Protein AF-0000000084386208 (afdb_homodimer)

Organism: Colletotrichum higginsianum (strain IMI 349063) (NCBI:txid759273)

Solvent-accessible surface area (backbone atoms only — not comparable to full-atom values): 57257 Å² total; per-residue (Å²): 113,58,66,65,58,38,51,48,34,36,52,40,38,50,49,33,50,50,43,50,50,50,40,51,52,56,55,67,61,56,72,85,58,52,71,73,54,49,58,53,49,51,50,46,43,28,55,44,32,31,48,47,45,51,43,52,51,47,44,71,47,40,78,78,47,53,59,70,57,46,49,54,49,36,53,55,37,38,51,48,37,28,52,42,53,36,45,41,48,54,49,47,54,52,67,64,56,67,70,83,49,72,71,51,45,54,54,43,48,54,48,47,50,49,48,50,52,49,43,45,52,50,52,52,56,49,44,67,51,45,47,62,60,56,57,44,57,61,60,52,93,51,69,66,55,56,53,57,49,51,51,51,54,54,53,45,56,54,46,52,71,69,60,78,75,73,77,38,66,55,43,21,56,48,52,52,51,52,46,47,53,48,34,32,46,72,70,63,64,44,60,91,74,74,75,37,78,41,64,64,78,50,42,33,71,87,66,47,40,80,34,65,64,33,71,41,32,38,30,32,33,54,96,47,72,43,39,29,41,34,30,59,26,74,51,51,87,86,48,62,59,69,56,52,48,52,42,51,52,51,47,28,60,67,36,48,39,89,76,37,55,84,30,15,32,56,25,25,68,17,37,29,68,39,57,35,89,86,77,66,41,70,37,32,44,29,42,34,23,47,51,60,76,88,41,26,70,45,88,64,71,57,40,16,42,40,55,55,32,74,37,79,83,71,42,33,43,35,46,50,50,50,39,47,52,29,51,51,38,27,53,51,50,42,45,52,73,47,32,37,50,80,45,56,44,45,37,21,24,40,30,32,71,44,78,80,50,85,52,83,61,42,71,33,58,42,29,60,53,40,69,52,60,51,42,45,67,89,50,88,62,77,48,68,32,60,86,51,44,84,60,39,69,33,37,43,51,62,52,34,41,67,62,25,77,52,76,80,53,66,64,47,44,41,25,10,47,16,49,45,44,46,33,57,51,62,50,49,40,62,63,32,62,69,74,68,80,57,74,89,81,80,65,70,74,54,74,40,67,10,76,84,48,40,74,82,36,47,67,47,55,71,38,95,56,57,66,65,42,40,46,49,52,51,50,49,51,48,49,42,28,70,66,50,27,13,48,51,51,5,50,55,55,22,49,39,31,41,50,25,64,38,42,83,40,87,85,30,70,78,63,52,52,92,64,49,68,41,92,78,45,54,56,46,51,47,42,45,40,59,58,41,49,46,52,55,64,62,47,34,70,111,58,66,63,57,39,52,49,34,37,51,38,37,50,48,34,49,50,43,48,50,51,40,53,50,55,56,66,61,56,72,87,59,53,70,72,53,49,57,54,48,51,50,46,43,30,54,43,32,31,48,47,45,52,43,52,51,48,42,72,47,39,79,77,48,51,58,69,55,44,50,54,50,35,53,54,37,38,51,48,37,29,52,43,52,37,44,40,48,54,49,46,55,53,67,61,56,68,70,84,49,72,72,49,45,54,54,41,49,53,48,48,51,50,47,50,51,49,42,45,52,50,51,51,55,48,45,68,51,48,47,62,60,57,57,48,57,60,59,52,95,51,69,65,55,54,54,58,49,52,52,52,57,54,54,46,57,54,47,52,72,70,58,79,76,74,77,38,64,56,43,21,55,48,52,52,50,50,47,46,54,48,36,32,47,71,69,63,63,44,60,94,73,74,75,38,78,40,64,63,80,49,42,33,71,88,66,47,38,79,34,64,66,34,71,40,29,37,30,31,33,53,98,47,73,41,40,29,42,34,30,60,26,76,52,50,88,88,49,60,60,70,56,52,48,51,44,52,52,52,48,29,61,69,36,48,38,88,76,37,55,84,32,14,30,55,24,26,67,19,37,28,69,39,58,34,88,86,78,67,40,69,37,31,42,30,41,34,24,46,49,60,76,89,42,27,70,45,87,65,70,58,40,17,42,40,54,55,32,74,38,79,84,70,41,33,43,35,46,51,49,49,39,48,51,29,52,53,38,25,55,50,49,42,45,53,74,47,33,36,51,79,46,55,42,46,38,21,23,40,29,32,71,43,78,81,50,85,54,82,60,42,72,31,60,42,29,61,53,40,70,53,59,52,41,43,68,91,50,88,61,76,48,68,32,61,86,50,44,83,61,38,70,31,38,42,52,61,51,34,42,66,62,25,77,51,77,80,51,64,65,46,45,40,24,8,48,16,49,44,45,46,34,57,52,62,51,49,38,63,62,33,60,68,73,70,79,56,72,89,82,79,66,71,75,54,76,40,68,10,75,82,48,40,75,81,37,49,67,46,55,71,38,94,57,56,68,66,42,41,46,49,52,50,51,48,53,48,48,43,28,69,66,49,27,15,49,52,51,4,51,54,55,21,50,39,32,40,47,25,63,38,41,82,39,87,85,31,71,79,61,51,50,92,63,50,68,40,91,77,45,56,56,46,51,47,42,43,40,59,59,41,49,46,53,56,64,62,48,33,69

Foldseek 3Di:
DPPVLLVLLLVLLVLLLVLLVLLLVLLVPPPPADPVSVVLSLLSLQLSLQVNLLSVLCNQCSVVDDDLLSVVSSVLSVLSSVLSVVLSVQSCVLVVPPDPDPVNVVVSNVSNVVSSVSSSVSSLLSCLLVVLSSLLVLLDPDCVSLVSLVVVLVVVVVVCVPPVDDPRNVSNNQNSVQSNQLSCLLVVVNDPPDDFEDEPLQWDPVPWADAPLAQWIWIAGVPDLFIKIKHKAFDDPVDPVVQVVVFQQSVLSNQQDDPCVSLQAFHWRHKYWDADPPPRHTGMIMTIGGDPPVPGRDPFDWHFQLVQLQDPQLEDLQLLLVQLLSVLSNLSVCVSSQKAQLFDDSNQKTWGQDVPPPPSNYGHGIHGGNSRQMHRNPDFHDQAADLQLLRCLLFQLCSHDRGRNDTDDSLRSLQSSLLRLLCSLLSHRQWAFDDPPPDPDPRPRDIAGTPLCPPPLRCLSNDSDDSVSSVVSLVVSLVCLCPPSCVRNRDLSSQLSNCSSCLPPPPDPQNDDPCCVPVSNSNVSSSSSVRHNVSSSPDDD/DPPVLLVLLLVLLVLLLVLLVLLLVLLVPPPPADPVSVVLSLLSLQLSLQVNLLSVLCNQCSVVDDPLLSVVSSVLSVLSSVLSVVLSVQSCVLVVPPDPDPVNVVVSNVSNVVSSVSSSVSSLLSCLLVVLSSLLVLLDPDCVSLVSLVVVLVVVVVVCVPPVDDPRNVSNNQNSVQSNQLSCLLVVVNDPPDDFEDEPLQWDPVPWADAPLAQWIWIAGPPDLFIKIKHKAFDDPVDPVVQVVVFQQSVLSNQQDDPCVSLQAFHWRHKYWDADPPPRHTGMIMTIGGDPPVPGRDPFDWHFQLVQLQDPQLEDLQLLLVQLLSVLSNLSVCVSSQKAQLFQDSNQKTWGQDVPPVPSNYGHGIHGGNSRQMHRNPDFHDQAADLQLLRCLLFQLCSHDRGRNDTDDSLRSLQSSLLRLLSSLLSHNQWAFDDPPPDPDPRPRDIAGTPLCPPPLRCLSNDSDDSVSSVVSLVVSLVCLCPPSCVRNRDLSSQLSNCSSCLPPPPDPQNDDPCCVPVSNSNVSSSSSVRHNVSSSPDDD

pLDDT: mean 82.1, std 15.72, range [32.94, 98.62]

Nearest PDB structures (foldseek):
  8sv9-assembly2_B  TM=5.538E-01  e=8.056E-06  Homo sapiens
  8ffm-assembly1_A  TM=2.265E-01  e=9.002E+00  Rattus norvegicus
  8sv9-assembly2_B  TM=5.672E-01  e=1.129E-05  Homo sapiens
  7rky-assembly1_R  TM=2.481E-01  e=2.794E+00  Human betaherpesvirus 5

Sequence (1082 aa):
MPAELVLAVVAAADLCLKYGKALTVVYRDIKGAEEGVRSKLLLVEAIWSKTATQVDFLKRVAGVLEEEHCRIHLEILQVLQGKLNISISKIESVVKGGSSGSEVKRWKYARLREAIDDSISELQQWQSIFDPTWYLILRMGNRFIDDELSKQSDELAVETLSLQTSSTSSSGNSALASAQDLRHTLKGDGGSAMHISLPENGLEWETAREVEYSTTILVKRQGSDRVFAVDTISCRAEYDILRVRTDAEGMAKKLKRDDIGIFGLLSCKGVVKRKDADTRRLASLSLVFQLPSAFHNTAVTPVSLRTHLLQERSFSVSRVLDVAKQLARAVSFVHTVDFVHKNIRPETILVFPDHDSGSPSELGSAFLLGFDSFRNINFHTLKMGDEAWERNLYRHPSRQGLQAQEAYIMQHDVYSLGVCLLEIGLWDSFVQYGSPLDDETKREKVPVPGRRLSDGLESVLCEDGDIAGKMKVKDELVSLARSRLPLCMGSRYAAVVVTCLTCLDEDTEEFRGEDMQDEDGILVGVRFIEKVLVRLGEIVIMPAELVLAVVAAADLCLKYGKALTVVYRDIKGAEEGVRSKLLLVEAIWSKTATQVDFLKRVAGVLEEEHCRIHLEILQVLQGKLNISISKIESVVKGGSSGSEVKRWKYARLREAIDDSISELQQWQSIFDPTWYLILRMGNRFIDDELSKQSDELAVETLSLQTSSTSSSGNSALASAQDLRHTLKGDGGSAMHISLPENGLEWETAREVEYSTTILVKRQGSDRVFAVDTISCRAEYDILRVRTDAEGMAKKLKRDDIGIFGLLSCKGVVKRKDADTRRLASLSLVFQLPSAFHNTAVTPVSLRTHLLQERSFSVSRVLDVAKQLARAVSFVHTVDFVHKNIRPETILVFPDHDSGSPSELGSAFLLGFDSFRNINFHTLKMGDEAWERNLYRHPSRQGLQAQEAYIMQHDVYSLGVCLLEIGLWDSFVQYGSPLDDETKREKVPVPGRRLSDGLESVLCEDGDIAGKMKVKDELVSLARSRLPLCMGSRYAAVVVTCLTCLDEDTEEFRGEDMQDEDGILVGVRFIEKVLVRLGEIVI

Secondary structure (DSSP, 8-state):
--HHHHHHHHHHHHHHHHHHHHHHHHHHT-TT--HHHHHHHHHHHHHHHHHHHHHHHHHHHGGGS-HHHHHHHHHHHHHHHHHHHHHHHHHHHHHH-----HHHHHHHHHHHHHHHHHHHHHHHHHHHHHHHHHHGGGGS--HHHHHHHHHHHHHHHHHHHH----THHHHHHHHHHHHHHHHHHHTT---TT---EE-GGGB-GGGPEEPTT-S-EEEEBTTS--EEEEEEEE--TTS-HHHHHHHHHHHHHHH--GGGGGGT-PPEEEEEEEE-TTT-SEEEEEEEEEPPGGGSS-SPPPEEHHHHHTSPP-S-HHHHHHHHHHHHHHHHHHHHTTEE-S--SGGGEEE---SSSS-TTS---EEE--TTS-EETTS---------HHHHTTS-GGG-SSS-SS---HHHHHHHHHHHHHHHHHT--SEEE--TTS-SS-----EEE-HHHHHHHHHHHHS---HHHHHHHHHHHHHHHHHTHHHHH-HHHHHHHHHHHTTTSTT-SSS-SGGG--TTSHHHHHHHIIIIIHHHHH-B-/--HHHHHHHHHHHHHHHHHHHHHHHHHHT-TT--HHHHHHHHHHHHHHHHHHHHHHHHHHHGGGS-HHHHHHHHHHHHHHHHHHHHHHHHHHHHHH-----HHHHHHHHHHHHHHHHHHHHHHHHHHHHHHHHHHGGGGS--HHHHHHHHHHHHHHHHHHHH----THHHHHHHHHHHHHHHHHHHTT---TT---EE-GGGB-GGGPEEPTT-S-EEEEBTTS--EEEEEEEE--TTS-HHHHHHHHHHHHHHH--GGGGGGT-PPEEEEEEEE-TTT-SEEEEEEEEEPPGGGSS-SPPPEEHHHHHTSPP-S-HHHHHHHHHHHHHHHHHHHHTTEE-S--SGGGEEE---SSSS-TTS---EEE--TTS-EETTS----B----HHHHTTS-GGG-SSB-SS---HHHHHHHHHHHHHHHHHT--SEEE--TTS-SS-----EEE-HHHHHHHHHHHHS---HHHHHHHHHHHHHHHHHTHHHHH-HHHHHHHHHHHTTTSTT-SSS-SGGG--TTSHHHHHHHIIIIIHHHHH-B-

InterPro domains:
  IPR000719 Protein kinase domain [PS50011] (179-512)
  IPR011009 Protein kinase-like domain superfamily [SSF56112] (302-433)

Radius of gyration: 31.78 Å; Cα contacts (8 Å, |Δi|>4): 1755; chains: 2; bounding box: 62×104×86 Å

Structure (mmCIF, N/CA/C/O backbone):
data_AF-0000000084386208-model_v1
#
loop_
_entity.id
_entity.type
_entity.pdbx_description
1 polymer 'Het-s domain protein'
#
loop_
_atom_site.group_PDB
_atom_site.id
_atom_site.type_symbol
_atom_site.label_atom_id
_atom_site.label_alt_id
_atom_site.label_comp_id
_atom_site.label_asym_id
_atom_site.label_entity_id
_atom_site.label_seq_id
_atom_site.pdbx_PDB_ins_code
_atom_site.Cartn_x
_atom_site.Cartn_y
_atom_site.Cartn_z
_atom_site.occupancy
_atom_site.B_iso_or_equiv
_atom_site.auth_seq_id
_atom_site.auth_comp_id
_atom_site.auth_asym_id
_atom_site.auth_atom_id
_atom_site.pdbx_PDB_model_num
ATOM 1 N N . MET A 1 1 ? -17.922 6.918 29.703 1 61.78 1 MET A N 1
ATOM 2 C CA . MET A 1 1 ? -17.062 6.055 28.906 1 61.78 1 MET A CA 1
ATOM 3 C C . MET A 1 1 ? -16.969 4.656 29.516 1 61.78 1 MET A C 1
ATOM 5 O O . MET A 1 1 ? -16.828 4.516 30.734 1 61.78 1 MET A O 1
ATOM 9 N N . PRO A 1 2 ? -17.188 3.674 28.641 1 72.81 2 PRO A N 1
ATOM 10 C CA . PRO A 1 2 ? -17.156 2.34 29.25 1 72.81 2 PRO A CA 1
ATOM 11 C C . PRO A 1 2 ? -15.797 1.999 29.859 1 72.81 2 PRO A C 1
ATOM 13 O O . PRO A 1 2 ? -14.758 2.189 29.234 1 72.81 2 PRO A O 1
ATOM 16 N N . ALA A 1 3 ? -15.758 1.815 31.156 1 82.38 3 ALA A N 1
ATOM 17 C CA . ALA A 1 3 ? -14.57 1.438 31.922 1 82.38 3 ALA A CA 1
ATOM 18 C C . ALA A 1 3 ? -13.789 0.339 31.203 1 82.38 3 ALA A C 1
ATOM 20 O O . ALA A 1 3 ? -12.562 0.306 31.25 1 82.38 3 ALA A O 1
ATOM 21 N N . GLU A 1 4 ? -14.508 -0.346 30.5 1 83.88 4 GLU A N 1
ATOM 22 C CA . GLU A 1 4 ? -13.883 -1.466 29.797 1 83.88 4 GLU A CA 1
ATOM 23 C C . GLU A 1 4 ? -12.992 -0.978 28.672 1 83.88 4 GLU A C 1
ATOM 25 O O . GLU A 1 4 ? -11.93 -1.548 28.422 1 83.88 4 GLU A O 1
ATOM 30 N N . LEU A 1 5 ? -13.414 0.041 28.031 1 86.31 5 LEU A N 1
ATOM 31 C CA . LEU A 1 5 ? -12.617 0.584 26.938 1 86.31 5 LEU A CA 1
ATOM 32 C C . LEU A 1 5 ? -11.344 1.228 27.453 1 86.31 5 LEU A C 1
ATOM 34 O O . LEU A 1 5 ? -10.273 1.062 26.859 1 86.31 5 LEU A O 1
ATOM 38 N N . VAL A 1 6 ? -11.461 1.902 28.547 1 91.62 6 VAL A N 1
ATOM 39 C CA . VAL A 1 6 ? -10.305 2.537 29.156 1 91.62 6 VAL A CA 1
ATOM 40 C C . VAL A 1 6 ? -9.297 1.473 29.594 1 91.62 6 VAL A C 1
ATOM 42 O O . VAL A 1 6 ? -8.102 1.598 29.328 1 91.62 6 VAL A O 1
ATOM 45 N N . LEU A 1 7 ? -9.781 0.406 30.156 1 90.75 7 LEU A N 1
ATOM 46 C CA . LEU A 1 7 ? -8.914 -0.677 30.609 1 90.75 7 LEU A CA 1
ATOM 47 C C . LEU A 1 7 ? -8.219 -1.339 29.422 1 90.75 7 LEU A C 1
ATOM 49 O O . LEU A 1 7 ? -7.062 -1.754 29.516 1 90.75 7 LEU A O 1
ATOM 53 N N . ALA A 1 8 ? -8.961 -1.415 28.344 1 89.12 8 ALA A N 1
ATOM 54 C CA . ALA A 1 8 ? -8.383 -2.004 27.141 1 89.12 8 ALA A CA 1
ATOM 55 C C . ALA A 1 8 ? -7.238 -1.144 26.609 1 89.12 8 ALA A C 1
ATOM 57 O O . ALA A 1 8 ? -6.215 -1.667 26.156 1 89.12 8 ALA A O 1
ATOM 58 N N . VAL A 1 9 ? -7.434 0.127 26.625 1 92.81 9 VAL A N 1
ATOM 59 C CA . VAL A 1 9 ? -6.395 1.041 26.156 1 92.81 9 VAL A CA 1
ATOM 60 C C . VAL A 1 9 ? -5.172 0.938 27.078 1 92.81 9 VAL A C 1
ATOM 62 O O . VAL A 1 9 ? -4.039 0.876 26.594 1 92.81 9 VAL A O 1
ATOM 65 N N . VAL A 1 10 ? -5.402 0.887 28.359 1 95.25 10 VAL A N 1
ATOM 66 C CA . VAL A 1 10 ? -4.316 0.802 29.328 1 95.25 10 VAL A CA 1
ATOM 67 C C . VAL A 1 10 ? -3.557 -0.51 29.141 1 95.25 10 VAL A C 1
ATOM 69 O O . VAL A 1 10 ? -2.324 -0.524 29.109 1 95.25 10 VAL A O 1
ATOM 72 N N . ALA A 1 11 ? -4.258 -1.546 28.938 1 93.31 11 ALA A N 1
ATOM 73 C CA . ALA A 1 11 ? -3.627 -2.848 28.734 1 93.31 11 ALA A CA 1
ATOM 74 C C . ALA A 1 11 ? -2.812 -2.865 27.438 1 93.31 11 ALA A C 1
ATOM 76 O O . ALA A 1 11 ? -1.698 -3.393 27.406 1 93.31 11 ALA A O 1
ATOM 77 N N . ALA A 1 12 ? -3.418 -2.32 26.375 1 92.56 12 ALA A N 1
ATOM 78 C CA . ALA A 1 12 ? -2.707 -2.248 25.109 1 92.56 12 ALA A CA 1
ATOM 79 C C . ALA A 1 12 ? -1.434 -1.416 25.234 1 92.56 12 ALA A C 1
ATOM 81 O O . ALA A 1 12 ? -0.393 -1.771 24.688 1 92.56 12 ALA A O 1
ATOM 82 N N . ALA A 1 13 ? -1.553 -0.328 25.938 1 96.44 13 ALA A N 1
ATOM 83 C CA . ALA A 1 13 ? -0.386 0.522 26.156 1 96.44 13 ALA A CA 1
ATOM 84 C C . ALA A 1 13 ? 0.702 -0.23 26.922 1 96.44 13 ALA A C 1
ATOM 86 O O . ALA A 1 13 ? 1.88 -0.165 26.562 1 96.44 13 ALA A O 1
ATOM 87 N N . ASP A 1 14 ? 0.349 -0.951 27.891 1 96.25 14 ASP A N 1
ATOM 88 C CA . ASP A 1 14 ? 1.305 -1.727 28.672 1 96.25 14 ASP A CA 1
ATOM 89 C C . ASP A 1 14 ? 2.014 -2.764 27.812 1 96.25 14 ASP A C 1
ATOM 91 O O . ASP A 1 14 ? 3.227 -2.959 27.938 1 96.25 14 ASP A O 1
ATOM 95 N N . LEU A 1 15 ? 1.209 -3.381 27 1 93 15 LEU A N 1
ATOM 96 C CA . LEU A 1 15 ? 1.791 -4.387 26.125 1 93 15 LEU A CA 1
ATOM 97 C C . LEU A 1 15 ? 2.764 -3.746 25.141 1 93 15 LEU A C 1
ATOM 99 O O . LEU A 1 15 ? 3.822 -4.309 24.859 1 93 15 LEU A O 1
ATOM 103 N N . CYS A 1 16 ? 2.363 -2.627 24.578 1 95 16 CYS A N 1
ATOM 104 C CA . CYS A 1 16 ? 3.266 -1.917 23.672 1 95 16 CYS A CA 1
ATOM 105 C C . CYS A 1 16 ? 4.57 -1.563 24.375 1 95 16 CYS A C 1
ATOM 107 O O . CYS A 1 16 ? 5.652 -1.733 23.812 1 95 16 CYS A O 1
ATOM 109 N N . LEU A 1 17 ? 4.477 -1.095 25.609 1 96.12 17 LEU A N 1
ATOM 110 C CA . LEU A 1 17 ? 5.664 -0.716 26.359 1 96.12 17 LEU A CA 1
ATOM 111 C C . LEU A 1 17 ? 6.523 -1.938 26.672 1 96.12 17 LEU A C 1
ATOM 113 O O . LEU A 1 17 ? 7.75 -1.87 26.594 1 96.12 17 LEU A O 1
ATOM 117 N N . LYS A 1 18 ? 5.895 -2.988 26.922 1 95.12 18 LYS A N 1
ATOM 118 C CA . LYS A 1 18 ? 6.617 -4.23 27.188 1 95.12 18 LYS A CA 1
ATOM 119 C C . LYS A 1 18 ? 7.352 -4.715 25.938 1 95.12 18 LYS A C 1
ATOM 121 O O . LYS A 1 18 ? 8.547 -5.02 26 1 95.12 18 LYS A O 1
ATOM 126 N N . TYR A 1 19 ? 6.637 -4.762 24.859 1 92.06 19 TYR A N 1
ATOM 127 C CA . TYR A 1 19 ? 7.246 -5.242 23.625 1 92.06 19 TYR A CA 1
ATOM 128 C C . TYR A 1 19 ? 8.312 -4.27 23.125 1 92.06 19 TYR A C 1
ATOM 130 O O . TYR A 1 19 ? 9.312 -4.684 22.547 1 92.06 19 TYR A O 1
ATOM 138 N N . GLY A 1 20 ? 8.07 -3.01 23.266 1 92.88 20 GLY A N 1
ATOM 139 C CA . GLY A 1 20 ? 9.094 -2.041 22.906 1 92.88 20 GLY A CA 1
ATOM 140 C C . GLY A 1 20 ? 10.383 -2.209 23.672 1 92.88 20 GLY A C 1
ATOM 141 O O . GLY A 1 20 ? 11.469 -2.127 23.109 1 92.88 20 GLY A O 1
ATOM 142 N N . LYS A 1 21 ? 10.25 -2.438 24.891 1 91.75 21 LYS A N 1
ATOM 143 C CA . LYS A 1 21 ? 11.43 -2.709 25.719 1 91.75 21 LYS A CA 1
ATOM 144 C C . LYS A 1 21 ? 12.133 -3.986 25.266 1 91.75 21 LYS A C 1
ATOM 146 O O . LYS A 1 21 ? 13.359 -4.027 25.172 1 91.75 21 LYS A O 1
ATOM 151 N N . ALA A 1 22 ? 11.32 -4.969 25.016 1 91.31 22 ALA A N 1
ATOM 152 C CA . ALA A 1 22 ? 11.883 -6.223 24.516 1 91.31 22 ALA A CA 1
ATOM 153 C C . ALA A 1 22 ? 12.648 -6.008 23.219 1 91.31 22 ALA A C 1
ATOM 155 O O . ALA A 1 22 ? 13.711 -6.594 23 1 91.31 22 ALA A O 1
ATOM 156 N N . LEU A 1 23 ? 12.109 -5.188 22.391 1 89.25 23 LEU A N 1
ATOM 157 C CA . LEU A 1 23 ? 12.758 -4.895 21.109 1 89.25 23 LEU A CA 1
ATOM 158 C C . LEU A 1 23 ? 14.109 -4.234 21.328 1 89.25 23 LEU A C 1
ATOM 160 O O . LEU A 1 23 ? 15.094 -4.598 20.688 1 89.25 23 LEU A O 1
ATOM 164 N N . THR A 1 24 ? 14.195 -3.316 22.234 1 87.75 24 THR A N 1
ATOM 165 C CA . THR A 1 24 ? 15.438 -2.609 22.516 1 87.75 24 THR A CA 1
ATOM 166 C C . THR A 1 24 ? 16.484 -3.557 23.094 1 87.75 24 THR A C 1
ATOM 168 O O . THR A 1 24 ? 17.672 -3.441 22.797 1 87.75 24 THR A O 1
ATOM 171 N N . VAL A 1 25 ? 16.031 -4.508 23.859 1 86.56 25 VAL A N 1
ATOM 172 C CA . VAL A 1 25 ? 16.953 -5.48 24.453 1 86.56 25 VAL A CA 1
ATOM 173 C C . VAL A 1 25 ? 17.516 -6.383 23.359 1 86.56 25 VAL A C 1
ATOM 175 O O . VAL A 1 25 ? 18.734 -6.645 23.328 1 86.56 25 VAL A O 1
ATOM 178 N N . VAL A 1 26 ? 16.672 -6.801 22.484 1 83.88 26 VAL A N 1
ATOM 179 C CA . VAL A 1 26 ? 17.125 -7.668 21.391 1 83.88 26 VAL A CA 1
ATOM 180 C C . VAL A 1 26 ? 18.125 -6.93 20.531 1 83.88 26 VAL A C 1
ATOM 182 O O . VAL A 1 26 ? 19.109 -7.52 20.062 1 83.88 26 VAL A O 1
ATOM 185 N N . TYR A 1 27 ? 17.875 -5.699 20.328 1 82.12 27 TYR A N 1
ATOM 186 C CA . TYR A 1 27 ? 18.781 -4.906 19.5 1 82.12 27 TYR A CA 1
ATOM 187 C C . TYR A 1 27 ? 20.109 -4.672 20.219 1 82.12 27 TYR A C 1
ATOM 189 O O . TYR A 1 27 ? 21.172 -4.684 19.578 1 82.12 27 TYR A O 1
ATOM 197 N N . ARG A 1 28 ? 20.109 -4.473 21.453 1 78.5 28 ARG A N 1
ATOM 198 C CA . ARG A 1 28 ? 21.328 -4.254 22.234 1 78.5 28 ARG A CA 1
ATOM 199 C C . ARG A 1 28 ? 22.172 -5.52 22.297 1 78.5 28 ARG A C 1
ATOM 201 O O . ARG A 1 28 ? 23.391 -5.449 22.422 1 78.5 28 ARG A O 1
ATOM 208 N N . ASP A 1 29 ? 21.469 -6.613 22.125 1 76.25 29 ASP A N 1
ATOM 209 C CA . ASP A 1 29 ? 22.172 -7.895 22.188 1 76.25 29 ASP A CA 1
ATOM 210 C C . ASP A 1 29 ? 22.891 -8.203 20.875 1 76.25 29 ASP A C 1
ATOM 212 O O . ASP A 1 29 ? 23.641 -9.172 20.797 1 76.25 29 ASP A O 1
ATOM 216 N N . ILE A 1 30 ? 22.5 -7.414 19.875 1 76.44 30 ILE A N 1
ATOM 217 C CA . ILE A 1 30 ? 23.203 -7.629 18.625 1 76.44 30 ILE A CA 1
ATOM 218 C C . ILE A 1 30 ? 24.641 -7.148 18.75 1 76.44 30 ILE A C 1
ATOM 220 O O . ILE A 1 30 ? 24.906 -5.945 18.844 1 76.44 30 ILE A O 1
ATOM 224 N N . LYS A 1 31 ? 25.562 -8.062 19.297 1 61.66 31 LYS A N 1
ATOM 225 C CA . LYS A 1 31 ? 26.984 -7.855 19.531 1 61.66 31 LYS A CA 1
ATOM 226 C C . LYS A 1 31 ? 27.75 -7.797 18.203 1 61.66 31 LYS A C 1
ATOM 228 O O . LYS A 1 31 ? 27.469 -8.562 17.281 1 61.66 31 LYS A O 1
ATOM 233 N N . GLY A 1 32 ? 28.672 -6.867 18.156 1 61.03 32 GLY A N 1
ATOM 234 C CA . GLY A 1 32 ? 29.672 -6.82 17.094 1 61.03 32 GLY A CA 1
ATOM 235 C C . GLY A 1 32 ? 29.141 -6.25 15.797 1 61.03 32 GLY A C 1
ATOM 236 O O . GLY A 1 32 ? 29.641 -6.574 14.719 1 61.03 32 GLY A O 1
ATOM 237 N N . ALA A 1 33 ? 28.016 -5.566 16.016 1 62.38 33 ALA A N 1
ATOM 238 C CA . ALA A 1 33 ? 27.453 -5.07 14.766 1 62.38 33 ALA A CA 1
ATOM 239 C C . ALA A 1 33 ? 28.312 -3.961 14.172 1 62.38 33 ALA A C 1
ATOM 241 O O . ALA A 1 33 ? 28.969 -3.223 14.914 1 62.38 33 ALA A O 1
ATOM 242 N N . GLU A 1 34 ? 28.516 -4.008 12.914 1 73.94 34 GLU A N 1
ATOM 243 C CA . GLU A 1 34 ? 29.234 -2.975 12.164 1 73.94 34 GLU A CA 1
ATOM 244 C C . GLU A 1 34 ? 28.672 -1.588 12.469 1 73.94 34 GLU A C 1
ATOM 246 O O . GLU A 1 34 ? 27.578 -1.461 13.016 1 73.94 34 GLU A O 1
ATOM 251 N N . GLU A 1 35 ? 29.5 -0.616 12.398 1 71.75 35 GLU A N 1
ATOM 252 C CA . GLU A 1 35 ? 29.172 0.782 12.656 1 71.75 35 GLU A CA 1
ATOM 253 C C . GLU A 1 35 ? 27.844 1.171 11.992 1 71.75 35 GLU A C 1
ATOM 255 O O . GLU A 1 35 ? 27.047 1.908 12.57 1 71.75 35 GLU A O 1
ATOM 260 N N . GLY A 1 36 ? 27.609 0.618 10.836 1 74.81 36 GLY A N 1
ATOM 261 C CA . GLY A 1 36 ? 26.391 0.931 10.125 1 74.81 36 GLY A CA 1
ATOM 262 C C . GLY A 1 36 ? 25.141 0.42 10.836 1 74.81 36 GLY A C 1
ATOM 263 O O . GLY A 1 36 ? 24.125 1.116 10.906 1 74.81 36 GLY A O 1
ATOM 264 N N . VAL A 1 37 ? 25.281 -0.604 11.477 1 80.31 37 VAL A N 1
ATOM 265 C CA . VAL A 1 37 ? 24.172 -1.198 12.211 1 80.31 37 VAL A CA 1
ATOM 266 C C . VAL A 1 37 ? 23.969 -0.462 13.531 1 80.31 37 VAL A C 1
ATOM 268 O O . VAL A 1 37 ? 22.828 -0.252 13.969 1 80.31 37 VAL A O 1
ATOM 271 N N . ARG A 1 38 ? 25 0.107 14.078 1 80.75 38 ARG A N 1
ATOM 272 C CA . ARG A 1 38 ? 24.906 0.803 15.359 1 80.75 38 ARG A CA 1
ATOM 273 C C . ARG A 1 38 ? 24.156 2.119 15.211 1 80.75 38 ARG A C 1
ATOM 275 O O . ARG A 1 38 ? 23.344 2.477 16.078 1 80.75 38 ARG A O 1
ATOM 282 N N . SER A 1 39 ? 24.438 2.801 14.164 1 83.19 39 SER A N 1
ATOM 283 C CA . SER A 1 39 ? 23.734 4.062 13.93 1 83.19 39 SER A CA 1
ATOM 284 C C . SER A 1 39 ? 22.234 3.844 13.75 1 83.19 39 SER A C 1
ATOM 286 O O . SER A 1 39 ? 21.422 4.637 14.234 1 83.19 39 SER A O 1
ATOM 288 N N . LYS A 1 40 ? 21.969 2.807 13.086 1 86 40 LYS A N 1
ATOM 289 C CA . LYS A 1 40 ? 20.562 2.502 12.859 1 86 40 LYS A CA 1
ATOM 290 C C . LYS A 1 40 ? 19.891 2.072 14.156 1 86 40 LYS A C 1
ATOM 292 O O . LYS A 1 40 ? 18.719 2.402 14.391 1 86 40 LYS A O 1
ATOM 297 N N . LEU A 1 41 ? 20.625 1.464 14.953 1 85.12 41 LEU A N 1
ATOM 298 C CA . LEU A 1 41 ? 20.078 1.039 16.25 1 85.12 41 LEU A CA 1
ATOM 299 C C . LEU A 1 41 ? 19.812 2.242 17.141 1 85.12 41 LEU A C 1
ATOM 301 O O . LEU A 1 41 ? 18.812 2.268 17.859 1 85.12 41 LEU A O 1
ATOM 305 N N . LEU A 1 42 ? 20.641 3.197 17.047 1 84.94 42 LEU A N 1
ATOM 306 C CA . LEU A 1 42 ? 20.422 4.418 17.828 1 84.94 42 LEU A CA 1
ATOM 307 C C . LEU A 1 42 ? 19.156 5.137 17.375 1 84.94 42 LEU A C 1
ATOM 309 O O . LEU A 1 42 ? 18.438 5.703 18.188 1 84.94 42 LEU A O 1
ATOM 313 N N . LEU A 1 43 ? 18.969 5.039 16.125 1 86.88 43 LEU A N 1
ATOM 314 C CA . LEU A 1 43 ? 17.766 5.672 15.594 1 86.88 43 LEU A CA 1
ATOM 315 C C . LEU A 1 43 ? 16.516 4.965 16.094 1 86.88 43 LEU A C 1
ATOM 317 O O . LEU A 1 43 ? 15.531 5.613 16.469 1 86.88 43 LEU A O 1
ATOM 321 N N . VAL A 1 44 ? 16.547 3.66 16.141 1 87.44 44 VAL A N 1
ATOM 322 C CA . VAL A 1 44 ? 15.414 2.898 16.656 1 87.44 44 VAL A CA 1
ATOM 323 C C . VAL A 1 44 ? 15.18 3.242 18.125 1 87.44 44 VAL A C 1
ATOM 325 O O . VAL A 1 44 ? 14.039 3.43 18.547 1 87.44 44 VAL A O 1
ATOM 328 N N . GLU A 1 45 ? 16.188 3.416 18.828 1 86.06 45 GLU A N 1
ATOM 329 C CA . GLU A 1 45 ? 16.078 3.727 20.25 1 86.06 45 GLU A CA 1
ATOM 330 C C . GLU A 1 45 ? 15.5 5.121 20.469 1 86.06 45 GLU A C 1
ATOM 332 O O . GLU A 1 45 ? 14.688 5.324 21.375 1 86.06 45 GLU A O 1
ATOM 337 N N . ALA A 1 46 ? 15.914 5.988 19.672 1 86 46 ALA A N 1
ATOM 338 C CA . ALA A 1 46 ? 15.406 7.355 19.781 1 86 46 ALA A CA 1
ATOM 339 C C . ALA A 1 46 ? 13.914 7.41 19.469 1 86 46 ALA A C 1
ATOM 341 O O . ALA A 1 46 ? 13.141 8.039 20.203 1 86 46 ALA A O 1
ATOM 342 N N . ILE A 1 47 ? 13.547 6.758 18.422 1 87.62 47 ILE A N 1
ATOM 343 C CA . ILE A 1 47 ? 12.141 6.738 18.031 1 87.62 47 ILE A CA 1
ATOM 344 C C . ILE A 1 47 ? 11.312 6.086 19.141 1 87.62 47 ILE A C 1
ATOM 346 O O . ILE A 1 47 ? 10.258 6.605 19.531 1 87.62 47 ILE A O 1
ATOM 350 N N . TRP A 1 48 ? 11.891 5.047 19.656 1 89.62 48 TRP A N 1
ATOM 351 C CA . TRP A 1 48 ? 11.125 4.324 20.672 1 89.62 48 TRP A CA 1
ATOM 352 C C . TRP A 1 48 ? 11.031 5.133 21.953 1 89.62 48 TRP A C 1
ATOM 354 O O . TRP A 1 48 ? 10.008 5.102 22.641 1 89.62 48 TRP A O 1
ATOM 364 N N . SER A 1 49 ? 12.07 5.762 22.297 1 89.56 49 SER A N 1
ATOM 365 C CA . SER A 1 49 ? 12.039 6.566 23.516 1 89.56 49 SER A CA 1
ATOM 366 C C . SER A 1 49 ? 10.922 7.598 23.469 1 89.56 49 SER A C 1
ATOM 368 O O . SER A 1 49 ? 10.18 7.758 24.438 1 89.56 49 SER A O 1
ATOM 370 N N . LYS A 1 50 ? 10.781 8.211 22.391 1 89.69 50 LYS A N 1
ATOM 371 C CA . LYS A 1 50 ? 9.695 9.172 22.203 1 89.69 50 LYS A CA 1
ATOM 372 C C . LYS A 1 50 ? 8.336 8.484 22.281 1 89.69 50 LYS A C 1
ATOM 374 O O . LYS A 1 50 ? 7.445 8.938 23 1 89.69 50 LYS A O 1
ATOM 379 N N . THR A 1 51 ? 8.266 7.375 21.594 1 92.69 51 THR A N 1
ATOM 380 C CA . THR A 1 51 ? 7.012 6.621 21.547 1 92.69 51 THR A CA 1
ATOM 381 C C . THR A 1 51 ? 6.625 6.133 22.938 1 92.69 51 THR A C 1
ATOM 383 O O . THR A 1 51 ? 5.461 6.246 23.328 1 92.69 51 THR A O 1
ATOM 386 N N . ALA A 1 52 ? 7.617 5.652 23.625 1 93.62 52 ALA A N 1
ATOM 387 C CA . ALA A 1 52 ? 7.359 5.102 24.953 1 93.62 52 ALA A CA 1
ATOM 388 C C . ALA A 1 52 ? 6.832 6.176 25.906 1 93.62 52 ALA A C 1
ATOM 390 O O . ALA A 1 52 ? 5.891 5.934 26.656 1 93.62 52 ALA A O 1
ATOM 391 N N . THR A 1 53 ? 7.367 7.316 25.812 1 93.19 53 THR A N 1
ATOM 392 C CA . THR A 1 53 ? 6.945 8.422 26.672 1 93.19 53 THR A CA 1
ATOM 393 C C . THR A 1 53 ? 5.516 8.844 26.344 1 93.19 53 THR A C 1
ATOM 395 O O . THR A 1 53 ? 4.711 9.078 27.25 1 93.19 53 THR A O 1
ATOM 398 N N . GLN A 1 54 ? 5.234 8.906 25.109 1 94.19 54 GLN A N 1
ATOM 399 C CA . GLN A 1 54 ? 3.9 9.305 24.672 1 94.19 54 GLN A CA 1
ATOM 400 C C . GLN A 1 54 ? 2.861 8.258 25.047 1 94.19 54 GLN A C 1
ATOM 402 O O . GLN A 1 54 ? 1.768 8.594 25.516 1 94.19 54 GLN A O 1
ATOM 407 N N . VAL A 1 55 ? 3.23 7.016 24.859 1 96.19 55 VAL A N 1
ATOM 408 C CA . VAL A 1 55 ? 2.314 5.922 25.172 1 96.19 55 VAL A CA 1
ATOM 409 C C . VAL A 1 55 ? 2.07 5.867 26.688 1 96.19 55 VAL A C 1
ATOM 411 O O . VAL A 1 55 ? 0.943 5.637 27.125 1 96.19 55 VAL A O 1
ATOM 414 N N . ASP A 1 56 ? 3.1 6.098 27.438 1 94.81 56 ASP A N 1
ATOM 415 C CA . ASP A 1 56 ? 2.959 6.102 28.891 1 94.81 56 ASP A CA 1
ATOM 416 C C . ASP A 1 56 ? 2.027 7.223 29.344 1 94.81 56 ASP A C 1
ATOM 418 O O . ASP A 1 56 ? 1.192 7.02 30.234 1 94.81 56 ASP A O 1
ATOM 422 N N . PHE A 1 57 ? 2.174 8.367 28.797 1 94.81 57 PHE A N 1
ATOM 423 C CA . PHE A 1 57 ? 1.289 9.492 29.094 1 94.81 57 PHE A CA 1
ATOM 424 C C . PHE A 1 57 ? -0.154 9.148 28.75 1 94.81 57 PHE A C 1
ATOM 426 O O . PHE A 1 57 ? -1.069 9.414 29.531 1 94.81 57 PHE A O 1
ATOM 433 N N . LEU A 1 58 ? -0.308 8.617 27.531 1 96.31 58 LEU A N 1
ATOM 434 C CA . LEU A 1 58 ? -1.639 8.219 27.094 1 96.31 58 LEU A CA 1
ATOM 435 C C . LEU A 1 58 ? -2.27 7.25 28.094 1 96.31 58 LEU A C 1
ATOM 437 O O . LEU A 1 58 ? -3.457 7.359 28.406 1 96.31 58 LEU A O 1
ATOM 441 N N . LYS A 1 59 ? -1.485 6.352 28.609 1 95.69 59 LYS A N 1
ATOM 442 C CA . LYS A 1 59 ? -1.943 5.367 29.578 1 95.69 59 LYS A CA 1
ATOM 443 C C . LYS A 1 59 ? -2.484 6.043 30.828 1 95.69 59 LYS A C 1
ATOM 445 O O . LYS A 1 59 ? -3.521 5.645 31.359 1 95.69 59 LYS A O 1
ATOM 450 N N . ARG A 1 60 ? -1.896 7.055 31.219 1 94.06 60 ARG A N 1
ATOM 451 C CA . ARG A 1 60 ? -2.26 7.754 32.438 1 94.06 60 ARG A CA 1
ATOM 452 C C . ARG A 1 60 ? -3.527 8.578 32.25 1 94.06 60 ARG A C 1
ATOM 454 O O . ARG A 1 60 ? -4.344 8.695 33.156 1 94.06 60 ARG A O 1
ATOM 461 N N . VAL A 1 61 ? -3.701 9.086 31.062 1 95 61 VAL A N 1
ATOM 462 C CA . VAL A 1 61 ? -4.805 10.023 30.875 1 95 61 VAL A CA 1
ATOM 463 C C . VAL A 1 61 ? -5.965 9.312 30.172 1 95 61 VAL A C 1
ATOM 465 O O . VAL A 1 61 ? -6.98 9.938 29.859 1 95 61 VAL A O 1
ATOM 468 N N . ALA A 1 62 ? -5.859 8.055 29.906 1 94.62 62 ALA A N 1
ATOM 469 C CA . ALA A 1 62 ? -6.859 7.301 29.156 1 94.62 62 ALA A CA 1
ATOM 470 C C . ALA A 1 62 ? -8.234 7.422 29.797 1 94.62 62 ALA A C 1
ATOM 472 O O . ALA A 1 62 ? -9.25 7.473 29.094 1 94.62 62 ALA A O 1
ATOM 473 N N . GLY A 1 63 ? -8.281 7.566 31.047 1 92.4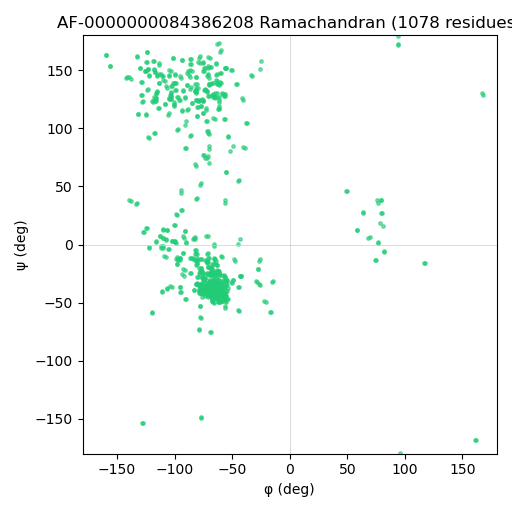4 63 GLY A N 1
ATOM 474 C CA . GLY A 1 63 ? -9.531 7.598 31.781 1 92.44 63 GLY A CA 1
ATOM 475 C C . GLY A 1 63 ? -10.352 8.852 31.516 1 92.44 63 GLY A C 1
ATOM 476 O O . GLY A 1 63 ? -11.57 8.852 31.703 1 92.44 63 GLY A O 1
ATOM 477 N N . VAL A 1 64 ? -9.766 9.93 31.031 1 92.31 64 VAL A N 1
ATOM 478 C CA . VAL A 1 64 ? -10.469 11.195 30.859 1 92.31 64 VAL A CA 1
ATOM 479 C C . VAL A 1 64 ? -10.773 11.422 29.375 1 92.31 64 VAL A C 1
ATOM 481 O O . VAL A 1 64 ? -11.438 12.398 29.016 1 92.31 64 VAL A O 1
ATOM 484 N N . LEU A 1 65 ? -10.32 10.562 28.516 1 91.19 65 LEU A N 1
ATOM 485 C CA . LEU A 1 65 ? -10.547 10.727 27.094 1 91.19 65 LEU A CA 1
ATOM 486 C C . LEU A 1 65 ? -11.992 10.398 26.734 1 91.19 65 LEU A C 1
ATOM 488 O O . LEU A 1 65 ? -12.656 9.633 27.438 1 91.19 65 LEU A O 1
ATOM 492 N N . GLU A 1 66 ? -12.43 11 25.719 1 87.06 66 GLU A N 1
ATOM 493 C CA . GLU A 1 66 ? -13.742 10.664 25.188 1 87.06 66 GLU A CA 1
ATOM 494 C C . GLU A 1 66 ? -13.734 9.281 24.531 1 87.06 66 GLU A C 1
ATOM 496 O O . GLU A 1 66 ? -12.672 8.766 24.172 1 87.06 66 GLU A O 1
ATOM 501 N N . GLU A 1 67 ? -14.883 8.773 24.391 1 84.88 67 GLU A N 1
ATOM 502 C CA . GLU A 1 67 ? -15.039 7.391 23.938 1 84.88 67 GLU A CA 1
ATOM 503 C C . GLU A 1 67 ? -14.406 7.188 22.562 1 84.88 67 GLU A C 1
ATOM 505 O O . GLU A 1 67 ? -13.617 6.266 22.375 1 84.88 67 GLU A O 1
ATOM 510 N N . GLU A 1 68 ? -14.703 8.055 21.609 1 84.88 68 GLU A N 1
ATOM 511 C CA . GLU A 1 68 ? -14.203 7.883 20.25 1 84.88 68 GLU A CA 1
ATOM 512 C C . GLU A 1 68 ? -12.688 8.055 20.188 1 84.88 68 GLU A C 1
ATOM 514 O O . GLU A 1 68 ? -12.016 7.387 19.391 1 84.88 68 GLU A O 1
ATOM 519 N N . HIS A 1 69 ? -12.242 8.961 20.984 1 89.94 69 HIS A N 1
ATOM 520 C CA . HIS A 1 69 ? -10.805 9.172 21.031 1 89.94 69 HIS A CA 1
ATOM 521 C C . HIS A 1 69 ? -10.086 7.965 21.625 1 89.94 69 HIS A C 1
ATOM 523 O O . HIS A 1 69 ? -9.023 7.57 21.141 1 89.94 69 HIS A O 1
ATOM 529 N N . CYS A 1 70 ? -10.688 7.336 22.641 1 90 70 CYS A N 1
ATOM 530 C CA . CYS A 1 70 ? -10.141 6.121 23.234 1 90 70 CYS A CA 1
ATOM 531 C C . CYS A 1 70 ? -10.141 4.973 22.234 1 90 70 CYS A C 1
ATOM 533 O O . CYS A 1 70 ? -9.164 4.219 22.156 1 90 70 CYS A O 1
ATOM 535 N N . ARG A 1 71 ? -11.141 4.914 21.547 1 87.06 71 ARG A N 1
ATOM 536 C CA . ARG A 1 71 ? -11.266 3.836 20.578 1 87.06 71 ARG A CA 1
ATOM 537 C C . ARG A 1 71 ? -10.172 3.914 19.531 1 87.06 71 ARG A C 1
ATOM 539 O O . ARG A 1 71 ? -9.547 2.902 19.188 1 87.06 71 ARG A O 1
ATOM 546 N N . ILE A 1 72 ? -9.969 5.047 18.969 1 89.19 72 ILE A N 1
ATOM 547 C CA . ILE A 1 72 ? -8.969 5.188 17.922 1 89.19 72 ILE A CA 1
ATOM 548 C C . ILE A 1 72 ? -7.578 4.922 18.484 1 89.19 72 ILE A C 1
ATOM 550 O O . ILE A 1 72 ? -6.723 4.344 17.812 1 89.19 72 ILE A O 1
ATOM 554 N N . HIS A 1 73 ? -7.328 5.367 19.734 1 93.81 73 HIS A N 1
ATOM 555 C CA . HIS A 1 73 ? -6.047 5.062 20.375 1 93.81 73 HIS A CA 1
ATOM 556 C C . HIS A 1 73 ? -5.855 3.559 20.531 1 93.81 73 HIS A C 1
ATOM 558 O O . HIS A 1 73 ? -4.754 3.043 20.312 1 93.81 73 HIS A O 1
ATOM 564 N N . LEU A 1 74 ? -6.926 2.93 20.922 1 91.38 74 LEU A N 1
ATOM 565 C CA . LEU A 1 74 ? -6.832 1.482 21.062 1 91.38 74 LEU A CA 1
ATOM 566 C C . LEU A 1 74 ? -6.441 0.821 19.75 1 91.38 74 LEU A C 1
ATOM 568 O O . LEU A 1 74 ? -5.547 -0.026 19.719 1 91.38 74 LEU A O 1
ATOM 572 N N . GLU A 1 75 ? -7.066 1.232 18.734 1 88.06 75 GLU A N 1
ATOM 573 C CA . GLU A 1 75 ? -6.777 0.672 17.422 1 88.06 75 GLU A CA 1
ATOM 574 C C . GLU A 1 75 ? -5.324 0.913 17.016 1 88.06 75 GLU A C 1
ATOM 576 O O . GLU A 1 75 ? -4.645 -0.001 16.547 1 88.06 75 GLU A O 1
ATOM 581 N N . ILE A 1 76 ? -4.887 2.084 17.188 1 92.19 76 ILE A N 1
ATOM 582 C CA . ILE A 1 76 ? -3.535 2.471 16.797 1 92.19 76 ILE A CA 1
ATOM 583 C C . ILE A 1 76 ? -2.514 1.729 17.656 1 92.19 76 ILE A C 1
ATOM 585 O O . ILE A 1 76 ? -1.475 1.292 17.156 1 92.19 76 ILE A O 1
ATOM 589 N N . LEU A 1 77 ? -2.803 1.555 18.938 1 94.38 77 LEU A N 1
ATOM 590 C CA . LEU A 1 77 ? -1.896 0.837 19.812 1 94.38 77 LEU A CA 1
ATOM 591 C C . LEU A 1 77 ? -1.813 -0.637 19.438 1 94.38 77 LEU A C 1
ATOM 593 O O . LEU A 1 77 ? -0.745 -1.246 19.516 1 94.38 77 LEU A O 1
ATOM 597 N N . GLN A 1 78 ? -2.912 -1.138 19.031 1 89.75 78 GLN A N 1
ATOM 598 C CA . GLN A 1 78 ? -2.912 -2.535 18.609 1 89.75 78 GLN A CA 1
ATOM 599 C C . GLN A 1 78 ? -2.037 -2.74 17.375 1 89.75 78 GLN A C 1
ATOM 601 O O . GLN A 1 78 ? -1.341 -3.752 17.266 1 89.75 78 GLN A O 1
ATOM 606 N N . VAL A 1 79 ? -2.133 -1.869 16.484 1 89.5 79 VAL A N 1
ATOM 607 C CA . VAL A 1 79 ? -1.278 -1.93 15.305 1 89.5 79 VAL A CA 1
ATOM 608 C C . VAL A 1 79 ? 0.189 -1.868 15.719 1 89.5 79 VAL A C 1
ATOM 610 O O . VAL A 1 79 ? 1.019 -2.623 15.211 1 89.5 79 VAL A O 1
ATOM 613 N N . LEU A 1 80 ? 0.51 -0.966 16.625 1 92.88 80 LEU A N 1
ATOM 614 C CA . LEU A 1 80 ? 1.882 -0.86 17.109 1 92.88 80 LEU A CA 1
ATOM 615 C C . LEU A 1 80 ? 2.34 -2.174 17.734 1 92.88 80 LEU A C 1
ATOM 617 O O . LEU A 1 80 ? 3.457 -2.629 17.484 1 92.88 80 LEU A O 1
ATOM 621 N N . GLN A 1 81 ? 1.474 -2.717 18.562 1 91.19 81 GLN A N 1
ATOM 622 C CA . GLN A 1 81 ? 1.793 -3.992 19.203 1 91.19 81 GLN A CA 1
ATOM 623 C C . GLN A 1 81 ? 2.168 -5.043 18.156 1 91.19 81 GLN A C 1
ATOM 625 O O . GLN A 1 81 ? 3.158 -5.762 18.312 1 91.19 81 GLN A O 1
ATOM 630 N N . GLY A 1 82 ? 1.337 -5.113 17.109 1 87.19 82 GLY A N 1
ATOM 631 C CA . GLY A 1 82 ? 1.625 -6.051 16.047 1 87.19 82 GLY A CA 1
ATOM 632 C C . GLY A 1 82 ? 2.961 -5.797 15.367 1 87.19 82 GLY A C 1
ATOM 633 O O . GLY A 1 82 ? 3.732 -6.73 15.141 1 87.19 82 GLY A O 1
ATOM 634 N N . LYS A 1 83 ? 3.238 -4.582 15.078 1 88.94 83 LYS A N 1
ATOM 635 C CA . LYS A 1 83 ? 4.484 -4.215 14.414 1 88.94 83 LYS A CA 1
ATOM 636 C C . LYS A 1 83 ? 5.691 -4.543 15.289 1 88.94 83 LYS A C 1
ATOM 638 O O . LYS A 1 83 ? 6.715 -5.02 14.789 1 88.94 83 LYS A O 1
ATOM 643 N N . LEU A 1 84 ? 5.594 -4.262 16.547 1 90.69 84 LEU A N 1
ATOM 644 C CA . LEU A 1 84 ? 6.688 -4.535 17.469 1 90.69 84 LEU A CA 1
ATOM 645 C C . LEU A 1 84 ? 6.953 -6.035 17.578 1 90.69 84 LEU A C 1
ATOM 647 O O . LEU A 1 84 ? 8.102 -6.473 17.516 1 90.69 84 LEU A O 1
ATOM 651 N N . ASN A 1 85 ? 5.891 -6.785 17.656 1 86.62 85 ASN A N 1
ATOM 652 C CA . ASN A 1 85 ? 6.031 -8.234 17.75 1 86.62 85 ASN A CA 1
ATOM 653 C C . ASN A 1 85 ? 6.691 -8.812 16.5 1 86.62 85 ASN A C 1
ATOM 655 O O . ASN A 1 85 ? 7.559 -9.68 16.594 1 86.62 85 ASN A O 1
ATOM 659 N N . ILE A 1 86 ? 6.281 -8.344 15.422 1 83.81 86 ILE A N 1
ATOM 660 C CA . ILE A 1 86 ? 6.844 -8.812 14.164 1 83.81 86 ILE A CA 1
ATOM 661 C C . ILE A 1 86 ? 8.32 -8.438 14.094 1 83.81 86 ILE A C 1
ATOM 663 O O . ILE A 1 86 ? 9.156 -9.258 13.695 1 83.81 86 ILE A O 1
ATOM 667 N N . SER A 1 87 ? 8.625 -7.219 14.445 1 87.12 87 SER A N 1
ATOM 668 C CA . SER A 1 87 ? 10.016 -6.77 14.406 1 87.12 87 SER A CA 1
ATOM 669 C C . SER A 1 87 ? 10.891 -7.605 15.336 1 87.12 87 SER A C 1
ATOM 671 O O . SER A 1 87 ? 12 -7.996 14.961 1 87.12 87 SER A O 1
ATOM 673 N N . ILE A 1 88 ? 10.414 -7.895 16.516 1 86.81 88 ILE A N 1
ATOM 674 C CA . ILE A 1 88 ? 11.148 -8.711 17.469 1 86.81 88 ILE A CA 1
ATOM 675 C C . ILE A 1 88 ? 11.398 -10.094 16.891 1 86.81 88 ILE A C 1
ATOM 677 O O . ILE A 1 88 ? 12.523 -10.594 16.922 1 86.81 88 ILE A O 1
ATOM 681 N N . SER A 1 89 ? 10.398 -10.609 16.297 1 80.56 89 SER A N 1
ATOM 682 C CA . SER A 1 89 ? 10.508 -11.953 15.742 1 80.56 89 SER A CA 1
ATOM 683 C C . SER A 1 89 ? 11.492 -11.992 14.578 1 80.56 89 SER A C 1
ATOM 685 O O . SER A 1 89 ? 12.273 -12.938 14.445 1 80.56 89 SER A O 1
ATOM 687 N N . LYS A 1 90 ? 11.391 -11.008 13.75 1 79.75 90 LYS A N 1
ATOM 688 C CA . LYS A 1 90 ? 12.281 -10.938 12.602 1 79.75 90 LYS A CA 1
ATOM 689 C C . LYS A 1 90 ? 13.742 -10.883 13.047 1 79.75 90 LYS A C 1
ATOM 691 O O . LYS A 1 90 ? 14.594 -11.586 12.492 1 79.75 90 LYS A O 1
ATOM 696 N N . ILE A 1 91 ? 14.016 -10.133 14.023 1 82.06 91 ILE A N 1
ATOM 697 C CA . ILE A 1 91 ? 15.398 -9.953 14.469 1 82.06 91 ILE A CA 1
ATOM 698 C C . ILE A 1 91 ? 15.859 -11.195 15.227 1 82.06 91 ILE A C 1
ATOM 700 O O . ILE A 1 91 ? 17 -11.648 15.055 1 82.06 91 ILE A O 1
ATOM 704 N N . GLU A 1 92 ? 14.992 -11.758 15.984 1 79.19 92 GLU A N 1
ATOM 705 C CA . GLU A 1 92 ? 15.344 -12.961 16.734 1 79.19 92 GLU A CA 1
ATOM 706 C C . GLU A 1 92 ? 15.617 -14.133 15.797 1 79.19 92 GLU A C 1
ATOM 708 O O . GLU A 1 92 ? 16.5 -14.945 16.062 1 79.19 92 GLU A O 1
ATOM 713 N N . SER A 1 93 ? 14.852 -14.164 14.781 1 74.38 93 SER A N 1
ATOM 714 C CA . SER A 1 93 ? 15.031 -15.242 13.82 1 74.38 93 SER A CA 1
ATOM 715 C C . SER A 1 93 ? 16.406 -15.156 13.148 1 74.38 93 SER A C 1
ATOM 717 O O . SER A 1 93 ? 16.984 -16.188 12.781 1 74.38 93 SER A O 1
ATOM 719 N N . VAL A 1 94 ? 16.875 -13.984 12.953 1 73.31 94 VAL A N 1
ATOM 720 C CA . VAL A 1 94 ? 18.172 -13.781 12.312 1 73.31 94 VAL A CA 1
ATOM 721 C C . VAL A 1 94 ? 19.281 -14.039 13.32 1 73.31 94 VAL A C 1
ATOM 723 O O . VAL A 1 94 ? 20.297 -14.648 12.992 1 73.31 94 VAL A O 1
ATOM 726 N N . VAL A 1 95 ? 19.156 -13.609 14.492 1 71.62 95 VAL A N 1
ATOM 727 C CA . VAL A 1 95 ? 20.203 -13.68 15.508 1 71.62 95 VAL A CA 1
ATOM 728 C C . VAL A 1 95 ? 20.328 -15.109 16.031 1 71.62 95 VAL A C 1
ATOM 730 O O . VAL A 1 95 ? 21.438 -15.609 16.25 1 71.62 95 VAL A O 1
ATOM 733 N N . LYS A 1 96 ? 19.266 -15.703 16.234 1 65.75 96 LYS A N 1
ATOM 734 C CA . LYS A 1 96 ? 19.312 -17.031 16.828 1 65.75 96 LYS A CA 1
ATOM 735 C C . LYS A 1 96 ? 19.625 -18.094 15.773 1 65.75 96 LYS A C 1
ATOM 737 O O . LYS A 1 96 ? 19.969 -19.234 16.109 1 65.75 96 LYS A O 1
ATOM 742 N N . GLY A 1 97 ? 19.469 -17.828 14.508 1 59.66 97 GLY A N 1
ATOM 743 C CA . GLY A 1 97 ? 19.797 -18.781 13.469 1 59.66 97 GLY A CA 1
ATOM 744 C C . GLY A 1 97 ? 21.297 -19 13.312 1 59.66 97 GLY A C 1
ATOM 745 O O . GLY A 1 97 ? 22.031 -18.062 13.023 1 59.66 97 GLY A O 1
ATOM 746 N N . GLY A 1 98 ? 22.016 -19.797 14.258 1 52.09 98 GLY A N 1
ATOM 747 C CA . GLY A 1 98 ? 23.344 -20.219 14.695 1 52.09 98 GLY A CA 1
ATOM 748 C C . GLY A 1 98 ? 24.25 -20.609 13.547 1 52.09 98 GLY A C 1
ATOM 749 O O . GLY A 1 98 ? 25.281 -21.234 13.758 1 52.09 98 GLY A O 1
ATOM 750 N N . SER A 1 99 ? 23.922 -20.578 12.258 1 52.09 99 SER A N 1
ATOM 751 C CA . SER A 1 99 ? 24.969 -21.312 11.547 1 52.09 99 SER A CA 1
ATOM 752 C C . SER A 1 99 ? 26.234 -20.469 11.391 1 52.09 99 SER A C 1
ATOM 754 O O . SER A 1 99 ? 26.141 -19.25 11.18 1 52.09 99 SER A O 1
ATOM 756 N N . SER A 1 100 ? 27.453 -20.922 11.969 1 50.16 100 SER A N 1
ATOM 757 C CA . SER A 1 100 ? 28.797 -20.391 12.211 1 50.16 100 SER A CA 1
ATOM 758 C C . SER A 1 100 ? 29.531 -20.141 10.898 1 50.16 100 SER A C 1
ATOM 760 O O . SER A 1 100 ? 30.672 -19.672 10.906 1 50.16 100 SER A O 1
ATOM 762 N N . GLY A 1 101 ? 28.984 -20.375 9.719 1 50.28 101 GLY A N 1
ATOM 763 C CA . GLY A 1 101 ? 29.938 -20.188 8.633 1 50.28 101 GLY A CA 1
ATOM 764 C C . GLY A 1 101 ? 30 -18.766 8.133 1 50.28 101 GLY A C 1
ATOM 765 O O . GLY A 1 101 ? 29.109 -17.953 8.414 1 50.28 101 GLY A O 1
ATOM 766 N N . SER A 1 102 ? 31.281 -18.25 7.676 1 50.22 102 SER A N 1
ATOM 767 C CA . SER A 1 102 ? 31.609 -16.891 7.238 1 50.22 102 SER A CA 1
ATOM 768 C C . SER A 1 102 ? 30.547 -16.328 6.301 1 50.22 102 SER A C 1
ATOM 770 O O . SER A 1 102 ? 30.125 -15.188 6.453 1 50.22 102 SER A O 1
ATOM 772 N N . GLU A 1 103 ? 30.219 -17.016 5.156 1 49.94 103 GLU A N 1
ATOM 773 C CA . GLU A 1 103 ? 29.234 -16.594 4.172 1 49.94 103 GLU A CA 1
ATOM 774 C C . GLU A 1 103 ? 27.859 -16.453 4.805 1 49.94 103 GLU A C 1
ATOM 776 O O . GLU A 1 103 ? 27.094 -15.539 4.465 1 49.94 103 GLU A O 1
ATOM 781 N N . VAL A 1 104 ? 27.656 -17.312 5.766 1 54.62 104 VAL A N 1
ATOM 782 C CA . VAL A 1 104 ? 26.391 -17.281 6.508 1 54.62 104 VAL A CA 1
ATOM 783 C C . VAL A 1 104 ? 26.312 -16.016 7.34 1 54.62 104 VAL A C 1
ATOM 785 O O . VAL A 1 104 ? 25.234 -15.43 7.477 1 54.62 104 VAL A O 1
ATOM 788 N N . LYS A 1 105 ? 27.578 -15.508 7.523 1 61.97 105 LYS A N 1
ATOM 789 C CA . LYS A 1 105 ? 27.625 -14.297 8.336 1 61.97 105 LYS A CA 1
ATOM 790 C C . LYS A 1 105 ? 27.203 -13.07 7.527 1 61.97 105 LYS A C 1
ATOM 792 O O . LYS A 1 105 ? 26.469 -12.219 8.023 1 61.97 105 LYS A O 1
ATOM 797 N N . ARG A 1 106 ? 27.656 -13.07 6.227 1 64.94 106 ARG A N 1
ATOM 798 C CA . ARG A 1 106 ? 27.328 -11.914 5.402 1 64.94 106 ARG A CA 1
ATOM 799 C C . ARG A 1 106 ? 25.844 -11.836 5.125 1 64.94 106 ARG A C 1
ATOM 801 O O . ARG A 1 106 ? 25.234 -10.758 5.18 1 64.94 106 ARG A O 1
ATOM 808 N N . TRP A 1 107 ? 25.281 -12.922 4.832 1 68.31 107 TRP A N 1
ATOM 809 C CA . TRP A 1 107 ? 23.844 -12.969 4.562 1 68.31 107 TRP A CA 1
ATOM 810 C C . TRP A 1 107 ? 23.047 -12.633 5.816 1 68.31 107 TRP A C 1
ATOM 812 O O . TRP A 1 107 ? 22.031 -11.945 5.742 1 68.31 107 TRP A O 1
ATOM 822 N N . LYS A 1 108 ? 23.609 -13.062 6.871 1 70.94 108 LYS A N 1
ATOM 823 C CA . LYS A 1 108 ? 22.938 -12.781 8.141 1 70.94 108 LYS A CA 1
ATOM 824 C C . LYS A 1 108 ? 22.938 -11.281 8.445 1 70.94 108 LYS A C 1
ATOM 826 O O . LYS A 1 108 ? 21.938 -10.734 8.898 1 70.94 108 LYS A O 1
ATOM 831 N N . TYR A 1 109 ? 24.047 -10.664 8.062 1 73.62 109 TYR A N 1
ATOM 832 C CA . TYR A 1 109 ? 24.141 -9.234 8.328 1 73.62 109 TYR A CA 1
ATOM 833 C C . TYR A 1 109 ? 23.25 -8.445 7.371 1 73.62 109 TYR A C 1
ATOM 835 O O . TYR A 1 109 ? 22.656 -7.438 7.762 1 73.62 109 TYR A O 1
ATOM 843 N N . ALA A 1 110 ? 23.188 -8.922 6.16 1 76.69 110 ALA A N 1
ATOM 844 C CA . ALA A 1 110 ? 22.312 -8.25 5.199 1 76.69 110 ALA A CA 1
ATOM 845 C C . ALA A 1 110 ? 20.844 -8.359 5.625 1 76.69 110 ALA A C 1
ATOM 847 O O . ALA A 1 110 ? 20.094 -7.387 5.516 1 76.69 110 ALA A O 1
ATOM 848 N N . ARG A 1 111 ? 20.562 -9.406 6.168 1 78.38 111 ARG A N 1
ATOM 849 C CA . ARG A 1 111 ? 19.203 -9.617 6.633 1 78.38 111 ARG A CA 1
ATOM 850 C C . ARG A 1 111 ? 18.922 -8.797 7.887 1 78.38 111 ARG A C 1
ATOM 852 O O . ARG A 1 111 ? 17.797 -8.297 8.062 1 78.38 111 ARG A O 1
ATOM 859 N N . LEU A 1 112 ? 19.906 -8.797 8.703 1 80.88 112 LEU A N 1
ATOM 860 C CA . LEU A 1 112 ? 19.766 -7.992 9.914 1 80.88 112 LEU A CA 1
ATOM 861 C C . LEU A 1 112 ? 19.562 -6.52 9.562 1 80.88 112 LEU A C 1
ATOM 863 O O . LEU A 1 112 ? 18.703 -5.852 10.141 1 80.88 112 LEU A O 1
ATOM 867 N N . ARG A 1 113 ? 20.344 -6.09 8.641 1 83.5 113 ARG A N 1
ATOM 868 C CA . ARG A 1 113 ? 20.219 -4.699 8.211 1 83.5 113 ARG A CA 1
ATOM 869 C C . ARG A 1 113 ? 18.828 -4.43 7.637 1 83.5 113 ARG A C 1
ATOM 871 O O . ARG A 1 113 ? 18.219 -3.402 7.938 1 83.5 113 ARG A O 1
ATOM 878 N N . GLU A 1 114 ? 18.375 -5.332 6.895 1 82.62 114 GLU A N 1
ATOM 879 C CA . GLU A 1 114 ? 17.047 -5.191 6.297 1 82.62 114 GLU A CA 1
ATOM 880 C C . GLU A 1 114 ? 15.961 -5.18 7.363 1 82.62 114 GLU A C 1
ATOM 882 O O . GLU A 1 114 ? 15.016 -4.395 7.281 1 82.62 114 GLU A O 1
ATOM 887 N N . ALA A 1 115 ? 16.156 -6.031 8.289 1 84 115 ALA A N 1
ATOM 888 C CA . ALA A 1 115 ? 15.18 -6.113 9.367 1 84 115 ALA A CA 1
ATOM 889 C C . ALA A 1 115 ? 15.141 -4.816 10.172 1 84 115 ALA A C 1
ATOM 891 O O . ALA A 1 115 ? 14.062 -4.344 10.547 1 84 115 ALA A O 1
ATOM 892 N N . ILE A 1 116 ? 16.297 -4.277 10.422 1 87.06 116 ILE A N 1
ATOM 893 C CA . ILE A 1 116 ? 16.375 -3.033 11.18 1 87.06 116 ILE A CA 1
ATOM 894 C C . ILE A 1 116 ? 15.75 -1.895 10.367 1 87.06 116 ILE A C 1
ATOM 896 O O . ILE A 1 116 ? 14.977 -1.093 10.898 1 87.06 116 ILE A O 1
ATOM 900 N N . ASP A 1 117 ? 16.062 -1.882 9.094 1 87.44 117 ASP A N 1
ATOM 901 C CA . ASP A 1 117 ? 15.492 -0.858 8.227 1 87.44 117 ASP A CA 1
ATOM 902 C C . ASP A 1 117 ? 13.969 -0.957 8.188 1 87.44 117 ASP A C 1
ATOM 904 O O . ASP A 1 117 ? 13.281 0.062 8.211 1 87.44 117 ASP A O 1
ATOM 908 N N . ASP A 1 118 ? 13.492 -2.105 8.172 1 85.81 118 ASP A N 1
ATOM 909 C CA . ASP A 1 118 ? 12.047 -2.322 8.18 1 85.81 118 ASP A CA 1
ATOM 910 C C . ASP A 1 118 ? 11.43 -1.809 9.477 1 85.81 118 ASP A C 1
ATOM 912 O O . ASP A 1 118 ? 10.359 -1.196 9.461 1 85.81 118 ASP A O 1
ATOM 916 N N . SER A 1 119 ? 12.117 -2.078 10.547 1 87.12 119 SER A N 1
ATOM 917 C CA . SER A 1 119 ? 11.609 -1.633 11.844 1 87.12 119 SER A CA 1
ATOM 918 C C . SER A 1 119 ? 11.547 -0.111 11.914 1 87.12 119 SER A C 1
ATOM 920 O O . SER A 1 119 ? 10.57 0.452 12.406 1 87.12 119 SER A O 1
ATOM 922 N N . ILE A 1 120 ? 12.594 0.479 11.43 1 88.44 120 ILE A N 1
ATOM 923 C CA . ILE A 1 120 ? 12.641 1.937 11.43 1 88.44 120 ILE A CA 1
ATOM 924 C C . ILE A 1 120 ? 11.484 2.498 10.609 1 88.44 120 ILE A C 1
ATOM 926 O O . ILE A 1 120 ? 10.742 3.357 11.078 1 88.44 120 ILE A O 1
ATOM 930 N N . SER A 1 121 ? 11.32 1.961 9.469 1 87.69 121 SER A N 1
ATOM 931 C CA . SER A 1 121 ? 10.281 2.438 8.562 1 87.69 121 SER A CA 1
ATOM 932 C C . SER A 1 121 ? 8.891 2.221 9.148 1 87.69 121 SER A C 1
ATOM 934 O O . SER A 1 121 ? 8.039 3.109 9.094 1 87.69 121 SER A O 1
ATOM 936 N N . GLU A 1 122 ? 8.703 1.106 9.75 1 87.94 122 GLU A N 1
ATOM 937 C CA . GLU A 1 122 ? 7.398 0.77 10.32 1 87.94 122 GLU A CA 1
ATOM 938 C C . GLU A 1 122 ? 7.074 1.658 11.516 1 87.94 122 GLU A C 1
ATOM 940 O O . GLU A 1 122 ? 5.945 2.125 11.664 1 87.94 122 GLU A O 1
ATOM 945 N N . LEU A 1 123 ? 8.055 1.89 12.344 1 89.62 123 LEU A N 1
ATOM 946 C CA . LEU A 1 123 ? 7.836 2.707 13.531 1 89.62 123 LEU A CA 1
ATOM 947 C C . LEU A 1 123 ? 7.59 4.164 13.148 1 89.62 123 LEU A C 1
ATOM 949 O O . LEU A 1 123 ? 6.734 4.828 13.734 1 89.62 123 LEU A O 1
ATOM 953 N N . GLN A 1 124 ? 8.312 4.586 12.156 1 88.94 124 GLN A N 1
ATOM 954 C CA . GLN A 1 124 ? 8.125 5.961 11.703 1 88.94 124 GLN A CA 1
ATOM 955 C C . GLN A 1 124 ? 6.754 6.156 11.078 1 88.94 124 GLN A C 1
ATOM 957 O O . GLN A 1 124 ? 6.09 7.168 11.32 1 88.94 124 GLN A O 1
ATOM 962 N N . GLN A 1 125 ? 6.379 5.203 10.305 1 87.62 125 GLN A N 1
ATOM 963 C CA . GLN A 1 125 ? 5.059 5.277 9.68 1 87.62 125 GLN A CA 1
ATOM 964 C C . GLN A 1 125 ? 3.955 5.258 10.734 1 87.62 125 GLN A C 1
ATOM 966 O O . GLN A 1 125 ? 2.994 6.027 10.648 1 87.62 125 GLN A O 1
ATOM 971 N N . TRP A 1 126 ? 4.141 4.43 11.672 1 91.69 126 TRP A N 1
ATOM 972 C CA . TRP A 1 126 ? 3.152 4.359 12.742 1 91.69 126 TRP A CA 1
ATOM 973 C C . TRP A 1 126 ? 3.107 5.668 13.523 1 91.69 126 TRP A C 1
ATOM 975 O O . TRP A 1 126 ? 2.027 6.168 13.852 1 91.69 126 TRP A O 1
ATOM 985 N N . GLN A 1 127 ? 4.301 6.211 13.773 1 91.12 127 GLN A N 1
ATOM 986 C CA . GLN A 1 127 ? 4.391 7.453 14.539 1 91.12 127 GLN A CA 1
ATOM 987 C C . GLN A 1 127 ? 3.678 8.594 13.812 1 91.12 127 GLN A C 1
ATOM 989 O O . GLN A 1 127 ? 3.07 9.453 14.453 1 91.12 127 GLN A O 1
ATOM 994 N N . SER A 1 128 ? 3.717 8.555 12.555 1 89.94 128 SER A N 1
ATOM 995 C CA . SER A 1 128 ? 3.107 9.609 11.758 1 89.94 128 SER A CA 1
ATOM 996 C C . SER A 1 128 ? 1.588 9.594 11.875 1 89.94 128 SER A C 1
ATOM 998 O O . SER A 1 128 ? 0.928 10.602 11.641 1 89.94 128 SER A O 1
ATOM 1000 N N . ILE A 1 129 ? 1.059 8.5 12.273 1 91.19 129 ILE A N 1
ATOM 1001 C CA . ILE A 1 129 ? -0.379 8.375 12.484 1 91.19 129 ILE A CA 1
ATOM 1002 C C . ILE A 1 129 ? -0.705 8.625 13.953 1 91.19 129 ILE A C 1
ATOM 1004 O O . ILE A 1 129 ? -1.723 9.242 14.281 1 91.19 129 ILE A O 1
ATOM 1008 N N . PHE A 1 130 ? 0.144 8.188 14.844 1 95.69 130 PHE A N 1
ATOM 1009 C CA . PHE A 1 130 ? -0.079 8.281 16.281 1 95.69 130 PHE A CA 1
ATOM 1010 C C . PHE A 1 130 ? 0.021 9.727 16.75 1 95.69 130 PHE A C 1
ATOM 1012 O O . PHE A 1 130 ? -0.756 10.164 17.609 1 95.69 130 PHE A O 1
ATOM 1019 N N . ASP A 1 131 ? 0.921 10.461 16.156 1 93.31 131 ASP A N 1
ATOM 1020 C CA . ASP A 1 131 ? 1.193 11.82 16.625 1 93.31 131 ASP A CA 1
ATOM 1021 C C . ASP A 1 131 ? -0.054 12.695 16.531 1 93.31 131 ASP A C 1
ATOM 1023 O O . ASP A 1 131 ? -0.464 13.305 17.516 1 93.31 131 ASP A O 1
ATOM 1027 N N . PRO A 1 132 ? -0.688 12.68 15.398 1 93.88 132 PRO A N 1
ATOM 1028 C CA . PRO A 1 132 ? -1.885 13.523 15.328 1 93.88 132 PRO A CA 1
ATOM 1029 C C . PRO A 1 132 ? -2.945 13.125 16.359 1 93.88 132 PRO A C 1
ATOM 1031 O O . PRO A 1 132 ? -3.604 13.984 16.938 1 93.88 132 PRO A O 1
ATOM 1034 N N . THR A 1 133 ? -3.086 11.867 16.594 1 93.06 133 THR A N 1
ATOM 1035 C CA . THR A 1 133 ? -4.07 11.383 17.562 1 93.06 133 THR A CA 1
ATOM 1036 C C . THR A 1 133 ? -3.662 11.758 18.984 1 93.06 133 THR A C 1
ATOM 1038 O O . THR A 1 133 ? -4.508 12.133 19.797 1 93.06 133 THR A O 1
ATOM 1041 N N . TRP A 1 134 ? -2.41 11.656 19.25 1 94.12 134 TRP A N 1
ATOM 1042 C CA . TRP A 1 134 ? -1.873 11.953 20.578 1 94.12 134 TRP A CA 1
ATOM 1043 C C . TRP A 1 134 ? -1.99 13.445 20.891 1 94.12 134 TRP A C 1
ATOM 1045 O O . TRP A 1 134 ? -2.424 13.82 21.984 1 94.12 134 TRP A O 1
ATOM 1055 N N . TYR A 1 135 ? -1.701 14.305 19.938 1 92.5 135 TYR A N 1
ATOM 1056 C CA . TYR A 1 135 ? -1.731 15.75 20.156 1 92.5 135 TYR A CA 1
ATOM 1057 C C . TYR A 1 135 ? -3.162 16.25 20.312 1 92.5 135 TYR A C 1
ATOM 1059 O O . TYR A 1 135 ? -3.404 17.266 20.953 1 92.5 135 TYR A O 1
ATOM 1067 N N . LEU A 1 136 ? -4.066 15.547 19.766 1 92.69 136 LEU A N 1
ATOM 1068 C CA . LEU A 1 136 ? -5.473 15.914 19.906 1 92.69 136 LEU A CA 1
ATOM 1069 C C . LEU A 1 136 ? -5.902 15.867 21.375 1 92.69 136 LEU A C 1
ATOM 1071 O O . LEU A 1 136 ? -6.852 16.547 21.766 1 92.69 136 LEU A O 1
ATOM 1075 N N . ILE A 1 137 ? -5.184 15.094 22.234 1 92.81 137 ILE A N 1
ATOM 1076 C CA . ILE A 1 137 ? -5.473 14.992 23.656 1 92.81 137 ILE A CA 1
ATOM 1077 C C . ILE A 1 137 ? -5.312 16.359 24.312 1 92.81 137 ILE A C 1
ATOM 1079 O O . ILE A 1 137 ? -6.043 16.703 25.25 1 92.81 137 ILE A O 1
ATOM 1083 N N . LEU A 1 138 ? -4.434 17.141 23.781 1 90.88 138 LEU A N 1
ATOM 1084 C CA . LEU A 1 138 ? -4.062 18.406 24.406 1 90.88 138 LEU A CA 1
ATOM 1085 C C . LEU A 1 138 ? -5.176 19.438 24.234 1 90.88 138 LEU A C 1
ATOM 1087 O O . LEU A 1 138 ? -5.188 20.453 24.922 1 90.88 138 LEU A O 1
ATOM 1091 N N . ARG A 1 139 ? -6.062 19.109 23.391 1 88.75 139 ARG A N 1
ATOM 1092 C CA . ARG A 1 139 ? -7.176 20.031 23.156 1 88.75 139 ARG A CA 1
ATOM 1093 C C . ARG A 1 139 ? -8.281 19.828 24.188 1 88.75 139 ARG A C 1
ATOM 1095 O O . ARG A 1 139 ? -9.148 20.688 24.344 1 88.75 139 ARG A O 1
ATOM 1102 N N . MET A 1 140 ? -8.195 18.812 24.891 1 88.12 140 MET A N 1
ATOM 1103 C CA . MET A 1 140 ? -9.258 18.5 25.844 1 88.12 140 MET A CA 1
ATOM 1104 C C . MET A 1 140 ? -9.211 19.422 27.047 1 88.12 140 MET A C 1
ATOM 1106 O O . MET A 1 140 ? -8.141 19.688 27.594 1 88.12 140 MET A O 1
ATOM 1110 N N . GLY A 1 141 ? -10.391 19.969 27.453 1 83.88 141 GLY A N 1
ATOM 1111 C CA . GLY A 1 141 ? -10.469 20.922 28.562 1 83.88 141 GLY A CA 1
ATOM 1112 C C . GLY A 1 141 ? -10.477 20.266 29.922 1 83.88 141 GLY A C 1
ATOM 1113 O O . GLY A 1 141 ? -11.219 20.672 30.812 1 83.88 141 GLY A O 1
ATOM 1114 N N . ASN A 1 142 ? -9.695 19.203 30.125 1 87.69 142 ASN A N 1
ATOM 1115 C CA . ASN A 1 142 ? -9.648 18.516 31.406 1 87.69 142 ASN A CA 1
ATOM 1116 C C . ASN A 1 142 ? -8.383 18.844 32.188 1 87.69 142 ASN A C 1
ATOM 1118 O O . ASN A 1 142 ? -7.273 18.672 31.688 1 87.69 142 ASN A O 1
ATOM 1122 N N . ARG A 1 143 ? -8.484 19.234 33.375 1 89.5 143 ARG A N 1
ATOM 1123 C CA . ARG A 1 143 ? -7.375 19.688 34.219 1 89.5 143 ARG A CA 1
ATOM 1124 C C . ARG A 1 143 ? -6.453 18.531 34.562 1 89.5 143 ARG A C 1
ATOM 1126 O O . ARG A 1 143 ? -5.285 18.75 34.906 1 89.5 143 ARG A O 1
ATOM 1133 N N . PHE A 1 144 ? -7.027 17.375 34.562 1 92.25 144 PHE A N 1
ATOM 1134 C CA . PHE A 1 144 ? -6.227 16.203 34.875 1 92.25 144 PHE A CA 1
ATOM 1135 C C . PHE A 1 144 ? -5.066 16.047 33.906 1 92.25 144 PHE A C 1
ATOM 1137 O O . PHE A 1 144 ? -3.986 15.586 34.281 1 92.25 144 PHE A O 1
ATOM 1144 N N . ILE A 1 145 ? -5.266 16.406 32.719 1 92.38 145 ILE A N 1
ATOM 1145 C CA . ILE A 1 145 ? -4.23 16.328 31.688 1 92.38 145 ILE A CA 1
ATOM 1146 C C . ILE A 1 145 ? -3.084 17.266 32.031 1 92.38 145 ILE A C 1
ATOM 1148 O O . ILE A 1 145 ? -1.911 16.922 31.875 1 92.38 145 ILE A O 1
ATOM 1152 N N . ASP A 1 146 ? -3.354 18.406 32.562 1 90.38 146 ASP A N 1
ATOM 1153 C CA . ASP A 1 146 ? -2.342 19.359 33 1 90.38 146 ASP A CA 1
ATOM 1154 C C . ASP A 1 146 ? -1.485 18.797 34.125 1 90.38 146 ASP A C 1
ATOM 1156 O O . ASP A 1 146 ? -0.26 18.922 34.125 1 90.38 146 ASP A O 1
ATOM 1160 N N . ASP A 1 147 ? -2.102 18.188 35 1 90.94 147 ASP A N 1
ATOM 1161 C CA . ASP A 1 147 ? -1.409 17.625 36.156 1 90.94 147 ASP A CA 1
ATOM 1162 C C . ASP A 1 147 ? -0.431 16.531 35.719 1 90.94 147 ASP A C 1
ATOM 1164 O O . ASP A 1 147 ? 0.708 16.484 36.188 1 90.94 147 ASP A O 1
ATOM 1168 N N . GLU A 1 148 ? -0.928 15.719 34.844 1 91.12 148 GLU A N 1
ATOM 1169 C CA . GLU A 1 148 ? -0.098 14.609 34.406 1 91.12 148 GLU A CA 1
ATOM 1170 C C . GLU A 1 148 ? 1.066 15.102 33.531 1 91.12 148 GLU A C 1
ATOM 1172 O O . GLU A 1 148 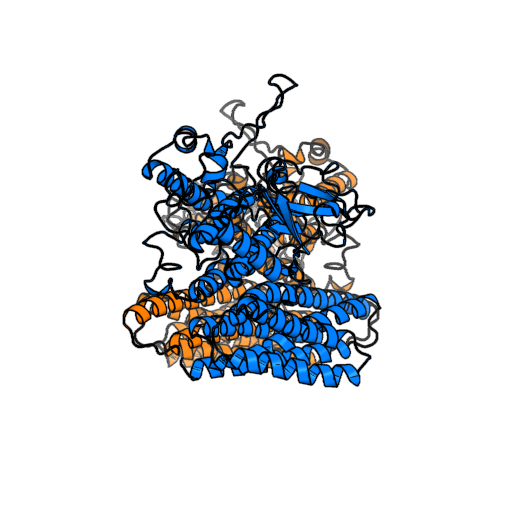? 2.15 14.516 33.562 1 91.12 148 GLU A O 1
ATOM 1177 N N . LEU A 1 149 ? 0.849 16.125 32.781 1 88.25 149 LEU A N 1
ATOM 1178 C CA . LEU A 1 149 ? 1.925 16.688 31.969 1 88.25 149 LEU A CA 1
ATOM 1179 C C . LEU A 1 149 ? 2.992 17.328 32.844 1 88.25 149 LEU A C 1
ATOM 1181 O O . LEU A 1 149 ? 4.184 17.281 32.531 1 88.25 149 LEU A O 1
ATOM 1185 N N . SER A 1 150 ? 2.588 17.922 33.969 1 84.5 150 SER A N 1
ATOM 1186 C CA . SER A 1 150 ? 3.498 18.609 34.875 1 84.5 150 SER A CA 1
ATOM 1187 C C . SER A 1 150 ? 4.309 17.625 35.719 1 84.5 150 SER A C 1
ATOM 1189 O O . SER A 1 150 ? 5.441 17.906 36.094 1 84.5 150 SER A O 1
ATOM 1191 N N . LYS A 1 151 ? 3.74 16.5 36.125 1 78.62 151 LYS A N 1
ATOM 1192 C CA . LYS A 1 151 ? 4.449 15.508 36.906 1 78.62 151 LYS A CA 1
ATOM 1193 C C . LYS A 1 151 ? 5.723 15.039 36.219 1 78.62 151 LYS A C 1
ATOM 1195 O O . LYS A 1 151 ? 6.762 14.867 36.844 1 78.62 151 LYS A O 1
ATOM 1200 N N . GLN A 1 152 ? 5.562 14.719 35.031 1 62.28 152 GLN A N 1
ATOM 1201 C CA . GLN A 1 152 ? 6.676 14.094 34.344 1 62.28 152 GLN A CA 1
ATOM 1202 C C . GLN A 1 152 ? 7.766 15.109 34 1 62.28 152 GLN A C 1
ATOM 1204 O O . GLN A 1 152 ? 8.945 14.75 33.906 1 62.28 152 GLN A O 1
ATOM 1209 N N . SER A 1 153 ? 7.375 16.344 33.781 1 56.19 153 SER A N 1
ATOM 1210 C CA . SER A 1 153 ? 8.406 17.359 33.562 1 56.19 153 SER A CA 1
ATOM 1211 C C . SER A 1 153 ? 9.266 17.516 34.812 1 56.19 153 SER A C 1
ATOM 1213 O O . SER A 1 153 ? 10.477 17.703 34.719 1 56.19 153 SER A O 1
ATOM 1215 N N . ASP A 1 154 ? 8.734 17.297 36 1 53.09 154 ASP A N 1
ATOM 1216 C CA . ASP A 1 154 ? 9.445 17.391 37.281 1 53.09 154 ASP A CA 1
ATOM 1217 C C . ASP A 1 154 ? 10.328 16.156 37.5 1 53.09 154 ASP A C 1
ATOM 1219 O O . ASP A 1 154 ? 11.438 16.266 38.031 1 53.09 154 ASP A O 1
ATOM 1223 N N . GLU A 1 155 ? 9.75 15.039 37.156 1 51.41 155 GLU A N 1
ATOM 1224 C CA . GLU A 1 155 ? 10.555 13.836 37.344 1 51.41 155 GLU A CA 1
ATOM 1225 C C . GLU A 1 155 ? 11.742 13.797 36.406 1 51.41 155 GLU A C 1
ATOM 1227 O O . GLU A 1 155 ? 12.805 13.281 36.719 1 51.41 155 GLU A O 1
ATOM 1232 N N . LEU A 1 156 ? 11.547 14.195 35.25 1 50.59 156 LEU A N 1
ATOM 1233 C CA . LEU A 1 156 ? 12.586 14.242 34.25 1 50.59 156 LEU A CA 1
ATOM 1234 C C . LEU A 1 156 ? 13.609 15.328 34.562 1 50.59 156 LEU A C 1
ATOM 1236 O O . LEU A 1 156 ? 14.805 15.156 34.281 1 50.59 156 LEU A O 1
ATOM 1240 N N . ALA A 1 157 ? 13.266 16.594 35.094 1 45.94 157 ALA A N 1
ATOM 1241 C CA . ALA A 1 157 ? 14.234 17.547 35.594 1 45.94 157 ALA A CA 1
ATOM 1242 C C . ALA A 1 157 ? 15.133 16.922 36.656 1 45.94 157 ALA A C 1
ATOM 1244 O O . ALA A 1 157 ? 16.328 17.188 36.719 1 45.94 157 ALA A O 1
ATOM 1245 N N . VAL A 1 158 ? 14.672 16.125 37.375 1 43.78 158 VAL A N 1
ATOM 1246 C CA . VAL A 1 158 ? 15.492 15.484 38.406 1 43.78 158 VAL A CA 1
ATOM 1247 C C . VAL A 1 158 ? 16.391 14.438 37.75 1 43.78 158 VAL A C 1
ATOM 1249 O O . VAL A 1 158 ? 17.562 14.305 38.125 1 43.78 158 VAL A O 1
ATOM 1252 N N . GLU A 1 159 ? 15.789 13.664 36.875 1 40.09 159 GLU A N 1
ATOM 1253 C CA . GLU A 1 159 ? 16.625 12.633 36.281 1 40.09 159 GLU A CA 1
ATOM 1254 C C . GLU A 1 159 ? 17.625 13.242 35.281 1 40.09 159 GLU A C 1
ATOM 1256 O O . GLU A 1 159 ? 18.672 12.656 35 1 40.09 159 GLU A O 1
ATOM 1261 N N . THR A 1 160 ? 17.281 14.25 34.562 1 38.06 160 THR A N 1
ATOM 1262 C CA . THR A 1 160 ? 18.266 14.922 33.719 1 38.06 160 THR A CA 1
ATOM 1263 C C . THR A 1 160 ? 19.422 15.438 34.562 1 38.06 160 THR A C 1
ATOM 1265 O O . THR A 1 160 ? 20.531 15.609 34.062 1 38.06 160 THR A O 1
ATOM 1268 N N . LEU A 1 161 ? 19.344 16.047 35.812 1 35.41 161 LEU A N 1
ATOM 1269 C CA . LEU A 1 161 ? 20.5 16.422 36.625 1 35.41 161 LEU A CA 1
ATOM 1270 C C . LEU A 1 161 ? 21.391 15.211 36.875 1 35.41 161 LEU A C 1
ATOM 1272 O O . LEU A 1 161 ? 22.609 15.367 37.062 1 35.41 161 LEU A O 1
ATOM 1276 N N . SER A 1 162 ? 20.922 14.094 37.25 1 32.94 162 SER A N 1
ATOM 1277 C CA . SER A 1 162 ? 21.844 13 37.531 1 32.94 162 SER A CA 1
ATOM 1278 C C . SER A 1 162 ? 22.344 12.367 36.219 1 32.94 162 SER A C 1
ATOM 1280 O O . SER A 1 162 ? 23.375 11.703 36.188 1 32.94 162 SER A O 1
ATOM 1282 N N . LEU A 1 163 ? 21.453 11.742 35.375 1 33.38 163 LEU A N 1
ATOM 1283 C CA . LEU A 1 163 ? 22.016 10.992 34.25 1 33.38 163 LEU A CA 1
ATOM 1284 C C . LEU A 1 163 ? 22.375 11.914 33.094 1 33.38 163 LEU A C 1
ATOM 1286 O O . LEU A 1 163 ? 21.484 12.414 32.406 1 33.38 163 LEU A O 1
ATOM 1290 N N . GLN A 1 164 ? 23.25 12.797 33 1 33.56 164 GLN A N 1
ATOM 1291 C CA . GLN A 1 164 ? 24 13.484 31.938 1 33.56 164 GLN A CA 1
ATOM 1292 C C . GLN A 1 164 ? 24 12.672 30.641 1 33.56 164 GLN A C 1
ATOM 1294 O O . GLN A 1 164 ? 24.375 13.188 29.594 1 33.56 164 GLN A O 1
ATOM 1299 N N . THR A 1 165 ? 24.328 11.273 30.578 1 33.53 165 THR A N 1
ATOM 1300 C CA . THR A 1 165 ? 25.031 10.555 29.5 1 33.53 165 THR A CA 1
ATOM 1301 C C . THR A 1 165 ? 24.078 10.273 28.344 1 33.53 165 THR A C 1
ATOM 1303 O O . THR A 1 165 ? 24.5 10.25 27.188 1 33.53 165 THR A O 1
ATOM 1306 N N . SER A 1 166 ? 22.953 9.242 28.297 1 38.5 166 SER A N 1
ATOM 1307 C CA . SER A 1 166 ? 22.641 8.508 27.078 1 38.5 166 SER A CA 1
ATOM 1308 C C . SER A 1 166 ? 21.641 9.266 26.219 1 38.5 166 SER A C 1
ATOM 1310 O O . SER A 1 166 ? 20.703 9.883 26.734 1 38.5 166 SER A O 1
ATOM 1312 N N . SER A 1 167 ? 21.859 9.773 24.953 1 43.5 167 SER A N 1
ATOM 1313 C CA . SER A 1 167 ? 21.219 10.391 23.797 1 43.5 167 SER A CA 1
ATOM 1314 C C . SER A 1 167 ? 19.75 9.961 23.688 1 43.5 167 SER A C 1
ATOM 1316 O O . SER A 1 167 ? 18.906 10.727 23.219 1 43.5 167 SER A O 1
ATOM 1318 N N . THR A 1 168 ? 19.359 8.82 24.062 1 46.66 168 THR A N 1
ATOM 1319 C CA . THR A 1 168 ? 18.031 8.273 23.828 1 46.66 168 THR A CA 1
ATOM 1320 C C . THR A 1 168 ? 17.016 8.914 24.766 1 46.66 168 THR A C 1
ATOM 1322 O O . THR A 1 168 ? 15.859 9.125 24.375 1 46.66 168 THR A O 1
ATOM 1325 N N . SER A 1 169 ? 17.328 9.227 26.156 1 47.41 169 SER A N 1
ATOM 1326 C CA . SER A 1 169 ? 16.391 9.805 27.125 1 47.41 169 SER A CA 1
ATOM 1327 C C . SER A 1 169 ? 15.984 11.219 26.719 1 47.41 169 SER A C 1
ATOM 1329 O O . SER A 1 169 ? 14.883 11.656 27.047 1 47.41 169 SER A O 1
ATOM 1331 N N . SER A 1 170 ? 16.719 11.859 25.812 1 51.81 170 SER A N 1
ATOM 1332 C CA . SER A 1 170 ? 16.516 13.25 25.422 1 51.81 170 SER A CA 1
ATOM 1333 C C . SER A 1 170 ? 15.336 13.383 24.469 1 51.81 170 SER A C 1
ATOM 1335 O O . SER A 1 170 ? 14.547 14.336 24.562 1 51.81 170 SER A O 1
ATOM 1337 N N . SER A 1 171 ? 15.031 12.32 23.766 1 57.78 171 SER A N 1
ATOM 1338 C CA . SER A 1 171 ? 13.961 12.438 22.781 1 57.78 171 SER A CA 1
ATOM 1339 C C . SER A 1 171 ? 12.586 12.344 23.438 1 57.78 171 SER A C 1
ATOM 1341 O O . SER A 1 171 ? 11.672 13.086 23.078 1 57.78 171 SER A O 1
ATOM 1343 N N . GLY A 1 172 ? 12.453 11.539 24.484 1 59.5 172 GLY A N 1
ATOM 1344 C CA . GLY A 1 172 ? 11.195 11.414 25.219 1 59.5 172 GLY A CA 1
ATOM 1345 C C . GLY A 1 172 ? 10.836 12.648 26.016 1 59.5 172 GLY A C 1
ATOM 1346 O O . GLY A 1 172 ? 9.703 13.117 25.969 1 59.5 172 GLY A O 1
ATOM 1347 N N . ASN A 1 173 ? 11.758 13.148 26.656 1 63.16 173 ASN A N 1
ATOM 1348 C CA . ASN A 1 173 ? 11.531 14.328 27.484 1 63.16 173 ASN A CA 1
ATOM 1349 C C . ASN A 1 173 ? 11.195 15.547 26.625 1 63.16 173 ASN A C 1
ATOM 1351 O O . ASN A 1 173 ? 10.359 16.375 27.016 1 63.16 173 ASN A O 1
ATOM 1355 N N . SER A 1 174 ? 11.672 15.406 25.484 1 75.81 174 SER A N 1
ATOM 1356 C CA . SER A 1 174 ? 11.43 16.516 24.562 1 75.81 174 SER A CA 1
ATOM 1357 C C . SER A 1 174 ? 9.992 16.5 24.062 1 75.81 174 SER A C 1
ATOM 1359 O O . SER A 1 174 ? 9.367 17.562 23.953 1 75.81 174 SER A O 1
ATOM 1361 N N . ALA A 1 175 ? 9.367 15.359 24.078 1 79.56 175 ALA A N 1
ATOM 1362 C CA . ALA A 1 175 ? 8.008 15.273 23.562 1 79.56 175 ALA A CA 1
ATOM 1363 C C . ALA A 1 175 ? 6.996 15.805 24.578 1 79.56 175 ALA A C 1
ATOM 1365 O O . ALA A 1 175 ? 6.078 16.547 24.219 1 79.56 175 ALA A O 1
ATOM 1366 N N . LEU A 1 176 ? 7.18 15.523 25.844 1 85.5 176 LEU A N 1
ATOM 1367 C CA . LEU A 1 176 ? 6.246 15.969 26.859 1 85.5 176 LEU A CA 1
ATOM 1368 C C . LEU A 1 176 ? 6.406 17.469 27.125 1 85.5 176 LEU A C 1
ATOM 1370 O O . LEU A 1 176 ? 5.426 18.156 27.391 1 85.5 176 LEU A O 1
ATOM 1374 N N . ALA A 1 177 ? 7.656 17.844 27.031 1 83.06 177 ALA A N 1
ATOM 1375 C CA . ALA A 1 177 ? 7.895 19.281 27.188 1 83.06 177 ALA A CA 1
ATOM 1376 C C . ALA A 1 177 ? 7.203 20.078 26.094 1 83.06 177 ALA A C 1
ATOM 1378 O O . ALA A 1 177 ? 6.574 21.109 26.359 1 83.06 177 ALA A O 1
ATOM 1379 N N . SER A 1 178 ? 7.336 19.578 24.969 1 83.5 178 SER A N 1
ATOM 1380 C CA . SER A 1 178 ? 6.68 20.219 23.844 1 83.5 178 SER A CA 1
ATOM 1381 C C . SER A 1 178 ? 5.164 20.203 24 1 83.5 178 SER A C 1
ATOM 1383 O O . SER A 1 178 ? 4.488 21.172 23.656 1 83.5 178 SER A O 1
ATOM 1385 N N . ALA A 1 179 ? 4.727 19.188 24.547 1 88.19 179 ALA A N 1
ATOM 1386 C CA . ALA A 1 179 ? 3.287 19.047 24.75 1 88.19 179 ALA A CA 1
ATOM 1387 C C . ALA A 1 179 ? 2.799 20.031 25.828 1 88.19 179 ALA A C 1
ATOM 1389 O O . ALA A 1 179 ? 1.73 20.625 25.688 1 88.19 179 ALA A O 1
ATOM 1390 N N . GLN A 1 180 ? 3.557 20.141 26.844 1 87.12 180 GLN A N 1
ATOM 1391 C CA . GLN A 1 180 ? 3.197 21.078 27.906 1 87.12 180 GLN A CA 1
ATOM 1392 C C . GLN A 1 180 ? 3.17 22.516 27.406 1 87.12 180 GLN A C 1
ATOM 1394 O O . GLN A 1 180 ? 2.258 23.266 27.734 1 87.12 180 GLN A O 1
ATOM 1399 N N . ASP A 1 181 ? 4.145 22.766 26.641 1 85.25 181 ASP A N 1
ATOM 1400 C CA . ASP A 1 181 ? 4.211 24.109 26.047 1 85.25 181 ASP A CA 1
ATOM 1401 C C . ASP A 1 181 ? 3.01 24.375 25.156 1 85.25 181 ASP A C 1
ATOM 1403 O O . ASP A 1 181 ? 2.414 25.453 25.203 1 85.25 181 ASP A O 1
ATOM 1407 N N . LEU A 1 182 ? 2.664 23.422 24.406 1 87.62 182 LEU A N 1
ATOM 1408 C CA . LEU A 1 182 ? 1.529 23.578 23.5 1 87.62 182 LEU A CA 1
ATOM 1409 C C . LEU A 1 182 ? 0.227 23.719 24.281 1 87.62 182 LEU A C 1
ATOM 1411 O O . LEU A 1 182 ? -0.624 24.531 23.938 1 87.62 182 LEU A O 1
ATOM 1415 N N . ARG A 1 183 ? 0.164 22.922 25.266 1 89.81 183 ARG A N 1
ATOM 1416 C CA . ARG A 1 183 ? -1.049 22.984 26.078 1 89.81 183 ARG A CA 1
ATOM 1417 C C . ARG A 1 183 ? -1.202 24.344 26.734 1 89.81 183 ARG A C 1
ATOM 1419 O O . ARG A 1 183 ? -2.301 24.906 26.766 1 89.81 183 ARG A O 1
ATOM 1426 N N . HIS A 1 184 ? -0.169 24.891 27.188 1 86.25 184 HIS A N 1
ATOM 1427 C CA . HIS A 1 184 ? -0.2 26.219 27.781 1 86.25 184 HIS A CA 1
ATOM 1428 C C . HIS A 1 184 ? -0.636 27.281 26.766 1 86.25 184 HIS A C 1
ATOM 1430 O O . HIS A 1 184 ? -1.403 28.188 27.109 1 86.25 184 HIS A O 1
ATOM 1436 N N . THR A 1 185 ? -0.172 27.078 25.641 1 84.69 185 THR A N 1
ATOM 1437 C CA . THR A 1 185 ? -0.512 28.016 24.594 1 84.69 185 THR A CA 1
ATOM 1438 C C . THR A 1 185 ? -1.978 27.891 24.188 1 84.69 185 THR A C 1
ATOM 1440 O O . THR A 1 185 ? -2.646 28.875 23.906 1 84.69 185 THR A O 1
ATOM 1443 N N . LEU A 1 186 ? -2.502 26.734 24.219 1 85.38 186 LEU A N 1
ATOM 1444 C CA . LEU A 1 186 ? -3.881 26.469 23.828 1 85.38 186 LEU A CA 1
ATOM 1445 C C . LEU A 1 186 ? -4.855 27.031 24.844 1 85.38 186 LEU A C 1
ATOM 1447 O O . LEU A 1 186 ? -5.938 27.5 24.484 1 85.38 186 LEU A O 1
ATOM 1451 N N . LYS A 1 187 ? -4.449 26.938 26.094 1 82 187 LYS A N 1
ATOM 1452 C CA . LYS A 1 187 ? -5.32 27.422 27.156 1 82 187 LYS A CA 1
ATOM 1453 C C . LYS A 1 187 ? -5.188 28.922 27.344 1 82 187 LYS A C 1
ATOM 1455 O O . LYS A 1 187 ? -5.953 29.531 28.094 1 82 187 LYS A O 1
ATOM 1460 N N . GLY A 1 188 ? -4.484 29.453 26.547 1 71.38 188 GLY A N 1
ATOM 1461 C CA . GLY A 1 188 ? -4.32 30.906 26.641 1 71.38 188 GLY A CA 1
ATOM 1462 C C . GLY A 1 188 ? -3.416 31.312 27.797 1 71.38 188 GLY A C 1
ATOM 1463 O O . GLY A 1 188 ? -3.311 32.5 28.109 1 71.38 188 GLY A O 1
ATOM 1464 N N . ASP A 1 189 ? -3.145 30.297 28.734 1 59.53 189 ASP A N 1
ATOM 1465 C CA . ASP A 1 189 ? -2.293 30.594 29.875 1 59.53 189 ASP A CA 1
ATOM 1466 C C . ASP A 1 189 ? -0.871 30.938 29.438 1 59.53 189 ASP A C 1
ATOM 1468 O O . ASP A 1 189 ? 0.025 31.078 30.266 1 59.53 189 ASP A O 1
ATOM 1472 N N . GLY A 1 190 ? -0.686 30.641 28.344 1 53.81 190 GLY A N 1
ATOM 1473 C CA . GLY A 1 190 ? 0.658 30.922 27.859 1 53.81 190 GLY A CA 1
ATOM 1474 C C . GLY A 1 190 ? 1.103 32.344 28.109 1 53.81 190 GLY A C 1
ATOM 1475 O O . GLY A 1 190 ? 0.484 33.281 27.609 1 53.81 190 GLY A O 1
ATOM 1476 N N . GLY A 1 191 ? 1.513 32.531 29.281 1 45.53 191 GLY A N 1
ATOM 1477 C CA . GLY A 1 191 ? 2.068 33.781 29.781 1 45.53 191 GLY A CA 1
ATOM 1478 C C . GLY A 1 191 ? 2.672 34.656 28.688 1 45.53 191 GLY A C 1
ATOM 1479 O O . GLY A 1 191 ? 2.83 34.188 27.562 1 45.53 191 GLY A O 1
ATOM 1480 N N . SER A 1 192 ? 2.75 35.969 29.016 1 49.69 192 SER A N 1
ATOM 1481 C CA . SER A 1 192 ? 3.432 37.188 28.625 1 49.69 192 SER A CA 1
ATOM 1482 C C . SER A 1 192 ? 4.789 36.906 27.984 1 49.69 192 SER A C 1
ATOM 1484 O O . SER A 1 192 ? 5.43 37.781 27.422 1 49.69 192 SER A O 1
ATOM 1486 N N . ALA A 1 193 ? 5.23 35.625 28.188 1 59.16 193 ALA A N 1
ATOM 1487 C CA . ALA A 1 193 ? 6.688 35.562 28.078 1 59.16 193 ALA A CA 1
ATOM 1488 C C . ALA A 1 193 ? 7.137 35.25 26.656 1 59.16 193 ALA A C 1
ATOM 1490 O O . ALA A 1 193 ? 8.312 35.406 26.328 1 59.16 193 ALA A O 1
ATOM 1491 N N . MET A 1 194 ? 6.109 34.562 25.719 1 69.75 194 MET A N 1
ATOM 1492 C CA . MET A 1 194 ? 6.727 34.281 24.422 1 69.75 194 MET A CA 1
ATOM 1493 C C . MET A 1 194 ? 6.738 35.531 23.531 1 69.75 194 MET A C 1
ATOM 1495 O O . MET A 1 194 ? 5.688 36.094 23.25 1 69.75 194 MET A O 1
ATOM 1499 N N . HIS A 1 195 ? 7.852 36 23.344 1 81.12 195 HIS A N 1
ATOM 1500 C CA . HIS A 1 195 ? 8.016 37.156 22.469 1 81.12 195 HIS A CA 1
ATOM 1501 C C . HIS A 1 195 ? 7.824 36.781 21 1 81.12 195 HIS A C 1
ATOM 1503 O O . HIS A 1 195 ? 8.562 35.969 20.469 1 81.12 195 HIS A O 1
ATOM 1509 N N . ILE A 1 196 ? 6.66 37.188 20.438 1 90.25 196 ILE A N 1
ATOM 1510 C CA . ILE A 1 196 ? 6.379 36.844 19.047 1 90.25 196 ILE A CA 1
ATOM 1511 C C . ILE A 1 196 ? 6.488 38.062 18.156 1 90.25 196 ILE A C 1
ATOM 1513 O O . ILE A 1 196 ? 6.453 37.969 16.922 1 90.25 196 ILE A O 1
ATOM 1517 N N . SER A 1 197 ? 6.586 39.188 18.719 1 92.12 197 SER A N 1
ATOM 1518 C CA . SER A 1 197 ? 6.688 40.406 17.922 1 92.12 197 SER A CA 1
ATOM 1519 C C . SER A 1 197 ? 8.102 40.594 17.375 1 92.12 197 SER A C 1
ATOM 1521 O O . SER A 1 197 ? 9.07 40.594 18.141 1 92.12 197 SER A O 1
ATOM 1523 N N . LEU A 1 198 ? 8.195 40.719 16.141 1 93.62 198 LEU A N 1
ATOM 1524 C CA . LEU A 1 198 ? 9.477 40.938 15.469 1 93.62 198 LEU A CA 1
ATOM 1525 C C . LEU A 1 198 ? 9.578 42.344 14.906 1 93.62 198 LEU A C 1
ATOM 1527 O O . LEU A 1 198 ? 8.578 42.906 14.445 1 93.62 198 LEU A O 1
ATOM 1531 N N . PRO A 1 199 ? 10.758 42.812 14.969 1 92.31 199 PRO A N 1
ATOM 1532 C CA . PRO A 1 199 ? 10.922 44.156 14.398 1 92.31 199 PRO A CA 1
ATOM 1533 C C . PRO A 1 199 ? 10.844 44.156 12.875 1 92.31 199 PRO A C 1
ATOM 1535 O O . PRO A 1 199 ? 11.305 43.219 12.227 1 92.31 199 PRO A O 1
ATOM 1538 N N . GLU A 1 200 ? 10.289 45.219 12.352 1 88.25 200 GLU A N 1
ATOM 1539 C CA . GLU A 1 200 ? 10.164 45.344 10.898 1 88.25 200 GLU A CA 1
ATOM 1540 C C . GLU A 1 200 ? 11.531 45.406 10.227 1 88.25 200 GLU A C 1
ATOM 1542 O O . GLU A 1 200 ? 11.719 44.844 9.141 1 88.25 200 GLU A O 1
ATOM 1547 N N . ASN A 1 201 ? 12.477 46 10.898 1 88.56 201 ASN A N 1
ATOM 1548 C CA . ASN A 1 201 ? 13.805 46.219 10.328 1 88.56 201 ASN A CA 1
ATOM 1549 C C . ASN A 1 201 ? 14.68 44.969 10.508 1 88.56 201 ASN A C 1
ATOM 1551 O O . ASN A 1 201 ? 15.852 44.969 10.133 1 88.56 201 ASN A O 1
ATOM 1555 N N . GLY A 1 202 ? 14.125 44 10.992 1 92.19 202 GLY A N 1
ATOM 1556 C CA . GLY A 1 202 ? 14.883 42.781 11.164 1 92.19 202 GLY A CA 1
ATOM 1557 C C . GLY A 1 202 ? 14.992 41.969 9.891 1 92.19 202 GLY A C 1
ATOM 1558 O O . GLY A 1 202 ? 15.828 41.062 9.797 1 92.19 202 GLY A O 1
ATOM 1559 N N . LEU A 1 203 ? 14.188 4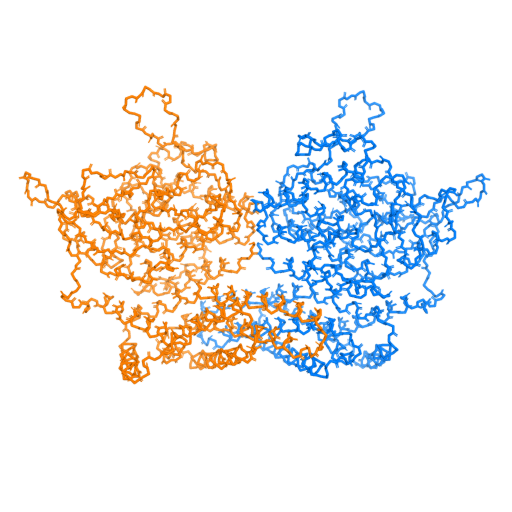2.219 8.922 1 92.94 203 LEU A N 1
ATOM 1560 C CA . LEU A 1 203 ? 14.18 41.531 7.637 1 92.94 203 LEU A CA 1
ATOM 1561 C C . LEU A 1 203 ? 14.508 42.469 6.5 1 92.94 203 LEU A C 1
ATOM 1563 O O . LEU A 1 203 ? 14.195 43.656 6.578 1 92.94 203 LEU A O 1
ATOM 1567 N N . GLU A 1 204 ? 15.148 41.906 5.488 1 92.88 204 GLU A N 1
ATOM 1568 C CA . GLU A 1 204 ? 15.469 42.719 4.312 1 92.88 204 GLU A CA 1
ATOM 1569 C C . GLU A 1 204 ? 14.352 42.656 3.273 1 92.88 204 GLU A C 1
ATOM 1571 O O . GLU A 1 204 ? 14.492 41.969 2.248 1 92.88 204 GLU A O 1
ATOM 1576 N N . TRP A 1 205 ? 13.375 43.469 3.484 1 90.31 205 TRP A N 1
ATOM 1577 C CA . TRP A 1 205 ? 12.164 43.438 2.668 1 90.31 205 TRP A CA 1
ATOM 1578 C C . TRP A 1 205 ? 12.477 43.812 1.224 1 90.31 205 TRP A C 1
ATOM 1580 O O . TRP A 1 205 ? 11.797 43.344 0.298 1 90.31 205 TRP A O 1
ATOM 1590 N N . GLU A 1 206 ? 13.523 44.531 0.976 1 87.88 206 GLU A N 1
ATOM 1591 C CA . GLU A 1 206 ? 13.867 45 -0.36 1 87.88 206 GLU A CA 1
ATOM 1592 C C . GLU A 1 206 ? 14.406 43.875 -1.229 1 87.88 206 GLU A C 1
ATOM 1594 O O . GLU A 1 206 ? 14.305 43.938 -2.457 1 87.88 206 GLU A O 1
ATOM 1599 N N . THR A 1 207 ? 14.945 42.969 -0.565 1 85.19 207 THR A N 1
ATOM 1600 C CA . THR A 1 207 ? 15.531 41.844 -1.31 1 85.19 207 THR A CA 1
ATOM 1601 C C . THR A 1 207 ? 14.602 40.656 -1.3 1 85.19 207 THR A C 1
ATOM 1603 O O . THR A 1 207 ? 15.031 39.531 -1.576 1 85.19 207 THR A O 1
ATOM 1606 N N . ALA A 1 208 ? 13.406 40.875 -0.981 1 90.69 208 ALA A N 1
ATOM 1607 C CA . ALA A 1 208 ? 12.445 39.781 -0.916 1 90.69 208 ALA A CA 1
ATOM 1608 C C . ALA A 1 208 ? 12.32 39.062 -2.266 1 90.69 208 ALA A C 1
ATOM 1610 O O . ALA A 1 208 ? 12.281 39.719 -3.311 1 90.69 208 ALA A O 1
ATOM 1611 N N . ARG A 1 209 ? 12.406 37.812 -2.197 1 90.69 209 ARG A N 1
ATOM 1612 C CA . ARG A 1 209 ? 12.266 36.969 -3.4 1 90.69 209 ARG A CA 1
ATOM 1613 C C . ARG A 1 209 ? 10.898 36.312 -3.455 1 90.69 209 ARG A C 1
ATOM 1615 O O . ARG A 1 209 ? 10.453 35.719 -2.473 1 90.69 209 ARG A O 1
ATOM 1622 N N . GLU A 1 210 ? 10.266 36.469 -4.523 1 91.06 210 GLU A N 1
ATOM 1623 C CA . GLU A 1 210 ? 8.977 35.844 -4.715 1 91.06 210 GLU A CA 1
ATOM 1624 C C . GLU A 1 210 ? 9.148 34.375 -5.16 1 91.06 210 GLU A C 1
ATOM 1626 O O . GLU A 1 210 ? 10.086 34.062 -5.891 1 91.06 210 GLU A O 1
ATOM 1631 N N . VAL A 1 211 ? 8.383 33.469 -4.645 1 92.31 211 VAL A N 1
ATOM 1632 C CA . VAL A 1 211 ? 8.289 32.094 -5.133 1 92.31 211 VAL A CA 1
ATOM 1633 C C . VAL A 1 211 ? 7.184 32 -6.176 1 92.31 211 VAL A C 1
ATOM 1635 O O . VAL A 1 211 ? 6.035 32.375 -5.914 1 92.31 211 VAL A O 1
ATOM 1638 N N . GLU A 1 212 ? 7.531 31.484 -7.289 1 91.25 212 GLU A N 1
ATOM 1639 C CA . GLU A 1 212 ? 6.578 31.422 -8.398 1 91.25 212 GLU A CA 1
ATOM 1640 C C . GLU A 1 212 ? 5.309 30.688 -7.988 1 91.25 212 GLU A C 1
ATOM 1642 O O . GLU A 1 212 ? 5.379 29.594 -7.418 1 91.25 212 GLU A O 1
ATOM 1647 N N . TYR A 1 213 ? 4.121 31.328 -8.211 1 92.25 213 TYR A N 1
ATOM 1648 C CA . TYR A 1 213 ? 2.789 30.781 -7.961 1 92.25 213 TYR A CA 1
ATOM 1649 C C . TYR A 1 213 ? 2.584 30.516 -6.477 1 92.25 213 TYR A C 1
ATOM 1651 O O . TYR A 1 213 ? 1.98 29.5 -6.105 1 92.25 213 TYR A O 1
ATOM 1659 N N . SER A 1 214 ? 3.23 31.203 -5.672 1 92.44 214 SER A N 1
ATOM 1660 C CA . SER A 1 214 ? 3.027 31.094 -4.23 1 92.44 214 SER A CA 1
ATOM 1661 C C . SER A 1 214 ? 2.666 32.438 -3.625 1 92.44 214 SER A C 1
ATOM 1663 O O . SER A 1 214 ? 3 33.5 -4.184 1 92.44 214 SER A O 1
ATOM 1665 N N . THR A 1 215 ? 1.945 32.375 -2.594 1 88.12 215 THR A N 1
ATOM 1666 C CA . THR A 1 215 ? 1.643 33.594 -1.846 1 88.12 215 THR A CA 1
ATOM 1667 C C . THR A 1 215 ? 2.738 33.906 -0.826 1 88.12 215 THR A C 1
ATOM 1669 O O . THR A 1 215 ? 2.787 35 -0.257 1 88.12 215 THR A O 1
ATOM 1672 N N . THR A 1 216 ? 3.57 32.969 -0.632 1 93.38 216 THR A N 1
ATOM 1673 C CA . THR A 1 216 ? 4.66 33.094 0.329 1 93.38 216 THR A CA 1
ATOM 1674 C C . THR A 1 216 ? 5.898 33.688 -0.333 1 93.38 216 THR A C 1
ATOM 1676 O O . THR A 1 216 ? 6.223 33.344 -1.474 1 93.38 216 THR A O 1
ATOM 1679 N N . ILE A 1 217 ? 6.535 34.625 0.388 1 93.38 217 ILE A N 1
ATOM 1680 C CA . ILE A 1 217 ? 7.77 35.219 -0.122 1 93.38 217 ILE A CA 1
ATOM 1681 C C . ILE A 1 217 ? 8.938 34.812 0.772 1 93.38 217 ILE A C 1
ATOM 1683 O O . ILE A 1 217 ? 8.742 34.438 1.935 1 93.38 217 ILE A O 1
ATOM 1687 N N . LEU A 1 218 ? 10.1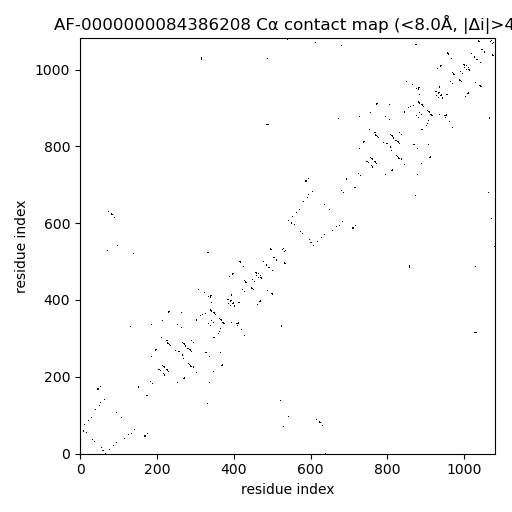41 34.812 0.181 1 93.5 218 LEU A N 1
ATOM 1688 C CA . LEU A 1 218 ? 11.359 34.531 0.923 1 93.5 218 LEU A CA 1
ATOM 1689 C C . LEU A 1 218 ? 12.141 35.812 1.202 1 93.5 218 LEU A C 1
ATOM 1691 O O . LEU A 1 218 ? 12.359 36.625 0.294 1 93.5 218 LEU A O 1
ATOM 1695 N N . VAL A 1 219 ? 12.43 36.031 2.455 1 93.31 219 VAL A N 1
ATOM 1696 C CA . VAL A 1 219 ? 13.109 37.25 2.855 1 93.31 219 VAL A CA 1
ATOM 1697 C C . VAL A 1 219 ? 14.336 36.906 3.701 1 93.31 219 VAL A C 1
ATOM 1699 O O . VAL A 1 219 ? 14.281 36 4.543 1 93.31 219 VAL A O 1
ATOM 1702 N N . LYS A 1 220 ? 15.359 37.594 3.492 1 91.94 220 LYS A N 1
ATOM 1703 C CA . LYS A 1 220 ? 16.578 37.375 4.262 1 91.94 220 LYS A CA 1
ATOM 1704 C C . LYS A 1 220 ? 16.547 38.188 5.57 1 91.94 220 LYS A C 1
ATOM 1706 O O . LYS A 1 220 ? 15.906 39.219 5.648 1 91.94 220 LYS A O 1
ATOM 1711 N N . ARG A 1 221 ? 17.219 37.594 6.523 1 91.81 221 ARG A N 1
ATOM 1712 C CA . ARG A 1 221 ? 17.422 38.344 7.75 1 91.81 221 ARG A CA 1
ATOM 1713 C C . ARG A 1 221 ? 18.422 39.5 7.535 1 91.81 221 ARG A C 1
ATOM 1715 O O . ARG A 1 221 ? 19.406 39.312 6.805 1 91.81 221 ARG A O 1
ATOM 1722 N N . GLN A 1 222 ? 18.172 40.5 8.219 1 91.5 222 GLN A N 1
ATOM 1723 C CA . GLN A 1 222 ? 19.094 41.656 8.109 1 91.5 222 GLN A CA 1
ATOM 1724 C C . GLN A 1 222 ? 20.5 41.25 8.602 1 91.5 222 GLN A C 1
ATOM 1726 O O . GLN A 1 222 ? 20.641 40.75 9.711 1 91.5 222 GLN A O 1
ATOM 1731 N N . GLY A 1 223 ? 21.438 41.469 7.844 1 86.94 223 GLY A N 1
ATOM 1732 C CA . GLY A 1 223 ? 22.828 41.25 8.234 1 86.94 223 GLY A CA 1
ATOM 1733 C C . GLY A 1 223 ? 23.219 39.781 8.227 1 86.94 223 GLY A C 1
ATOM 1734 O O . GLY A 1 223 ? 24.281 39.406 8.719 1 86.94 223 GLY A O 1
ATOM 1735 N N . SER A 1 224 ? 22.328 38.938 7.852 1 87.62 224 SER A N 1
ATOM 1736 C CA . SER A 1 224 ? 22.609 37.5 7.809 1 87.62 224 SER A CA 1
ATOM 1737 C C . SER A 1 224 ? 22.141 36.875 6.492 1 87.62 224 SER A C 1
ATOM 1739 O O . SER A 1 224 ? 21.406 37.531 5.73 1 87.62 224 SER A O 1
ATOM 1741 N N . ASP A 1 225 ? 22.625 35.75 6.176 1 85.88 225 ASP A N 1
ATOM 1742 C CA . ASP A 1 225 ? 22.234 35.031 4.961 1 85.88 225 ASP A CA 1
ATOM 1743 C C . ASP A 1 225 ? 21.078 34.094 5.238 1 85.88 225 ASP A C 1
ATOM 1745 O O . ASP A 1 225 ? 20.641 33.344 4.344 1 85.88 225 ASP A O 1
ATOM 1749 N N . ARG A 1 226 ? 20.609 34.188 6.418 1 90.12 226 ARG A N 1
ATOM 1750 C CA . ARG A 1 226 ? 19.484 33.312 6.75 1 90.12 226 ARG A CA 1
ATOM 1751 C C . ARG A 1 226 ? 18.203 33.781 6.086 1 90.12 226 ARG A C 1
ATOM 1753 O O . ARG A 1 226 ? 17.906 35 6.094 1 90.12 226 ARG A O 1
ATOM 1760 N N . VAL A 1 227 ? 17.469 32.844 5.461 1 92.31 227 VAL A N 1
ATOM 1761 C CA . VAL A 1 227 ? 16.266 33.156 4.715 1 92.31 227 VAL A CA 1
ATOM 1762 C C . VAL A 1 227 ? 15.039 32.656 5.469 1 92.31 227 VAL A C 1
ATOM 1764 O O . VAL A 1 227 ? 15.07 31.594 6.066 1 92.31 227 VAL A O 1
ATOM 1767 N N . PHE A 1 228 ? 13.977 33.438 5.457 1 94.19 228 PHE A N 1
ATOM 1768 C CA . PHE A 1 228 ? 12.703 33.094 6.086 1 94.19 228 PHE A CA 1
ATOM 1769 C C . PHE A 1 228 ? 11.57 33.125 5.066 1 94.19 228 PHE A C 1
ATOM 1771 O O . PHE A 1 228 ? 11.633 33.844 4.074 1 94.19 228 PHE A O 1
ATOM 1778 N N . ALA A 1 229 ? 10.617 32.219 5.246 1 95.12 229 ALA A N 1
ATOM 1779 C CA . ALA A 1 229 ? 9.359 32.312 4.496 1 95.12 229 ALA A CA 1
ATOM 1780 C C . ALA A 1 229 ? 8.367 33.219 5.191 1 95.12 229 ALA A C 1
ATOM 1782 O O . ALA A 1 229 ? 8.172 33.156 6.406 1 95.12 229 ALA A O 1
ATOM 1783 N N . VAL A 1 230 ? 7.711 34.094 4.445 1 95.25 230 VAL A N 1
ATOM 1784 C CA . VAL A 1 230 ? 6.852 35.125 5.055 1 95.25 230 VAL A CA 1
ATOM 1785 C C . VAL A 1 230 ? 5.473 35.094 4.395 1 95.25 230 VAL A C 1
ATOM 1787 O O . VAL A 1 230 ? 5.363 35.156 3.17 1 95.25 230 VAL A O 1
ATOM 1790 N N . ASP A 1 231 ? 4.457 34.906 5.145 1 94.19 231 ASP A N 1
ATOM 1791 C CA . ASP A 1 231 ? 3.066 35.062 4.73 1 94.19 231 ASP A CA 1
ATOM 1792 C C . ASP A 1 231 ? 2.488 36.375 5.25 1 94.19 231 ASP A C 1
ATOM 1794 O O . ASP A 1 231 ? 2.527 36.656 6.453 1 94.19 231 ASP A O 1
ATOM 1798 N N . THR A 1 232 ? 1.854 37.125 4.383 1 91.25 232 THR A N 1
ATOM 1799 C CA . THR A 1 232 ? 1.382 38.469 4.766 1 91.25 232 THR A CA 1
ATOM 1800 C C . THR A 1 232 ? -0.141 38.531 4.703 1 91.25 232 THR A C 1
ATOM 1802 O O . THR A 1 232 ? -0.747 38.125 3.713 1 91.25 232 THR A O 1
ATOM 1805 N N . ILE A 1 233 ? -0.661 39 5.734 1 88.38 233 ILE A N 1
ATOM 1806 C CA . ILE A 1 233 ? -2.088 39.312 5.824 1 88.38 233 ILE A CA 1
ATOM 1807 C C . ILE A 1 233 ? -2.322 40.812 5.629 1 88.38 233 ILE A C 1
ATOM 1809 O O . ILE A 1 233 ? -1.815 41.625 6.402 1 88.38 233 ILE A O 1
ATOM 1813 N N . SER A 1 234 ? -3.049 41.125 4.648 1 84.19 234 SER A N 1
ATOM 1814 C CA . SER A 1 234 ? -3.381 42.531 4.43 1 84.19 234 SER A CA 1
ATOM 1815 C C . SER A 1 234 ? -4.543 42.969 5.312 1 84.19 234 SER A C 1
ATOM 1817 O O . SER A 1 234 ? -5.594 42.344 5.332 1 84.19 234 SER A O 1
ATOM 1819 N N . CYS A 1 235 ? -4.312 44 6.074 1 83.31 235 CYS A N 1
ATOM 1820 C CA . CYS A 1 235 ? -5.352 44.531 6.953 1 83.31 235 CYS A CA 1
ATOM 1821 C C . CYS A 1 235 ? -6.23 45.531 6.215 1 83.31 235 CYS A C 1
ATOM 1823 O O . CYS A 1 235 ? -5.891 46.719 6.125 1 83.31 235 CYS A O 1
ATOM 1825 N N . ARG A 1 236 ? -7.301 45.062 5.684 1 75.62 236 ARG A N 1
ATOM 1826 C CA . ARG A 1 236 ? -8.25 45.906 4.969 1 75.62 236 ARG A CA 1
ATOM 1827 C C . ARG A 1 236 ? -9.25 46.531 5.934 1 75.62 236 ARG A C 1
ATOM 1829 O O . ARG A 1 236 ? -9.445 46.031 7.043 1 75.62 236 ARG A O 1
ATOM 1836 N N . ALA A 1 237 ? -9.805 47.531 5.48 1 65.56 237 ALA A N 1
ATOM 1837 C CA . ALA A 1 237 ? -10.727 48.312 6.293 1 65.56 237 ALA A CA 1
ATOM 1838 C C . ALA A 1 237 ? -11.945 47.5 6.703 1 65.56 237 ALA A C 1
ATOM 1840 O O . ALA A 1 237 ? -12.539 47.75 7.758 1 65.56 237 ALA A O 1
ATOM 1841 N N . GLU A 1 238 ? -12.172 46.5 5.938 1 67.62 238 GLU A N 1
ATOM 1842 C CA . GLU A 1 238 ? -13.367 45.688 6.184 1 67.62 238 GLU A CA 1
ATOM 1843 C C . GLU A 1 238 ? -13.141 44.688 7.309 1 67.62 238 GLU A C 1
ATOM 1845 O O . GLU A 1 238 ? -14.094 44.125 7.863 1 67.62 238 GLU A O 1
ATOM 1850 N N . TYR A 1 239 ? -11.883 44.625 7.711 1 72.56 239 TYR A N 1
ATOM 1851 C CA . TYR A 1 239 ? -11.555 43.625 8.711 1 72.56 239 TYR A CA 1
ATOM 1852 C C . TYR A 1 239 ? -11.594 44.219 10.117 1 72.56 239 TYR A C 1
ATOM 1854 O O . TYR A 1 239 ? -11.367 45.406 10.305 1 72.56 239 TYR A O 1
ATOM 1862 N N . ASP A 1 240 ? -12.047 43.312 10.992 1 79.25 240 ASP A N 1
ATOM 1863 C CA . ASP A 1 240 ? -11.812 43.625 12.398 1 79.25 240 ASP A CA 1
ATOM 1864 C C . ASP A 1 240 ? -10.336 43.469 12.758 1 79.25 240 ASP A C 1
ATOM 1866 O O . ASP A 1 240 ? -9.883 42.375 13.047 1 79.25 240 ASP A O 1
ATOM 1870 N N . ILE A 1 241 ? -9.648 44.562 12.758 1 81.69 241 ILE A N 1
ATOM 1871 C CA . ILE A 1 241 ? -8.195 44.562 12.859 1 81.69 241 ILE A CA 1
ATOM 1872 C C . ILE A 1 241 ? -7.766 43.938 14.188 1 81.69 241 ILE A C 1
ATOM 1874 O O . ILE A 1 241 ? -6.754 43.25 14.258 1 81.69 241 ILE A O 1
ATOM 1878 N N . LEU A 1 242 ? -8.477 44.25 15.227 1 83.31 242 LEU A N 1
ATOM 1879 C CA . LEU A 1 242 ? -8.125 43.688 16.531 1 83.31 242 LEU A CA 1
ATOM 1880 C C . LEU A 1 242 ? -8.234 42.188 16.531 1 83.31 242 LEU A C 1
ATOM 1882 O O . LEU A 1 242 ? -7.383 41.5 17.094 1 83.31 242 LEU A O 1
ATOM 1886 N N . ARG A 1 243 ? -9.18 41.781 15.852 1 83.75 243 ARG A N 1
ATOM 1887 C CA . ARG A 1 243 ? -9.383 40.344 15.781 1 83.75 243 ARG A CA 1
ATOM 1888 C C . ARG A 1 243 ? -8.312 39.688 14.93 1 83.75 243 ARG A C 1
ATOM 1890 O O . ARG A 1 243 ? -7.801 38.625 15.281 1 83.75 243 ARG A O 1
ATOM 1897 N N . VAL A 1 244 ? -8.039 40.312 13.852 1 84.56 244 VAL A N 1
ATOM 1898 C CA . VAL A 1 244 ? -7.016 39.781 12.953 1 84.56 244 VAL A CA 1
ATOM 1899 C C . VAL A 1 244 ? -5.668 39.719 13.672 1 84.56 244 VAL A C 1
ATOM 1901 O O . VAL A 1 244 ? -4.918 38.75 13.539 1 84.56 244 VAL A O 1
ATOM 1904 N N . ARG A 1 245 ? -5.445 40.719 14.375 1 87.44 245 ARG A N 1
ATOM 1905 C CA . ARG A 1 245 ? -4.195 40.781 15.125 1 87.44 245 ARG A CA 1
ATOM 1906 C C . ARG A 1 245 ? -4.125 39.688 16.172 1 87.44 245 ARG A C 1
ATOM 1908 O O . ARG A 1 245 ? -3.107 39 16.281 1 87.44 245 ARG A O 1
ATOM 1915 N N . THR A 1 246 ? -5.152 39.5 16.891 1 86.62 246 THR A N 1
ATOM 1916 C CA . THR A 1 246 ? -5.211 38.469 17.938 1 86.62 246 THR A CA 1
ATOM 1917 C C . THR A 1 246 ? -5.039 37.062 17.344 1 86.62 246 THR A C 1
ATOM 1919 O O . THR A 1 246 ? -4.32 36.25 17.891 1 86.62 246 THR A O 1
ATOM 1922 N N . ASP A 1 247 ? -5.699 36.906 16.266 1 86.5 247 ASP A N 1
ATOM 1923 C CA . ASP A 1 247 ? -5.621 35.594 15.609 1 86.5 247 ASP A CA 1
ATOM 1924 C C . ASP A 1 247 ? -4.215 35.344 15.078 1 86.5 247 ASP A C 1
ATOM 1926 O O . ASP A 1 247 ? -3.688 34.25 15.211 1 86.5 247 ASP A O 1
ATOM 1930 N N . ALA A 1 248 ? -3.693 36.344 14.453 1 89.5 248 ALA A N 1
ATOM 1931 C CA . ALA A 1 248 ? -2.35 36.188 13.898 1 89.5 248 ALA A CA 1
ATOM 1932 C C . ALA A 1 248 ? -1.328 35.906 14.992 1 89.5 248 ALA A C 1
ATOM 1934 O O . ALA A 1 248 ? -0.472 35.031 14.844 1 89.5 248 ALA A O 1
ATOM 1935 N N . GLU A 1 249 ? -1.403 36.656 16.062 1 90.25 249 GLU A N 1
ATOM 1936 C CA . GLU A 1 249 ? -0.488 36.469 17.188 1 90.25 249 GLU A CA 1
ATOM 1937 C C . GLU A 1 249 ? -0.702 35.094 17.844 1 90.25 249 GLU A C 1
ATOM 1939 O O . GLU A 1 249 ? 0.261 34.438 18.219 1 90.25 249 GLU A O 1
ATOM 1944 N N . GLY A 1 250 ? -1.942 34.719 18 1 88.31 250 GLY A N 1
ATOM 1945 C CA . GLY A 1 250 ? -2.25 33.406 18.547 1 88.31 250 GLY A CA 1
ATOM 1946 C C . GLY A 1 250 ? -1.69 32.281 17.719 1 88.31 250 GLY A C 1
ATOM 1947 O O . GLY A 1 250 ? -1.144 31.312 18.25 1 88.31 250 GLY A O 1
ATOM 1948 N N . MET A 1 251 ? -1.839 32.438 16.453 1 89.88 251 MET A N 1
ATOM 1949 C CA . MET A 1 251 ? -1.323 31.406 15.547 1 89.88 251 MET A CA 1
ATOM 1950 C C . MET A 1 251 ? 0.199 31.344 15.617 1 89.88 251 MET A C 1
ATOM 1952 O O . MET A 1 251 ? 0.775 30.25 15.641 1 89.88 251 MET A O 1
ATOM 1956 N N . ALA A 1 252 ? 0.8 32.469 15.57 1 92.56 252 ALA A N 1
ATOM 1957 C CA . ALA A 1 252 ? 2.258 32.531 15.648 1 92.56 252 ALA A CA 1
ATOM 1958 C C . ALA A 1 252 ? 2.77 31.828 16.891 1 92.56 252 ALA A C 1
ATOM 1960 O O . ALA A 1 252 ? 3.75 31.078 16.844 1 92.56 252 ALA A O 1
ATOM 1961 N N . LYS A 1 253 ? 2.141 32.062 18.016 1 90.88 253 LYS A N 1
ATOM 1962 C CA . LYS A 1 253 ? 2.541 31.422 19.281 1 90.88 253 LYS A CA 1
ATOM 1963 C C . LYS A 1 253 ? 2.4 29.906 19.203 1 90.88 253 LYS A C 1
ATOM 1965 O O . LYS A 1 253 ? 3.268 29.172 19.672 1 90.88 253 LYS A O 1
ATOM 1970 N N . LYS A 1 254 ? 1.369 29.5 18.609 1 90.38 254 LYS A N 1
ATOM 1971 C CA . LYS A 1 254 ? 1.056 28.078 18.562 1 90.38 254 LYS A CA 1
ATOM 1972 C C . LYS A 1 254 ? 1.957 27.344 17.578 1 90.38 254 LYS A C 1
ATOM 1974 O O . LYS A 1 254 ? 2.248 26.172 17.75 1 90.38 254 LYS A O 1
ATOM 1979 N N . LEU A 1 255 ? 2.387 28.047 16.562 1 92.31 255 LEU A N 1
ATOM 1980 C CA . LEU A 1 255 ? 3.225 27.422 15.547 1 92.31 255 LEU A CA 1
ATOM 1981 C C . LEU A 1 255 ? 4.703 27.594 15.875 1 92.31 255 LEU A C 1
ATOM 1983 O O . LEU A 1 255 ? 5.566 27.062 15.18 1 92.31 255 LEU A O 1
ATOM 1987 N N . LYS A 1 256 ? 4.988 28.375 16.891 1 92.19 256 LYS A N 1
ATOM 1988 C CA . LYS A 1 256 ? 6.375 28.562 17.312 1 92.19 256 LYS A CA 1
ATOM 1989 C C . LYS A 1 256 ? 6.891 27.328 18.047 1 92.19 256 LYS A C 1
ATOM 1991 O O . LYS A 1 256 ? 7.043 27.344 19.266 1 92.19 256 LYS A O 1
ATOM 1996 N N . ARG A 1 257 ? 7.207 26.297 17.219 1 87.75 257 ARG A N 1
ATOM 1997 C CA . ARG A 1 257 ? 7.629 25.016 17.766 1 87.75 257 ARG A CA 1
ATOM 1998 C C . ARG A 1 257 ? 8.742 24.406 16.922 1 87.75 257 ARG A C 1
ATOM 2000 O O . ARG A 1 257 ? 8.719 24.5 15.695 1 87.75 257 ARG A O 1
ATOM 2007 N N . ASP A 1 258 ? 9.648 23.75 17.594 1 78.31 258 ASP A N 1
ATOM 2008 C CA . ASP A 1 258 ? 10.805 23.188 16.906 1 78.31 258 ASP A CA 1
ATOM 2009 C C . ASP A 1 258 ? 10.438 21.906 16.172 1 78.31 258 ASP A C 1
ATOM 2011 O O . ASP A 1 258 ? 10.992 21.609 15.109 1 78.31 258 ASP A O 1
ATOM 2015 N N . ASP A 1 259 ? 9.586 21.062 16.672 1 80.38 259 ASP A N 1
ATOM 2016 C CA . ASP A 1 259 ? 9.32 19.75 16.109 1 80.38 259 ASP A CA 1
ATOM 2017 C C . ASP A 1 259 ? 8.062 19.781 15.242 1 80.38 259 ASP A C 1
ATOM 2019 O O . ASP A 1 259 ? 7.461 18.734 14.977 1 80.38 259 ASP A O 1
ATOM 2023 N N . ILE A 1 260 ? 7.73 20.922 14.711 1 89.5 260 ILE A N 1
ATOM 2024 C CA . ILE A 1 260 ? 6.469 21.062 13.992 1 89.5 260 ILE A CA 1
ATOM 2025 C C . ILE A 1 260 ? 6.617 20.531 12.57 1 89.5 260 ILE A C 1
ATOM 2027 O O . ILE A 1 260 ? 5.621 20.281 11.883 1 89.5 260 ILE A O 1
ATOM 2031 N N . GLY A 1 261 ? 7.883 20.328 12.172 1 88.31 261 GLY A N 1
ATOM 2032 C CA . GLY A 1 261 ? 8.172 19.828 10.836 1 88.31 261 GLY A CA 1
ATOM 2033 C C . GLY A 1 261 ? 7.566 18.469 10.562 1 88.31 261 GLY A C 1
ATOM 2034 O O . GLY A 1 261 ? 7.262 18.141 9.414 1 88.31 261 GLY A O 1
ATOM 2035 N N . ILE A 1 262 ? 7.348 17.688 11.594 1 84.56 262 ILE A N 1
ATOM 2036 C CA . ILE A 1 262 ? 6.812 16.344 11.438 1 84.56 262 ILE A CA 1
ATOM 2037 C C . ILE A 1 262 ? 5.371 16.406 10.945 1 84.56 262 ILE A C 1
ATOM 2039 O O . ILE A 1 262 ? 4.852 15.445 10.383 1 84.56 262 ILE A O 1
ATOM 2043 N N . PHE A 1 263 ? 4.742 17.578 11.078 1 91.38 263 PHE A N 1
ATOM 2044 C CA . PHE A 1 263 ? 3.35 17.734 10.672 1 91.38 263 PHE A CA 1
ATOM 2045 C C . PHE A 1 263 ? 3.254 18.406 9.312 1 91.38 263 PHE A C 1
ATOM 2047 O O . PHE A 1 263 ? 2.154 18.672 8.82 1 91.38 263 PHE A O 1
ATOM 2054 N N . GLY A 1 264 ? 4.387 18.672 8.727 1 92.81 264 GLY A N 1
ATOM 2055 C CA . GLY A 1 264 ? 4.352 19.344 7.441 1 92.81 264 GLY A CA 1
ATOM 2056 C C . GLY A 1 264 ? 4.137 20.844 7.562 1 92.81 264 GLY A C 1
ATOM 2057 O O . GLY A 1 264 ? 3.527 21.469 6.684 1 92.81 264 GLY A O 1
ATOM 2058 N N . LEU A 1 265 ? 4.543 21.406 8.648 1 95.75 265 LEU A N 1
ATOM 2059 C CA . LEU A 1 265 ? 4.461 22.844 8.898 1 95.75 265 LEU A CA 1
ATOM 2060 C C . LEU A 1 265 ? 5.832 23.406 9.242 1 95.75 265 LEU A C 1
ATOM 2062 O O . LEU A 1 265 ? 6.754 22.672 9.578 1 95.75 265 LEU A O 1
ATOM 2066 N N . LEU A 1 266 ? 5.98 24.656 9.039 1 95.12 266 LEU A N 1
ATOM 2067 C CA . LEU A 1 266 ? 7.211 25.359 9.414 1 95.12 266 LEU A CA 1
ATOM 2068 C C . LEU A 1 266 ? 7.043 26.094 10.734 1 95.12 266 LEU A C 1
ATOM 2070 O O . LEU A 1 266 ? 5.957 26.578 11.047 1 95.12 266 LEU A O 1
ATOM 2074 N N . SER A 1 267 ? 8.109 26.125 11.43 1 94.94 267 SER A N 1
ATOM 2075 C CA . SER A 1 267 ? 8.078 26.828 12.711 1 94.94 267 SER A CA 1
ATOM 2076 C C . SER A 1 267 ? 7.965 28.344 12.508 1 94.94 267 SER A C 1
ATOM 2078 O O . SER A 1 267 ? 8.695 28.922 11.703 1 94.94 267 SER A O 1
ATOM 2080 N N . CYS A 1 268 ? 7.016 28.938 13.148 1 95.44 268 CYS A N 1
ATOM 2081 C CA . CYS A 1 268 ? 6.852 30.375 13.094 1 95.44 268 CYS A CA 1
ATOM 2082 C C . CYS A 1 268 ? 7.781 31.078 14.086 1 95.44 268 CYS A C 1
ATOM 2084 O O . CYS A 1 268 ? 7.859 30.672 15.25 1 95.44 268 CYS A O 1
ATOM 2086 N N . LYS A 1 269 ? 8.469 32.062 13.664 1 94.31 269 LYS A N 1
ATOM 2087 C CA . LYS A 1 269 ? 9.375 32.812 14.539 1 94.31 269 LYS A CA 1
ATOM 2088 C C . LYS A 1 269 ? 8.68 34 15.172 1 94.31 269 LYS A C 1
ATOM 2090 O O . LYS A 1 269 ? 9.086 34.469 16.25 1 94.31 269 LYS A O 1
ATOM 2095 N N . GLY A 1 270 ? 7.676 34.5 14.484 1 95.19 270 GLY A N 1
ATOM 2096 C CA . GLY A 1 270 ? 6.953 35.625 15.023 1 95.19 270 GLY A CA 1
ATOM 2097 C C . GLY A 1 270 ? 6.145 36.375 13.977 1 95.19 270 GLY A C 1
ATOM 2098 O O . GLY A 1 270 ? 5.906 35.844 12.883 1 95.19 270 GLY A O 1
ATOM 2099 N N . VAL A 1 271 ? 5.656 37.594 14.391 1 95.5 271 VAL A N 1
ATOM 2100 C CA . VAL A 1 271 ? 4.812 38.438 13.539 1 95.5 271 VAL A CA 1
ATOM 2101 C C . VAL A 1 271 ? 5.441 39.812 13.383 1 95.5 271 VAL A C 1
ATOM 2103 O O . VAL A 1 271 ? 5.938 40.406 14.352 1 95.5 271 VAL A O 1
ATOM 2106 N N . VAL A 1 272 ? 5.484 40.25 12.203 1 95.38 272 VAL A N 1
ATOM 2107 C CA . VAL A 1 272 ? 5.918 41.625 11.906 1 95.38 272 VAL A CA 1
ATOM 2108 C C . VAL A 1 272 ? 4.703 42.5 11.602 1 95.38 272 VAL A C 1
ATOM 2110 O O . VAL A 1 272 ? 3.891 42.156 10.734 1 95.38 272 VAL A O 1
ATOM 2113 N N . LYS A 1 273 ? 4.609 43.562 12.305 1 92.81 273 LYS A N 1
ATOM 2114 C CA . LYS A 1 273 ? 3.539 44.531 12.086 1 92.81 273 LYS A CA 1
ATOM 2115 C C . LYS A 1 273 ? 4.035 45.719 11.273 1 92.81 273 LYS A C 1
ATOM 2117 O O . LYS A 1 273 ? 5.027 46.344 11.641 1 92.81 273 LYS A O 1
ATOM 2122 N N . ARG A 1 274 ? 3.344 45.844 10.234 1 90.25 274 ARG A N 1
ATOM 2123 C CA . ARG A 1 274 ? 3.691 47 9.406 1 90.25 274 ARG A CA 1
ATOM 2124 C C . ARG A 1 274 ? 2.543 48 9.352 1 90.25 274 ARG A C 1
ATOM 2126 O O . ARG A 1 274 ? 1.393 47.625 9.117 1 90.25 274 ARG A O 1
ATOM 2133 N N . LYS A 1 275 ? 2.883 49.188 9.57 1 88.25 275 LYS A N 1
ATOM 2134 C CA . LYS A 1 275 ? 1.899 50.25 9.562 1 88.25 275 LYS A CA 1
ATOM 2135 C C . LYS A 1 275 ? 2.004 51.094 8.289 1 88.25 275 LYS A C 1
ATOM 2137 O O . LYS A 1 275 ? 3.062 51.125 7.66 1 88.25 275 LYS A O 1
ATOM 2142 N N . ASP A 1 276 ? 0.859 51.562 7.98 1 86.38 276 ASP A N 1
ATOM 2143 C CA . ASP A 1 276 ? 0.839 52.469 6.855 1 86.38 276 ASP A CA 1
ATOM 2144 C C . ASP A 1 276 ? 1.578 53.781 7.195 1 86.38 276 ASP A C 1
ATOM 2146 O O . ASP A 1 276 ? 1.415 54.312 8.289 1 86.38 276 ASP A O 1
ATOM 2150 N N . ALA A 1 277 ? 2.338 54.312 6.328 1 84.19 277 ALA A N 1
ATOM 2151 C CA . ALA A 1 277 ? 3.154 55.5 6.578 1 84.19 277 ALA A CA 1
ATOM 2152 C C . ALA A 1 277 ? 2.281 56.75 6.781 1 84.19 277 ALA A C 1
ATOM 2154 O O . ALA A 1 277 ? 2.609 57.625 7.59 1 84.19 277 ALA A O 1
ATOM 2155 N N . ASP A 1 278 ? 1.151 56.812 6.141 1 85.62 278 ASP A N 1
ATOM 2156 C CA . ASP A 1 278 ? 0.312 58.031 6.152 1 85.62 278 ASP A CA 1
ATOM 2157 C C . ASP A 1 278 ? -0.692 57.969 7.301 1 85.62 278 ASP A C 1
ATOM 2159 O O . ASP A 1 278 ? -0.807 58.938 8.07 1 85.62 278 ASP A O 1
ATOM 2163 N N . THR A 1 279 ? -1.404 56.875 7.508 1 82.25 279 THR A N 1
ATOM 2164 C CA . THR A 1 279 ? -2.512 56.781 8.453 1 82.25 279 THR A CA 1
ATOM 2165 C C . THR A 1 279 ? -2.035 56.219 9.797 1 82.25 279 THR A C 1
ATOM 2167 O O . THR A 1 279 ? -2.74 56.312 10.797 1 82.25 279 THR A O 1
ATOM 2170 N N . ARG A 1 280 ? -0.831 55.688 9.859 1 83.25 280 ARG A N 1
ATOM 2171 C CA . ARG A 1 280 ? -0.246 55.062 11.047 1 83.25 280 ARG A CA 1
ATOM 2172 C C . ARG A 1 280 ? -1.113 53.906 11.539 1 83.25 280 ARG A C 1
ATOM 2174 O O . ARG A 1 280 ? -0.967 53.438 12.68 1 83.25 280 ARG A O 1
ATOM 2181 N N . ARG A 1 281 ? -2.043 53.531 10.688 1 85.69 281 ARG A N 1
ATOM 2182 C CA . ARG A 1 281 ? -2.859 52.344 10.992 1 85.69 281 ARG A CA 1
ATOM 2183 C C . ARG A 1 281 ? -2.176 51.062 10.523 1 85.69 281 ARG A C 1
ATOM 2185 O O . ARG A 1 281 ? -1.282 51.094 9.672 1 85.69 281 ARG A O 1
ATOM 2192 N N . LEU A 1 282 ? -2.514 50 11.141 1 88.94 282 LEU A N 1
ATOM 2193 C CA . LEU A 1 282 ? -1.946 48.719 10.781 1 88.94 282 LEU A CA 1
ATOM 2194 C C . LEU A 1 282 ? -2.291 48.344 9.344 1 88.94 282 LEU A C 1
ATOM 2196 O O . LEU A 1 282 ? -3.467 48.219 8.992 1 88.94 282 LEU A O 1
ATOM 2200 N N . ALA A 1 283 ? -1.274 48.188 8.547 1 87.06 283 ALA A N 1
ATOM 2201 C CA . ALA A 1 283 ? -1.465 47.906 7.121 1 87.06 283 ALA A CA 1
ATOM 2202 C C . ALA A 1 283 ? -1.403 46.406 6.84 1 87.06 283 ALA A C 1
ATOM 2204 O O . ALA A 1 283 ? -2.137 45.906 5.992 1 87.06 283 ALA A O 1
ATOM 2205 N N . SER A 1 284 ? -0.481 45.812 7.508 1 90.5 284 SER A N 1
ATOM 2206 C CA . SER A 1 284 ? -0.337 44.375 7.246 1 90.5 284 SER A CA 1
ATOM 2207 C C . SER A 1 284 ? 0.322 43.656 8.422 1 90.5 284 SER A C 1
ATOM 2209 O O . SER A 1 284 ? 0.984 44.312 9.25 1 90.5 284 SER A O 1
ATOM 2211 N N . LEU A 1 285 ? 0.045 42.406 8.578 1 92.69 285 LEU A N 1
ATOM 2212 C CA . LEU A 1 285 ? 0.68 41.469 9.516 1 92.69 285 LEU A CA 1
ATOM 2213 C C . LEU A 1 285 ? 1.403 40.375 8.773 1 92.69 285 LEU A C 1
ATOM 2215 O O . LEU A 1 285 ? 0.812 39.688 7.922 1 92.69 285 LEU A O 1
ATOM 2219 N N . SER A 1 286 ? 2.656 40.25 9.039 1 94.06 286 SER A N 1
ATOM 2220 C CA . SER A 1 286 ? 3.443 39.219 8.344 1 94.06 286 SER A CA 1
ATOM 2221 C C . SER A 1 286 ? 3.918 38.125 9.297 1 94.06 286 SER A C 1
ATOM 2223 O O . SER A 1 286 ? 4.621 38.406 10.273 1 94.06 286 SER A O 1
ATOM 2225 N N . LEU A 1 287 ? 3.48 36.906 9.07 1 95.5 287 LEU A N 1
ATOM 2226 C CA . LEU A 1 287 ? 4 35.781 9.805 1 95.5 287 LEU A CA 1
ATOM 2227 C C . LEU A 1 287 ? 5.328 35.312 9.219 1 95.5 287 LEU A C 1
ATOM 2229 O O . LEU A 1 287 ? 5.438 35.094 8 1 95.5 287 LEU A O 1
ATOM 2233 N N . VAL A 1 288 ? 6.312 35.125 10.062 1 96.31 288 VAL A N 1
ATOM 2234 C CA . VAL A 1 288 ? 7.664 34.75 9.633 1 96.31 288 VAL A CA 1
ATOM 2235 C C . VAL A 1 288 ? 7.965 33.312 10.008 1 96.31 288 VAL A C 1
ATOM 2237 O O . VAL A 1 288 ? 7.965 32.969 11.195 1 96.31 288 VAL A O 1
ATOM 2240 N N . PHE A 1 289 ? 8.281 32.469 9.008 1 95.94 289 PHE A N 1
ATOM 2241 C CA . PHE A 1 289 ? 8.516 31.062 9.227 1 95.94 289 PHE A CA 1
ATOM 2242 C C . PHE A 1 289 ? 9.969 30.703 8.945 1 95.94 289 PHE A C 1
ATOM 2244 O O . PHE A 1 289 ? 10.555 31.172 7.969 1 95.94 289 PHE A O 1
ATOM 2251 N N . GLN A 1 290 ? 10.484 29.891 9.781 1 93.88 290 GLN A N 1
ATOM 2252 C CA . GLN A 1 290 ? 11.844 29.391 9.609 1 93.88 290 GLN A CA 1
ATOM 2253 C C . GLN A 1 290 ? 11.891 28.234 8.625 1 93.88 290 GLN A C 1
ATOM 2255 O O . GLN A 1 290 ? 11.094 27.297 8.727 1 93.88 290 GLN A O 1
ATOM 2260 N N . LEU A 1 291 ? 12.82 28.344 7.719 1 91.44 291 LEU A N 1
ATOM 2261 C CA . LEU A 1 291 ? 12.992 27.234 6.781 1 91.44 291 LEU A CA 1
ATOM 2262 C C . LEU A 1 291 ? 13.688 26.062 7.457 1 91.44 291 LEU A C 1
ATOM 2264 O O . LEU A 1 291 ? 14.352 26.234 8.484 1 91.44 291 LEU A O 1
ATOM 2268 N N . PRO A 1 292 ? 13.469 24.875 6.879 1 87.62 292 PRO A N 1
ATOM 2269 C CA . PRO A 1 292 ? 14.25 23.75 7.406 1 87.62 292 PRO A CA 1
ATOM 2270 C C . PRO A 1 292 ? 15.75 24 7.363 1 87.62 292 PRO A C 1
ATOM 2272 O O . PRO A 1 292 ? 16.234 24.703 6.477 1 87.62 292 PRO A O 1
ATOM 2275 N N . SER A 1 293 ? 16.453 23.406 8.25 1 81 293 SER A N 1
ATOM 2276 C CA . SER A 1 293 ? 17.859 23.703 8.461 1 81 293 SER A CA 1
ATOM 2277 C C . SER A 1 293 ? 18.672 23.5 7.184 1 81 293 SER A C 1
ATOM 2279 O O . SER A 1 293 ? 19.609 24.25 6.91 1 81 293 SER A O 1
ATOM 2281 N N . ALA A 1 294 ? 18.312 22.547 6.473 1 75.81 294 ALA A N 1
ATOM 2282 C CA . ALA A 1 294 ? 19.047 22.25 5.246 1 75.81 294 ALA A CA 1
ATOM 2283 C C . ALA A 1 294 ? 18.906 23.391 4.238 1 75.81 294 ALA A C 1
ATOM 2285 O O . ALA A 1 294 ? 19.703 23.484 3.291 1 75.81 294 ALA A O 1
ATOM 2286 N N . PHE A 1 295 ? 18.016 24.297 4.473 1 77.44 295 PHE A N 1
ATOM 2287 C CA . PHE A 1 295 ? 17.734 25.312 3.475 1 77.44 295 PHE A CA 1
ATOM 2288 C C . PHE A 1 295 ? 17.891 26.703 4.066 1 77.44 295 PHE A C 1
ATOM 2290 O O . PHE A 1 295 ? 17.422 27.688 3.486 1 77.44 295 PHE A O 1
ATOM 2297 N N . HIS A 1 296 ? 18.531 26.734 5.242 1 73.94 296 HIS A N 1
ATOM 2298 C CA . HIS A 1 296 ? 18.703 28.031 5.902 1 73.94 296 HIS A CA 1
ATOM 2299 C C . HIS A 1 296 ? 19.484 29 5.027 1 73.94 296 HIS A C 1
ATOM 2301 O O . HIS A 1 296 ? 19.188 30.188 5 1 73.94 296 HIS A O 1
ATOM 2307 N N . ASN A 1 297 ? 20.625 28.391 4.465 1 65.94 297 ASN A N 1
ATOM 2308 C CA . ASN A 1 297 ? 21.531 29.281 3.764 1 65.94 297 ASN A CA 1
ATOM 2309 C C . ASN A 1 297 ? 21.547 29.016 2.264 1 65.94 297 ASN A C 1
ATOM 2311 O O . ASN A 1 297 ? 22.375 29.547 1.535 1 65.94 297 ASN A O 1
ATOM 2315 N N . THR A 1 298 ? 20.797 28.016 1.911 1 61.41 298 THR A N 1
ATOM 2316 C CA . THR A 1 298 ? 21.078 27.484 0.582 1 61.41 298 THR A CA 1
ATOM 2317 C C . THR A 1 298 ? 20.406 28.328 -0.492 1 61.41 298 THR A C 1
ATOM 2319 O O . THR A 1 298 ? 19.438 29.047 -0.212 1 61.41 298 THR A O 1
ATOM 2322 N N . ALA A 1 299 ? 21.172 28.359 -1.485 1 62.59 299 ALA A N 1
ATOM 2323 C CA . ALA A 1 299 ? 20.734 28.906 -2.768 1 62.59 299 ALA A CA 1
ATOM 2324 C C . ALA A 1 299 ? 19.531 28.141 -3.301 1 62.59 299 ALA A C 1
ATOM 2326 O O . ALA A 1 299 ? 18.844 28.609 -4.215 1 62.59 299 ALA A O 1
ATOM 2327 N N . VAL A 1 300 ? 19.281 27.047 -2.604 1 69.44 300 VAL A N 1
ATOM 2328 C CA . VAL A 1 300 ? 18.188 26.266 -3.172 1 69.44 300 VAL A CA 1
ATOM 2329 C C . VAL A 1 300 ? 16.859 26.812 -2.66 1 69.44 300 VAL A C 1
ATOM 2331 O O . VAL A 1 300 ? 16.656 26.969 -1.451 1 69.44 300 VAL A O 1
ATOM 2334 N N . THR A 1 301 ? 16.062 27.203 -3.6 1 78.44 301 THR A N 1
ATOM 2335 C CA . THR A 1 301 ? 14.773 27.828 -3.311 1 78.44 301 THR A CA 1
ATOM 2336 C C . THR A 1 301 ? 13.648 26.797 -3.385 1 78.44 301 THR A C 1
ATOM 2338 O O . THR A 1 301 ? 13.609 25.984 -4.301 1 78.44 301 THR A O 1
ATOM 2341 N N . PRO A 1 302 ? 12.883 26.75 -2.324 1 89.31 302 PRO A N 1
ATOM 2342 C CA . PRO A 1 302 ? 11.672 25.938 -2.438 1 89.31 302 PRO A CA 1
ATOM 2343 C C . PRO A 1 302 ? 10.781 26.359 -3.602 1 89.31 302 PRO A C 1
ATOM 2345 O O . PRO A 1 302 ? 10.883 27.484 -4.082 1 89.31 302 PRO A O 1
ATOM 2348 N N . VAL A 1 303 ? 10.062 25.453 -4.098 1 91.5 303 VAL A N 1
ATOM 2349 C CA . VAL A 1 303 ? 9.109 25.734 -5.172 1 91.5 303 VAL A CA 1
ATOM 2350 C C . VAL A 1 303 ? 7.695 25.422 -4.699 1 91.5 303 VAL A C 1
ATOM 2352 O O . VAL A 1 303 ? 7.496 24.609 -3.795 1 91.5 303 VAL A O 1
ATOM 2355 N N . SER A 1 304 ? 6.746 26.172 -5.277 1 94.69 304 SER A N 1
ATOM 2356 C CA . SER A 1 304 ? 5.359 25.891 -4.91 1 94.69 304 SER A CA 1
ATOM 2357 C C . SER A 1 304 ? 4.883 24.562 -5.488 1 94.69 304 SER A C 1
ATOM 2359 O O . SER A 1 304 ? 5.414 24.094 -6.496 1 94.69 304 SER A O 1
ATOM 2361 N N . LEU A 1 305 ? 3.947 23.953 -4.863 1 95.81 305 LEU A N 1
ATOM 2362 C CA . LEU A 1 305 ? 3.34 22.734 -5.406 1 95.81 305 LEU A CA 1
ATOM 2363 C C . LEU A 1 305 ? 2.74 23 -6.781 1 95.81 305 LEU A C 1
ATOM 2365 O O . LEU A 1 305 ? 2.779 22.125 -7.656 1 95.81 305 LEU A O 1
ATOM 2369 N N . ARG A 1 306 ? 2.17 24.203 -6.977 1 96.12 306 ARG A N 1
ATOM 2370 C CA . ARG A 1 306 ? 1.627 24.562 -8.281 1 96.12 306 ARG A CA 1
ATOM 2371 C C . ARG A 1 306 ? 2.703 24.5 -9.359 1 96.12 306 ARG A C 1
ATOM 2373 O O . ARG A 1 306 ? 2.459 24 -10.461 1 96.12 306 ARG A O 1
ATOM 2380 N N . THR A 1 307 ? 3.873 25 -9.047 1 93.56 307 THR A N 1
ATOM 2381 C CA . THR A 1 307 ? 4.973 24.938 -10 1 93.56 307 THR A CA 1
ATOM 2382 C C . THR A 1 307 ? 5.242 23.5 -10.43 1 93.56 307 THR A C 1
ATOM 2384 O O . THR A 1 307 ? 5.445 23.219 -11.609 1 93.56 307 THR A O 1
ATOM 2387 N N . HIS A 1 308 ? 5.277 22.609 -9.508 1 92.44 308 HIS A N 1
ATOM 2388 C CA . HIS A 1 308 ? 5.484 21.188 -9.805 1 92.44 308 HIS A CA 1
ATOM 2389 C C . HIS A 1 308 ? 4.355 20.641 -10.672 1 92.44 308 HIS A C 1
ATOM 2391 O O . HIS A 1 308 ? 4.602 19.922 -11.641 1 92.44 308 HIS A O 1
ATOM 2397 N N . LEU A 1 309 ? 3.117 21 -10.352 1 94.12 309 LEU A N 1
ATOM 2398 C CA . LEU A 1 309 ? 1.942 20.453 -11.023 1 94.12 309 LEU A CA 1
ATOM 2399 C C . LEU A 1 309 ? 1.869 20.938 -12.469 1 94.12 309 LEU A C 1
ATOM 2401 O O . LEU A 1 309 ? 1.207 20.312 -13.305 1 94.12 309 LEU A O 1
ATOM 2405 N N . LEU A 1 310 ? 2.455 22.062 -12.711 1 93.75 310 LEU A N 1
ATOM 2406 C CA . LEU A 1 310 ? 2.434 22.625 -14.055 1 93.75 310 LEU A CA 1
ATOM 2407 C C . LEU A 1 310 ? 3.43 21.906 -14.961 1 93.75 310 LEU A C 1
ATOM 2409 O O . LEU A 1 310 ? 3.387 22.047 -16.188 1 93.75 310 LEU A O 1
ATOM 2413 N N . GLN A 1 311 ? 4.277 21.125 -14.312 1 91.12 311 GLN A N 1
ATOM 2414 C CA . GLN A 1 311 ? 5.246 20.328 -15.07 1 91.12 311 GLN A CA 1
ATOM 2415 C C . GLN A 1 311 ? 4.793 18.875 -15.18 1 91.12 311 GLN A C 1
ATOM 2417 O O . GLN A 1 311 ? 3.922 18.438 -14.43 1 91.12 311 GLN A O 1
ATOM 2422 N N . GLU A 1 312 ? 5.371 18.188 -16.172 1 88.31 312 GLU A N 1
ATOM 2423 C CA . GLU A 1 312 ? 5.109 16.75 -16.25 1 88.31 312 GLU A CA 1
ATOM 2424 C C . GLU A 1 312 ? 5.645 16.016 -15.031 1 88.31 312 GLU A C 1
ATOM 2426 O O . GLU A 1 312 ? 6.68 16.391 -14.477 1 88.31 312 GLU A O 1
ATOM 2431 N N . ARG A 1 313 ? 4.918 15.008 -14.695 1 86 313 ARG A N 1
ATOM 2432 C CA . ARG A 1 313 ? 5.324 14.281 -13.5 1 86 313 ARG A CA 1
ATOM 2433 C C . ARG A 1 313 ? 6.652 13.562 -13.719 1 86 313 ARG A C 1
ATOM 2435 O O . ARG A 1 313 ? 6.805 12.812 -14.688 1 86 313 ARG A O 1
ATOM 2442 N N . SER A 1 314 ? 7.5 13.812 -12.812 1 85.38 314 SER A N 1
ATOM 2443 C CA . SER A 1 314 ? 8.812 13.188 -12.875 1 85.38 314 SER A CA 1
ATOM 2444 C C . SER A 1 314 ? 9.148 12.461 -11.57 1 85.38 314 SER A C 1
ATOM 2446 O O . SER A 1 314 ? 10.289 12.047 -11.359 1 85.38 314 SER A O 1
ATOM 2448 N N . PHE A 1 315 ? 8.117 12.344 -10.75 1 88.25 315 PHE A N 1
ATOM 2449 C CA . PHE A 1 315 ? 8.336 11.703 -9.461 1 88.25 315 PHE A CA 1
ATOM 2450 C C . PHE A 1 315 ? 7.484 10.453 -9.328 1 88.25 315 PHE A C 1
ATOM 2452 O O . PHE A 1 315 ? 6.457 10.32 -9.992 1 88.25 315 PHE A O 1
ATOM 2459 N N . SER A 1 316 ? 7.941 9.578 -8.438 1 92.19 316 SER A N 1
ATOM 2460 C CA . SER A 1 316 ? 7.23 8.328 -8.211 1 92.19 316 SER A CA 1
ATOM 2461 C C . SER A 1 316 ? 5.887 8.57 -7.535 1 92.19 316 SER A C 1
ATOM 2463 O O . SER A 1 316 ? 5.703 9.57 -6.84 1 92.19 316 SER A O 1
ATOM 2465 N N . VAL A 1 317 ? 4.984 7.66 -7.793 1 94.44 317 VAL A N 1
ATOM 2466 C CA . VAL A 1 317 ? 3.688 7.754 -7.133 1 94.44 317 VAL A CA 1
ATOM 2467 C C . VAL A 1 317 ? 3.867 7.605 -5.625 1 94.44 317 VAL A C 1
ATOM 2469 O O . VAL A 1 317 ? 3.082 8.148 -4.844 1 94.44 317 VAL A O 1
ATOM 2472 N N . SER A 1 318 ? 4.93 6.906 -5.148 1 94.12 318 SER A N 1
ATOM 2473 C CA . SER A 1 318 ? 5.246 6.805 -3.727 1 94.12 318 SER A CA 1
ATOM 2474 C C . SER A 1 318 ? 5.504 8.18 -3.119 1 94.12 318 SER A C 1
ATOM 2476 O O . SER A 1 318 ? 5.008 8.484 -2.033 1 94.12 318 SER A O 1
ATOM 2478 N N . ARG A 1 319 ? 6.195 8.945 -3.828 1 92.88 319 ARG A N 1
ATOM 2479 C CA . ARG A 1 319 ? 6.504 10.289 -3.35 1 92.88 319 ARG A CA 1
ATOM 2480 C C . ARG A 1 319 ? 5.258 11.172 -3.348 1 92.88 319 ARG A C 1
ATOM 2482 O O . ARG A 1 319 ? 5.066 11.984 -2.441 1 92.88 319 ARG A O 1
ATOM 2489 N N . VAL A 1 320 ? 4.496 11.031 -4.367 1 94.69 320 VAL A N 1
ATOM 2490 C CA . VAL A 1 320 ? 3.234 11.758 -4.426 1 94.69 320 VAL A CA 1
ATOM 2491 C C . VAL A 1 320 ? 2.387 11.422 -3.201 1 94.69 320 VAL A C 1
ATOM 2493 O O . VAL A 1 320 ? 1.821 12.32 -2.568 1 94.69 320 VAL A O 1
ATOM 2496 N N . LEU A 1 321 ? 2.352 10.156 -2.889 1 95.81 321 LEU A N 1
ATOM 2497 C CA . LEU A 1 321 ? 1.608 9.711 -1.715 1 95.81 321 LEU A CA 1
ATOM 2498 C C . LEU A 1 321 ? 2.186 10.32 -0.442 1 95.81 321 LEU A C 1
ATOM 2500 O O . LEU A 1 321 ? 1.44 10.703 0.462 1 95.81 321 LEU A O 1
ATOM 2504 N N . ASP A 1 322 ? 3.457 10.453 -0.355 1 93.56 322 ASP A N 1
ATOM 2505 C CA . ASP A 1 322 ? 4.102 11.031 0.82 1 93.56 322 ASP A CA 1
ATOM 2506 C C . ASP A 1 322 ? 3.689 12.484 1.011 1 93.56 322 ASP A C 1
ATOM 2508 O O . ASP A 1 322 ? 3.43 12.922 2.135 1 93.56 322 ASP A O 1
ATOM 2512 N N . VAL A 1 323 ? 3.65 13.164 -0.066 1 94.88 323 VAL A N 1
ATOM 2513 C CA . VAL A 1 323 ? 3.221 14.562 -0.009 1 94.88 323 VAL A CA 1
ATOM 2514 C C . VAL A 1 323 ? 1.77 14.633 0.461 1 94.88 323 VAL A C 1
ATOM 2516 O O . VAL A 1 323 ? 1.421 15.484 1.285 1 94.88 323 VAL A O 1
ATOM 2519 N N . ALA A 1 324 ? 0.958 13.797 -0.072 1 96.81 324 ALA A N 1
ATOM 2520 C CA . ALA A 1 324 ? -0.44 13.742 0.346 1 96.81 324 ALA A CA 1
ATOM 2521 C C . ALA A 1 324 ? -0.555 13.516 1.852 1 96.81 324 ALA A C 1
ATOM 2523 O O . ALA A 1 324 ? -1.336 14.188 2.527 1 96.81 324 ALA A O 1
ATOM 2524 N N . LYS A 1 325 ? 0.239 12.594 2.355 1 96.19 325 LYS A N 1
ATOM 2525 C CA . LYS A 1 325 ? 0.239 12.297 3.785 1 96.19 325 LYS A CA 1
ATOM 2526 C C . LYS A 1 325 ? 0.695 13.508 4.598 1 96.19 325 LYS A C 1
ATOM 2528 O O . LYS A 1 325 ? 0.124 13.805 5.645 1 96.19 325 LYS A O 1
ATOM 2533 N N . GLN A 1 326 ? 1.677 14.164 4.105 1 94.88 326 GLN A N 1
ATOM 2534 C CA . GLN A 1 326 ? 2.197 15.352 4.789 1 94.88 326 GLN A CA 1
ATOM 2535 C C . GLN A 1 326 ? 1.144 16.453 4.859 1 94.88 326 GLN A C 1
ATOM 2537 O O . GLN A 1 326 ? 0.957 17.078 5.906 1 94.88 326 GLN A O 1
ATOM 2542 N N . LEU A 1 327 ? 0.469 16.625 3.789 1 97.31 327 LEU A N 1
ATOM 2543 C CA . LEU A 1 327 ? -0.567 17.656 3.754 1 97.31 327 LEU A CA 1
ATOM 2544 C C . LEU A 1 327 ? -1.692 17.312 4.727 1 97.31 327 LEU A C 1
ATOM 2546 O O . LEU A 1 327 ? -2.188 18.203 5.434 1 97.31 327 LEU A O 1
ATOM 2550 N N . ALA A 1 328 ? -2.074 16.094 4.73 1 97.69 328 ALA A N 1
ATOM 2551 C CA . ALA A 1 328 ? -3.127 15.672 5.652 1 97.69 328 ALA A CA 1
ATOM 2552 C C . ALA A 1 328 ? -2.707 15.898 7.102 1 97.69 328 ALA A C 1
ATOM 2554 O O . ALA A 1 328 ? -3.506 16.359 7.926 1 97.69 328 ALA A O 1
ATOM 2555 N N . ARG A 1 329 ? -1.473 15.617 7.426 1 96.62 329 ARG A N 1
ATOM 2556 C CA . ARG A 1 329 ? -0.972 15.828 8.781 1 96.62 329 ARG A CA 1
ATOM 2557 C C . ARG A 1 329 ? -0.955 17.312 9.125 1 96.62 329 ARG A C 1
ATOM 2559 O O . ARG A 1 329 ? -1.273 17.703 10.258 1 96.62 329 ARG A O 1
ATOM 2566 N N . ALA A 1 330 ? -0.591 18.094 8.164 1 97.06 330 ALA A N 1
ATOM 2567 C CA . ALA A 1 330 ? -0.561 19.531 8.391 1 97.06 330 ALA A CA 1
ATOM 2568 C C . ALA A 1 330 ? -1.949 20.062 8.734 1 97.06 330 ALA A C 1
ATOM 2570 O O . ALA A 1 330 ? -2.111 20.812 9.703 1 97.06 330 ALA A O 1
ATOM 2571 N N . VAL A 1 331 ? -2.914 19.641 7.965 1 96.62 331 VAL A N 1
ATOM 2572 C CA . VAL A 1 331 ? -4.285 20.078 8.195 1 96.62 331 VAL A CA 1
ATOM 2573 C C . VAL A 1 331 ? -4.762 19.594 9.562 1 96.62 331 VAL A C 1
ATOM 2575 O O . VAL A 1 331 ? -5.395 20.359 10.305 1 96.62 331 VAL A O 1
ATOM 2578 N N . SER A 1 332 ? -4.383 18.406 9.906 1 95.31 332 SER A N 1
ATOM 2579 C CA . SER A 1 332 ? -4.75 17.844 11.211 1 95.31 332 SER A CA 1
ATOM 2580 C C . SER A 1 332 ? -4.191 18.703 12.344 1 95.31 332 SER A C 1
ATOM 2582 O O . SER A 1 332 ? -4.895 18.984 13.312 1 95.31 332 SER A O 1
ATOM 2584 N N . PHE A 1 333 ? -3.002 19.094 12.219 1 94.75 333 PHE A N 1
ATOM 2585 C CA . PHE A 1 333 ? -2.365 19.859 13.281 1 94.75 333 PHE A CA 1
ATOM 2586 C C . PHE A 1 333 ? -2.98 21.25 13.383 1 94.75 333 PHE A C 1
ATOM 2588 O O . PHE A 1 333 ? -3.23 21.734 14.484 1 94.75 333 PHE A O 1
ATOM 2595 N N . VAL A 1 334 ? -3.227 21.859 12.266 1 94.06 334 VAL A N 1
ATOM 2596 C CA . VAL A 1 334 ? -3.861 23.188 12.25 1 94.06 334 VAL A CA 1
ATOM 2597 C C . VAL A 1 334 ? -5.199 23.125 12.977 1 94.06 334 VAL A C 1
ATOM 2599 O O . VAL A 1 334 ? -5.52 24 13.781 1 94.06 334 VAL A O 1
ATOM 2602 N N . HIS A 1 335 ? -5.926 22.109 12.734 1 91.44 335 HIS A N 1
ATOM 2603 C CA . HIS A 1 335 ? -7.203 21.922 13.414 1 91.44 335 HIS A CA 1
ATOM 2604 C C . HIS A 1 335 ? -7.004 21.656 14.906 1 91.44 335 HIS A C 1
ATOM 2606 O O . HIS A 1 335 ? -7.777 22.141 15.734 1 91.44 335 HIS A O 1
ATOM 2612 N N . THR A 1 336 ? -5.992 20.922 15.211 1 91.06 336 THR A N 1
ATOM 2613 C CA . THR A 1 336 ? -5.703 20.578 16.594 1 91.06 336 THR A CA 1
ATOM 2614 C C . THR A 1 336 ? -5.406 21.828 17.422 1 91.06 336 THR A C 1
ATOM 2616 O O . THR A 1 336 ? -5.773 21.891 18.594 1 91.06 336 THR A O 1
ATOM 2619 N N . VAL A 1 337 ? -4.785 22.797 16.812 1 89.81 337 VAL A N 1
ATOM 2620 C CA . VAL A 1 337 ? -4.457 24.016 17.562 1 89.81 337 VAL A CA 1
ATOM 2621 C C . VAL A 1 337 ? -5.594 25.016 17.422 1 89.81 337 VAL A C 1
ATOM 2623 O O . VAL A 1 337 ? -5.391 26.219 17.625 1 89.81 337 VAL A O 1
ATOM 2626 N N . ASP A 1 338 ? -6.676 24.609 16.922 1 87.44 338 ASP A N 1
ATOM 2627 C CA . ASP A 1 338 ? -7.949 25.312 16.953 1 87.44 338 ASP A CA 1
ATOM 2628 C C . ASP A 1 338 ? -8 26.406 15.891 1 87.44 338 ASP A C 1
ATOM 2630 O O . ASP A 1 338 ? -8.508 27.5 16.141 1 87.44 338 ASP A O 1
ATOM 2634 N N . PHE A 1 339 ? -7.453 26.141 14.75 1 88.94 339 PHE A N 1
ATOM 2635 C CA . PHE A 1 339 ? -7.531 27.047 13.617 1 88.94 339 PHE A CA 1
ATOM 2636 C C . PHE A 1 339 ? -8.094 26.328 12.391 1 88.94 339 PHE A C 1
ATOM 2638 O O . PHE A 1 339 ? -7.969 25.109 12.258 1 88.94 339 PHE A O 1
ATOM 2645 N N . VAL A 1 340 ? -8.766 27.094 11.578 1 90.75 340 VAL A N 1
ATOM 2646 C CA . VAL A 1 340 ? -9.102 26.672 10.211 1 90.75 340 VAL A CA 1
ATOM 2647 C C . VAL A 1 340 ? -8.234 27.453 9.219 1 90.75 340 VAL A C 1
ATOM 2649 O O . VAL A 1 340 ? -7.996 28.641 9.391 1 90.75 340 VAL A O 1
ATOM 2652 N N . HIS A 1 341 ? -7.691 26.812 8.227 1 91.56 341 HIS A N 1
ATOM 2653 C CA . HIS A 1 341 ? -6.75 27.422 7.301 1 91.56 341 HIS A CA 1
ATOM 2654 C C . HIS A 1 341 ? -7.469 28.297 6.273 1 91.56 341 HIS A C 1
ATOM 2656 O O . HIS A 1 341 ? -7.062 29.438 6.016 1 91.56 341 HIS A O 1
ATOM 2662 N N . LYS A 1 342 ? -8.469 27.828 5.559 1 89.69 342 LYS A N 1
ATOM 2663 C CA . LYS A 1 342 ? -9.398 28.516 4.672 1 89.69 342 LYS A CA 1
ATOM 2664 C C . LYS A 1 342 ? -8.789 28.734 3.293 1 89.69 342 LYS A C 1
ATOM 2666 O O . LYS A 1 342 ? -9.469 29.188 2.369 1 89.69 342 LYS A O 1
ATOM 2671 N N . ASN A 1 343 ? -7.523 28.406 3.168 1 91.12 343 ASN A N 1
ATOM 2672 C CA . ASN A 1 343 ? -6.859 28.719 1.907 1 91.12 343 ASN A CA 1
ATOM 2673 C C . ASN A 1 343 ? -5.957 27.578 1.451 1 91.12 343 ASN A C 1
ATOM 2675 O O . ASN A 1 343 ? -4.852 27.812 0.959 1 91.12 343 ASN A O 1
ATOM 2679 N N . ILE A 1 344 ? -6.336 26.406 1.637 1 95.81 344 ILE A N 1
ATOM 2680 C CA . ILE A 1 344 ? -5.535 25.25 1.231 1 95.81 344 ILE A CA 1
ATOM 2681 C C . ILE A 1 344 ? -5.613 25.078 -0.284 1 95.81 344 ILE A C 1
ATOM 2683 O O . ILE A 1 344 ? -6.684 24.781 -0.827 1 95.81 344 ILE A O 1
ATOM 2687 N N . ARG A 1 345 ? -4.566 25.266 -0.947 1 96.56 345 ARG A N 1
ATOM 2688 C CA . ARG A 1 345 ? -4.402 25.125 -2.391 1 96.56 345 ARG A CA 1
ATOM 2689 C C . ARG A 1 345 ? -2.932 24.953 -2.762 1 96.56 345 ARG A C 1
ATOM 2691 O O . ARG A 1 345 ? -2.045 25.203 -1.944 1 96.56 345 ARG A O 1
ATOM 2698 N N . PRO A 1 346 ? -2.635 24.484 -3.959 1 97.19 346 PRO A N 1
ATOM 2699 C CA . PRO A 1 346 ? -1.243 24.234 -4.332 1 97.19 346 PRO A CA 1
ATOM 2700 C C . PRO A 1 346 ? -0.358 25.469 -4.199 1 97.19 346 PRO A C 1
ATOM 2702 O O . PRO A 1 346 ? 0.836 25.344 -3.916 1 97.19 346 PRO A O 1
ATOM 2705 N N . GLU A 1 347 ? -0.918 26.719 -4.309 1 95.44 347 GLU A N 1
ATOM 2706 C CA . GLU A 1 347 ? -0.172 27.969 -4.219 1 95.44 347 GLU A CA 1
ATOM 2707 C C . GLU A 1 347 ? 0.275 28.25 -2.785 1 95.44 347 GLU A C 1
ATOM 2709 O O . GLU A 1 347 ? 1.142 29.094 -2.553 1 95.44 347 GLU A O 1
ATOM 2714 N N . THR A 1 348 ? -0.33 27.531 -1.835 1 96.81 348 THR A N 1
ATOM 2715 C CA . THR A 1 348 ? -0.011 27.766 -0.431 1 96.81 348 THR A CA 1
ATOM 2716 C C . THR A 1 348 ? 0.844 26.641 0.128 1 96.81 348 THR A C 1
ATOM 2718 O O . THR A 1 348 ? 0.962 26.484 1.345 1 96.81 348 THR A O 1
ATOM 2721 N N . ILE A 1 349 ? 1.364 25.828 -0.69 1 96.88 349 ILE A N 1
ATOM 2722 C CA . ILE A 1 349 ? 2.203 24.688 -0.303 1 96.88 349 ILE A CA 1
ATOM 2723 C C . ILE A 1 349 ? 3.588 24.844 -0.933 1 96.88 349 ILE A C 1
ATOM 2725 O O . ILE A 1 349 ? 3.711 24.969 -2.152 1 96.88 349 ILE A O 1
ATOM 2729 N N . LEU A 1 350 ? 4.578 24.844 -0.122 1 95.06 350 LEU A N 1
ATOM 2730 C CA . LEU A 1 350 ? 5.949 24.859 -0.611 1 95.06 350 LEU A CA 1
ATOM 2731 C C . LEU A 1 350 ? 6.57 23.469 -0.549 1 95.06 350 LEU A C 1
ATOM 2733 O O . LEU A 1 350 ? 6.359 22.734 0.416 1 95.06 350 LEU A O 1
ATOM 2737 N N . VAL A 1 351 ? 7.266 23.172 -1.545 1 93.38 351 VAL A N 1
ATOM 2738 C CA . VAL A 1 351 ? 7.965 21.891 -1.622 1 93.38 351 VAL A CA 1
ATOM 2739 C C . VAL A 1 351 ? 9.469 22.125 -1.646 1 93.38 351 VAL A C 1
ATOM 2741 O O . VAL A 1 351 ? 9.969 22.906 -2.457 1 93.38 351 VAL A O 1
ATOM 2744 N N . PHE A 1 352 ? 10.102 21.469 -0.719 1 89.56 352 PHE A N 1
ATOM 2745 C CA . PHE A 1 352 ? 11.555 21.594 -0.626 1 89.56 352 PHE A CA 1
ATOM 2746 C C . PHE A 1 352 ? 12.234 20.391 -1.287 1 89.56 352 PHE A C 1
ATOM 2748 O O . PHE A 1 352 ? 11.781 19.266 -1.147 1 89.56 352 PHE A O 1
ATOM 2755 N N . PRO A 1 353 ? 13.148 20.641 -2.035 1 79.31 353 PRO A N 1
ATOM 2756 C CA . PRO A 1 353 ? 13.859 19.547 -2.697 1 79.31 353 PRO A CA 1
ATOM 2757 C C . PRO A 1 353 ? 14.57 18.625 -1.71 1 79.31 353 PRO A C 1
ATOM 2759 O O . PRO A 1 353 ? 14.914 19.047 -0.604 1 79.31 353 PRO A O 1
ATOM 2762 N N . ASP A 1 354 ? 14.516 17.234 -1.914 1 67.12 354 ASP A N 1
ATOM 2763 C CA . ASP A 1 354 ? 15.172 16.266 -1.046 1 67.12 354 ASP A CA 1
ATOM 2764 C C . ASP A 1 354 ? 16.688 16.391 -1.128 1 67.12 354 ASP A C 1
ATOM 2766 O O . ASP A 1 354 ? 17.25 16.5 -2.221 1 67.12 354 ASP A O 1
ATOM 2770 N N . HIS A 1 355 ? 17.391 16.891 -0.099 1 55.47 355 HIS A N 1
ATOM 2771 C CA . HIS A 1 355 ? 18.844 16.969 -0.099 1 55.47 355 HIS A CA 1
ATOM 2772 C C . HIS A 1 355 ? 19.484 15.594 -0.33 1 55.47 355 HIS A C 1
ATOM 2774 O O . HIS A 1 355 ? 20.547 15.484 -0.936 1 55.47 355 HIS A O 1
ATOM 2780 N N . ASP A 1 356 ? 19.078 14.664 0.465 1 48.53 356 ASP A N 1
ATOM 2781 C CA . ASP A 1 356 ? 19.891 13.445 0.506 1 48.53 356 ASP A CA 1
ATOM 2782 C C . ASP A 1 356 ? 19.828 12.695 -0.822 1 48.53 356 ASP A C 1
ATOM 2784 O O . ASP A 1 356 ? 20.438 11.633 -0.975 1 48.53 356 ASP A O 1
ATOM 2788 N N . SER A 1 357 ? 18.641 12.703 -1.383 1 43.66 357 SER A N 1
ATOM 2789 C CA . SER A 1 357 ? 18.641 11.781 -2.512 1 43.66 357 SER A CA 1
ATOM 2790 C C . SER A 1 357 ? 19.469 12.328 -3.676 1 43.66 357 SER A C 1
ATOM 2792 O O . SER A 1 357 ? 19.453 13.531 -3.938 1 43.66 357 SER A O 1
ATOM 2794 N N . GLY A 1 358 ? 20.578 12.023 -3.826 1 39.62 358 GLY A N 1
ATOM 2795 C CA . GLY A 1 358 ? 21.344 12.266 -5.043 1 39.62 358 GLY A CA 1
ATOM 2796 C C . GLY A 1 358 ? 20.469 12.625 -6.23 1 39.62 358 GLY A C 1
ATOM 2797 O O . GLY A 1 358 ? 20.969 12.883 -7.324 1 39.62 358 GLY A O 1
ATOM 2798 N N . SER A 1 359 ? 19.328 12.141 -6.34 1 39.84 359 S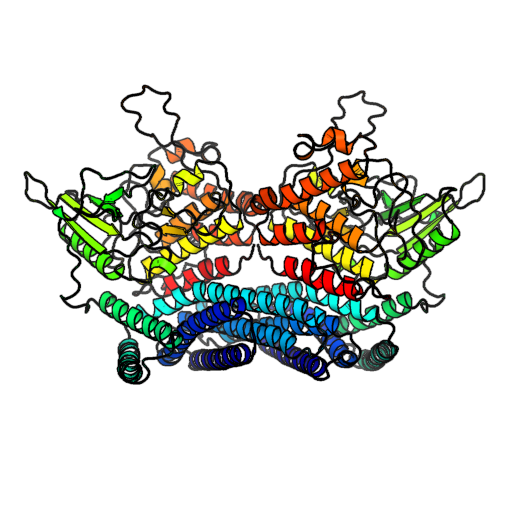ER A N 1
ATOM 2799 C CA . SER A 1 359 ? 18.625 12.445 -7.582 1 39.84 359 SER A CA 1
ATOM 2800 C C . SER A 1 359 ? 17.672 13.633 -7.41 1 39.84 359 SER A C 1
ATOM 2802 O O . SER A 1 359 ? 16.859 13.656 -6.492 1 39.84 359 SER A O 1
ATOM 2804 N N . PRO A 1 360 ? 18.062 14.852 -7.816 1 41.16 360 PRO A N 1
ATOM 2805 C CA . PRO A 1 360 ? 17.234 16.047 -7.914 1 41.16 360 PRO A CA 1
ATOM 2806 C C . PRO A 1 360 ? 15.758 15.734 -8.109 1 41.16 360 PRO A C 1
ATOM 2808 O O . PRO A 1 360 ? 14.906 16.625 -7.977 1 41.16 360 PRO A O 1
ATOM 2811 N N . SER A 1 361 ? 15.398 14.75 -8.773 1 43.25 361 SER A N 1
ATOM 2812 C CA . SER A 1 361 ? 14.086 14.43 -9.328 1 43.25 361 SER A CA 1
ATOM 2813 C C . SER A 1 361 ? 13.102 14.047 -8.227 1 43.25 361 SER A C 1
ATOM 2815 O O . SER A 1 361 ? 11.969 13.641 -8.516 1 43.25 361 SER A O 1
ATOM 2817 N N . GLU A 1 362 ? 13.516 14.211 -6.844 1 56.69 362 GLU A N 1
ATOM 2818 C CA . GLU A 1 362 ? 12.57 13.617 -5.898 1 56.69 362 GLU A CA 1
ATOM 2819 C C . GLU A 1 362 ? 11.766 14.695 -5.18 1 56.69 362 GLU A C 1
ATOM 2821 O O . GLU A 1 362 ? 12.289 15.781 -4.891 1 56.69 362 GLU A O 1
ATOM 2826 N N . LEU A 1 363 ? 10.477 14.773 -5.453 1 66.31 363 LEU A N 1
ATOM 2827 C CA . LEU A 1 363 ? 9.547 15.539 -4.641 1 66.31 363 LEU A CA 1
ATOM 2828 C C . LEU A 1 363 ? 9.906 15.445 -3.162 1 66.31 363 LEU A C 1
ATOM 2830 O O . LEU A 1 363 ? 9.859 14.367 -2.576 1 66.31 363 LEU A O 1
ATOM 2834 N N . GLY A 1 364 ? 10.508 16.578 -2.66 1 80.19 364 GLY A N 1
ATOM 2835 C CA . GLY A 1 364 ? 10.922 16.578 -1.265 1 80.19 364 GLY A CA 1
ATOM 2836 C C . GLY A 1 364 ? 9.766 16.781 -0.301 1 80.19 364 GLY A C 1
ATOM 2837 O O . GLY A 1 364 ? 8.656 16.328 -0.55 1 80.19 364 GLY A O 1
ATOM 2838 N N . SER A 1 365 ? 10.031 17.406 0.819 1 88.06 365 SER A N 1
ATOM 2839 C CA . SER A 1 365 ? 9.047 17.594 1.876 1 88.06 365 SER A CA 1
ATOM 2840 C C . SER A 1 365 ? 8.125 18.781 1.564 1 88.06 365 SER A C 1
ATOM 2842 O O . SER A 1 365 ? 8.586 19.797 1.061 1 88.06 365 SER A O 1
ATOM 2844 N N . ALA A 1 366 ? 6.91 18.594 1.752 1 93.94 366 ALA A N 1
ATOM 2845 C CA . ALA A 1 366 ? 5.91 19.641 1.538 1 93.94 366 ALA A CA 1
ATOM 2846 C C . ALA A 1 366 ? 5.512 20.297 2.857 1 93.94 366 ALA A C 1
ATOM 2848 O O . ALA A 1 366 ? 5.387 19.625 3.881 1 93.94 366 ALA A O 1
ATOM 2849 N N . PHE A 1 367 ? 5.367 21.609 2.805 1 95.81 367 PHE A N 1
ATOM 2850 C CA . PHE A 1 367 ? 4.957 22.375 3.977 1 95.81 367 PHE A CA 1
ATOM 2851 C C . PHE A 1 367 ? 3.779 23.281 3.645 1 95.81 367 PHE A C 1
ATOM 2853 O O . PHE A 1 367 ? 3.793 23.984 2.629 1 95.81 367 PHE A O 1
ATOM 2860 N N . LEU A 1 368 ? 2.775 23.219 4.414 1 97.31 368 LEU A N 1
ATOM 2861 C CA . LEU A 1 368 ? 1.599 24.062 4.258 1 97.31 368 LEU A CA 1
ATOM 2862 C C . LEU A 1 368 ? 1.853 25.453 4.824 1 97.31 368 LEU A C 1
ATOM 2864 O O . LEU A 1 368 ? 2.275 25.594 5.977 1 97.31 368 LEU A O 1
ATOM 2868 N N . LEU A 1 369 ? 1.686 26.422 4.023 1 96.31 369 LEU A N 1
ATOM 2869 C CA . LEU A 1 369 ? 1.782 27.844 4.379 1 96.31 369 LEU A CA 1
ATOM 2870 C C . LEU A 1 369 ? 0.536 28.594 3.936 1 96.31 369 LEU A C 1
ATOM 2872 O O . LEU A 1 369 ? -0.575 28.062 4 1 96.31 369 LEU A O 1
ATOM 2876 N N . GLY A 1 370 ? 0.588 29.812 3.689 1 92.19 370 GLY A N 1
ATOM 2877 C CA . GLY A 1 370 ? -0.543 30.594 3.203 1 92.19 370 GLY A CA 1
ATOM 2878 C C . GLY A 1 370 ? -1.557 30.906 4.285 1 92.19 370 GLY A C 1
ATOM 2879 O O . GLY A 1 370 ? -2.764 30.875 4.043 1 92.19 370 GLY A O 1
ATOM 2880 N N . PHE A 1 371 ? -1.126 31.172 5.422 1 87.94 371 PHE A N 1
ATOM 2881 C CA . PHE A 1 371 ? -1.981 31.531 6.547 1 87.94 371 PHE A CA 1
ATOM 2882 C C . PHE A 1 371 ? -2.438 33 6.438 1 87.94 371 PHE A C 1
ATOM 2884 O O . PHE A 1 371 ? -2.215 33.781 7.352 1 87.94 371 PHE A O 1
ATOM 2891 N N . ASP A 1 372 ? -2.959 33.406 5.332 1 73 372 ASP A N 1
ATOM 2892 C CA . ASP A 1 372 ? -3.381 34.781 5.121 1 73 372 ASP A CA 1
ATOM 2893 C C . ASP A 1 372 ? -4.883 34.938 5.348 1 73 372 ASP A C 1
ATOM 2895 O O . ASP A 1 372 ? -5.395 36.062 5.418 1 73 372 ASP A O 1
ATOM 2899 N N . SER A 1 373 ? -5.582 33.812 5.469 1 66.12 373 SER A N 1
ATOM 2900 C CA . SER A 1 373 ? -7.023 33.844 5.68 1 66.12 373 SER A CA 1
ATOM 2901 C C . SER A 1 373 ? -7.441 32.906 6.797 1 66.12 373 SER A C 1
ATOM 2903 O O . SER A 1 373 ? -8.602 32.469 6.859 1 66.12 373 SER A O 1
ATOM 2905 N N . PHE A 1 374 ? -6.637 32.781 7.777 1 69.75 374 PHE A N 1
ATOM 2906 C CA . PHE A 1 374 ? -6.914 31.812 8.836 1 69.75 374 PHE A CA 1
ATOM 2907 C C . PHE A 1 374 ? -7.77 32.438 9.93 1 69.75 374 PHE A C 1
ATOM 2909 O O . PHE A 1 374 ? -7.859 33.656 10.023 1 69.75 374 PHE A O 1
ATOM 2916 N N . ARG A 1 375 ? -8.57 31.625 10.539 1 66 375 ARG A N 1
ATOM 2917 C CA . ARG A 1 375 ? -9.383 32.125 11.656 1 66 375 ARG A CA 1
ATOM 2918 C C . ARG A 1 375 ? -9.43 31.094 12.781 1 66 375 ARG A C 1
ATOM 2920 O O . ARG A 1 375 ? -9.406 29.875 12.539 1 66 375 ARG A O 1
ATOM 2927 N N . ASN A 1 376 ? -9.43 31.719 13.945 1 63.84 376 ASN A N 1
ATOM 2928 C CA . ASN A 1 376 ? -9.719 30.875 15.102 1 63.84 376 ASN A CA 1
ATOM 2929 C C . ASN A 1 376 ? -11.141 30.312 15.047 1 63.84 376 ASN A C 1
ATOM 2931 O O . ASN A 1 376 ? -12.078 31.047 14.719 1 63.84 376 ASN A O 1
ATOM 2935 N N . ILE A 1 377 ? -11.383 29.156 15.203 1 59.69 377 ILE A N 1
ATOM 2936 C CA . ILE A 1 377 ? -12.656 28.469 15.07 1 59.69 377 ILE A CA 1
ATOM 2937 C C . ILE A 1 377 ? -13.695 29.109 15.992 1 59.69 377 ILE A C 1
ATOM 2939 O O . ILE A 1 377 ? -14.891 29.109 15.695 1 59.69 377 ILE A O 1
ATOM 2943 N N . ASN A 1 378 ? -13.203 29.672 17.047 1 52.84 378 ASN A N 1
ATOM 2944 C CA . ASN A 1 378 ? -14.086 30.234 18.062 1 52.84 378 ASN A CA 1
ATOM 2945 C C . ASN A 1 378 ? -14.562 31.625 17.688 1 52.84 378 ASN A C 1
ATOM 2947 O O . ASN A 1 378 ? -15.438 32.188 18.344 1 52.84 378 ASN A O 1
ATOM 2951 N N . PHE A 1 379 ? -14.055 32.156 16.578 1 55 379 PHE A N 1
ATOM 2952 C CA . PHE A 1 379 ? -14.398 33.531 16.266 1 55 379 PHE A CA 1
ATOM 2953 C C . PHE A 1 379 ? -15.219 33.594 14.977 1 55 379 PHE A C 1
ATOM 2955 O O . PHE A 1 379 ? -15.117 32.719 14.125 1 55 379 PHE A O 1
ATOM 2962 N N . HIS A 1 380 ? -16.172 34.562 14.914 1 50.69 380 HIS A N 1
ATOM 2963 C CA . HIS A 1 380 ? -17.125 34.719 13.828 1 50.69 380 HIS A CA 1
ATOM 2964 C C . HIS A 1 380 ? -16.422 35 12.508 1 50.69 380 HIS A C 1
ATOM 2966 O O . HIS A 1 380 ? -15.469 35.781 12.453 1 50.69 380 HIS A O 1
ATOM 2972 N N . THR A 1 381 ? -16.688 34.188 11.531 1 55.28 381 THR A N 1
ATOM 2973 C CA . THR A 1 381 ? -16.094 34.219 10.195 1 55.28 381 THR A CA 1
ATOM 2974 C C . THR A 1 381 ? -16.625 35.375 9.383 1 55.28 381 THR A C 1
ATOM 2976 O O . THR A 1 381 ? -17.828 35.656 9.383 1 55.28 381 THR A O 1
ATOM 2979 N N . LEU A 1 382 ? -15.766 36.375 8.977 1 51.5 382 LEU A N 1
ATOM 2980 C CA . LEU A 1 382 ? -16.203 37.281 7.93 1 51.5 382 LEU A CA 1
ATOM 2981 C C . LEU A 1 382 ? -16.609 36.5 6.672 1 51.5 382 LEU A C 1
ATOM 2983 O O . LEU A 1 382 ? -15.891 35.625 6.234 1 51.5 382 LEU A O 1
ATOM 2987 N N . LYS A 1 383 ? -17.906 36.469 6.43 1 53.84 383 LYS A N 1
ATOM 2988 C CA . LYS A 1 383 ? -18.484 35.906 5.211 1 53.84 383 LYS A CA 1
ATOM 2989 C C . LYS A 1 383 ? -17.906 36.562 3.971 1 53.84 383 LYS A C 1
ATOM 2991 O O . LYS A 1 383 ? -18.641 37.156 3.18 1 53.84 383 LYS A O 1
ATOM 2996 N N . MET A 1 384 ? -16.562 36.844 4.039 1 52.88 384 MET A N 1
ATOM 2997 C CA . MET A 1 384 ? -16 37.5 2.861 1 52.88 384 MET A CA 1
ATOM 2998 C C . MET A 1 384 ? -15.469 36.5 1.867 1 52.88 384 MET A C 1
ATOM 3000 O O . MET A 1 384 ? -14.648 35.656 2.219 1 52.88 384 MET A O 1
ATOM 3004 N N . GLY A 1 385 ? -16.25 36.281 0.789 1 57.59 385 GLY A N 1
ATOM 3005 C CA . GLY A 1 385 ? -15.836 35.406 -0.296 1 57.59 385 GLY A CA 1
ATOM 3006 C C . GLY A 1 385 ? -14.828 36.062 -1.232 1 57.59 385 GLY A C 1
ATOM 3007 O O . GLY A 1 385 ? -14.391 37.188 -1.001 1 57.59 385 GLY A O 1
ATOM 3008 N N . ASP A 1 386 ? -13.969 35.312 -1.982 1 65.12 386 ASP A N 1
ATOM 3009 C CA . ASP A 1 386 ? -13.008 35.656 -3.018 1 65.12 386 ASP A CA 1
ATOM 3010 C C . ASP A 1 386 ? -13.633 35.562 -4.406 1 65.12 386 ASP A C 1
ATOM 3012 O O . ASP A 1 386 ? -14.484 34.719 -4.648 1 65.12 386 ASP A O 1
ATOM 3016 N N . GLU A 1 387 ? -13.422 36.562 -5.145 1 71.69 387 GLU A N 1
ATOM 3017 C CA . GLU A 1 387 ? -13.984 36.562 -6.492 1 71.69 387 GLU A CA 1
ATOM 3018 C C . GLU A 1 387 ? -13.109 35.781 -7.457 1 71.69 387 GLU A C 1
ATOM 3020 O O . GLU A 1 387 ? -13.555 35.406 -8.539 1 71.69 387 GLU A O 1
ATOM 3025 N N . ALA A 1 388 ? -11.992 35.406 -6.992 1 81.94 388 ALA A N 1
ATOM 3026 C CA . ALA A 1 388 ? -11.094 34.688 -7.898 1 81.94 388 ALA A CA 1
ATOM 3027 C C . ALA A 1 388 ? -11.484 33.219 -8.023 1 81.94 388 ALA A C 1
ATOM 3029 O O . ALA A 1 388 ? -11.414 32.469 -7.051 1 81.94 388 ALA A O 1
ATOM 3030 N N . TRP A 1 389 ? -11.836 32.75 -9.219 1 85.5 389 TRP A N 1
ATOM 3031 C CA . TRP A 1 389 ? -12.359 31.406 -9.445 1 85.5 389 TRP A CA 1
ATOM 3032 C C . TRP A 1 389 ? -11.32 30.359 -9.078 1 85.5 389 TRP A C 1
ATOM 3034 O O . TRP A 1 389 ? -11.664 29.281 -8.594 1 85.5 389 TRP A O 1
ATOM 3044 N N . GLU A 1 390 ? -9.984 30.656 -9.367 1 89.44 390 GLU A N 1
ATOM 3045 C CA . GLU A 1 390 ? -8.914 29.703 -9.133 1 89.44 390 GLU A CA 1
ATOM 3046 C C . GLU A 1 390 ? -8.75 29.406 -7.641 1 89.44 390 GLU A C 1
ATOM 3048 O O . GLU A 1 390 ? -8.219 28.359 -7.266 1 89.44 390 GLU A O 1
ATOM 3053 N N . ARG A 1 391 ? -9.148 30.328 -6.812 1 89.69 391 ARG A N 1
ATOM 3054 C CA . ARG A 1 391 ? -9.156 30.094 -5.375 1 89.69 391 ARG A CA 1
ATOM 3055 C C . ARG A 1 391 ? -10.43 29.359 -4.949 1 89.69 391 ARG A C 1
ATOM 3057 O O . ARG A 1 391 ? -10.375 28.438 -4.125 1 89.69 391 ARG A O 1
ATOM 3064 N N . ASN A 1 392 ? -11.531 29.734 -5.566 1 89.06 392 ASN A N 1
ATOM 3065 C CA . ASN A 1 392 ? -12.828 29.156 -5.211 1 89.06 392 ASN A CA 1
ATOM 3066 C C . ASN A 1 392 ? -12.914 27.688 -5.613 1 89.06 392 ASN A C 1
ATOM 3068 O O . ASN A 1 392 ? -13.68 26.922 -5.02 1 89.06 392 ASN A O 1
ATOM 3072 N N . LEU A 1 393 ? -12.148 27.375 -6.57 1 91.75 393 LEU A N 1
ATOM 3073 C CA . LEU A 1 393 ? -12.094 25.984 -7.004 1 91.75 393 LEU A CA 1
ATOM 3074 C C . LEU A 1 393 ? -11.766 25.047 -5.836 1 91.75 393 LEU A C 1
ATOM 3076 O O . LEU A 1 393 ? -12.258 23.922 -5.777 1 91.75 393 LEU A O 1
ATOM 3080 N N . TYR A 1 394 ? -11.016 25.547 -4.887 1 95 394 TYR A N 1
ATOM 3081 C CA . TYR A 1 394 ? -10.523 24.719 -3.795 1 95 394 TYR A CA 1
ATOM 3082 C C . TYR A 1 394 ? -11.383 24.891 -2.545 1 95 394 TYR A C 1
ATOM 3084 O O . TYR A 1 394 ? -11.102 24.297 -1.505 1 95 394 TYR A O 1
ATOM 3092 N N . ARG A 1 395 ? -12.391 25.703 -2.674 1 92.31 395 ARG A N 1
ATOM 3093 C CA . ARG A 1 395 ? -13.328 25.922 -1.576 1 92.31 395 ARG A CA 1
ATOM 3094 C C . ARG A 1 395 ? -14.648 25.203 -1.835 1 92.31 395 ARG A C 1
ATOM 3096 O O . ARG A 1 395 ? -15.102 25.109 -2.979 1 92.31 395 ARG A O 1
ATOM 3103 N N . HIS A 1 396 ? -15.18 24.75 -0.73 1 91.88 396 HIS A N 1
ATOM 3104 C CA . HIS A 1 396 ? -16.5 24.125 -0.873 1 91.88 396 HIS A CA 1
ATOM 3105 C C . HIS A 1 396 ? -17.516 25.094 -1.446 1 91.88 396 HIS A C 1
ATOM 3107 O O . HIS A 1 396 ? -17.469 26.297 -1.139 1 91.88 396 HIS A O 1
ATOM 3113 N N . PRO A 1 397 ? -18.453 24.625 -2.201 1 89.5 397 PRO A N 1
ATOM 3114 C CA . PRO A 1 397 ? -19.438 25.5 -2.842 1 89.5 397 PRO A CA 1
ATOM 3115 C C . PRO A 1 397 ? -20.172 26.391 -1.844 1 89.5 397 PRO A C 1
ATOM 3117 O O . PRO A 1 397 ? -20.469 27.547 -2.148 1 89.5 397 PRO A O 1
ATOM 3120 N N . SER A 1 398 ? -20.391 25.922 -0.693 1 85.69 398 SER A N 1
ATOM 3121 C CA . SER A 1 398 ? -21.125 26.703 0.298 1 85.69 398 SER A CA 1
ATOM 3122 C C . SER A 1 398 ? -20.297 27.875 0.802 1 85.69 398 SER A C 1
ATOM 3124 O O . SER A 1 398 ? -20.828 28.797 1.438 1 85.69 398 SER A O 1
ATOM 3126 N N . ARG A 1 399 ? -19 27.859 0.458 1 83.94 399 ARG A N 1
ATOM 3127 C CA . ARG A 1 399 ? -18.109 28.906 0.954 1 83.94 399 ARG A CA 1
ATOM 3128 C C . ARG A 1 399 ? -17.625 29.797 -0.184 1 83.94 399 ARG A C 1
ATOM 3130 O O . ARG A 1 399 ? -16.719 30.609 0.004 1 83.94 399 ARG A O 1
ATOM 3137 N N . GLN A 1 400 ? -18.219 29.516 -1.248 1 80.44 400 GLN A N 1
ATOM 3138 C CA . GLN A 1 400 ? -17.797 30.297 -2.404 1 80.44 400 GLN A CA 1
ATOM 3139 C C . GLN A 1 400 ? -18.688 31.531 -2.59 1 80.44 400 GLN A C 1
ATOM 3141 O O . GLN A 1 400 ? -19.828 31.562 -2.127 1 80.44 400 GLN A O 1
ATOM 3146 N N . GLY A 1 401 ? -18.188 32.531 -3.289 1 66.06 401 GLY A N 1
ATOM 3147 C CA . GLY A 1 401 ? -18.953 33.719 -3.627 1 66.06 401 GLY A CA 1
ATOM 3148 C C . GLY A 1 401 ? -18.734 34.875 -2.646 1 66.06 401 GLY A C 1
ATOM 3149 O O . GLY A 1 401 ? -18 34.719 -1.668 1 66.06 401 GLY A O 1
ATOM 3150 N N . LEU A 1 402 ? -19.359 35.906 -2.869 1 58.56 402 LEU A N 1
ATOM 3151 C CA . LEU A 1 402 ? -19.156 37.156 -2.121 1 58.56 402 LEU A CA 1
ATOM 3152 C C . LEU A 1 402 ? -19.766 37.062 -0.728 1 58.56 402 LEU A C 1
ATOM 3154 O O . LEU A 1 402 ? -19.281 37.656 0.219 1 58.56 402 LEU A O 1
ATOM 3158 N N . GLN A 1 403 ? -20.797 36.281 -0.702 1 57.56 403 GLN A N 1
ATOM 3159 C CA . GLN A 1 403 ? -21.438 36.062 0.592 1 57.56 403 GLN A CA 1
ATOM 3160 C C . GLN A 1 403 ? -21.469 34.562 0.953 1 57.56 403 GLN A C 1
ATOM 3162 O O . GLN A 1 403 ? -22.312 33.844 0.466 1 57.56 403 GLN A O 1
ATOM 3167 N N . ALA A 1 404 ? -20.359 34.219 1.671 1 58.59 404 ALA A N 1
ATOM 3168 C CA . ALA A 1 404 ? -20.359 32.844 2.119 1 58.59 404 ALA A CA 1
ATOM 3169 C C . ALA A 1 404 ? -21.609 32.531 2.941 1 58.59 404 ALA A C 1
ATOM 3171 O O . ALA A 1 404 ? -22.047 33.344 3.754 1 58.59 404 ALA A O 1
ATOM 3172 N N . GLN A 1 405 ? -22.266 31.5 2.613 1 58.22 405 GLN A N 1
ATOM 3173 C CA . GLN A 1 405 ? -23.562 31.125 3.162 1 58.22 405 GLN A CA 1
ATOM 3174 C C . GLN A 1 405 ? -23.422 30.562 4.57 1 58.22 405 GLN A C 1
ATOM 3176 O O . GLN A 1 405 ? -24.344 30.688 5.391 1 58.22 405 GLN A O 1
ATOM 3181 N N . GLU A 1 406 ? -22.266 29.953 4.828 1 66.38 406 GLU A N 1
ATOM 3182 C CA . GLU A 1 406 ? -22.109 29.266 6.102 1 66.38 406 GLU A CA 1
ATOM 3183 C C . GLU A 1 406 ? -20.828 29.672 6.809 1 66.38 406 GLU A C 1
ATOM 3185 O O . GLU A 1 406 ? -19.906 30.188 6.176 1 66.38 406 GLU A O 1
ATOM 3190 N N . ALA A 1 407 ? -20.891 29.578 8.094 1 74.38 407 ALA A N 1
ATOM 3191 C CA . ALA A 1 407 ? -19.672 29.766 8.875 1 74.38 407 ALA A CA 1
ATOM 3192 C C . ALA A 1 407 ? -18.625 28.719 8.516 1 74.38 407 ALA A C 1
ATOM 3194 O O . ALA A 1 407 ? -18.969 27.594 8.141 1 74.38 407 ALA A O 1
ATOM 3195 N N . TYR A 1 408 ? -17.438 29.203 8.422 1 76.31 408 TYR A N 1
ATOM 3196 C CA . TYR A 1 408 ? -16.359 28.297 8.078 1 76.31 408 TYR A CA 1
ATOM 3197 C C . TYR A 1 408 ? -16.125 27.281 9.195 1 76.31 408 TYR A C 1
ATOM 3199 O O . TYR A 1 408 ? -16 27.656 10.359 1 76.31 408 TYR A O 1
ATOM 3207 N N . ILE A 1 409 ? -16.125 26.031 8.898 1 84.88 409 ILE A N 1
ATOM 3208 C CA . ILE A 1 409 ? -15.875 24.938 9.836 1 84.88 409 ILE A CA 1
ATOM 3209 C C . ILE A 1 409 ? -14.719 24.078 9.336 1 84.88 409 ILE A C 1
ATOM 3211 O O . ILE A 1 409 ? -14.281 24.219 8.188 1 84.88 409 ILE A O 1
ATOM 3215 N N . MET A 1 410 ? -14.18 23.266 10.094 1 88.19 410 MET A N 1
ATOM 3216 C CA . MET A 1 410 ? -13 22.453 9.805 1 88.19 410 MET A CA 1
ATOM 3217 C C . MET A 1 410 ? -13.227 21.578 8.57 1 88.19 410 MET A C 1
ATOM 3219 O O . MET A 1 410 ? -12.289 21.312 7.812 1 88.19 410 MET A O 1
ATOM 3223 N N . GLN A 1 411 ? -14.469 21.172 8.32 1 89.94 411 GLN A N 1
ATOM 3224 C CA . GLN A 1 411 ? -14.797 20.297 7.199 1 89.94 411 GLN A CA 1
ATOM 3225 C C . GLN A 1 411 ? -14.539 21 5.867 1 89.94 411 GLN A C 1
ATOM 3227 O O . GLN A 1 411 ? -14.281 20.344 4.859 1 89.94 411 GLN A O 1
ATOM 3232 N N . HIS A 1 412 ? -14.656 22.312 5.898 1 91.56 412 HIS A N 1
ATOM 3233 C CA . HIS A 1 412 ? -14.336 23.047 4.684 1 91.56 412 HIS A CA 1
ATOM 3234 C C . HIS A 1 412 ? -12.867 22.875 4.312 1 91.56 412 HIS A C 1
ATOM 3236 O O . HIS A 1 412 ? -12.523 22.766 3.131 1 91.56 412 HIS A O 1
ATOM 3242 N N . ASP A 1 413 ? -11.961 22.875 5.316 1 94.38 413 ASP A N 1
ATOM 3243 C CA . ASP A 1 413 ? -10.555 22.578 5.082 1 94.38 413 ASP A CA 1
ATOM 3244 C C . ASP A 1 413 ? -10.367 21.156 4.539 1 94.38 413 ASP A C 1
ATOM 3246 O O . ASP A 1 413 ? -9.508 20.922 3.691 1 94.38 413 ASP A O 1
ATOM 3250 N N . VAL A 1 414 ? -11.188 20.25 5.062 1 95.62 414 VAL A N 1
ATOM 3251 C CA . VAL A 1 414 ? -11.109 18.875 4.621 1 95.62 414 VAL A CA 1
ATOM 3252 C C . VAL A 1 414 ? -11.453 18.781 3.139 1 95.62 414 VAL A C 1
ATOM 3254 O O . VAL A 1 414 ? -10.797 18.047 2.385 1 95.62 414 VAL A O 1
ATOM 3257 N N . TYR A 1 415 ? -12.508 19.531 2.754 1 96.31 415 TYR A N 1
ATOM 3258 C CA . TYR A 1 415 ? -12.867 19.594 1.34 1 96.31 415 TYR A CA 1
ATOM 3259 C C . TYR A 1 415 ? -11.711 20.125 0.507 1 96.31 415 TYR A C 1
ATOM 3261 O O . TYR A 1 415 ? -11.344 19.531 -0.516 1 96.31 415 TYR A O 1
ATOM 3269 N N . SER A 1 416 ? -11.133 21.203 0.915 1 97.38 416 SER A N 1
ATOM 3270 C CA . SER A 1 416 ? -10.016 21.812 0.199 1 97.38 416 SER A CA 1
ATOM 3271 C C . SER A 1 416 ? -8.852 20.828 0.063 1 97.38 416 SER A C 1
ATOM 3273 O O . SER A 1 416 ? -8.211 20.75 -0.992 1 97.38 416 SER A O 1
ATOM 3275 N N . LEU A 1 417 ? -8.57 20.125 1.146 1 98.31 417 LEU A N 1
ATOM 3276 C CA . LEU A 1 417 ? -7.543 19.078 1.097 1 98.31 417 LEU A CA 1
ATOM 3277 C C . LEU A 1 417 ? -7.879 18.047 0.034 1 98.31 417 LEU A C 1
ATOM 3279 O O . LEU A 1 417 ? -7 17.625 -0.724 1 98.31 417 LEU A O 1
ATOM 3283 N N . GLY A 1 418 ? -9.156 17.625 -0.03 1 98.62 418 GLY A N 1
ATOM 3284 C CA . GLY A 1 418 ? -9.586 16.656 -1.022 1 98.62 418 GLY A CA 1
ATOM 3285 C C . GLY A 1 418 ? -9.305 17.094 -2.447 1 98.62 418 GLY A C 1
ATOM 3286 O O . GLY A 1 418 ? -8.859 16.297 -3.27 1 98.62 418 GLY A O 1
ATOM 3287 N N . VAL A 1 419 ? -9.578 18.359 -2.715 1 98.31 419 VAL A N 1
ATOM 3288 C CA . VAL A 1 419 ? -9.32 18.891 -4.055 1 98.31 419 VAL A CA 1
ATOM 3289 C C . VAL A 1 419 ? -7.824 18.828 -4.355 1 98.31 419 VAL A C 1
ATOM 3291 O O . VAL A 1 419 ? -7.418 18.422 -5.441 1 98.31 419 VAL A O 1
ATOM 3294 N N . CYS A 1 420 ? -7 19.188 -3.41 1 98.5 420 CYS A N 1
ATOM 3295 C CA . CYS A 1 420 ? -5.555 19.156 -3.59 1 98.5 420 CYS A CA 1
ATOM 3296 C C . CYS A 1 420 ? -5.074 17.719 -3.803 1 98.5 420 CYS A C 1
ATOM 3298 O O . CYS A 1 420 ? -4.242 17.453 -4.672 1 98.5 420 CYS A O 1
ATOM 3300 N N . LEU A 1 421 ? -5.625 16.812 -2.965 1 98.56 421 LEU A N 1
ATOM 3301 C CA . LEU A 1 421 ? -5.23 15.406 -3.092 1 98.56 421 LEU A CA 1
ATOM 3302 C C . LEU A 1 421 ? -5.621 14.852 -4.457 1 98.56 421 LEU A C 1
ATOM 3304 O O . LEU A 1 421 ? -4.879 14.062 -5.043 1 98.56 421 LEU A O 1
ATOM 3308 N N . LEU A 1 422 ? -6.805 15.234 -4.898 1 98.38 422 LEU A N 1
ATOM 3309 C CA . LEU A 1 422 ? -7.238 14.836 -6.234 1 98.38 422 LEU A CA 1
ATOM 3310 C C . LEU A 1 422 ? -6.262 15.336 -7.293 1 98.38 422 LEU A C 1
ATOM 3312 O O . LEU A 1 422 ? -5.82 14.562 -8.148 1 98.38 422 LEU A O 1
ATOM 3316 N N . GLU A 1 423 ? -5.941 16.562 -7.188 1 97.44 423 GLU A N 1
ATOM 3317 C CA . GLU A 1 423 ? -5.062 17.203 -8.164 1 97.44 423 GLU A CA 1
ATOM 3318 C C . GLU A 1 423 ? -3.672 16.578 -8.148 1 97.44 423 GLU A C 1
ATOM 3320 O O . GLU A 1 423 ? -3.1 16.297 -9.203 1 97.44 423 GLU A O 1
ATOM 3325 N N . ILE A 1 424 ? -3.176 16.359 -6.984 1 96.19 424 ILE A N 1
ATOM 3326 C CA . ILE A 1 424 ? -1.85 15.773 -6.824 1 96.19 424 ILE A CA 1
ATOM 3327 C C . ILE A 1 424 ? -1.858 14.328 -7.328 1 96.19 424 ILE A C 1
ATOM 3329 O O . ILE A 1 424 ? -0.895 13.883 -7.953 1 96.19 424 ILE A O 1
ATOM 3333 N N . GLY A 1 425 ? -2.881 13.609 -7.078 1 96.44 425 GLY A N 1
ATOM 3334 C CA . GLY A 1 425 ? -2.979 12.227 -7.527 1 96.44 425 GLY A CA 1
ATOM 3335 C C . GLY A 1 425 ? -3.035 12.094 -9.039 1 96.44 425 GLY A C 1
ATOM 3336 O O . GLY A 1 425 ? -2.424 11.195 -9.609 1 96.44 425 GLY A O 1
ATOM 3337 N N . LEU A 1 426 ? -3.77 12.961 -9.656 1 95.75 426 LEU A N 1
ATOM 3338 C CA . LEU A 1 426 ? -3.883 12.961 -11.117 1 95.75 426 LEU A CA 1
ATOM 3339 C C . LEU A 1 426 ? -2.637 13.562 -11.758 1 95.75 426 LEU A C 1
ATOM 3341 O O . LEU A 1 426 ? -2.35 13.297 -12.93 1 95.75 426 LEU A O 1
ATOM 3345 N N . TRP A 1 427 ? -1.945 14.359 -10.969 1 94.62 427 TRP A N 1
ATOM 3346 C CA . TRP A 1 427 ? -0.814 15.164 -11.422 1 94.62 427 TRP A CA 1
ATOM 3347 C C . TRP A 1 427 ? -1.17 15.938 -12.688 1 94.62 427 TRP A C 1
ATOM 3349 O O . TRP A 1 427 ? -0.428 15.906 -13.672 1 94.62 427 TRP A O 1
ATOM 3359 N N . ASP A 1 428 ? -2.252 16.516 -12.664 1 93 428 ASP A N 1
ATOM 3360 C CA . ASP A 1 428 ? -2.812 17.391 -13.688 1 93 428 ASP A CA 1
ATOM 3361 C C . ASP A 1 428 ? -3.344 18.688 -13.078 1 93 428 ASP A C 1
ATOM 3363 O O . ASP A 1 428 ? -4.367 18.672 -12.391 1 93 428 ASP A O 1
ATOM 3367 N N . SER A 1 429 ? -2.66 19.781 -13.414 1 95.31 429 SER A N 1
ATOM 3368 C CA . SER A 1 429 ? -2.984 21.047 -12.766 1 95.31 429 SER A CA 1
ATOM 3369 C C . SER A 1 429 ? -4.383 21.516 -13.148 1 95.31 429 SER A C 1
ATOM 3371 O O . SER A 1 429 ? -4.719 21.594 -14.328 1 95.31 429 SER A O 1
ATOM 3373 N N . PHE A 1 430 ? -5.156 21.812 -12.203 1 94.94 430 PHE A N 1
ATOM 3374 C CA . PHE A 1 430 ? -6.516 22.297 -12.438 1 94.94 430 PHE A CA 1
ATOM 3375 C C . PHE A 1 430 ? -6.504 23.766 -12.852 1 94.94 430 PHE A C 1
ATOM 3377 O O . PHE A 1 430 ? -7.477 24.266 -13.422 1 94.94 430 PHE A O 1
ATOM 3384 N N . VAL A 1 431 ? -5.461 24.438 -12.492 1 93.38 431 VAL A N 1
ATOM 3385 C CA . VAL A 1 431 ? -5.262 25.844 -12.852 1 93.38 431 VAL A CA 1
ATOM 3386 C C . VAL A 1 431 ? -4.004 25.984 -13.703 1 93.38 431 VAL A C 1
ATOM 3388 O O . VAL A 1 431 ? -2.945 25.453 -13.352 1 93.38 431 VAL A O 1
ATOM 3391 N N . GLN A 1 432 ? -4.133 26.547 -14.836 1 91.19 432 GLN A N 1
ATOM 3392 C CA . GLN A 1 432 ? -3.002 26.828 -15.719 1 91.19 432 GLN A CA 1
ATOM 3393 C C . GLN A 1 432 ? -2.752 28.328 -15.852 1 91.19 432 GLN A C 1
ATOM 3395 O O . GLN A 1 432 ? -3.672 29.125 -15.688 1 91.19 432 GLN A O 1
ATOM 3400 N N . TYR A 1 433 ? -1.514 28.594 -16 1 85.38 433 TYR A N 1
ATOM 3401 C CA . TYR A 1 433 ? -1.154 30 -16.172 1 85.38 433 TYR A CA 1
ATOM 3402 C C . TYR A 1 433 ? -0.514 30.25 -17.531 1 85.38 433 TYR A C 1
ATOM 3404 O O . TYR A 1 433 ? 0.311 29.453 -17.984 1 85.38 433 TYR A O 1
ATOM 3412 N N . GLY A 1 434 ? -1.222 30.719 -18.719 1 66.75 434 GLY A N 1
ATOM 3413 C CA . GLY A 1 434 ? -0.89 31 -20.109 1 66.75 434 GLY A CA 1
ATOM 3414 C C . GLY A 1 434 ? 0.515 31.547 -20.297 1 66.75 434 GLY A C 1
ATOM 3415 O O . GLY A 1 434 ? 1.16 31.953 -19.328 1 66.75 434 GLY A O 1
ATOM 3416 N N . SER A 1 435 ? 1.19 31.141 -21.516 1 51.75 435 SER A N 1
ATOM 3417 C CA . SER A 1 435 ? 2.465 31.578 -22.062 1 51.75 435 SER A CA 1
ATOM 3418 C C . SER A 1 435 ? 2.574 33.094 -22.031 1 51.75 435 SER A C 1
ATOM 3420 O O . SER A 1 435 ? 1.572 33.812 -22.188 1 51.75 435 SER A O 1
ATOM 3422 N N . PRO A 1 436 ? 3.754 33.531 -21.656 1 44.53 436 PRO A N 1
ATOM 3423 C CA . PRO A 1 436 ? 4.16 34.906 -21.875 1 44.53 436 PRO A CA 1
ATOM 3424 C C . PRO A 1 436 ? 3.896 35.375 -23.312 1 44.53 436 PRO A C 1
ATOM 3426 O O . PRO A 1 436 ? 4.355 36.469 -23.703 1 44.53 436 PRO A O 1
ATOM 3429 N N . LEU A 1 437 ? 3.617 34.594 -24.203 1 41.03 437 LEU A N 1
ATOM 3430 C CA . LEU A 1 437 ? 3.633 35.25 -25.516 1 41.03 437 LEU A CA 1
ATOM 3431 C C . LEU A 1 437 ? 2.801 36.531 -25.5 1 41.03 437 LEU A C 1
ATOM 3433 O O . LEU A 1 437 ? 2.643 37.188 -26.531 1 41.03 437 LEU A O 1
ATOM 3437 N N . ASP A 1 438 ? 1.726 36.719 -24.797 1 39.22 438 ASP A N 1
ATOM 3438 C CA . ASP A 1 438 ? 1.233 38.062 -25.016 1 39.22 438 ASP A CA 1
ATOM 3439 C C . ASP A 1 438 ? 2.281 39.094 -24.609 1 39.22 438 ASP A C 1
ATOM 3441 O O . ASP A 1 438 ? 3.203 38.781 -23.859 1 39.22 438 ASP A O 1
ATOM 3445 N N . ASP A 1 439 ? 2.283 40.438 -24.891 1 38.31 439 ASP A N 1
ATOM 3446 C CA . ASP A 1 439 ? 3.297 41.5 -24.828 1 38.31 439 ASP A CA 1
ATOM 3447 C C . ASP A 1 439 ? 4.152 41.375 -23.578 1 38.31 439 ASP A C 1
ATOM 3449 O O . ASP A 1 439 ? 3.656 40.969 -22.516 1 38.31 439 ASP A O 1
ATOM 3453 N N . GLU A 1 440 ? 5.602 41.281 -23.578 1 41.78 440 GLU A N 1
ATOM 3454 C CA . GLU A 1 440 ? 6.762 41.281 -22.688 1 41.78 440 GLU A CA 1
ATOM 3455 C C . GLU A 1 440 ? 6.41 41.844 -21.312 1 41.78 440 GLU A C 1
ATOM 3457 O O . GLU A 1 440 ? 7.078 41.562 -20.328 1 41.78 440 GLU A O 1
ATOM 3462 N N . THR A 1 441 ? 5.91 43.094 -21.219 1 40.84 441 THR A N 1
ATOM 3463 C CA . THR A 1 441 ? 5.977 44.062 -20.125 1 40.84 441 THR A CA 1
ATOM 3464 C C . THR A 1 441 ? 5.145 43.594 -18.938 1 40.84 441 THR A C 1
ATOM 3466 O O . THR A 1 441 ? 5.52 43.812 -17.781 1 40.84 441 THR A O 1
ATOM 3469 N N . LYS A 1 442 ? 3.744 43.688 -18.984 1 44.69 442 LYS A N 1
ATOM 3470 C CA . LYS A 1 442 ? 2.869 43.562 -17.828 1 44.69 442 LYS A CA 1
ATOM 3471 C C . LYS A 1 442 ? 2.389 42.125 -17.672 1 44.69 442 LYS A C 1
ATOM 3473 O O . LYS A 1 442 ? 1.228 41.812 -17.938 1 44.69 442 LYS A O 1
ATOM 3478 N N . ARG A 1 443 ? 2.92 40.938 -17.984 1 45.38 443 ARG A N 1
ATOM 3479 C CA . ARG A 1 443 ? 2.424 39.562 -18.125 1 45.38 443 ARG A CA 1
ATOM 3480 C C . ARG A 1 443 ? 1.722 39.125 -16.859 1 45.38 443 ARG A C 1
ATOM 3482 O O . ARG A 1 443 ? 2.375 38.688 -15.898 1 45.38 443 ARG A O 1
ATOM 3489 N N . GLU A 1 444 ? 0.704 39.656 -16.406 1 53.34 444 GLU A N 1
ATOM 3490 C CA . GLU A 1 444 ? -0.089 39.156 -15.297 1 53.34 444 GLU A CA 1
ATOM 3491 C C . GLU A 1 444 ? -0.505 37.688 -15.539 1 53.34 444 GLU A C 1
ATOM 3493 O O . GLU A 1 444 ? -1.065 37.375 -16.578 1 53.34 444 GLU A O 1
ATOM 3498 N N . LYS A 1 445 ? 0.251 36.625 -15.078 1 70.62 445 LYS A N 1
ATOM 3499 C CA . LYS A 1 445 ? -0.116 35.219 -15.078 1 70.62 445 LYS A CA 1
ATOM 3500 C C . LYS A 1 445 ? -1.591 35.031 -14.734 1 70.62 445 LYS A C 1
ATOM 3502 O O . LYS A 1 445 ? -1.976 35.125 -13.57 1 70.62 445 LYS A O 1
ATOM 3507 N N . VAL A 1 446 ? -2.494 35.188 -15.852 1 78.38 446 VAL A N 1
ATOM 3508 C CA . VAL A 1 446 ? -3.926 34.969 -15.641 1 78.38 446 VAL A CA 1
ATOM 3509 C C . VAL A 1 446 ? -4.234 33.5 -15.531 1 78.38 446 VAL A C 1
ATOM 3511 O O . VAL A 1 446 ? -3.84 32.719 -16.406 1 78.38 446 VAL A O 1
ATOM 3514 N N . PRO A 1 447 ? -4.824 33.125 -14.523 1 88.69 447 PRO A N 1
ATOM 3515 C CA . PRO A 1 447 ? -5.176 31.703 -14.344 1 88.69 447 PRO A CA 1
ATOM 3516 C C . PRO A 1 447 ? -6.301 31.25 -15.273 1 88.69 447 PRO A C 1
ATOM 3518 O O . PRO A 1 447 ? -7.277 31.984 -15.461 1 88.69 447 PRO A O 1
ATOM 3521 N N . VAL A 1 448 ? -6.191 30.188 -15.953 1 87.12 448 VAL A N 1
ATOM 3522 C CA . VAL A 1 448 ? -7.215 29.547 -16.766 1 87.12 448 VAL A CA 1
ATOM 3523 C C . VAL A 1 448 ? -7.406 28.109 -16.312 1 87.12 448 VAL A C 1
ATOM 3525 O O . VAL A 1 448 ? -6.484 27.5 -15.766 1 87.12 448 VAL A O 1
ATOM 3528 N N . PRO A 1 449 ? -8.625 27.625 -16.484 1 90 449 PRO A N 1
ATOM 3529 C CA . PRO A 1 449 ? -8.844 26.234 -16.078 1 90 449 PRO A CA 1
ATOM 3530 C C . PRO A 1 449 ? -7.961 25.25 -16.859 1 90 449 PRO A C 1
ATOM 3532 O O . PRO A 1 449 ? -7.719 25.438 -18.047 1 90 449 PRO A O 1
ATOM 3535 N N . GLY A 1 450 ? -7.449 24.281 -16.188 1 89.44 450 GLY A N 1
ATOM 3536 C CA . GLY A 1 450 ? -6.656 23.25 -16.828 1 89.44 450 GLY A CA 1
ATOM 3537 C C . GLY A 1 450 ? -7.438 22.438 -17.844 1 89.44 450 GLY A C 1
ATOM 3538 O O . GLY A 1 450 ? -8.656 22.578 -17.953 1 89.44 450 GLY A O 1
ATOM 3539 N N . ARG A 1 451 ? -6.75 21.594 -18.562 1 83.31 451 ARG A N 1
ATOM 3540 C CA . ARG A 1 451 ? -7.312 20.828 -19.672 1 83.31 451 ARG A CA 1
ATOM 3541 C C . ARG A 1 451 ? -8.445 19.922 -19.203 1 83.31 451 ARG A C 1
ATOM 3543 O O . ARG A 1 451 ? -9.492 19.844 -19.844 1 83.31 451 ARG A O 1
ATOM 3550 N N . ARG A 1 452 ? -8.312 19.312 -18.109 1 82.94 452 ARG A N 1
ATOM 3551 C CA . ARG A 1 452 ? -9.281 18.344 -17.594 1 82.94 452 ARG A CA 1
ATOM 3552 C C . ARG A 1 452 ? -10.578 19.031 -17.188 1 82.94 452 ARG A C 1
ATOM 3554 O O . ARG A 1 452 ? -11.656 18.438 -17.281 1 82.94 452 ARG A O 1
ATOM 3561 N N . LEU A 1 453 ? -10.461 20.203 -16.641 1 83.75 453 LEU A N 1
ATOM 3562 C CA . LEU A 1 453 ? -11.633 20.938 -16.172 1 83.75 453 LEU A CA 1
ATOM 3563 C C . LEU A 1 453 ? -12.258 21.75 -17.297 1 83.75 453 LEU A C 1
ATOM 3565 O O . LEU A 1 453 ? -13.438 22.125 -17.219 1 83.75 453 LEU A O 1
ATOM 3569 N N . SER A 1 454 ? -11.523 22.094 -18.266 1 70.75 454 SER A N 1
ATOM 3570 C CA . SER A 1 454 ? -11.984 22.984 -19.344 1 70.75 454 SER A CA 1
ATOM 3571 C C . SER A 1 454 ? -13.094 22.328 -20.156 1 70.75 454 SER A C 1
ATOM 3573 O O . SER A 1 454 ? -14.008 23 -20.625 1 70.75 454 SER A O 1
ATOM 3575 N N . ASP A 1 455 ? -12.945 21.078 -20.188 1 66.56 455 ASP A N 1
ATOM 3576 C CA . ASP A 1 455 ? -13.938 20.406 -21.016 1 66.56 455 ASP A CA 1
ATOM 3577 C C . ASP A 1 455 ? -15.312 20.406 -20.359 1 66.56 455 ASP A C 1
ATOM 3579 O O . ASP A 1 455 ? -15.617 19.516 -19.562 1 66.56 455 ASP A O 1
ATOM 3583 N N . GLY A 1 456 ? -16.109 21.609 -20.312 1 64.62 456 GLY A N 1
ATOM 3584 C CA . GLY A 1 456 ? -17.5 21.672 -19.891 1 64.62 456 GLY A CA 1
ATOM 3585 C C . GLY A 1 456 ? -17.703 22.516 -18.641 1 64.62 456 GLY A C 1
ATOM 3586 O O . GLY A 1 456 ? -18.828 22.906 -18.328 1 64.62 456 GLY A O 1
ATOM 3587 N N . LEU A 1 457 ? -16.562 22.781 -17.938 1 77.25 457 LEU A N 1
ATOM 3588 C CA . LEU A 1 457 ? -16.797 23.469 -16.672 1 77.25 457 LEU A CA 1
ATOM 3589 C C . LEU A 1 457 ? -16.297 24.906 -16.719 1 77.25 457 LEU A C 1
ATOM 3591 O O . LEU A 1 457 ? -16.484 25.672 -15.773 1 77.25 457 LEU A O 1
ATOM 3595 N N . GLU A 1 458 ? -15.727 25.281 -17.844 1 74 458 GLU A N 1
ATOM 3596 C CA . GLU A 1 458 ? -15.117 26.609 -17.922 1 74 458 GLU A CA 1
ATOM 3597 C C . GLU A 1 458 ? -16.141 27.703 -17.656 1 74 458 GLU A C 1
ATOM 3599 O O . GLU A 1 458 ? -15.867 28.656 -16.906 1 74 458 GLU A O 1
ATOM 3604 N N . SER A 1 459 ? -17.266 27.531 -18.203 1 71.06 459 SER A N 1
ATOM 3605 C CA . SER A 1 459 ? -18.297 28.547 -18.031 1 71.06 459 SER A CA 1
ATOM 3606 C C . SER A 1 459 ? -18.781 28.609 -16.594 1 71.06 459 SER A C 1
ATOM 3608 O O . SER A 1 459 ? -19.062 29.688 -16.062 1 71.06 459 SER A O 1
ATOM 3610 N N . VAL A 1 460 ? -18.766 27.5 -15.977 1 73.75 460 VAL A N 1
ATOM 3611 C CA . VAL A 1 460 ? -19.297 27.422 -14.625 1 73.75 460 VAL A CA 1
ATOM 3612 C C . VAL A 1 460 ? -18.266 27.969 -13.633 1 73.75 460 VAL A C 1
ATOM 3614 O O . VAL A 1 460 ? -18.625 28.578 -12.625 1 73.75 460 VAL A O 1
ATOM 3617 N N . LEU A 1 461 ? -17.078 27.719 -14.008 1 75.19 461 LEU A N 1
ATOM 3618 C CA . LEU A 1 461 ? -15.992 28.141 -13.117 1 75.19 461 LEU A CA 1
ATOM 3619 C C . LEU A 1 461 ? -15.828 29.656 -13.141 1 75.19 461 LEU A C 1
ATOM 3621 O O . LEU A 1 461 ? -15.648 30.281 -12.094 1 75.19 461 LEU A O 1
ATOM 3625 N N . CYS A 1 462 ? -15.961 30.266 -14.289 1 65.19 462 CYS A N 1
ATOM 3626 C CA . CYS A 1 462 ? -15.578 31.656 -14.453 1 65.19 462 CYS A CA 1
ATOM 3627 C C . CYS A 1 462 ? -16.781 32.562 -14.32 1 65.19 462 CYS A C 1
ATOM 3629 O O . CYS A 1 462 ? -16.641 33.781 -14.188 1 65.19 462 CYS A O 1
ATOM 3631 N N . GLU A 1 463 ? -17.922 31.953 -14.367 1 62.94 463 GLU A N 1
ATOM 3632 C CA . GLU A 1 463 ? -19.094 32.812 -14.25 1 62.94 463 GLU A CA 1
ATOM 3633 C C . GLU A 1 463 ? -19.594 32.875 -12.805 1 62.94 463 GLU A C 1
ATOM 3635 O O . GLU A 1 463 ? -19.438 31.922 -12.055 1 62.94 463 GLU A O 1
ATOM 3640 N N . ASP A 1 464 ? -19.688 34.062 -12.281 1 59.56 464 ASP A N 1
ATOM 3641 C CA . ASP A 1 464 ? -20.25 34.312 -10.953 1 59.56 464 ASP A CA 1
ATOM 3642 C C . ASP A 1 464 ? -21.531 33.5 -10.742 1 59.56 464 ASP A C 1
ATOM 3644 O O . ASP A 1 464 ? -22.578 33.844 -11.281 1 59.56 464 ASP A O 1
ATOM 3648 N N . GLY A 1 465 ? -21.453 32.219 -10.914 1 59.75 465 GLY A N 1
ATOM 3649 C CA . GLY A 1 465 ? -22.641 31.406 -10.984 1 59.75 465 GLY A CA 1
ATOM 3650 C C . GLY A 1 465 ? -23.25 31.109 -9.625 1 59.75 465 GLY A C 1
ATOM 3651 O O . GLY A 1 465 ? -22.672 31.484 -8.594 1 59.75 465 GLY A O 1
ATOM 3652 N N . ASP A 1 466 ? -24.547 30.703 -9.531 1 71.06 466 ASP A N 1
ATOM 3653 C CA . ASP A 1 466 ? -25.391 30.281 -8.422 1 71.06 466 ASP A CA 1
ATOM 3654 C C . ASP A 1 466 ? -24.875 28.984 -7.793 1 71.06 466 ASP A C 1
ATOM 3656 O O . ASP A 1 466 ? -23.938 28.375 -8.312 1 71.06 466 ASP A O 1
ATOM 3660 N N . ILE A 1 467 ? -25.172 28.812 -6.711 1 78.5 467 ILE A N 1
ATOM 3661 C CA . ILE A 1 467 ? -24.812 27.672 -5.867 1 78.5 467 ILE A CA 1
ATOM 3662 C C . ILE A 1 467 ? -24.938 26.375 -6.668 1 78.5 467 ILE A C 1
ATOM 3664 O O . ILE A 1 467 ? -24.156 25.453 -6.492 1 78.5 467 ILE A O 1
ATOM 3668 N N . ALA A 1 468 ? -25.812 26.438 -7.637 1 80.81 468 ALA A N 1
ATOM 3669 C CA . ALA A 1 468 ? -26.047 25.25 -8.445 1 80.81 468 ALA A CA 1
ATOM 3670 C C . ALA A 1 468 ? -24.859 24.953 -9.359 1 80.81 468 ALA A C 1
ATOM 3672 O O . ALA A 1 468 ? -24.453 23.797 -9.531 1 80.81 468 ALA A O 1
ATOM 3673 N N . GLY A 1 469 ? -24.359 25.953 -9.914 1 82.69 469 GLY A N 1
ATOM 3674 C CA . GLY A 1 469 ? -23.188 25.797 -10.75 1 82.69 469 GLY A CA 1
ATOM 3675 C C . GLY A 1 469 ? -21.969 25.328 -9.977 1 82.69 469 GLY A C 1
ATOM 3676 O O . GLY A 1 469 ? -21.219 24.469 -10.453 1 82.69 469 GLY A O 1
ATOM 3677 N N . LYS A 1 470 ? -21.844 25.844 -8.867 1 86.25 470 LYS A N 1
ATOM 3678 C CA . LYS A 1 470 ? -20.719 25.469 -8.016 1 86.25 470 LYS A CA 1
ATOM 3679 C C . LYS A 1 470 ? -20.828 24.016 -7.562 1 86.25 470 LYS A C 1
ATOM 3681 O O . LYS A 1 470 ? -19.812 23.312 -7.461 1 86.25 470 LYS A O 1
ATOM 3686 N N . MET A 1 471 ? -22.031 23.609 -7.332 1 89.31 471 MET A N 1
ATOM 3687 C CA . MET A 1 471 ? -22.266 22.219 -6.949 1 89.31 471 MET A CA 1
ATOM 3688 C C . MET A 1 471 ? -21.953 21.281 -8.109 1 89.31 471 MET A C 1
ATOM 3690 O O . MET A 1 471 ? -21.5 20.156 -7.891 1 89.31 471 MET A O 1
ATOM 3694 N N . LYS A 1 472 ? -22.156 21.766 -9.258 1 89.81 472 LYS A N 1
ATOM 3695 C CA . LYS A 1 472 ? -21.828 20.969 -10.438 1 89.81 472 LYS A CA 1
ATOM 3696 C C . LYS A 1 472 ? -20.312 20.734 -10.531 1 89.81 472 LYS A C 1
ATOM 3698 O O . LYS A 1 472 ? -19.875 19.656 -10.922 1 89.81 472 LYS A O 1
ATOM 3703 N N . VAL A 1 473 ? -19.547 21.75 -10.211 1 91.06 473 VAL A N 1
ATOM 3704 C CA . VAL A 1 473 ? -18.094 21.609 -10.219 1 91.06 473 VAL A CA 1
ATOM 3705 C C . VAL A 1 473 ? -17.656 20.562 -9.195 1 91.06 473 VAL A C 1
ATOM 3707 O O . VAL A 1 473 ? -16.828 19.703 -9.492 1 91.06 473 VAL A O 1
ATOM 3710 N N . LYS A 1 474 ? -18.219 20.625 -8.039 1 94.06 474 LYS A N 1
ATOM 3711 C CA . LYS A 1 474 ? -17.922 19.641 -7.012 1 94.06 474 LYS A CA 1
ATOM 3712 C C . LYS A 1 474 ? -18.25 18.234 -7.496 1 94.06 474 LYS A C 1
ATOM 3714 O O . LYS A 1 474 ? -17.453 17.297 -7.301 1 94.06 474 LYS A O 1
ATOM 3719 N N . ASP A 1 475 ? -19.391 18.094 -8.102 1 93.81 475 ASP A N 1
ATOM 3720 C CA . ASP A 1 475 ? -19.797 16.781 -8.602 1 93.81 475 ASP A CA 1
ATOM 3721 C C . ASP A 1 475 ? -18.828 16.266 -9.656 1 93.81 475 ASP A C 1
ATOM 3723 O O . ASP A 1 475 ? -18.547 15.062 -9.727 1 93.81 475 ASP A O 1
ATOM 3727 N N . GLU A 1 476 ? -18.375 17.141 -10.43 1 94.06 476 GLU A N 1
ATOM 3728 C CA . GLU A 1 476 ? -17.391 16.75 -11.43 1 94.06 476 GLU A CA 1
ATOM 3729 C C . GLU A 1 476 ? -16.094 16.297 -10.781 1 94.06 476 GLU A C 1
ATOM 3731 O O . GLU A 1 476 ? -15.469 15.328 -11.234 1 94.06 476 GLU A O 1
ATOM 3736 N N . LEU A 1 477 ? -15.664 16.984 -9.797 1 96.12 477 LEU A N 1
ATOM 3737 C CA . LEU A 1 477 ? -14.461 16.594 -9.086 1 96.12 477 LEU A CA 1
ATOM 3738 C C . LEU A 1 477 ? -14.633 15.211 -8.453 1 96.12 477 LEU A C 1
ATOM 3740 O O . LEU A 1 477 ? -13.711 14.383 -8.5 1 96.12 477 LEU A O 1
ATOM 3744 N N . VAL A 1 478 ? -15.812 14.977 -7.887 1 96.88 478 VAL A N 1
ATOM 3745 C CA . VAL A 1 478 ? -16.109 13.664 -7.312 1 96.88 478 VAL A CA 1
ATOM 3746 C C . VAL A 1 478 ? -16.094 12.602 -8.406 1 96.88 478 VAL A C 1
ATOM 3748 O O . VAL A 1 478 ? -15.562 11.508 -8.203 1 96.88 478 VAL A O 1
ATOM 3751 N N . SER A 1 479 ? -16.625 12.938 -9.531 1 95.56 479 SER A N 1
ATOM 3752 C CA . SER A 1 479 ? -16.641 12.008 -10.656 1 95.56 479 SER A CA 1
ATOM 3753 C C . SER A 1 479 ? -15.211 11.672 -11.102 1 95.56 479 SER A C 1
ATOM 3755 O O . SER A 1 479 ? -14.898 10.516 -11.375 1 95.56 479 SER A O 1
ATOM 3757 N N . LEU A 1 480 ? -14.367 12.664 -11.203 1 95.12 480 LEU A N 1
ATOM 3758 C CA . LEU A 1 480 ? -12.969 12.461 -11.562 1 95.12 480 LEU A CA 1
ATOM 3759 C C . LEU A 1 480 ? -12.273 11.562 -10.539 1 95.12 480 LEU A C 1
ATOM 3761 O O . LEU A 1 480 ? -11.477 10.695 -10.914 1 95.12 480 LEU A O 1
ATOM 3765 N N . ALA A 1 481 ? -12.562 11.789 -9.281 1 97.31 481 ALA A N 1
ATOM 3766 C CA . ALA A 1 481 ? -11.969 10.992 -8.211 1 97.31 481 ALA A CA 1
ATOM 3767 C C . ALA A 1 481 ? -12.383 9.531 -8.32 1 97.31 481 ALA A C 1
ATOM 3769 O O . ALA A 1 481 ? -11.57 8.633 -8.07 1 97.31 481 ALA A O 1
ATOM 3770 N N . ARG A 1 482 ? -13.578 9.281 -8.719 1 96.12 482 ARG A N 1
ATOM 3771 C CA . ARG A 1 482 ? -14.109 7.922 -8.781 1 96.12 482 ARG A CA 1
ATOM 3772 C C . ARG A 1 482 ? -13.656 7.219 -10.055 1 96.12 482 ARG A C 1
ATOM 3774 O O . ARG A 1 482 ? -13.359 6.023 -10.039 1 96.12 482 ARG A O 1
ATOM 3781 N N . SER A 1 483 ? -13.531 7.961 -11.117 1 93.31 483 SER A N 1
ATOM 3782 C CA . SER A 1 483 ? -13.359 7.309 -12.406 1 93.31 483 SER A CA 1
ATOM 3783 C C . SER A 1 483 ? -11.906 7.355 -12.867 1 93.31 483 SER A C 1
ATOM 3785 O O . SER A 1 483 ? -11.406 6.402 -13.461 1 93.31 483 SER A O 1
ATOM 3787 N N . ARG A 1 484 ? -11.203 8.383 -12.625 1 94.5 484 ARG A N 1
ATOM 3788 C CA . ARG A 1 484 ? -9.875 8.562 -13.203 1 94.5 484 ARG A CA 1
ATOM 3789 C C . ARG A 1 484 ? -8.789 8.352 -12.156 1 94.5 484 ARG A C 1
ATOM 3791 O O . ARG A 1 484 ? -7.742 7.766 -12.453 1 94.5 484 ARG A O 1
ATOM 3798 N N . LEU A 1 485 ? -9.062 8.805 -10.953 1 96.5 485 LEU A N 1
ATOM 3799 C CA . LEU A 1 485 ? -8.023 8.797 -9.922 1 96.5 485 LEU A CA 1
ATOM 3800 C C . LEU A 1 485 ? -7.574 7.375 -9.617 1 96.5 485 LEU A C 1
ATOM 3802 O O . LEU A 1 485 ? -6.383 7.133 -9.406 1 96.5 485 LEU A O 1
ATOM 3806 N N . PRO A 1 486 ? -8.477 6.348 -9.617 1 95.81 486 PRO A N 1
ATOM 3807 C CA . PRO A 1 486 ? -8.023 4.98 -9.344 1 95.81 486 PRO A CA 1
ATOM 3808 C C . PRO A 1 486 ? -7.02 4.477 -10.375 1 95.81 486 PRO A C 1
ATOM 3810 O O . PRO A 1 486 ? -6.184 3.623 -10.062 1 95.81 486 PRO A O 1
ATOM 3813 N N . LEU A 1 487 ? -7.055 5.043 -11.578 1 93.69 487 LEU A N 1
ATOM 3814 C CA . LEU A 1 487 ? -6.145 4.629 -12.641 1 93.69 487 LEU A CA 1
ATOM 3815 C C . LEU A 1 487 ? -4.719 5.086 -12.336 1 93.69 487 LEU A C 1
ATOM 3817 O O . LEU A 1 487 ? -3.758 4.496 -12.836 1 93.69 487 LEU A O 1
ATOM 3821 N N . CYS A 1 488 ? -4.656 6.09 -11.43 1 94.12 488 CYS A N 1
ATOM 3822 C CA . CYS A 1 488 ? -3.35 6.699 -11.219 1 94.12 488 CYS A CA 1
ATOM 3823 C C . CYS A 1 488 ? -2.807 6.352 -9.836 1 94.12 488 CYS A C 1
ATOM 3825 O O . CYS A 1 488 ? -1.606 6.117 -9.68 1 94.12 488 CYS A O 1
ATOM 3827 N N . MET A 1 489 ? -3.709 6.363 -8.859 1 96.12 489 MET A N 1
ATOM 3828 C CA . MET A 1 489 ? -3.227 6.246 -7.488 1 96.12 489 MET A CA 1
ATOM 3829 C C . MET A 1 489 ? -3.855 5.047 -6.789 1 96.12 489 MET A C 1
ATOM 3831 O O . MET A 1 489 ? -3.533 4.754 -5.637 1 96.12 489 MET A O 1
ATOM 3835 N N . GLY A 1 490 ? -4.73 4.344 -7.445 1 95.62 490 GLY A N 1
ATOM 3836 C CA . GLY A 1 490 ? -5.375 3.182 -6.852 1 95.62 490 GLY A CA 1
ATOM 3837 C C . GLY A 1 490 ? -6.707 3.504 -6.203 1 95.62 490 GLY A C 1
ATOM 3838 O O . GLY A 1 490 ? -7.047 4.672 -6.016 1 95.62 490 GLY A O 1
ATOM 3839 N N . SER A 1 491 ? -7.422 2.516 -5.781 1 95.12 491 SER A N 1
ATOM 3840 C CA . SER A 1 491 ? -8.789 2.664 -5.285 1 95.12 491 SER A CA 1
ATOM 3841 C C . SER A 1 491 ? -8.805 3.184 -3.852 1 95.12 491 SER A C 1
ATOM 3843 O O . SER A 1 491 ? -9.711 3.924 -3.463 1 95.12 491 SER A O 1
ATOM 3845 N N . ARG A 1 492 ? -7.859 2.799 -3.082 1 95.25 492 ARG A N 1
ATOM 3846 C CA . ARG A 1 492 ? -7.848 3.225 -1.687 1 95.25 492 ARG A CA 1
ATOM 3847 C C . ARG A 1 492 ? -7.598 4.727 -1.574 1 95.25 492 ARG A C 1
ATOM 3849 O O . ARG A 1 492 ? -8.273 5.418 -0.814 1 95.25 492 ARG A O 1
ATOM 3856 N N . TYR A 1 493 ? -6.574 5.195 -2.35 1 98.06 493 TYR A N 1
ATOM 3857 C CA . TYR A 1 493 ? -6.316 6.629 -2.381 1 98.06 493 TYR A CA 1
ATOM 3858 C C . TYR A 1 493 ? -7.539 7.395 -2.875 1 98.06 493 TYR A C 1
ATOM 3860 O O . TYR A 1 493 ? -7.918 8.414 -2.297 1 98.06 493 TYR A O 1
ATOM 3868 N N . ALA A 1 494 ? -8.172 6.867 -3.902 1 98.25 494 ALA A N 1
ATOM 3869 C CA . ALA A 1 494 ? -9.352 7.5 -4.48 1 98.25 494 ALA A CA 1
ATOM 3870 C C . ALA A 1 494 ? -10.492 7.562 -3.467 1 98.25 494 ALA A C 1
ATOM 3872 O O . ALA A 1 494 ? -11.211 8.562 -3.391 1 98.25 494 ALA A O 1
ATOM 3873 N N . ALA A 1 495 ? -10.625 6.508 -2.746 1 96.38 495 ALA A N 1
ATOM 3874 C CA . ALA A 1 495 ? -11.688 6.469 -1.745 1 96.38 495 ALA A CA 1
ATOM 3875 C C . ALA A 1 495 ? -11.5 7.559 -0.695 1 96.38 495 ALA A C 1
ATOM 3877 O O . ALA A 1 495 ? -12.461 8.18 -0.255 1 96.38 495 ALA A O 1
ATOM 3878 N N . VAL A 1 496 ? -10.281 7.766 -0.257 1 97.44 496 VAL A N 1
ATOM 3879 C CA . VAL A 1 496 ? -9.984 8.812 0.712 1 97.44 496 VAL A CA 1
ATOM 3880 C C . VAL A 1 496 ? -10.359 10.172 0.13 1 97.44 496 VAL A C 1
ATOM 3882 O O . VAL A 1 496 ? -10.969 11 0.812 1 97.44 496 VAL A O 1
ATOM 3885 N N . VAL A 1 497 ? -9.992 10.398 -1.116 1 98.56 497 VAL A N 1
ATOM 3886 C CA . VAL A 1 497 ? -10.273 11.672 -1.772 1 98.56 497 VAL A CA 1
ATOM 3887 C C . VAL A 1 497 ? -11.781 11.883 -1.866 1 98.56 497 VAL A C 1
ATOM 3889 O O . VAL A 1 497 ? -12.281 12.969 -1.583 1 98.56 497 VAL A O 1
ATOM 3892 N N . VAL A 1 498 ? -12.492 10.852 -2.207 1 97.75 498 VAL A N 1
ATOM 3893 C CA . VAL A 1 498 ? -13.945 10.953 -2.297 1 97.75 498 VAL A CA 1
ATOM 3894 C C . VAL A 1 498 ? -14.523 11.297 -0.927 1 97.75 498 VAL A C 1
ATOM 3896 O O . VAL A 1 498 ? -15.43 12.125 -0.82 1 97.75 498 VAL A O 1
ATOM 3899 N N . THR A 1 499 ? -13.992 10.656 0.081 1 95.62 499 THR A N 1
ATOM 3900 C CA . THR A 1 499 ? -14.43 10.938 1.442 1 95.62 499 THR A CA 1
ATOM 3901 C C . THR A 1 499 ? -14.227 12.414 1.781 1 95.62 499 THR A C 1
ATOM 3903 O O . THR A 1 499 ? -15.109 13.047 2.363 1 95.62 499 THR A O 1
ATOM 3906 N N . CYS A 1 500 ? -13.109 12.984 1.396 1 97.38 500 CYS A N 1
ATOM 3907 C CA . CYS A 1 500 ? -12.828 14.391 1.653 1 97.38 500 CYS A CA 1
ATOM 3908 C C . CYS A 1 500 ? -13.789 15.289 0.878 1 97.38 500 CYS A C 1
ATOM 3910 O O . CYS A 1 500 ? -14.352 16.234 1.438 1 97.38 500 CYS A O 1
ATOM 3912 N N . LEU A 1 501 ? -14.047 14.977 -0.373 1 97.38 501 LEU A N 1
ATOM 3913 C CA . LEU A 1 501 ? -14.859 15.82 -1.245 1 97.38 501 LEU A CA 1
ATOM 3914 C C . LEU A 1 501 ? -16.328 15.773 -0.841 1 97.38 501 LEU A C 1
ATOM 3916 O O . LEU A 1 501 ? -17.078 16.719 -1.084 1 97.38 501 LEU A O 1
ATOM 3920 N N . THR A 1 502 ? -16.703 14.672 -0.184 1 95.31 502 THR A N 1
ATOM 3921 C CA . THR A 1 502 ? -18.109 14.5 0.144 1 95.31 502 THR A CA 1
ATOM 3922 C C . THR A 1 502 ? -18.344 14.633 1.647 1 95.31 502 THR A C 1
ATOM 3924 O O . THR A 1 502 ? -19.391 14.234 2.162 1 95.31 502 THR A O 1
ATOM 3927 N N . CYS A 1 503 ? -17.422 15.102 2.408 1 90.69 503 CYS A N 1
ATOM 3928 C CA . CYS A 1 503 ? -17.469 15.141 3.865 1 90.69 503 CYS A CA 1
ATOM 3929 C C . CYS A 1 503 ? -18.609 16.016 4.355 1 90.69 503 CYS A C 1
ATOM 3931 O O . CYS A 1 503 ? -19.078 15.867 5.488 1 90.69 503 CYS A O 1
ATOM 3933 N N . LEU A 1 504 ? -19.188 16.922 3.5 1 86.69 504 LEU A N 1
ATOM 3934 C CA . LEU A 1 504 ? -20.25 17.828 3.906 1 86.69 504 LEU A CA 1
ATOM 3935 C C . LEU A 1 504 ? -21.578 17.453 3.258 1 86.69 504 LEU A C 1
ATOM 3937 O O . LEU A 1 504 ? -22.578 18.156 3.416 1 86.69 504 LEU A O 1
ATOM 3941 N N . ASP A 1 505 ? -21.516 16.344 2.584 1 87.56 505 ASP A N 1
ATOM 3942 C CA . ASP A 1 505 ? -22.75 15.891 1.948 1 87.56 505 ASP A CA 1
ATOM 3943 C C . ASP A 1 505 ? -23.719 15.305 2.977 1 87.56 505 ASP A C 1
ATOM 3945 O O . ASP A 1 505 ? -23.281 14.727 3.98 1 87.56 505 ASP A O 1
ATOM 3949 N N . GLU A 1 506 ? -24.891 15.383 2.82 1 77.81 506 GLU A N 1
ATOM 3950 C CA . GLU A 1 506 ? -25.938 14.953 3.756 1 77.81 506 GLU A CA 1
ATOM 3951 C C . GLU A 1 506 ? -25.938 13.438 3.906 1 77.81 506 GLU A C 1
ATOM 3953 O O . GLU A 1 506 ? -26.203 12.914 4.992 1 77.81 506 GLU A O 1
ATOM 3958 N N . ASP A 1 507 ? -25.609 12.758 2.938 1 69.38 507 ASP A N 1
ATOM 3959 C CA . ASP A 1 507 ? -25.734 11.305 2.941 1 69.38 507 ASP A CA 1
ATOM 3960 C C . ASP A 1 507 ? -24.469 10.641 3.461 1 69.38 507 ASP A C 1
ATOM 3962 O O . ASP A 1 507 ? -24.406 9.414 3.574 1 69.38 507 ASP A O 1
ATOM 3966 N N . THR A 1 508 ? -23.594 11.523 3.801 1 66 508 THR A N 1
ATOM 3967 C CA . THR A 1 508 ? -22.344 10.883 4.203 1 66 508 THR A CA 1
ATOM 3968 C C . THR A 1 508 ? -22.312 10.664 5.715 1 66 508 THR A C 1
ATOM 3970 O O . THR A 1 508 ? -22.578 11.586 6.488 1 66 508 THR A O 1
ATOM 3973 N N . GLU A 1 509 ? -22.297 9.461 6.062 1 61.47 509 GLU A N 1
ATOM 3974 C CA . GLU A 1 509 ? -22.328 9.039 7.461 1 61.47 509 GLU A CA 1
ATOM 3975 C C . GLU A 1 509 ? -21 9.344 8.156 1 61.47 509 GLU A C 1
ATOM 3977 O O . GLU A 1 509 ? -20.953 9.477 9.383 1 61.47 509 GLU A O 1
ATOM 3982 N N . GLU A 1 510 ? -20.016 9.617 7.406 1 61.5 510 GLU A N 1
ATOM 3983 C CA . GLU A 1 510 ? -18.672 9.633 8.008 1 61.5 510 GLU A CA 1
ATOM 3984 C C . GLU A 1 510 ? -18.438 10.914 8.797 1 61.5 510 GLU A C 1
ATOM 3986 O O . GLU A 1 510 ? -17.797 10.898 9.844 1 61.5 510 GLU A O 1
ATOM 3991 N N . PHE A 1 511 ? -18.844 12.031 8.328 1 58.75 511 PHE A N 1
ATOM 3992 C CA . PHE A 1 511 ? -18.562 13.305 8.984 1 58.75 511 PHE A CA 1
ATOM 3993 C C . PHE A 1 511 ? -19.844 13.977 9.453 1 58.75 511 PHE A C 1
ATOM 3995 O O . PHE A 1 511 ? -19.859 15.18 9.719 1 58.75 511 PHE A O 1
ATOM 4002 N N . ARG A 1 512 ? -21.078 13.195 9.211 1 55.28 512 ARG A N 1
ATOM 4003 C CA . ARG A 1 512 ? -22.359 13.812 9.547 1 55.28 512 ARG A CA 1
ATOM 4004 C C . ARG A 1 512 ? -22.906 13.258 10.852 1 55.28 512 ARG A C 1
ATOM 4006 O O . ARG A 1 512 ? -22.531 12.172 11.281 1 55.28 512 ARG A O 1
ATOM 4013 N N . GLY A 1 513 ? -23.453 14.039 11.812 1 51.75 513 GLY A N 1
ATOM 4014 C CA . GLY A 1 513 ? -24.25 13.789 13 1 51.75 513 GLY A CA 1
ATOM 4015 C C . GLY A 1 513 ? -24.375 15 13.906 1 51.75 513 GLY A C 1
ATOM 4016 O O . GLY A 1 513 ? -23.547 15.914 13.836 1 51.75 513 GLY A O 1
ATOM 4017 N N . GLU A 1 514 ? -25.469 15.234 14.18 1 47.62 514 GLU A N 1
ATOM 4018 C CA . GLU A 1 514 ? -25.75 16.328 15.117 1 47.62 514 GLU A CA 1
ATOM 4019 C C . GLU A 1 514 ? -24.578 16.547 16.078 1 47.62 514 GLU A C 1
ATOM 4021 O O . GLU A 1 514 ? -24.359 17.672 16.531 1 47.62 514 GLU A O 1
ATOM 4026 N N . ASP A 1 515 ? -23.766 15.492 16.188 1 48.38 515 ASP A N 1
ATOM 4027 C CA . ASP A 1 515 ? -22.766 15.469 17.234 1 48.38 515 ASP A CA 1
ATOM 4028 C C . ASP A 1 515 ? -21.422 15.969 16.719 1 48.38 515 ASP A C 1
ATOM 4030 O O . ASP A 1 515 ? -20.453 16.094 17.484 1 48.38 515 ASP A O 1
ATOM 4034 N N . MET A 1 516 ? -21.25 16.125 15.406 1 55.34 516 MET A N 1
ATOM 4035 C CA . MET A 1 516 ? -19.938 16.531 14.922 1 55.34 516 MET A CA 1
ATOM 4036 C C . MET A 1 516 ? -19.656 18 15.273 1 55.34 516 MET A C 1
ATOM 4038 O O . MET A 1 516 ? -18.594 18.516 14.953 1 55.34 516 MET A O 1
ATOM 4042 N N . GLN A 1 517 ? -20.609 18.609 15.734 1 55.31 517 GLN A N 1
ATOM 4043 C CA . GLN A 1 517 ? -20.375 19.969 16.203 1 55.31 517 GLN A CA 1
ATOM 4044 C C . GLN A 1 517 ? -20.078 19.984 17.703 1 55.31 517 GLN A C 1
ATOM 4046 O O . GLN A 1 517 ? -20.719 20.734 18.453 1 55.31 517 GLN A O 1
ATOM 4051 N N . ASP A 1 518 ? -19.188 19.062 18.047 1 58.53 518 ASP A N 1
ATOM 4052 C CA . ASP A 1 518 ? -18.828 19.156 19.453 1 58.53 518 ASP A CA 1
ATOM 4053 C C . ASP A 1 518 ? -18.125 20.484 19.75 1 58.53 518 ASP A C 1
ATOM 4055 O O . ASP A 1 518 ? -17.562 21.109 18.844 1 58.53 518 ASP A O 1
ATOM 4059 N N . GLU A 1 519 ? -18.391 21 20.766 1 58.53 519 GLU A N 1
ATOM 4060 C CA . GLU A 1 519 ? -17.906 22.312 21.203 1 58.53 519 GLU A CA 1
ATOM 4061 C C . GLU A 1 519 ? -16.391 22.422 21.047 1 58.53 519 GLU A C 1
ATOM 4063 O O . GLU A 1 519 ? -15.891 23.484 20.656 1 58.53 519 GLU A O 1
ATOM 4068 N N . ASP A 1 520 ? -15.719 21.266 21.188 1 66.31 520 ASP A N 1
ATOM 4069 C CA . ASP A 1 520 ? -14.266 21.391 21.234 1 66.31 520 ASP A CA 1
ATOM 4070 C C . ASP A 1 520 ? -13.633 20.875 19.938 1 66.31 520 ASP A C 1
ATOM 4072 O O . ASP A 1 520 ? -12.422 21 19.75 1 66.31 520 ASP A O 1
ATOM 4076 N N . GLY A 1 521 ? -14.359 20.469 18.922 1 76.12 521 GLY A N 1
ATOM 4077 C CA . GLY A 1 521 ? -13.828 20.062 17.641 1 76.12 521 GLY A CA 1
ATOM 4078 C C . GLY A 1 521 ? -13.062 18.75 17.703 1 76.12 521 GLY A C 1
ATOM 4079 O O . GLY A 1 521 ? -12.383 18.375 16.75 1 76.12 521 GLY A O 1
ATOM 4080 N N . ILE A 1 522 ? -13.094 18.094 18.844 1 83.31 522 ILE A N 1
ATOM 4081 C CA . ILE A 1 522 ? -12.336 16.859 19.062 1 83.31 522 ILE A CA 1
ATOM 4082 C C . ILE A 1 522 ? -12.93 15.734 18.219 1 83.31 522 ILE A C 1
ATOM 4084 O O . ILE A 1 522 ? -12.188 14.953 17.609 1 83.31 522 ILE A O 1
ATOM 4088 N N . LEU A 1 523 ? -14.203 15.719 18.125 1 85.5 523 LEU A N 1
ATOM 4089 C CA . LEU A 1 523 ? -14.852 14.641 17.375 1 85.5 523 LEU A CA 1
ATOM 4090 C C . LEU A 1 523 ? -14.516 14.727 15.891 1 85.5 523 LEU A C 1
ATOM 4092 O O . LEU A 1 523 ? -14.25 13.703 15.25 1 85.5 523 LEU A O 1
ATOM 4096 N N . VAL A 1 524 ? -14.492 15.945 15.359 1 87 524 VAL A N 1
ATOM 4097 C CA . VAL A 1 524 ? -14.133 16.125 13.953 1 87 524 VAL A CA 1
ATOM 4098 C C . VAL A 1 524 ? -12.68 15.695 13.734 1 87 524 VAL A C 1
ATOM 4100 O O . VAL A 1 524 ? -12.352 15.094 12.711 1 87 524 VAL A O 1
ATOM 4103 N N . GLY A 1 525 ? -11.836 16.078 14.703 1 91 525 GLY A N 1
ATOM 4104 C CA . GLY A 1 525 ? -10.445 15.68 14.633 1 91 525 GLY A CA 1
ATOM 4105 C C . GLY A 1 525 ? -10.266 14.172 14.617 1 91 525 GLY A C 1
ATOM 4106 O O . GLY A 1 525 ? -9.484 13.641 13.836 1 91 525 GLY A O 1
ATOM 4107 N N . VAL A 1 526 ? -11.047 13.484 15.492 1 90.81 526 VAL A N 1
ATOM 4108 C CA . VAL A 1 526 ? -10.961 12.031 15.586 1 90.81 526 VAL A CA 1
ATOM 4109 C C . VAL A 1 526 ? -11.43 11.398 14.281 1 90.81 526 VAL A C 1
ATOM 4111 O O . VAL A 1 526 ? -10.805 10.469 13.773 1 90.81 526 VAL A O 1
ATOM 4114 N N . ARG A 1 527 ? -12.477 11.898 13.742 1 89.62 527 ARG A N 1
ATOM 4115 C CA . ARG A 1 527 ? -13.008 11.359 12.484 1 89.62 527 ARG A CA 1
ATOM 4116 C C . ARG A 1 527 ? -12.031 11.594 11.336 1 89.62 527 ARG A C 1
ATOM 4118 O O . ARG A 1 527 ? -11.875 10.734 10.469 1 89.62 527 ARG A O 1
ATOM 4125 N N . PHE A 1 528 ? -11.516 12.773 11.32 1 94 528 PHE A N 1
ATOM 4126 C CA . PHE A 1 528 ? -10.516 13.086 10.305 1 94 528 PHE A CA 1
ATOM 4127 C C . PHE A 1 528 ? -9.352 12.102 10.375 1 94 528 PHE A C 1
ATOM 4129 O O . PHE A 1 528 ? -8.898 11.586 9.352 1 94 528 PHE A O 1
ATOM 4136 N N . ILE A 1 529 ? -8.875 11.844 11.539 1 93.75 529 ILE A N 1
ATOM 4137 C CA . ILE A 1 529 ? -7.758 10.922 11.719 1 93.75 529 ILE A CA 1
ATOM 4138 C C . ILE A 1 529 ? -8.164 9.516 11.266 1 93.75 529 ILE A C 1
ATOM 4140 O O . ILE A 1 529 ? -7.43 8.867 10.523 1 93.75 529 ILE A O 1
ATOM 4144 N N . GLU A 1 530 ? -9.305 9.125 11.633 1 90.75 530 GLU A N 1
ATOM 4145 C CA . GLU A 1 530 ? -9.773 7.77 11.344 1 90.75 530 GLU A CA 1
ATOM 4146 C C . GLU A 1 530 ? -10.008 7.574 9.844 1 90.75 530 GLU A C 1
ATOM 4148 O O . GLU A 1 530 ? -9.625 6.547 9.289 1 90.75 530 GLU A O 1
ATOM 4153 N N . LYS A 1 531 ? -10.602 8.57 9.195 1 92.12 531 LYS A N 1
ATOM 4154 C CA . LYS A 1 531 ? -11.109 8.359 7.84 1 92.12 531 LYS A CA 1
ATOM 4155 C C . LYS A 1 531 ? -10.117 8.867 6.797 1 92.12 531 LYS A C 1
ATOM 4157 O O . LYS A 1 531 ? -10.219 8.523 5.617 1 92.12 531 LYS A O 1
ATOM 4162 N N . VAL A 1 532 ? -9.188 9.68 7.215 1 95.75 532 VAL A N 1
ATOM 4163 C CA . VAL A 1 532 ? -8.281 10.25 6.227 1 95.75 532 VAL A CA 1
ATOM 4164 C C . VAL A 1 532 ? -6.844 9.844 6.547 1 95.75 532 VAL A C 1
ATOM 4166 O O . VAL A 1 532 ? -6.223 9.094 5.793 1 95.75 532 VAL A O 1
ATOM 4169 N N . LEU A 1 533 ? -6.355 10.188 7.746 1 96 533 LEU A N 1
ATOM 4170 C CA . LEU A 1 533 ? -4.949 9.969 8.07 1 96 533 LEU A CA 1
ATOM 4171 C C . LEU A 1 533 ? -4.633 8.477 8.156 1 96 533 LEU A C 1
ATOM 4173 O O . LEU A 1 533 ? -3.648 8.016 7.57 1 96 533 LEU A O 1
ATOM 4177 N N . VAL A 1 534 ? -5.469 7.754 8.883 1 93.88 534 VAL A N 1
ATOM 4178 C CA . VAL A 1 534 ? -5.23 6.32 9.039 1 93.88 534 VAL A CA 1
ATOM 4179 C C . VAL A 1 534 ? -5.359 5.621 7.688 1 93.88 534 VAL A C 1
ATOM 4181 O O . VAL A 1 534 ? -4.531 4.777 7.34 1 93.88 534 VAL A O 1
ATOM 4184 N N . ARG A 1 535 ? -6.363 5.973 6.926 1 94.38 535 ARG A N 1
ATOM 4185 C CA . ARG A 1 535 ? -6.59 5.344 5.629 1 94.38 535 ARG A CA 1
ATOM 4186 C C . ARG A 1 535 ? -5.441 5.645 4.668 1 94.38 535 ARG A C 1
ATOM 4188 O O . ARG A 1 535 ? -4.992 4.762 3.936 1 94.38 535 ARG A O 1
ATOM 4195 N N . LEU A 1 536 ? -4.941 6.875 4.645 1 96.25 536 LEU A N 1
ATOM 4196 C CA . LEU A 1 536 ? -3.775 7.211 3.834 1 96.25 536 LEU A CA 1
ATOM 4197 C C . LEU A 1 536 ? -2.547 6.434 4.301 1 96.25 536 LEU A C 1
ATOM 4199 O O . LEU A 1 536 ? -1.738 5.992 3.482 1 96.25 536 LEU A O 1
ATOM 4203 N N . GLY A 1 537 ? -2.447 6.309 5.602 1 93.56 537 GLY A N 1
ATOM 4204 C CA . GLY A 1 537 ? -1.311 5.613 6.188 1 93.56 537 GLY A CA 1
ATOM 4205 C C . GLY A 1 537 ? -1.275 4.137 5.844 1 93.56 537 GLY A C 1
ATOM 4206 O O . GLY A 1 537 ? -0.21 3.516 5.855 1 93.56 537 GLY A O 1
ATOM 4207 N N . GLU A 1 538 ? -2.408 3.562 5.535 1 91.69 538 GLU A N 1
ATOM 4208 C CA . GLU A 1 538 ? -2.506 2.143 5.215 1 91.69 538 GLU A CA 1
ATOM 4209 C C . GLU A 1 538 ? -2.012 1.86 3.799 1 91.69 538 GLU A C 1
ATOM 4211 O O . GLU A 1 538 ? -1.742 0.71 3.447 1 91.69 538 GLU A O 1
ATOM 4216 N N . ILE A 1 539 ? -1.986 2.875 2.99 1 94.88 539 ILE A N 1
ATOM 4217 C CA . ILE A 1 539 ? -1.52 2.693 1.621 1 94.88 539 ILE A CA 1
ATOM 4218 C C . ILE A 1 539 ? 0.002 2.564 1.607 1 94.88 539 ILE A C 1
ATOM 4220 O O . ILE A 1 539 ? 0.707 3.396 2.184 1 94.88 539 ILE A O 1
ATOM 4224 N N . VAL A 1 540 ? 0.49 1.511 1.07 1 92.69 540 VAL A N 1
ATOM 4225 C CA . VAL A 1 540 ? 1.918 1.24 0.942 1 92.69 540 VAL A CA 1
ATOM 4226 C C . VAL A 1 540 ? 2.262 0.958 -0.518 1 92.69 540 VAL A C 1
ATOM 4228 O O . VAL A 1 540 ? 1.781 -0.019 -1.098 1 92.69 540 VAL A O 1
ATOM 4231 N N . ILE A 1 541 ? 3 1.832 -1.171 1 93.38 541 ILE A N 1
ATOM 4232 C CA . ILE A 1 541 ? 3.301 1.664 -2.588 1 93.38 541 ILE A CA 1
ATOM 4233 C C . ILE A 1 541 ? 4.77 1.995 -2.848 1 93.38 541 ILE A C 1
ATOM 4235 O O . ILE A 1 541 ? 5.355 2.828 -2.154 1 93.38 541 ILE A O 1
ATOM 4239 N N . MET B 1 1 ? 19.109 -27.922 11.789 1 61.47 1 MET B N 1
ATOM 4240 C CA . MET B 1 1 ? 18.25 -26.766 12.031 1 61.47 1 MET B CA 1
ATOM 4241 C C . MET B 1 1 ? 18.219 -26.406 13.516 1 61.47 1 MET B C 1
ATOM 4243 O O . MET B 1 1 ? 18.109 -27.297 14.359 1 61.47 1 MET B O 1
ATOM 4247 N N . PRO B 1 2 ? 18.422 -25.125 13.773 1 72.62 2 PRO B N 1
ATOM 4248 C CA . PRO B 1 2 ? 18.438 -24.797 15.203 1 72.62 2 PRO B CA 1
ATOM 4249 C C . PRO B 1 2 ? 17.109 -25.109 15.883 1 72.62 2 PRO B C 1
ATOM 4251 O O . PRO B 1 2 ? 16.047 -24.719 15.375 1 72.62 2 PRO B O 1
ATOM 4254 N N . ALA B 1 3 ? 17.109 -26.031 16.828 1 82.31 3 ALA B N 1
ATOM 4255 C CA . ALA B 1 3 ? 15.945 -26.406 17.625 1 82.31 3 ALA B CA 1
ATOM 4256 C C . ALA B 1 3 ? 15.164 -25.188 18.078 1 82.31 3 ALA B C 1
ATOM 4258 O O . ALA B 1 3 ? 13.93 -25.219 18.172 1 82.31 3 ALA B O 1
ATOM 4259 N N . GLU B 1 4 ? 15.867 -24.203 18.172 1 84 4 GLU B N 1
ATOM 4260 C CA . GLU B 1 4 ? 15.242 -22.969 18.656 1 84 4 GLU B CA 1
ATOM 4261 C C . GLU B 1 4 ? 14.297 -22.375 17.609 1 84 4 GLU B C 1
ATOM 4263 O O . GLU B 1 4 ? 13.234 -21.859 17.938 1 84 4 GLU B O 1
ATOM 4268 N N . LEU B 1 5 ? 14.695 -22.484 16.391 1 86.25 5 LEU B N 1
ATOM 4269 C CA . LEU B 1 5 ? 13.852 -21.969 15.32 1 86.25 5 LEU B CA 1
ATOM 4270 C C . LEU B 1 5 ? 12.578 -22.797 15.172 1 86.25 5 LEU B C 1
ATOM 4272 O O . LEU B 1 5 ? 11.5 -22.234 14.977 1 86.25 5 LEU B O 1
ATOM 4276 N N . VAL B 1 6 ? 12.734 -24.062 15.297 1 91.56 6 VAL B N 1
ATOM 4277 C CA . VAL B 1 6 ? 11.578 -24.953 15.203 1 91.56 6 VAL B CA 1
ATOM 4278 C C . VAL B 1 6 ? 10.609 -24.656 16.344 1 91.56 6 VAL B C 1
ATOM 4280 O O . VAL B 1 6 ? 9.398 -24.547 16.125 1 91.56 6 VAL B O 1
ATOM 4283 N N . LEU B 1 7 ? 11.125 -24.453 17.531 1 90.81 7 LEU B N 1
ATOM 4284 C CA . LEU B 1 7 ? 10.289 -24.172 18.688 1 90.81 7 LEU B CA 1
ATOM 4285 C C . LEU B 1 7 ? 9.57 -22.828 18.5 1 90.81 7 LEU B C 1
ATOM 4287 O O . LEU B 1 7 ? 8.422 -22.672 18.938 1 90.81 7 LEU B O 1
ATOM 4291 N N . ALA B 1 8 ? 10.281 -21.922 17.891 1 89.06 8 ALA B N 1
ATOM 4292 C CA . ALA B 1 8 ? 9.672 -20.609 17.641 1 89.06 8 ALA B CA 1
ATOM 4293 C C . ALA B 1 8 ? 8.5 -20.734 16.672 1 89.06 8 ALA B C 1
ATOM 4295 O O . ALA B 1 8 ? 7.469 -20.078 16.844 1 89.06 8 ALA B O 1
ATOM 4296 N N . VAL B 1 9 ? 8.672 -21.516 15.672 1 92.75 9 VAL B N 1
ATOM 4297 C CA . VAL B 1 9 ? 7.602 -21.719 14.695 1 92.75 9 VAL B CA 1
ATOM 4298 C C . VAL B 1 9 ? 6.41 -22.406 15.367 1 92.75 9 VAL B C 1
ATOM 4300 O O . VAL B 1 9 ? 5.262 -22 15.164 1 92.75 9 VAL B O 1
ATOM 4303 N N . VAL B 1 10 ? 6.691 -23.375 16.172 1 95.31 10 VAL B N 1
ATOM 4304 C CA . VAL B 1 10 ? 5.633 -24.109 16.859 1 95.31 10 VAL B CA 1
ATOM 4305 C C . VAL B 1 10 ? 4.891 -23.172 17.812 1 95.31 10 VAL B C 1
ATOM 4307 O O . VAL B 1 10 ? 3.658 -23.172 17.859 1 95.31 10 VAL B O 1
ATOM 4310 N N . ALA B 1 11 ? 5.59 -22.391 18.5 1 93.25 11 ALA B N 1
ATOM 4311 C CA . ALA B 1 11 ? 4.977 -21.438 19.422 1 93.25 11 ALA B CA 1
ATOM 4312 C C . ALA B 1 11 ? 4.121 -20.422 18.688 1 93.25 11 ALA B C 1
ATOM 4314 O O . ALA B 1 11 ? 3.016 -20.094 19.109 1 93.25 11 ALA B O 1
ATOM 4315 N N . ALA B 1 12 ? 4.688 -19.906 17.578 1 92.56 12 ALA B N 1
ATOM 4316 C CA . ALA B 1 12 ? 3.934 -18.953 16.766 1 92.56 12 ALA B CA 1
ATOM 4317 C C . ALA B 1 12 ? 2.654 -19.578 16.234 1 92.56 12 ALA B C 1
ATOM 4319 O O . ALA B 1 12 ? 1.602 -18.938 16.203 1 92.56 12 ALA B O 1
ATOM 4320 N N . ALA B 1 13 ? 2.783 -20.797 15.797 1 96.38 13 ALA B N 1
ATOM 4321 C CA . ALA B 1 13 ? 1.611 -21.516 15.297 1 96.38 13 ALA B CA 1
ATOM 4322 C C . ALA B 1 13 ? 0.559 -21.672 16.391 1 96.38 13 ALA B C 1
ATOM 4324 O O . ALA B 1 13 ? -0.63 -21.438 16.156 1 96.38 13 ALA B O 1
ATOM 4325 N N . ASP B 1 14 ? 0.949 -22 17.547 1 96.25 14 ASP B N 1
ATOM 4326 C CA . ASP B 1 14 ? 0.03 -22.156 18.672 1 96.25 14 ASP B CA 1
ATOM 4327 C C . ASP B 1 14 ? -0.691 -20.844 18.984 1 96.25 14 ASP B C 1
ATOM 4329 O O . ASP B 1 14 ? -1.895 -20.844 19.25 1 96.25 14 ASP B O 1
ATOM 4333 N N . LEU B 1 15 ? 0.096 -19.812 18.953 1 92.88 15 LEU B N 1
ATOM 4334 C CA . LEU B 1 15 ? -0.498 -18.516 19.219 1 92.88 15 LEU B CA 1
ATOM 4335 C C . LEU B 1 15 ? -1.509 -18.141 18.141 1 92.88 15 LEU B C 1
ATOM 4337 O O . LEU B 1 15 ? -2.57 -17.594 18.453 1 92.88 15 LEU B O 1
ATOM 4341 N N . CYS B 1 16 ? -1.147 -18.375 16.906 1 94.81 16 CYS B N 1
ATOM 4342 C CA . CYS B 1 16 ? -2.088 -18.109 15.82 1 94.81 16 CYS B CA 1
ATOM 4343 C C . CYS B 1 16 ? -3.375 -18.906 16.016 1 94.81 16 CYS B C 1
ATOM 4345 O O . CYS B 1 16 ? -4.473 -18.359 15.828 1 94.81 16 CYS B O 1
ATOM 4347 N N . LEU B 1 17 ? -3.24 -20.156 16.391 1 96.06 17 LEU B N 1
ATOM 4348 C CA . LEU B 1 17 ? -4.41 -21 16.594 1 96.06 17 LEU B CA 1
ATOM 4349 C C . LEU B 1 17 ? -5.242 -20.516 17.781 1 96.06 17 LEU B C 1
ATOM 4351 O O . LEU B 1 17 ? -6.473 -20.516 17.719 1 96.06 17 LEU B O 1
ATOM 4355 N N . LYS B 1 18 ? -4.598 -20.062 18.75 1 95.06 18 LYS B N 1
ATOM 4356 C CA . LYS B 1 18 ? -5.289 -19.516 19.906 1 95.06 18 LYS B CA 1
ATOM 4357 C C . LYS B 1 18 ? -6.055 -18.25 19.547 1 95.06 18 LYS B C 1
ATOM 4359 O O . LYS B 1 18 ? -7.238 -18.125 19.859 1 95.06 18 LYS B O 1
ATOM 4364 N N . TYR B 1 19 ? -5.363 -17.344 18.891 1 91.94 19 TYR B N 1
ATOM 4365 C CA . TYR B 1 19 ? -6 -16.094 18.531 1 91.94 19 TYR B CA 1
ATOM 4366 C C . TYR B 1 19 ? -7.094 -16.312 17.5 1 91.94 19 TYR B C 1
ATOM 4368 O O . TYR B 1 19 ? -8.109 -15.609 17.5 1 91.94 19 TYR B O 1
ATOM 4376 N N . GLY B 1 20 ? -6.875 -17.188 16.578 1 92.69 20 GLY B N 1
ATOM 4377 C CA . GLY B 1 20 ? -7.918 -17.516 15.617 1 92.69 20 GLY B CA 1
ATOM 4378 C C . GLY B 1 20 ? -9.188 -18.031 16.266 1 92.69 20 GLY B C 1
ATOM 4379 O O . GLY B 1 20 ? -10.289 -17.656 15.891 1 92.69 20 GLY B O 1
ATOM 4380 N N . LYS B 1 21 ? -9.008 -18.859 17.188 1 91.62 21 LYS B N 1
ATOM 4381 C CA . LYS B 1 21 ? -10.164 -19.359 17.938 1 91.62 21 LYS B CA 1
ATOM 4382 C C . LYS B 1 21 ? -10.859 -18.234 18.703 1 91.62 21 LYS B C 1
ATOM 4384 O O . LYS B 1 21 ? -12.086 -18.156 18.719 1 91.62 21 LYS B O 1
ATOM 4389 N N . ALA B 1 22 ? -10.039 -17.422 19.312 1 91.25 22 ALA B N 1
ATOM 4390 C CA . ALA B 1 22 ? -10.602 -16.281 20.016 1 91.25 22 ALA B CA 1
ATOM 4391 C C . ALA B 1 22 ? -11.406 -15.383 19.078 1 91.25 22 ALA B C 1
ATOM 4393 O O . ALA B 1 22 ? -12.461 -14.875 19.453 1 91.25 22 ALA B O 1
ATOM 4394 N N . LEU B 1 23 ? -10.914 -15.211 17.891 1 89.19 23 LEU B N 1
ATOM 4395 C CA . LEU B 1 23 ? -11.602 -14.391 16.906 1 89.19 23 LEU B CA 1
ATOM 4396 C C . LEU B 1 23 ? -12.961 -14.984 16.562 1 89.19 23 LEU B C 1
ATOM 4398 O O . LEU B 1 23 ? -13.961 -14.266 16.484 1 89.19 23 LEU B O 1
ATOM 4402 N N . THR B 1 24 ? -13.023 -16.266 16.391 1 87.62 24 THR B N 1
ATOM 4403 C CA . THR B 1 24 ? -14.273 -16.938 16.031 1 87.62 24 THR B CA 1
ATOM 4404 C C . THR B 1 24 ? -15.273 -16.844 17.188 1 87.62 24 THR B C 1
ATOM 4406 O O . THR B 1 24 ? -16.484 -16.688 16.953 1 87.62 24 THR B O 1
ATOM 4409 N N . VAL B 1 25 ? -14.797 -16.844 18.375 1 86.38 25 VAL B N 1
ATOM 4410 C CA . VAL B 1 25 ? -15.672 -16.734 19.547 1 86.38 25 VAL B CA 1
ATOM 4411 C C . VAL B 1 25 ? -16.266 -15.336 19.609 1 86.38 25 VAL B C 1
ATOM 4413 O O . VAL B 1 25 ? -17.469 -15.172 19.844 1 86.38 25 VAL B O 1
ATOM 4416 N N . VAL B 1 26 ? -15.438 -14.375 19.391 1 83.62 26 VAL B N 1
ATOM 4417 C CA . VAL B 1 26 ? -15.898 -12.992 19.422 1 83.62 26 VAL B CA 1
ATOM 4418 C C . VAL B 1 26 ? -16.953 -12.758 18.344 1 83.62 26 VAL B C 1
ATOM 4420 O O . VAL B 1 26 ? -17.938 -12.047 18.562 1 83.62 26 VAL B O 1
ATOM 4423 N N . TYR B 1 27 ? -16.719 -13.344 17.234 1 82.19 27 TYR B N 1
ATOM 4424 C CA . TYR B 1 27 ? -17.672 -13.18 16.125 1 82.19 27 TYR B CA 1
ATOM 4425 C C . TYR B 1 27 ? -18.969 -13.906 16.406 1 82.19 27 TYR B C 1
ATOM 4427 O O . TYR B 1 27 ? -20.047 -13.414 16.078 1 82.19 27 TYR B O 1
ATOM 4435 N N . ARG B 1 28 ? -18.938 -15.023 17.016 1 78.62 28 ARG B N 1
ATOM 4436 C CA . ARG B 1 28 ? -20.125 -15.789 17.359 1 78.62 28 ARG B CA 1
ATOM 4437 C C . ARG B 1 28 ? -20.953 -15.078 18.422 1 78.62 28 ARG B C 1
ATOM 4439 O O . ARG B 1 28 ? -22.172 -15.234 18.469 1 78.62 28 ARG B O 1
ATOM 4446 N N . ASP B 1 29 ? -20.234 -14.273 19.156 1 76.06 29 ASP B N 1
ATOM 4447 C CA . ASP B 1 29 ? -20.906 -13.578 20.25 1 76.06 29 ASP B CA 1
ATOM 4448 C C . ASP B 1 29 ? -21.672 -12.359 19.734 1 76.06 29 ASP B C 1
ATOM 4450 O O . ASP B 1 29 ? -22.406 -11.719 20.469 1 76.06 29 ASP B O 1
ATOM 4454 N N . ILE B 1 30 ? -21.312 -12.055 18.484 1 76.25 30 ILE B N 1
ATOM 4455 C CA . ILE B 1 30 ? -22.062 -10.938 17.906 1 76.25 30 ILE B CA 1
ATOM 4456 C C . ILE B 1 30 ? -23.5 -11.352 17.641 1 76.25 30 ILE B C 1
ATOM 4458 O O . ILE B 1 30 ? -23.766 -12.156 16.75 1 76.25 30 ILE B O 1
ATOM 4462 N N . LYS B 1 31 ? -24.375 -11.312 18.719 1 61.47 31 LYS B N 1
ATOM 4463 C CA . LYS B 1 31 ? -25.797 -11.641 18.719 1 61.47 31 LYS B CA 1
ATOM 4464 C C . LYS B 1 31 ? -26.609 -10.602 17.953 1 61.47 31 LYS B C 1
ATOM 4466 O O . LYS B 1 31 ? -26.328 -9.406 18.031 1 61.47 31 LYS B O 1
ATOM 4471 N N . GLY B 1 32 ? -27.547 -11.094 17.172 1 60.94 32 GLY B N 1
ATOM 4472 C CA . GLY B 1 32 ? -28.578 -10.273 16.562 1 60.94 32 GLY B CA 1
ATOM 4473 C C . GLY B 1 32 ? -28.109 -9.562 15.297 1 60.94 32 GLY B C 1
ATOM 4474 O O . GLY B 1 32 ? -28.625 -8.5 14.945 1 60.94 32 GLY B O 1
ATOM 4475 N N . ALA B 1 33 ? -26.969 -10.125 14.852 1 62.31 33 ALA B N 1
ATOM 4476 C CA . ALA B 1 33 ? -26.469 -9.414 13.68 1 62.31 33 ALA B CA 1
ATOM 4477 C C . ALA B 1 33 ? -27.359 -9.648 12.477 1 62.31 33 ALA B C 1
ATOM 4479 O O . ALA B 1 33 ? -28 -10.695 12.359 1 62.31 33 ALA B O 1
ATOM 4480 N N . GLU B 1 34 ? -27.609 -8.633 11.75 1 74.06 34 GLU B N 1
ATOM 4481 C CA . GLU B 1 34 ? -28.359 -8.68 10.5 1 74.06 34 GLU B CA 1
ATOM 4482 C C . GLU B 1 34 ? -27.812 -9.758 9.57 1 74.06 34 GLU B C 1
ATOM 4484 O O . GLU B 1 34 ? -26.688 -10.242 9.766 1 74.06 34 GLU B O 1
ATOM 4489 N N . GLU B 1 35 ? -28.656 -10.312 8.773 1 72.06 35 GLU B N 1
ATOM 4490 C CA . GLU B 1 35 ? -28.344 -11.367 7.812 1 72.06 35 GLU B CA 1
ATOM 4491 C C . GLU B 1 35 ? -27.047 -11.047 7.051 1 72.06 35 GLU B C 1
ATOM 4493 O O . GLU B 1 35 ? -26.25 -11.938 6.793 1 72.06 35 GLU B O 1
ATOM 4498 N N . GLY B 1 36 ? -26.859 -9.789 6.766 1 74.56 36 GLY B N 1
ATOM 4499 C CA . GLY B 1 36 ? -25.656 -9.398 6.047 1 74.56 36 GLY B CA 1
ATOM 4500 C C . GLY B 1 36 ? -24.391 -9.625 6.836 1 74.56 36 GLY B C 1
ATOM 4501 O O . GLY B 1 36 ? -23.375 -10.07 6.281 1 74.56 36 GLY B O 1
ATOM 4502 N N . VAL B 1 37 ? -24.484 -9.531 8.039 1 79.94 37 VAL B N 1
ATOM 4503 C CA . VAL B 1 37 ? -23.344 -9.734 8.914 1 79.94 37 VAL B CA 1
ATOM 4504 C C . VAL B 1 37 ? -23.109 -11.234 9.125 1 79.94 37 VAL B C 1
ATOM 4506 O O . VAL B 1 37 ? -21.969 -11.688 9.18 1 79.94 37 VAL B O 1
ATOM 4509 N N . ARG B 1 38 ? -24.109 -12.023 9.039 1 80.56 38 ARG B N 1
ATOM 4510 C CA . ARG B 1 38 ? -24 -13.461 9.258 1 80.56 38 ARG B CA 1
ATOM 4511 C C . ARG B 1 38 ? -23.266 -14.133 8.102 1 80.56 38 ARG B C 1
ATOM 4513 O O . ARG B 1 38 ? -22.438 -15.023 8.312 1 80.56 38 ARG B O 1
ATOM 4520 N N . SER B 1 39 ? -23.594 -13.711 6.93 1 83.06 39 SER B N 1
ATOM 4521 C CA . SER B 1 39 ? -22.938 -14.289 5.762 1 83.06 39 SER B CA 1
ATOM 4522 C C . SER B 1 39 ? -21.438 -13.984 5.781 1 83.06 39 SER B C 1
ATOM 4524 O O . SER B 1 39 ? -20.625 -14.844 5.414 1 83.06 39 SER B O 1
ATOM 4526 N N . LYS B 1 40 ? -21.156 -12.836 6.195 1 85.88 40 LYS B N 1
ATOM 4527 C CA . LYS B 1 40 ? -19.75 -12.445 6.258 1 85.88 40 LYS B CA 1
ATOM 4528 C C . LYS B 1 40 ? -19.031 -13.211 7.359 1 85.88 40 LYS B C 1
ATOM 4530 O O . LYS B 1 40 ? -17.859 -13.578 7.203 1 85.88 40 LYS B O 1
ATOM 4535 N N . LEU B 1 41 ? -19.734 -13.484 8.344 1 84.81 41 LEU B N 1
ATOM 4536 C CA . LEU B 1 41 ? -19.141 -14.242 9.445 1 84.81 41 LEU B CA 1
ATOM 4537 C C . LEU B 1 41 ? -18.859 -15.68 9.031 1 84.81 41 LEU B C 1
ATOM 4539 O O . LEU B 1 41 ? -17.844 -16.25 9.422 1 84.81 41 LEU B O 1
ATOM 4543 N N . LEU B 1 42 ? -19.703 -16.203 8.234 1 84.88 42 LEU B N 1
ATOM 4544 C CA . LEU B 1 42 ? -19.484 -17.547 7.73 1 84.88 42 LEU B CA 1
ATOM 4545 C C . LEU B 1 42 ? -18.234 -17.609 6.852 1 84.88 42 LEU B C 1
ATOM 4547 O O . LEU B 1 42 ? -17.5 -18.594 6.883 1 84.88 42 LEU B O 1
ATOM 4551 N N . LEU B 1 43 ? -18.078 -16.562 6.168 1 86.88 43 LEU B N 1
ATOM 4552 C CA . LEU B 1 43 ? -16.891 -16.5 5.316 1 86.88 43 LEU B CA 1
ATOM 4553 C C . LEU B 1 43 ? -15.625 -16.453 6.152 1 86.88 43 LEU B C 1
ATOM 4555 O O . LEU B 1 43 ? -14.641 -17.125 5.836 1 86.88 43 LEU B O 1
ATOM 4559 N N . VAL B 1 44 ? -15.648 -15.695 7.215 1 87.25 44 VAL B N 1
ATOM 4560 C CA . VAL B 1 44 ? -14.492 -15.625 8.102 1 87.25 44 VAL B CA 1
ATOM 4561 C C . VAL B 1 44 ? -14.219 -17 8.711 1 87.25 44 VAL B C 1
ATOM 4563 O O . VAL B 1 44 ? -13.07 -17.438 8.789 1 87.25 44 VAL B O 1
ATOM 4566 N N . GLU B 1 45 ? -15.211 -17.672 9.031 1 86.12 45 GLU B N 1
ATOM 4567 C CA . GLU B 1 45 ? -15.078 -18.984 9.648 1 86.12 45 GLU B CA 1
ATOM 4568 C C . GLU B 1 45 ? -14.508 -20 8.664 1 86.12 45 GLU B C 1
ATOM 4570 O O . GLU B 1 45 ? -13.68 -20.828 9.031 1 86.12 45 GLU B O 1
ATOM 4575 N N . ALA B 1 46 ? -14.961 -19.906 7.496 1 86.06 46 ALA B N 1
ATOM 4576 C CA . ALA B 1 46 ? -14.461 -20.828 6.469 1 86.06 46 ALA B CA 1
ATOM 4577 C C . ALA B 1 46 ? -12.977 -20.594 6.203 1 86.06 46 ALA B C 1
ATOM 4579 O O . ALA B 1 46 ? -12.195 -21.547 6.133 1 86.06 46 ALA B O 1
ATOM 4580 N N . ILE B 1 47 ? -12.625 -19.359 6.062 1 87.5 47 ILE B N 1
ATOM 4581 C CA . ILE B 1 47 ? -11.227 -19.031 5.809 1 87.5 47 ILE B CA 1
ATOM 4582 C C . ILE B 1 47 ? -10.359 -19.5 6.98 1 87.5 47 ILE B C 1
ATOM 4584 O O . ILE B 1 47 ? -9.305 -20.094 6.781 1 87.5 47 ILE B O 1
ATOM 4588 N N . TRP B 1 48 ? -10.914 -19.281 8.125 1 89.06 48 TRP B N 1
ATOM 4589 C CA . TRP B 1 48 ? -10.125 -19.641 9.297 1 89.06 48 TRP B CA 1
ATOM 4590 C C . TRP B 1 48 ? -10.008 -21.156 9.445 1 89.06 48 TRP B C 1
ATOM 4592 O O . TRP B 1 48 ? -8.961 -21.672 9.844 1 89.06 48 TRP B O 1
ATOM 4602 N N . SER B 1 49 ? -11.039 -21.828 9.188 1 89.44 49 SER B N 1
ATOM 4603 C CA . SER B 1 49 ? -10.992 -23.281 9.289 1 89.44 49 SER B CA 1
ATOM 4604 C C . SER B 1 49 ? -9.883 -23.859 8.414 1 89.44 49 SER B C 1
ATOM 4606 O O . SER B 1 49 ? -9.109 -24.703 8.859 1 89.44 49 SER B O 1
ATOM 4608 N N . LYS B 1 50 ? -9.789 -23.375 7.25 1 89.5 50 LYS B N 1
ATOM 4609 C CA . LYS B 1 50 ? -8.727 -23.797 6.348 1 89.5 50 LYS B CA 1
ATOM 4610 C C . LYS B 1 50 ? -7.352 -23.422 6.902 1 89.5 50 LYS B C 1
ATOM 4612 O O . LYS B 1 50 ? -6.445 -24.25 6.953 1 89.5 50 LYS B O 1
ATOM 4617 N N . THR B 1 51 ? -7.281 -22.203 7.367 1 92.25 51 THR B N 1
ATOM 4618 C CA . THR B 1 51 ? -6.023 -21.688 7.895 1 92.25 51 THR B CA 1
ATOM 4619 C C . THR B 1 51 ? -5.586 -22.484 9.117 1 92.25 51 THR B C 1
ATOM 4621 O O . THR B 1 51 ? -4.414 -22.859 9.242 1 92.25 51 THR B O 1
ATOM 4624 N N . ALA B 1 52 ? -6.547 -22.75 9.961 1 93.19 52 ALA B N 1
ATOM 4625 C CA . ALA B 1 52 ? -6.242 -23.469 11.195 1 93.19 52 ALA B CA 1
ATOM 4626 C C . ALA B 1 52 ? -5.699 -24.859 10.906 1 93.19 52 ALA B C 1
ATOM 4628 O O . ALA B 1 52 ? -4.73 -25.297 11.531 1 93.19 52 ALA B O 1
ATOM 4629 N N . THR B 1 53 ? -6.262 -25.5 9.969 1 93.06 53 THR B N 1
ATOM 4630 C CA . THR B 1 53 ? -5.832 -26.844 9.594 1 93.06 53 THR B CA 1
ATOM 4631 C C . THR B 1 53 ? -4.418 -26.812 9.016 1 93.06 53 THR B C 1
ATOM 4633 O O . THR B 1 53 ? -3.588 -27.656 9.352 1 93.06 53 THR B O 1
ATOM 4636 N N . GLN B 1 54 ? -4.184 -25.875 8.195 1 94.06 54 GLN B N 1
ATOM 4637 C CA . GLN B 1 54 ? -2.869 -25.75 7.57 1 94.06 54 GLN B CA 1
ATOM 4638 C C . GLN B 1 54 ? -1.802 -25.391 8.602 1 94.06 54 GLN B C 1
ATOM 4640 O O . GLN B 1 54 ? -0.7 -25.938 8.578 1 94.06 54 GLN B O 1
ATOM 4645 N N . VAL B 1 55 ? -2.156 -24.484 9.484 1 96 55 VAL B N 1
ATOM 4646 C CA . VAL B 1 55 ? -1.213 -24.062 10.508 1 96 55 VAL B CA 1
ATOM 4647 C C . VAL B 1 55 ? -0.92 -25.219 11.461 1 96 55 VAL B C 1
ATOM 4649 O O . VAL B 1 55 ? 0.223 -25.406 11.883 1 96 55 VAL B O 1
ATOM 4652 N N . ASP B 1 56 ? -1.926 -25.969 11.773 1 94.62 56 ASP B N 1
ATOM 4653 C CA . ASP B 1 56 ? -1.738 -27.125 12.648 1 94.62 56 ASP B CA 1
ATOM 4654 C C . ASP B 1 56 ? -0.812 -28.156 12.008 1 94.62 56 ASP B C 1
ATOM 4656 O O . ASP B 1 56 ? 0.058 -28.719 12.68 1 94.62 56 ASP B O 1
ATOM 4660 N N . PHE B 1 57 ? -0.996 -28.422 10.766 1 94.75 57 PHE B N 1
ATOM 4661 C CA . PHE B 1 57 ? -0.12 -29.328 10.039 1 94.75 57 PHE B CA 1
ATOM 4662 C C . PHE B 1 57 ? 1.316 -28.812 10.039 1 94.75 57 PHE B C 1
ATOM 4664 O O . PHE B 1 57 ? 2.252 -29.578 10.281 1 94.75 57 PHE B O 1
ATOM 4671 N N . LEU B 1 58 ? 1.439 -27.531 9.719 1 96.31 58 LEU B N 1
ATOM 4672 C CA . LEU B 1 58 ? 2.762 -26.922 9.727 1 96.31 58 LEU B CA 1
ATOM 4673 C C . LEU B 1 58 ? 3.441 -27.109 11.078 1 96.31 58 LEU B C 1
ATOM 4675 O O . LEU B 1 58 ? 4.637 -27.406 11.141 1 96.31 58 LEU B O 1
ATOM 4679 N N . LYS B 1 59 ? 2.689 -26.969 12.133 1 95.62 59 LYS B N 1
ATOM 4680 C CA . LYS B 1 59 ? 3.195 -27.141 13.492 1 95.62 59 LYS B CA 1
ATOM 4681 C C . LYS B 1 59 ? 3.766 -28.531 13.703 1 95.62 59 LYS B C 1
ATOM 4683 O O . LYS B 1 59 ? 4.828 -28.688 14.305 1 95.62 59 LYS B O 1
ATOM 4688 N N . ARG B 1 60 ? 3.166 -29.469 13.156 1 94.06 60 ARG B N 1
ATOM 4689 C CA . ARG B 1 60 ? 3.561 -30.859 13.336 1 94.06 60 ARG B CA 1
ATOM 4690 C C . ARG B 1 60 ? 4.809 -31.188 12.523 1 94.06 60 ARG B C 1
ATOM 4692 O O . ARG B 1 60 ? 5.652 -31.984 12.961 1 94.06 60 ARG B O 1
ATOM 4699 N N . VAL B 1 61 ? 4.938 -30.562 11.398 1 95 61 VAL B N 1
ATOM 4700 C CA . VAL B 1 61 ? 6.02 -30.953 10.508 1 95 61 VAL B CA 1
ATOM 4701 C C . VAL B 1 61 ? 7.168 -29.953 10.602 1 95 61 VAL B C 1
ATOM 4703 O O . VAL B 1 61 ? 8.164 -30.078 9.891 1 95 61 VAL B O 1
ATOM 4706 N N . ALA B 1 62 ? 7.07 -28.984 11.445 1 94.62 62 ALA B N 1
ATOM 4707 C CA . ALA B 1 62 ? 8.055 -27.906 11.555 1 94.62 62 ALA B CA 1
ATOM 4708 C C . ALA B 1 62 ? 9.453 -28.469 11.797 1 94.62 62 ALA B C 1
ATOM 4710 O O . ALA B 1 62 ? 10.445 -27.922 11.305 1 94.62 62 ALA B O 1
ATOM 4711 N N . GLY B 1 63 ? 9.531 -29.547 12.445 1 92.38 63 GLY B N 1
ATOM 4712 C CA . GLY B 1 63 ? 10.812 -30.125 12.82 1 92.38 63 GLY B CA 1
ATOM 4713 C C . GLY B 1 63 ? 11.594 -30.672 11.641 1 92.38 63 GLY B C 1
ATOM 4714 O O . GLY B 1 63 ? 12.82 -30.812 11.711 1 92.38 63 GLY B O 1
ATOM 4715 N N . VAL B 1 64 ? 10.977 -30.953 10.516 1 92.31 64 VAL B N 1
ATOM 4716 C CA . VAL B 1 64 ? 11.656 -31.578 9.383 1 92.31 64 VAL B CA 1
ATOM 4717 C C . VAL B 1 64 ? 11.898 -30.531 8.289 1 92.31 64 VAL B C 1
ATOM 4719 O O . VAL B 1 64 ? 12.531 -30.828 7.27 1 92.31 64 VAL B O 1
ATOM 4722 N N . LEU B 1 65 ? 11.438 -29.344 8.461 1 91.19 65 LEU B N 1
ATOM 4723 C CA . LEU B 1 65 ? 11.617 -28.297 7.449 1 91.19 65 LEU B CA 1
ATOM 4724 C C . LEU B 1 65 ? 13.055 -27.797 7.434 1 91.19 65 LEU B C 1
ATOM 4726 O O . LEU B 1 65 ? 13.758 -27.891 8.445 1 91.19 65 LEU B O 1
ATOM 4730 N N . GLU B 1 66 ? 13.445 -27.359 6.324 1 87 66 GLU B N 1
ATOM 4731 C CA . GLU B 1 66 ? 14.75 -26.703 6.215 1 87 66 GLU B CA 1
ATOM 4732 C C . GLU B 1 66 ? 14.75 -25.359 6.918 1 87 66 GLU B C 1
ATOM 4734 O O . GLU B 1 66 ? 13.688 -24.766 7.145 1 87 66 GLU B O 1
ATOM 4739 N N . GLU B 1 67 ? 15.898 -24.922 7.207 1 84.81 67 GLU B N 1
ATOM 4740 C CA . GLU B 1 67 ? 16.062 -23.719 8.023 1 84.81 67 GLU B CA 1
ATOM 4741 C C . GLU B 1 67 ? 15.398 -22.516 7.367 1 84.81 67 GLU B C 1
ATOM 4743 O O . GLU B 1 67 ? 14.617 -21.812 8.008 1 84.81 67 GLU B O 1
ATOM 4748 N N . GLU B 1 68 ? 15.648 -22.281 6.082 1 84.69 68 GLU B N 1
ATOM 4749 C CA . GLU B 1 68 ? 15.109 -21.109 5.406 1 84.69 68 GLU B CA 1
ATOM 4750 C C . GLU B 1 68 ? 13.594 -21.172 5.285 1 84.69 68 GLU B C 1
ATOM 4752 O O . GLU B 1 68 ? 12.906 -20.156 5.355 1 84.69 68 GLU B O 1
ATOM 4757 N N . HIS B 1 69 ? 13.156 -22.375 5.062 1 89.88 69 HIS B N 1
ATOM 4758 C CA . HIS B 1 69 ? 11.711 -22.562 4.977 1 89.88 69 HIS B CA 1
ATOM 4759 C C . HIS B 1 69 ? 11.039 -22.312 6.324 1 89.88 69 HIS B C 1
ATOM 4761 O O . HIS B 1 69 ? 9.969 -21.703 6.383 1 89.88 69 HIS B O 1
ATOM 4767 N N . CYS B 1 70 ? 11.672 -22.719 7.426 1 89.94 70 CYS B N 1
ATOM 4768 C CA . CYS B 1 70 ? 11.18 -22.453 8.773 1 89.94 70 CYS B CA 1
ATOM 4769 C C . CYS B 1 70 ? 11.156 -20.969 9.07 1 89.94 70 CYS B C 1
ATOM 4771 O O . CYS B 1 70 ? 10.195 -20.453 9.656 1 89.94 70 CYS B O 1
ATOM 4773 N N . ARG B 1 71 ? 12.141 -20.359 8.664 1 86.94 71 ARG B N 1
ATOM 4774 C CA . ARG B 1 71 ? 12.258 -18.938 8.922 1 86.94 71 ARG B CA 1
ATOM 4775 C C . ARG B 1 71 ? 11.117 -18.172 8.25 1 86.94 71 ARG B C 1
ATOM 4777 O O . ARG B 1 71 ? 10.508 -17.297 8.875 1 86.94 71 ARG B O 1
ATOM 4784 N N . ILE B 1 72 ? 10.883 -18.422 7.023 1 89.12 72 ILE B N 1
ATOM 4785 C CA . ILE B 1 72 ? 9.852 -17.688 6.301 1 89.12 72 ILE B CA 1
ATOM 4786 C C . ILE B 1 72 ? 8.477 -18 6.906 1 89.12 72 ILE B C 1
ATOM 4788 O O . ILE B 1 72 ? 7.617 -17.125 6.984 1 89.12 72 ILE B O 1
ATOM 4792 N N . HIS B 1 73 ? 8.273 -19.266 7.332 1 93.75 73 HIS B N 1
ATOM 4793 C CA . HIS B 1 73 ? 7.016 -19.594 7.996 1 93.75 73 HIS B CA 1
ATOM 4794 C C . HIS B 1 73 ? 6.855 -18.812 9.297 1 93.75 73 HIS B C 1
ATOM 4796 O O . HIS B 1 73 ? 5.758 -18.344 9.609 1 93.75 73 HIS B O 1
ATOM 4802 N N . LEU B 1 74 ? 7.941 -18.719 10 1 91.25 74 LEU B N 1
ATOM 4803 C CA . LEU B 1 74 ? 7.879 -17.969 11.242 1 91.25 74 LEU B CA 1
ATOM 4804 C C . LEU B 1 74 ? 7.457 -16.516 10.977 1 91.25 74 LEU B C 1
ATOM 4806 O O . LEU B 1 74 ? 6.574 -15.992 11.656 1 91.25 74 LEU B O 1
ATOM 4810 N N . GLU B 1 75 ? 8.047 -15.953 10 1 87.88 75 GLU B N 1
ATOM 4811 C CA . GLU B 1 75 ? 7.723 -14.57 9.648 1 87.88 75 GLU B CA 1
ATOM 4812 C C . GLU B 1 75 ? 6.254 -14.422 9.266 1 87.88 75 GLU B C 1
ATOM 4814 O O . GLU B 1 75 ? 5.574 -13.508 9.727 1 87.88 75 GLU B O 1
ATOM 4819 N N . ILE B 1 76 ? 5.805 -15.281 8.469 1 92.06 76 ILE B N 1
ATOM 4820 C CA . ILE B 1 76 ? 4.438 -15.219 7.961 1 92.06 76 ILE B CA 1
ATOM 4821 C C . ILE B 1 76 ? 3.453 -15.461 9.102 1 92.06 76 ILE B C 1
ATOM 4823 O O . ILE B 1 76 ? 2.408 -14.812 9.18 1 92.06 76 ILE B O 1
ATOM 4827 N N . LEU B 1 77 ? 3.775 -16.375 10 1 94.19 77 LEU B N 1
ATOM 4828 C CA . LEU B 1 77 ? 2.906 -16.656 11.133 1 94.19 77 LEU B CA 1
ATOM 4829 C C . LEU B 1 77 ? 2.84 -15.453 12.078 1 94.19 77 LEU B C 1
ATOM 4831 O O . LEU B 1 77 ? 1.785 -15.172 12.648 1 94.19 77 LEU B O 1
ATOM 4835 N N . GLN B 1 78 ? 3.926 -14.812 12.188 1 89.56 78 GLN B N 1
ATOM 4836 C CA . GLN B 1 78 ? 3.938 -13.625 13.039 1 89.56 78 GLN B CA 1
ATOM 4837 C C . GLN B 1 78 ? 3.029 -12.539 12.477 1 89.56 78 GLN B C 1
ATOM 4839 O O . GLN B 1 78 ? 2.344 -11.844 13.234 1 89.56 78 GLN B O 1
ATOM 4844 N N . VAL B 1 79 ? 3.096 -12.359 11.242 1 89.38 79 VAL B N 1
ATOM 4845 C CA . VAL B 1 79 ? 2.209 -11.398 10.594 1 89.38 79 VAL B CA 1
ATOM 4846 C C . VAL B 1 79 ? 0.754 -11.797 10.836 1 89.38 79 VAL B C 1
ATOM 4848 O O . VAL B 1 79 ? -0.081 -10.945 11.156 1 89.38 79 VAL B O 1
ATOM 4851 N N . LEU B 1 80 ? 0.442 -13.055 10.688 1 92.5 80 LEU B N 1
ATOM 4852 C CA . LEU B 1 80 ? -0.916 -13.523 10.93 1 92.5 80 LEU B CA 1
ATOM 4853 C C . LEU B 1 80 ? -1.341 -13.234 12.367 1 92.5 80 LEU B C 1
ATOM 4855 O O . LEU B 1 80 ? -2.457 -12.766 12.609 1 92.5 80 LEU B O 1
ATOM 4859 N N . GLN B 1 81 ? -0.444 -13.539 13.273 1 91.12 81 GLN B N 1
ATOM 4860 C CA . GLN B 1 81 ? -0.727 -13.273 14.68 1 91.12 81 GLN B CA 1
ATOM 4861 C C . GLN B 1 81 ? -1.117 -11.812 14.898 1 91.12 81 GLN B C 1
ATOM 4863 O O . GLN B 1 81 ? -2.092 -11.523 15.594 1 91.12 81 GLN B O 1
ATOM 4868 N N . GLY B 1 82 ? -0.314 -10.938 14.289 1 87 82 GLY B N 1
ATOM 4869 C CA . GLY B 1 82 ? -0.616 -9.516 14.391 1 87 82 GLY B CA 1
ATOM 4870 C C . GLY B 1 82 ? -1.974 -9.156 13.82 1 87 82 GLY B C 1
ATOM 4871 O O . GLY B 1 82 ? -2.734 -8.406 14.445 1 87 82 GLY B O 1
ATOM 4872 N N . LYS B 1 83 ? -2.281 -9.656 12.703 1 88.56 83 LYS B N 1
ATOM 4873 C CA . LYS B 1 83 ? -3.551 -9.367 12.039 1 88.56 83 LYS B CA 1
ATOM 4874 C C . LYS B 1 83 ? -4.727 -9.883 12.867 1 88.56 83 LYS B C 1
ATOM 4876 O O . LYS B 1 83 ? -5.758 -9.211 12.977 1 88.56 83 LYS B O 1
ATOM 4881 N N . LEU B 1 84 ? -4.594 -11.055 13.398 1 90.19 84 LEU B N 1
ATOM 4882 C CA . LEU B 1 84 ? -5.656 -11.641 14.211 1 90.19 84 LEU B CA 1
ATOM 4883 C C . LEU B 1 84 ? -5.895 -10.812 15.477 1 90.19 84 LEU B C 1
ATOM 4885 O O . LEU B 1 84 ? -7.043 -10.508 15.812 1 90.19 84 LEU B O 1
ATOM 4889 N N . ASN B 1 85 ? -4.824 -10.406 16.094 1 86.5 85 ASN B N 1
ATOM 4890 C CA . ASN B 1 85 ? -4.938 -9.594 17.297 1 86.5 85 ASN B CA 1
ATOM 4891 C C . ASN B 1 85 ? -5.625 -8.266 17.016 1 86.5 85 ASN B C 1
ATOM 4893 O O . ASN B 1 85 ? -6.477 -7.824 17.797 1 86.5 85 ASN B O 1
ATOM 4897 N N . ILE B 1 86 ? -5.25 -7.688 15.984 1 83.81 86 ILE B N 1
ATOM 4898 C CA . ILE B 1 86 ? -5.844 -6.41 15.609 1 83.81 86 ILE B CA 1
ATOM 4899 C C . ILE B 1 86 ? -7.332 -6.598 15.32 1 83.81 86 ILE B C 1
ATOM 4901 O O . ILE B 1 86 ? -8.156 -5.797 15.758 1 83.81 86 ILE B O 1
ATOM 4905 N N . SER B 1 87 ? -7.645 -7.617 14.578 1 86.88 87 SER B N 1
ATOM 4906 C CA . SER B 1 87 ? -9.039 -7.883 14.242 1 86.88 87 SER B CA 1
ATOM 4907 C C . SER B 1 87 ? -9.875 -8.125 15.492 1 86.88 87 SER B C 1
ATOM 4909 O O . SER B 1 87 ? -10.992 -7.605 15.617 1 86.88 87 SER B O 1
ATOM 4911 N N . ILE B 1 88 ? -9.359 -8.875 16.422 1 86.62 88 ILE B N 1
ATOM 4912 C CA . ILE B 1 88 ? -10.047 -9.156 17.672 1 86.62 88 ILE B CA 1
ATOM 4913 C C . ILE B 1 88 ? -10.297 -7.848 18.422 1 86.62 88 ILE B C 1
ATOM 4915 O O . ILE B 1 88 ? -11.414 -7.586 18.875 1 86.62 88 ILE B O 1
ATOM 4919 N N . SER B 1 89 ? -9.305 -7.059 18.453 1 80.69 89 SER B N 1
ATOM 4920 C CA . SER B 1 89 ? -9.406 -5.801 19.188 1 80.69 89 SER B CA 1
ATOM 4921 C C . SER B 1 89 ? -10.422 -4.863 18.547 1 80.69 89 SER B C 1
ATOM 4923 O O . SER B 1 89 ? -11.188 -4.191 19.234 1 80.69 89 SER B O 1
ATOM 4925 N N . LYS B 1 90 ? -10.359 -4.805 17.25 1 79.88 90 LYS B N 1
ATOM 4926 C CA . LYS B 1 90 ? -11.297 -3.945 16.531 1 79.88 90 LYS B CA 1
ATOM 4927 C C . LYS B 1 90 ? -12.742 -4.348 16.797 1 79.88 90 LYS B C 1
ATOM 4929 O O . LYS B 1 90 ? -13.594 -3.492 17.047 1 79.88 90 LYS B O 1
ATOM 4934 N N . ILE B 1 91 ? -12.992 -5.582 16.812 1 82.06 91 ILE B N 1
ATOM 4935 C CA . ILE B 1 91 ? -14.359 -6.059 16.984 1 82.06 91 ILE B CA 1
ATOM 4936 C C . ILE B 1 91 ? -14.773 -5.906 18.453 1 82.06 91 ILE B C 1
ATOM 4938 O O . ILE B 1 91 ? -15.906 -5.512 18.75 1 82.06 91 ILE B O 1
ATOM 4942 N N . GLU B 1 92 ? -13.883 -6.168 19.328 1 79.12 92 GLU B N 1
ATOM 4943 C CA . GLU B 1 92 ? -14.18 -6.031 20.75 1 79.12 92 GLU B CA 1
ATOM 4944 C C . GLU B 1 92 ? -14.461 -4.578 21.125 1 79.12 92 GLU B C 1
ATOM 4946 O O . GLU B 1 92 ? -15.32 -4.301 21.953 1 79.12 92 GLU B O 1
ATOM 4951 N N . SER B 1 93 ? -13.719 -3.75 20.5 1 74.5 93 SER B N 1
ATOM 4952 C CA . SER B 1 93 ? -13.914 -2.332 20.781 1 74.5 93 SER B CA 1
ATOM 4953 C C . SER B 1 93 ? -15.297 -1.865 20.344 1 74.5 93 SER B C 1
ATOM 4955 O O . SER B 1 93 ? -15.875 -0.962 20.953 1 74.5 93 SER B O 1
ATOM 4957 N N . VAL B 1 94 ? -15.789 -2.42 19.297 1 73.5 94 VAL B N 1
ATOM 4958 C CA . VAL B 1 94 ? -17.109 -2.051 18.797 1 73.5 94 VAL B CA 1
ATOM 4959 C C . VAL B 1 94 ? -18.188 -2.703 19.656 1 73.5 94 VAL B C 1
ATOM 4961 O O . VAL B 1 94 ? -19.203 -2.074 19.969 1 73.5 94 VAL B O 1
ATOM 4964 N N . VAL B 1 95 ? -18.031 -3.879 20.031 1 71.75 95 VAL B N 1
ATOM 4965 C CA . VAL B 1 95 ? -19.047 -4.645 20.75 1 71.75 95 VAL B CA 1
ATOM 4966 C C . VAL B 1 95 ? -19.109 -4.168 22.203 1 71.75 95 VAL B C 1
ATOM 4968 O O . VAL B 1 95 ? -20.203 -4.051 22.766 1 71.75 95 VAL B O 1
ATOM 4971 N N . LYS B 1 96 ? -18.047 -3.965 22.75 1 65.94 96 LYS B N 1
ATOM 4972 C CA . LYS B 1 96 ? -18.031 -3.6 24.156 1 65.94 96 LYS B CA 1
ATOM 4973 C C . LYS B 1 96 ? -18.375 -2.125 24.344 1 65.94 96 LYS B C 1
ATOM 4975 O O . LYS B 1 96 ? -18.688 -1.694 25.469 1 65.94 96 LYS B O 1
ATOM 4980 N N . GLY B 1 97 ? -18.25 -1.303 23.344 1 60.25 97 GLY B N 1
ATOM 4981 C CA . GLY B 1 97 ? -18.609 0.102 23.469 1 60.25 97 GLY B CA 1
ATOM 4982 C C . GLY B 1 97 ? -20.094 0.333 23.594 1 60.25 97 GLY B C 1
ATOM 4983 O O . GLY B 1 97 ? -20.859 0.022 22.672 1 60.25 97 GLY B O 1
ATOM 4984 N N . GLY B 1 98 ? -20.828 -0.033 24.781 1 52.31 98 GLY B N 1
ATOM 4985 C CA . GLY B 1 98 ? -22.125 -0.175 25.406 1 52.31 98 GLY B CA 1
ATOM 4986 C C . GLY B 1 98 ? -23.062 0.987 25.109 1 52.31 98 GLY B C 1
ATOM 4987 O O . GLY B 1 98 ? -24.062 1.176 25.781 1 52.31 98 GLY B O 1
ATOM 4988 N N . SER B 1 99 ? -22.781 2.01 24.281 1 52.38 99 SER B N 1
ATOM 4989 C CA . SER B 1 99 ? -23.828 2.996 24.484 1 52.38 99 SER B CA 1
ATOM 4990 C C . SER B 1 99 ? -25.125 2.578 23.766 1 52.38 99 SER B C 1
ATOM 4992 O O . SER B 1 99 ? -25.078 2.041 22.656 1 52.38 99 SER B O 1
ATOM 4994 N N . SER B 1 100 ? -26.312 2.369 24.531 1 50.34 100 SER B N 1
ATOM 4995 C CA . SER B 1 100 ? -27.656 1.829 24.328 1 50.34 100 SER B CA 1
ATOM 4996 C C . SER B 1 100 ? -28.453 2.689 23.359 1 50.34 100 SER B C 1
ATOM 4998 O O . SER B 1 100 ? -29.594 2.363 23.016 1 50.34 100 SER B O 1
ATOM 5000 N N . GLY B 1 101 ? -27.953 3.789 22.812 1 50.56 101 GLY B N 1
ATOM 5001 C CA . GLY B 1 101 ? -28.938 4.523 22.031 1 50.56 101 GLY B CA 1
ATOM 5002 C C . GLY B 1 101 ? -29.047 4.043 20.594 1 50.56 101 GLY B C 1
ATOM 5003 O O . GLY B 1 101 ? -28.156 3.359 20.094 1 50.56 101 GLY B O 1
ATOM 5004 N N . SER B 1 102 ? -30.344 4.059 19.984 1 50.5 102 SER B N 1
ATOM 5005 C CA . SER B 1 102 ? -30.719 3.576 18.656 1 50.5 102 SER B CA 1
ATOM 5006 C C . SER B 1 102 ? -29.703 4.004 17.609 1 50.5 102 SER B C 1
ATOM 5008 O O . SER B 1 102 ? -29.281 3.197 16.766 1 50.5 102 SER B O 1
ATOM 5010 N N . GLU B 1 103 ? -29.422 5.328 17.438 1 49.94 103 GLU B N 1
ATOM 5011 C CA . GLU B 1 103 ? -28.484 5.879 16.469 1 49.94 103 GLU B CA 1
ATOM 5012 C C . GLU B 1 103 ? -27.078 5.32 16.688 1 49.94 103 GLU B C 1
ATOM 5014 O O . GLU B 1 103 ? -26.344 5.059 15.719 1 49.94 103 GLU B O 1
ATOM 5019 N N . VAL B 1 104 ? -26.828 5.074 17.938 1 55.03 104 VAL B N 1
ATOM 5020 C CA . VAL B 1 104 ? -25.547 4.516 18.328 1 55.03 104 VAL B CA 1
ATOM 5021 C C . VAL B 1 104 ? -25.422 3.08 17.812 1 55.03 104 VAL B C 1
ATOM 5023 O O . VAL B 1 104 ? -24.344 2.652 17.391 1 55.03 104 VAL B O 1
ATOM 5026 N N . LYS B 1 105 ? -26.672 2.592 17.562 1 61.97 105 LYS B N 1
ATOM 5027 C CA . LYS B 1 105 ? -26.703 1.207 17.094 1 61.97 105 LYS B CA 1
ATOM 5028 C C . LYS B 1 105 ? -26.344 1.113 15.625 1 61.97 105 LYS B C 1
ATOM 5030 O O . LYS B 1 105 ? -25.594 0.22 15.219 1 61.97 105 LYS B O 1
ATOM 5035 N N . ARG B 1 106 ? -26.844 2.137 14.852 1 65.56 106 ARG B N 1
ATOM 5036 C CA . ARG B 1 106 ? -26.562 2.09 13.422 1 65.56 106 ARG B CA 1
ATOM 5037 C C . ARG B 1 106 ? -25.078 2.303 13.141 1 65.56 106 ARG B C 1
ATOM 5039 O O . ARG B 1 106 ? -24.5 1.617 12.297 1 65.56 106 ARG B O 1
ATOM 5046 N N . TRP B 1 107 ? -24.516 3.203 13.805 1 68.62 107 TRP B N 1
ATOM 5047 C CA . TRP B 1 107 ? -23.094 3.477 13.625 1 68.62 107 TRP B CA 1
ATOM 5048 C C . TRP B 1 107 ? -22.25 2.297 14.094 1 68.62 107 TRP B C 1
ATOM 5050 O O . TRP B 1 107 ? -21.25 1.957 13.461 1 68.62 107 TRP B O 1
ATOM 5060 N N . LYS B 1 108 ? -22.766 1.708 15.086 1 71.19 108 LYS B N 1
ATOM 5061 C CA . LYS B 1 108 ? -22.047 0.544 15.617 1 71.19 108 LYS B CA 1
ATOM 5062 C C . LYS B 1 108 ? -22.062 -0.608 14.617 1 71.19 108 LYS B C 1
ATOM 5064 O O . LYS B 1 108 ? -21.047 -1.279 14.414 1 71.19 108 LYS B O 1
ATOM 5069 N N . TYR B 1 109 ? -23.188 -0.717 13.93 1 73.69 109 TYR B N 1
ATOM 5070 C CA . TYR B 1 109 ? -23.281 -1.802 12.961 1 73.69 109 TYR B CA 1
ATOM 5071 C C . TYR B 1 109 ? -22.453 -1.508 11.719 1 73.69 109 TYR B C 1
ATOM 5073 O O . TYR B 1 109 ? -21.859 -2.416 11.133 1 73.69 109 TYR B O 1
ATOM 5081 N N . ALA B 1 110 ? -22.438 -0.25 11.359 1 76.94 110 ALA B N 1
ATOM 5082 C CA . ALA B 1 110 ? -21.609 0.12 10.219 1 76.94 110 ALA B CA 1
ATOM 5083 C C . ALA B 1 110 ? -20.125 -0.126 10.508 1 76.94 110 ALA B C 1
ATOM 5085 O O . ALA B 1 110 ? -19.391 -0.613 9.641 1 76.94 110 ALA B O 1
ATOM 5086 N N . ARG B 1 111 ? -19.812 0.087 11.656 1 78.38 111 ARG B N 1
ATOM 5087 C CA . ARG B 1 111 ? -18.422 -0.125 12.055 1 78.38 111 ARG B CA 1
ATOM 5088 C C . ARG B 1 111 ? -18.109 -1.613 12.156 1 78.38 111 ARG B C 1
ATOM 5090 O O . ARG B 1 111 ? -17 -2.041 11.82 1 78.38 111 ARG B O 1
ATOM 5097 N N . LEU B 1 112 ? -19.062 -2.279 12.695 1 80.69 112 LEU B N 1
ATOM 5098 C CA . LEU B 1 112 ? -18.891 -3.727 12.789 1 80.69 112 LEU B CA 1
ATOM 5099 C C . LEU B 1 112 ? -18.734 -4.344 11.406 1 80.69 112 LEU B C 1
ATOM 5101 O O . LEU B 1 112 ? -17.859 -5.188 11.188 1 80.69 112 LEU B O 1
ATOM 5105 N N . ARG B 1 113 ? -19.547 -3.879 10.531 1 83.56 113 ARG B N 1
ATOM 5106 C CA . ARG B 1 113 ? -19.453 -4.375 9.164 1 83.56 113 ARG B CA 1
ATOM 5107 C C . ARG B 1 113 ? -18.094 -4.062 8.547 1 83.56 113 ARG B C 1
ATOM 5109 O O . ARG B 1 113 ? -17.5 -4.914 7.895 1 83.56 113 ARG B O 1
ATOM 5116 N N . GLU B 1 114 ? -17.656 -2.914 8.789 1 82.62 114 GLU B N 1
ATOM 5117 C CA . GLU B 1 114 ? -16.359 -2.5 8.266 1 82.62 114 GLU B CA 1
ATOM 5118 C C . GLU B 1 114 ? -15.227 -3.336 8.867 1 82.62 114 GLU B C 1
ATOM 5120 O O . GLU B 1 114 ? -14.297 -3.734 8.164 1 82.62 114 GLU B O 1
ATOM 5125 N N . ALA B 1 115 ? -15.383 -3.557 10.117 1 83.75 115 ALA B N 1
ATOM 5126 C CA . ALA B 1 115 ? -14.367 -4.348 10.805 1 83.75 115 ALA B CA 1
ATOM 5127 C C . ALA B 1 115 ? -14.32 -5.77 10.266 1 83.75 115 ALA B C 1
ATOM 5129 O O . ALA B 1 115 ? -13.242 -6.34 10.078 1 83.75 115 ALA B O 1
ATOM 5130 N N . ILE B 1 116 ? -15.469 -6.316 10.031 1 86.94 116 ILE B N 1
ATOM 5131 C CA . ILE B 1 116 ? -15.539 -7.676 9.516 1 86.94 116 ILE B CA 1
ATOM 5132 C C . ILE B 1 116 ? -14.969 -7.719 8.094 1 86.94 116 ILE B C 1
ATOM 5134 O O . ILE B 1 116 ? -14.188 -8.609 7.758 1 86.94 116 ILE B O 1
ATOM 5138 N N . ASP B 1 117 ? -15.336 -6.738 7.324 1 87.25 117 ASP B N 1
ATOM 5139 C CA . ASP B 1 117 ? -14.82 -6.664 5.961 1 87.25 117 ASP B CA 1
ATOM 5140 C C . ASP B 1 117 ? -13.297 -6.547 5.961 1 87.25 117 ASP B C 1
ATOM 5142 O O . ASP B 1 117 ? -12.617 -7.18 5.148 1 87.25 117 ASP B O 1
ATOM 5146 N N . ASP B 1 118 ? -12.789 -5.82 6.836 1 85.44 118 ASP B N 1
ATOM 5147 C CA . ASP B 1 118 ? -11.344 -5.672 6.965 1 85.44 118 ASP B CA 1
ATOM 5148 C C . ASP B 1 118 ? -10.688 -7 7.324 1 85.44 118 ASP B C 1
ATOM 5150 O O . ASP B 1 118 ? -9.633 -7.34 6.789 1 85.44 118 ASP B O 1
ATOM 5154 N N . SER B 1 119 ? -11.328 -7.691 8.211 1 86.75 119 SER B N 1
ATOM 5155 C CA . SER B 1 119 ? -10.781 -8.977 8.633 1 86.75 119 SER B CA 1
ATOM 5156 C C . SER B 1 119 ? -10.75 -9.969 7.469 1 86.75 119 SER B C 1
ATOM 5158 O O . SER B 1 119 ? -9.758 -10.68 7.289 1 86.75 119 SER B O 1
ATOM 5160 N N . ILE B 1 120 ? -11.82 -9.961 6.75 1 88 120 ILE B N 1
ATOM 5161 C CA . ILE B 1 120 ? -11.898 -10.859 5.602 1 88 120 ILE B CA 1
ATOM 5162 C C . ILE B 1 120 ? -10.781 -10.523 4.609 1 88 120 ILE B C 1
ATOM 5164 O O . ILE B 1 120 ? -10.039 -11.406 4.188 1 88 120 ILE B O 1
ATOM 5168 N N . SER B 1 121 ? -10.656 -9.297 4.34 1 87.31 121 SER B N 1
ATOM 5169 C CA . SER B 1 121 ? -9.656 -8.852 3.375 1 87.31 121 SER B CA 1
ATOM 5170 C C . SER B 1 121 ? -8.242 -9.164 3.857 1 87.31 121 SER B C 1
ATOM 5172 O O . SER B 1 121 ? -7.41 -9.656 3.09 1 87.31 121 SER B O 1
ATOM 5174 N N . GLU B 1 122 ? -8.008 -8.953 5.09 1 87.38 122 GLU B N 1
ATOM 5175 C CA . GLU B 1 122 ? -6.684 -9.18 5.656 1 87.38 122 GLU B CA 1
ATOM 5176 C C . GLU B 1 122 ? -6.336 -10.664 5.672 1 87.38 122 GLU B C 1
ATOM 5178 O O . GLU B 1 122 ? -5.211 -11.047 5.352 1 87.38 122 GLU B O 1
ATOM 5183 N N . LEU B 1 123 ? -7.289 -11.477 6.031 1 88.94 123 LEU B N 1
ATOM 5184 C CA . LEU B 1 123 ? -7.047 -12.914 6.098 1 88.94 123 LEU B CA 1
ATOM 5185 C C . LEU B 1 123 ? -6.84 -13.492 4.703 1 88.94 123 LEU B C 1
ATOM 5187 O O . LEU B 1 123 ? -5.973 -14.344 4.504 1 88.94 123 LEU B O 1
ATOM 5191 N N . GLN B 1 124 ? -7.598 -12.984 3.797 1 88.31 124 GLN B N 1
ATOM 5192 C CA . GLN B 1 124 ? -7.453 -13.461 2.426 1 88.31 124 GLN B CA 1
ATOM 5193 C C . GLN B 1 124 ? -6.098 -13.062 1.845 1 88.31 124 GLN B C 1
ATOM 5195 O O . GLN B 1 124 ? -5.449 -13.867 1.172 1 88.31 124 GLN B O 1
ATOM 5200 N N . GLN B 1 125 ? -5.727 -11.859 2.109 1 87.06 125 GLN B N 1
ATOM 5201 C CA . GLN B 1 125 ? -4.43 -11.398 1.632 1 87.06 125 GLN B CA 1
ATOM 5202 C C . GLN B 1 125 ? -3.293 -12.211 2.254 1 87.06 125 GLN B C 1
ATOM 5204 O O . GLN B 1 125 ? -2.346 -12.586 1.563 1 87.06 125 GLN B O 1
ATOM 5209 N N . TRP B 1 126 ? -3.447 -12.461 3.473 1 91.19 126 TRP B N 1
ATOM 5210 C CA . TRP B 1 126 ? -2.426 -13.258 4.148 1 91.19 126 TRP B CA 1
ATOM 5211 C C . TRP B 1 126 ? -2.383 -14.672 3.594 1 91.19 126 TRP B C 1
ATOM 5213 O O . TRP B 1 126 ? -1.305 -15.219 3.359 1 91.19 126 TRP B O 1
ATOM 5223 N N . GLN B 1 127 ? -3.566 -15.211 3.352 1 90.31 127 GLN B N 1
ATOM 5224 C CA . GLN B 1 127 ? -3.65 -16.578 2.828 1 90.31 127 GLN B CA 1
ATOM 5225 C C . GLN B 1 127 ? -2.977 -16.672 1.465 1 90.31 127 GLN B C 1
ATOM 5227 O O . GLN B 1 127 ? -2.369 -17.703 1.145 1 90.31 127 GLN B O 1
ATOM 5232 N N . SER B 1 128 ? -3.061 -15.664 0.744 1 89.06 128 SER B N 1
ATOM 5233 C CA . SER B 1 128 ? -2.488 -15.656 -0.599 1 89.06 128 SER B CA 1
ATOM 5234 C C . SER B 1 128 ? -0.966 -15.727 -0.552 1 89.06 128 SER B C 1
ATOM 5236 O O . SER B 1 128 ? -0.327 -16.141 -1.521 1 89.06 128 SER B O 1
ATOM 5238 N N . ILE B 1 129 ? -0.401 -15.367 0.529 1 90.62 129 ILE B N 1
ATOM 5239 C CA . ILE B 1 129 ? 1.045 -15.445 0.711 1 90.62 129 ILE B CA 1
ATOM 5240 C C . ILE B 1 129 ? 1.41 -16.75 1.409 1 90.62 129 ILE B C 1
ATOM 5242 O O . ILE B 1 129 ? 2.428 -17.375 1.089 1 90.62 129 ILE B O 1
ATOM 5246 N N . PHE B 1 130 ? 0.574 -17.203 2.35 1 95.38 130 PHE B N 1
ATOM 5247 C CA . PHE B 1 130 ? 0.839 -18.391 3.152 1 95.38 130 PHE B CA 1
ATOM 5248 C C . PHE B 1 130 ? 0.738 -19.656 2.303 1 95.38 130 PHE B C 1
ATOM 5250 O O . PHE B 1 130 ? 1.545 -20.562 2.449 1 95.38 130 PHE B O 1
ATOM 5257 N N . ASP B 1 131 ? -0.194 -19.641 1.379 1 93.06 131 ASP B N 1
ATOM 5258 C CA . ASP B 1 131 ? -0.471 -20.844 0.606 1 93.06 131 ASP B CA 1
ATOM 5259 C C . ASP B 1 131 ? 0.756 -21.281 -0.19 1 93.06 131 ASP B C 1
ATOM 5261 O O . ASP B 1 131 ? 1.193 -22.438 -0.087 1 93.06 131 ASP B O 1
ATOM 5265 N N . PRO B 1 132 ? 1.361 -20.359 -0.897 1 93.75 132 PRO B N 1
ATOM 5266 C CA . PRO B 1 132 ? 2.541 -20.812 -1.646 1 93.75 132 PRO B CA 1
ATOM 5267 C C . PRO B 1 132 ? 3.643 -21.359 -0.744 1 93.75 132 PRO B C 1
ATOM 5269 O O . PRO B 1 132 ? 4.305 -22.328 -1.096 1 93.75 132 PRO B O 1
ATOM 5272 N N . THR B 1 133 ? 3.805 -20.781 0.397 1 92.94 133 THR B N 1
ATOM 5273 C CA . THR B 1 133 ? 4.832 -21.234 1.328 1 92.94 133 THR B CA 1
ATOM 5274 C C . THR B 1 133 ? 4.465 -22.594 1.914 1 92.94 133 THR B C 1
ATOM 5276 O O . THR B 1 133 ? 5.332 -23.453 2.09 1 92.94 133 THR B O 1
ATOM 5279 N N . TRP B 1 134 ? 3.229 -22.781 2.209 1 93.94 134 TRP B N 1
ATOM 5280 C CA . TRP B 1 134 ? 2.734 -24.016 2.799 1 93.94 134 TRP B CA 1
ATOM 5281 C C . TRP B 1 134 ? 2.836 -25.172 1.806 1 93.94 134 TRP B C 1
ATOM 5283 O O . TRP B 1 134 ? 3.301 -26.25 2.154 1 93.94 134 TRP B O 1
ATOM 5293 N N . TYR B 1 135 ? 2.492 -24.953 0.555 1 92.38 135 TYR B N 1
ATOM 5294 C CA . TYR B 1 135 ? 2.506 -26 -0.454 1 92.38 135 TYR B CA 1
ATOM 5295 C C . TYR B 1 135 ? 3.932 -26.406 -0.804 1 92.38 135 TYR B C 1
ATOM 5297 O O . TYR B 1 135 ? 4.176 -27.531 -1.237 1 92.38 135 TYR B O 1
ATOM 5305 N N . LEU B 1 136 ? 4.828 -25.516 -0.621 1 92.62 136 LEU B N 1
ATOM 5306 C CA . LEU B 1 136 ? 6.23 -25.844 -0.873 1 92.62 136 LEU B CA 1
ATOM 5307 C C . LEU B 1 136 ? 6.707 -26.969 0.038 1 92.62 136 LEU B C 1
ATOM 5309 O O . LEU B 1 136 ? 7.66 -27.672 -0.294 1 92.62 136 LEU B O 1
ATOM 5313 N N . ILE B 1 137 ? 6.035 -27.188 1.208 1 92.69 137 ILE B N 1
ATOM 5314 C CA . ILE B 1 137 ? 6.371 -28.25 2.145 1 92.69 137 ILE B CA 1
ATOM 5315 C C . ILE B 1 137 ? 6.211 -29.609 1.463 1 92.69 137 ILE B C 1
ATOM 5317 O O . ILE B 1 137 ? 6.969 -30.547 1.739 1 92.69 137 ILE B O 1
ATOM 5321 N N . LEU B 1 138 ? 5.309 -29.672 0.56 1 90.69 138 LEU B N 1
ATOM 5322 C CA . LEU B 1 138 ? 4.938 -30.938 -0.06 1 90.69 138 LEU B CA 1
ATOM 5323 C C . LEU B 1 138 ? 6.031 -31.422 -1.011 1 90.69 138 LEU B C 1
ATOM 5325 O O . LEU B 1 138 ? 6.047 -32.594 -1.407 1 90.69 138 LEU B O 1
ATOM 5329 N N . ARG B 1 139 ? 6.898 -30.531 -1.297 1 88.5 139 ARG B N 1
ATOM 5330 C CA . ARG B 1 139 ? 7.988 -30.891 -2.203 1 88.5 139 ARG B CA 1
ATOM 5331 C C . ARG B 1 139 ? 9.125 -31.578 -1.454 1 88.5 139 ARG B C 1
ATOM 5333 O O . ARG B 1 139 ? 9.992 -32.188 -2.068 1 88.5 139 ARG B O 1
ATOM 5340 N N . MET B 1 140 ? 9.078 -31.516 -0.209 1 87.94 140 MET B N 1
ATOM 5341 C CA . MET B 1 140 ? 10.172 -32.062 0.584 1 87.94 140 MET B CA 1
ATOM 5342 C C . MET B 1 140 ? 10.148 -33.594 0.57 1 87.94 140 MET B C 1
ATOM 5344 O O . MET B 1 140 ? 9.094 -34.188 0.726 1 87.94 140 MET B O 1
ATOM 5348 N N . GLY B 1 141 ? 11.336 -34.219 0.332 1 83.69 141 GLY B N 1
ATOM 5349 C CA . GLY B 1 141 ? 11.438 -35.688 0.24 1 83.69 141 GLY B CA 1
ATOM 5350 C C . GLY B 1 141 ? 11.492 -36.344 1.595 1 83.69 141 GLY B C 1
ATOM 5351 O O . GLY B 1 141 ? 12.289 -37.281 1.8 1 83.69 141 GLY B O 1
ATOM 5352 N N . ASN B 1 142 ? 10.742 -35.906 2.582 1 87.69 142 ASN B N 1
ATOM 5353 C CA . ASN B 1 142 ? 10.75 -36.469 3.918 1 87.69 142 ASN B CA 1
ATOM 5354 C C . ASN B 1 142 ? 9.5 -37.312 4.164 1 87.69 142 ASN B C 1
ATOM 5356 O O . ASN B 1 142 ? 8.375 -36.844 4.039 1 87.69 142 ASN B O 1
ATOM 5360 N N . ARG B 1 143 ? 9.617 -38.531 4.566 1 89.25 143 ARG B N 1
ATOM 5361 C CA . ARG B 1 143 ? 8.531 -39.469 4.75 1 89.25 143 ARG B CA 1
ATOM 5362 C C . ARG B 1 143 ? 7.645 -39.062 5.926 1 89.25 143 ARG B C 1
ATOM 5364 O O . ARG B 1 143 ? 6.484 -39.469 6 1 89.25 143 ARG B O 1
ATOM 5371 N N . PHE B 1 144 ? 8.242 -38.312 6.805 1 92.25 144 PHE B N 1
ATOM 5372 C CA . PHE B 1 144 ? 7.477 -37.875 7.965 1 92.25 144 PHE B CA 1
ATOM 5373 C C . PHE B 1 144 ? 6.285 -37.031 7.531 1 92.25 144 PHE B C 1
ATOM 5375 O O . PHE B 1 144 ? 5.227 -37.062 8.164 1 92.25 144 PHE B O 1
ATOM 5382 N N . ILE B 1 145 ? 6.438 -36.281 6.504 1 92.31 145 ILE B N 1
ATOM 5383 C CA . ILE B 1 145 ? 5.367 -35.469 5.984 1 92.31 145 ILE B CA 1
ATOM 5384 C C . ILE B 1 145 ? 4.215 -36.312 5.492 1 92.31 145 ILE B C 1
ATOM 5386 O O . ILE B 1 145 ? 3.043 -36 5.723 1 92.31 145 ILE B O 1
ATOM 5390 N N . ASP B 1 146 ? 4.484 -37.438 4.918 1 90.19 146 ASP B N 1
ATOM 5391 C CA . ASP B 1 146 ? 3.469 -38.375 4.453 1 90.19 146 ASP B CA 1
ATOM 5392 C C . ASP B 1 146 ? 2.662 -38.938 5.625 1 90.19 146 ASP B C 1
ATOM 5394 O O . ASP B 1 146 ? 1.435 -39.031 5.559 1 90.19 146 ASP B O 1
ATOM 5398 N N . ASP B 1 147 ? 3.322 -39.281 6.602 1 90.75 147 ASP B N 1
ATOM 5399 C CA . ASP B 1 147 ? 2.68 -39.844 7.781 1 90.75 147 ASP B CA 1
ATOM 5400 C C . ASP B 1 147 ? 1.709 -38.844 8.414 1 90.75 147 ASP B C 1
ATOM 5402 O O . ASP B 1 147 ? 0.586 -39.219 8.773 1 90.75 147 ASP B O 1
ATOM 5406 N N . GLU B 1 148 ? 2.18 -37.656 8.523 1 91.19 148 GLU B N 1
ATOM 5407 C CA . GLU B 1 148 ? 1.355 -36.625 9.15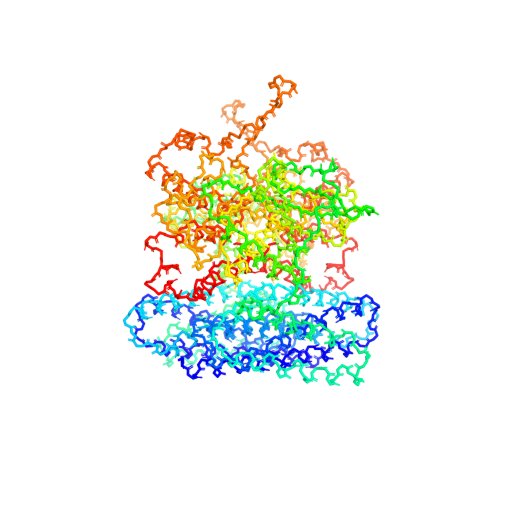6 1 91.19 148 GLU B CA 1
ATOM 5408 C C . GLU B 1 148 ? 0.154 -36.281 8.281 1 91.19 148 GLU B C 1
ATOM 5410 O O . GLU B 1 148 ? -0.919 -35.938 8.797 1 91.19 148 GLU B O 1
ATOM 5415 N N . LEU B 1 149 ? 0.331 -36.281 6.992 1 88.19 149 LEU B N 1
ATOM 5416 C CA . LEU B 1 149 ? -0.782 -36 6.09 1 88.19 149 LEU B CA 1
ATOM 5417 C C . LEU B 1 149 ? -1.832 -37.094 6.164 1 88.19 149 LEU B C 1
ATOM 5419 O O . LEU B 1 149 ? -3.029 -36.844 6.055 1 88.19 149 LEU B O 1
ATOM 5423 N N . SER B 1 150 ? -1.399 -38.344 6.367 1 84.38 150 SER B N 1
ATOM 5424 C CA . SER B 1 150 ? -2.293 -39.5 6.398 1 84.38 150 SER B CA 1
ATOM 5425 C C . SER B 1 150 ? -3.055 -39.562 7.719 1 84.38 150 SER B C 1
ATOM 5427 O O . SER B 1 150 ? -4.184 -40.062 7.762 1 84.38 150 SER B O 1
ATOM 5429 N N . LYS B 1 151 ? -2.447 -39.188 8.844 1 78.81 151 LYS B N 1
ATOM 5430 C CA . LYS B 1 151 ? -3.109 -39.219 10.148 1 78.81 151 LYS B CA 1
ATOM 5431 C C . LYS B 1 151 ? -4.395 -38.406 10.133 1 78.81 151 LYS B C 1
ATOM 5433 O O . LYS B 1 151 ? -5.41 -38.812 10.695 1 78.81 151 LYS B O 1
ATOM 5438 N N . GLN B 1 152 ? -4.273 -37.281 9.648 1 62.62 152 GLN B N 1
ATOM 5439 C CA . GLN B 1 152 ? -5.391 -36.344 9.758 1 62.62 152 GLN B CA 1
ATOM 5440 C C . GLN B 1 152 ? -6.516 -36.719 8.797 1 62.62 152 GLN B C 1
ATOM 5442 O O . GLN B 1 152 ? -7.688 -36.438 9.062 1 62.62 152 GLN B O 1
ATOM 5447 N N . SER B 1 153 ? -6.156 -37.281 7.668 1 56.41 153 SER B N 1
ATOM 5448 C CA . SER B 1 153 ? -7.211 -37.75 6.777 1 56.41 153 SER B CA 1
ATOM 5449 C C . SER B 1 153 ? -8.031 -38.844 7.434 1 56.41 153 SER B C 1
ATOM 5451 O O . SER B 1 153 ? -9.25 -38.906 7.27 1 56.41 153 SER B O 1
ATOM 5453 N N . ASP B 1 154 ? -7.453 -39.656 8.32 1 53.28 154 ASP B N 1
ATOM 5454 C CA . ASP B 1 154 ? -8.125 -40.75 9.039 1 53.28 154 ASP B CA 1
ATOM 5455 C C . ASP B 1 154 ? -8.977 -40.188 10.188 1 53.28 154 ASP B C 1
ATOM 5457 O O . ASP B 1 154 ? -10.07 -40.688 10.453 1 53.28 154 ASP B O 1
ATOM 5461 N N . GLU B 1 155 ? -8.398 -39.219 10.852 1 51.94 155 GLU B N 1
ATOM 5462 C CA . GLU B 1 155 ? -9.18 -38.625 11.953 1 51.94 155 GLU B CA 1
ATOM 5463 C C . GLU B 1 155 ? -10.391 -37.875 11.438 1 51.94 155 GLU B C 1
ATOM 5465 O O . GLU B 1 155 ? -11.438 -37.844 12.086 1 51.94 155 GLU B O 1
ATOM 5470 N N . LEU B 1 156 ? -10.25 -37.219 10.414 1 50.75 156 LEU B N 1
ATOM 5471 C CA . LEU B 1 156 ? -11.328 -36.469 9.781 1 50.75 156 LEU B CA 1
ATOM 5472 C C . LEU B 1 156 ? -12.352 -37.406 9.156 1 50.75 156 LEU B C 1
ATOM 5474 O O . LEU B 1 156 ? -13.555 -37.125 9.156 1 50.75 156 LEU B O 1
ATOM 5478 N N . ALA B 1 157 ? -12.008 -38.594 8.484 1 46.16 157 ALA B N 1
ATOM 5479 C CA . ALA B 1 157 ? -12.977 -39.625 8.062 1 46.16 157 ALA B CA 1
ATOM 5480 C C . ALA B 1 157 ? -13.828 -40.062 9.234 1 46.16 157 ALA B C 1
ATOM 5482 O O . ALA B 1 157 ? -15.031 -40.312 9.086 1 46.16 157 ALA B O 1
ATOM 5483 N N . VAL B 1 158 ? -13.336 -40.156 10.297 1 44.22 158 VAL B N 1
ATOM 5484 C CA . VAL B 1 158 ? -14.117 -40.562 11.453 1 44.22 158 VAL B CA 1
ATOM 5485 C C . VAL B 1 158 ? -15.031 -39.438 11.914 1 44.22 158 VAL B C 1
ATOM 5487 O O . VAL B 1 158 ? -16.188 -39.656 12.273 1 44.22 158 VAL B O 1
ATOM 5490 N N . GLU B 1 159 ? -14.453 -38.25 11.961 1 40.94 159 GLU B N 1
ATOM 5491 C CA . GLU B 1 159 ? -15.297 -37.125 12.422 1 40.94 159 GLU B CA 1
ATOM 5492 C C . GLU B 1 159 ? -16.328 -36.75 11.367 1 40.94 159 GLU B C 1
ATOM 5494 O O . GLU B 1 159 ? -17.375 -36.188 11.695 1 40.94 159 GLU B O 1
ATOM 5499 N N . THR B 1 160 ? -16.016 -36.781 10.109 1 38.41 160 THR B N 1
ATOM 5500 C CA . THR B 1 160 ? -17.047 -36.562 9.094 1 38.41 160 THR B CA 1
ATOM 5501 C C . THR B 1 160 ? -18.188 -37.562 9.234 1 38.41 160 THR B C 1
ATOM 5503 O O . THR B 1 160 ? -19.312 -37.281 8.844 1 38.41 160 THR B O 1
ATOM 5506 N N . LEU B 1 161 ? -18.078 -38.906 9.523 1 35.91 161 LEU B N 1
ATOM 5507 C CA . LEU B 1 161 ? -19.203 -39.812 9.758 1 35.91 161 LEU B CA 1
ATOM 5508 C C . LEU B 1 161 ? -20.078 -39.281 10.898 1 35.91 161 LEU B C 1
ATOM 5510 O O . LEU B 1 161 ? -21.281 -39.562 10.953 1 35.91 161 LEU B O 1
ATOM 5514 N N . SER B 1 162 ? -19.578 -38.875 12.008 1 33.34 162 SER B N 1
ATOM 5515 C CA . SER B 1 162 ? -20.469 -38.438 13.062 1 33.34 162 SER B CA 1
ATOM 5516 C C . SER B 1 162 ? -21 -37.031 12.789 1 33.34 162 SER B C 1
ATOM 5518 O O . SER B 1 162 ? -22.047 -36.625 13.328 1 33.34 162 SER B O 1
ATOM 5520 N N . LEU B 1 163 ? -20.141 -35.969 12.719 1 34.22 163 LEU B N 1
ATOM 5521 C CA . LEU B 1 163 ? -20.75 -34.656 12.648 1 34.22 163 LEU B CA 1
ATOM 5522 C C . LEU B 1 163 ? -21.172 -34.312 11.219 1 34.22 163 LEU B C 1
ATOM 5524 O O . LEU B 1 163 ? -20.312 -34.031 10.367 1 34.22 163 LEU B O 1
ATOM 5528 N N . GLN B 1 164 ? -22.062 -34.781 10.508 1 33.56 164 GLN B N 1
ATOM 5529 C CA . GLN B 1 164 ? -22.859 -34.406 9.352 1 33.56 164 GLN B CA 1
ATOM 5530 C C . GLN B 1 164 ? -22.906 -32.875 9.203 1 33.56 164 GLN B C 1
ATOM 5532 O O . GLN B 1 164 ? -23.297 -32.375 8.156 1 33.56 164 GLN B O 1
ATOM 5537 N N . THR B 1 165 ? -23.203 -31.969 10.289 1 33.91 165 THR B N 1
ATOM 5538 C CA . THR B 1 165 ? -23.922 -30.688 10.227 1 33.91 165 THR B CA 1
ATOM 5539 C C . THR B 1 165 ? -23 -29.578 9.711 1 33.91 165 THR B C 1
ATOM 5541 O O . THR B 1 165 ? -23.469 -28.656 9.047 1 33.91 165 THR B O 1
ATOM 5544 N N . SER B 1 166 ? -21.859 -28.906 10.453 1 38.72 166 SER B N 1
ATOM 5545 C CA . SER B 1 166 ? -21.578 -27.484 10.289 1 38.72 166 SER B CA 1
ATOM 5546 C C . SER B 1 166 ? -20.609 -27.234 9.141 1 38.72 166 SER B C 1
ATOM 5548 O O . SER B 1 166 ? -19.672 -28.016 8.938 1 38.72 166 SER B O 1
ATOM 5550 N N . SER B 1 167 ? -20.875 -26.547 7.98 1 43.81 167 SER B N 1
ATOM 5551 C CA . SER B 1 167 ? -20.297 -26 6.762 1 43.81 167 SER B CA 1
ATOM 5552 C C . SER B 1 167 ? -18.828 -25.609 6.977 1 43.81 167 SER B C 1
ATOM 5554 O O . SER B 1 167 ? -18.016 -25.703 6.055 1 43.81 167 SER B O 1
ATOM 5556 N N . THR B 1 168 ? -18.406 -25.203 8.094 1 46.22 168 THR B N 1
ATOM 5557 C CA . THR B 1 168 ? -17.078 -24.641 8.328 1 46.22 168 THR B CA 1
ATOM 5558 C C . THR B 1 168 ? -16.031 -25.75 8.359 1 46.22 168 THR B C 1
ATOM 5560 O O . THR B 1 168 ? -14.898 -25.547 7.914 1 46.22 168 THR B O 1
ATOM 5563 N N . SER B 1 169 ? -16.281 -27.047 8.953 1 47.69 169 SER B N 1
ATOM 5564 C CA . SER B 1 169 ? -15.328 -28.141 9.062 1 47.69 169 SER B CA 1
ATOM 5565 C C . SER B 1 169 ? -14.945 -28.688 7.688 1 47.69 169 SER B C 1
ATOM 5567 O O . SER B 1 169 ? -13.836 -29.188 7.5 1 47.69 169 SER B O 1
ATOM 5569 N N . SER B 1 170 ? -15.695 -28.375 6.641 1 52.06 170 SER B N 1
ATOM 5570 C CA . SER B 1 170 ? -15.516 -28.906 5.297 1 52.06 170 SER B CA 1
ATOM 5571 C C . SER B 1 170 ? -14.375 -28.203 4.566 1 52.06 170 SER B C 1
ATOM 5573 O O . SER B 1 170 ? -13.602 -28.844 3.85 1 52.06 170 SER B O 1
ATOM 5575 N N . SER B 1 171 ? -14.07 -26.984 4.965 1 58 171 SER B N 1
ATOM 5576 C CA . SER B 1 171 ? -13.039 -26.266 4.238 1 58 171 SER B CA 1
ATOM 5577 C C . SER B 1 171 ? -11.641 -26.703 4.668 1 58 171 SER B C 1
ATOM 5579 O O . SER B 1 171 ? -10.75 -26.875 3.83 1 58 171 SER B O 1
ATOM 5581 N N . GLY B 1 172 ? -11.461 -27.047 5.949 1 59.47 172 GLY B N 1
ATOM 5582 C CA . GLY B 1 172 ? -10.18 -27.516 6.449 1 59.47 172 GLY B CA 1
ATOM 5583 C C . GLY B 1 172 ? -9.812 -28.906 5.949 1 59.47 172 GLY B C 1
ATOM 5584 O O . GLY B 1 172 ? -8.688 -29.141 5.508 1 59.47 172 GLY B O 1
ATOM 5585 N N . ASN B 1 173 ? -10.719 -29.75 5.988 1 63.5 173 ASN B N 1
ATOM 5586 C CA . ASN B 1 173 ? -10.492 -31.109 5.547 1 63.5 173 ASN B CA 1
ATOM 5587 C C . ASN B 1 173 ? -10.203 -31.188 4.051 1 63.5 173 ASN B C 1
ATOM 5589 O O . ASN B 1 173 ? -9.375 -31.969 3.607 1 63.5 173 ASN B O 1
ATOM 5593 N N . SER B 1 174 ? -10.703 -30.203 3.473 1 75.94 174 SER B N 1
ATOM 5594 C CA . SER B 1 174 ? -10.508 -30.141 2.027 1 75.94 174 SER B CA 1
ATOM 5595 C C . SER B 1 174 ? -9.086 -29.719 1.675 1 75.94 174 SER B C 1
ATOM 5597 O O . SER B 1 174 ? -8.484 -30.281 0.751 1 75.94 174 SER B O 1
ATOM 5599 N N . ALA B 1 175 ? -8.438 -29.031 2.568 1 79.56 175 ALA B N 1
ATOM 5600 C CA . ALA B 1 175 ? -7.09 -28.547 2.277 1 79.56 175 ALA B CA 1
ATOM 5601 C C . ALA B 1 175 ? -6.062 -29.656 2.443 1 79.56 175 ALA B C 1
ATOM 5603 O O . ALA B 1 175 ? -5.168 -29.812 1.606 1 79.56 175 ALA B O 1
ATOM 5604 N N . LEU B 1 176 ? -6.203 -30.484 3.449 1 85.69 176 LEU B N 1
ATOM 5605 C CA . LEU B 1 176 ? -5.246 -31.562 3.688 1 85.6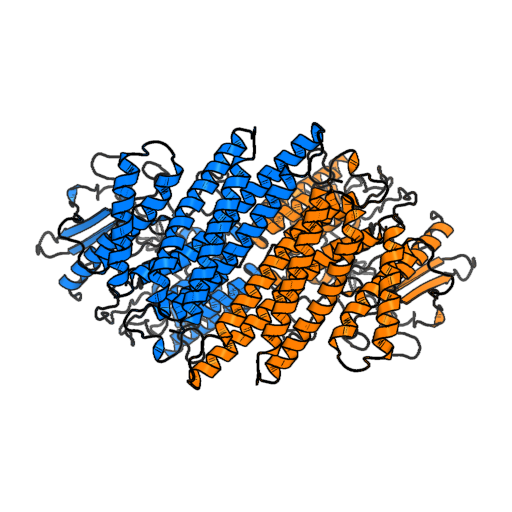9 176 LEU B CA 1
ATOM 5606 C C . LEU B 1 176 ? -5.422 -32.688 2.672 1 85.69 176 LEU B C 1
ATOM 5608 O O . LEU B 1 176 ? -4.445 -33.312 2.248 1 85.69 176 LEU B O 1
ATOM 5612 N N . ALA B 1 177 ? -6.68 -32.875 2.355 1 83.19 177 ALA B N 1
ATOM 5613 C CA . ALA B 1 177 ? -6.941 -33.875 1.329 1 83.19 177 ALA B CA 1
ATOM 5614 C C . ALA B 1 177 ? -6.301 -33.469 0 1 83.19 177 ALA B C 1
ATOM 5616 O O . ALA B 1 177 ? -5.68 -34.312 -0.667 1 83.19 177 ALA B O 1
ATOM 5617 N N . SER B 1 178 ? -6.461 -32.281 -0.284 1 83.56 178 SER B N 1
ATOM 5618 C CA . SER B 1 178 ? -5.852 -31.766 -1.505 1 83.56 178 SER B CA 1
ATOM 5619 C C . SER B 1 178 ? -4.332 -31.859 -1.446 1 83.56 178 SER B C 1
ATOM 5621 O O . SER B 1 178 ? -3.686 -32.188 -2.443 1 83.56 178 SER B O 1
ATOM 5623 N N . ALA B 1 179 ? -3.861 -31.672 -0.314 1 88.12 179 ALA B N 1
ATOM 5624 C CA . ALA B 1 179 ? -2.414 -31.734 -0.123 1 88.12 179 ALA B CA 1
ATOM 5625 C C . ALA B 1 179 ? -1.911 -33.156 -0.26 1 88.12 179 ALA B C 1
ATOM 5627 O O . ALA B 1 179 ? -0.86 -33.406 -0.859 1 88.12 179 ALA B O 1
ATOM 5628 N N . GLN B 1 180 ? -2.646 -34.062 0.289 1 87.06 180 GLN B N 1
ATOM 5629 C CA . GLN B 1 180 ? -2.27 -35.469 0.198 1 87.06 180 GLN B CA 1
ATOM 5630 C C . GLN B 1 180 ? -2.285 -35.938 -1.25 1 87.06 180 GLN B C 1
ATOM 5632 O O . GLN B 1 180 ? -1.374 -36.656 -1.684 1 87.06 180 GLN B O 1
ATOM 5637 N N . ASP B 1 181 ? -3.279 -35.5 -1.89 1 85.12 181 ASP B N 1
ATOM 5638 C CA . ASP B 1 181 ? -3.389 -35.844 -3.301 1 85.12 181 ASP B CA 1
ATOM 5639 C C . ASP B 1 181 ? -2.221 -35.281 -4.105 1 85.12 181 ASP B C 1
ATOM 5641 O O . ASP B 1 181 ? -1.643 -35.969 -4.945 1 85.12 181 ASP B O 1
ATOM 5645 N N . LEU B 1 182 ? -1.884 -34.125 -3.828 1 87.5 182 LEU B N 1
ATOM 5646 C CA . LEU B 1 182 ? -0.782 -33.469 -4.535 1 87.5 182 LEU B CA 1
ATOM 5647 C C . LEU B 1 182 ? 0.542 -34.156 -4.219 1 87.5 182 LEU B C 1
ATOM 5649 O O . LEU B 1 182 ? 1.362 -34.375 -5.113 1 87.5 182 LEU B O 1
ATOM 5653 N N . ARG B 1 183 ? 0.655 -34.438 -2.988 1 89.75 183 ARG B N 1
ATOM 5654 C CA . ARG B 1 183 ? 1.894 -35.094 -2.584 1 89.75 183 ARG B CA 1
ATOM 5655 C C . ARG B 1 183 ? 2.043 -36.469 -3.268 1 89.75 183 ARG B C 1
ATOM 5657 O O . ARG B 1 183 ? 3.131 -36.812 -3.727 1 89.75 183 ARG B O 1
ATOM 5664 N N . HIS B 1 184 ? 1.013 -37.188 -3.396 1 86.12 184 HIS B N 1
ATOM 5665 C CA . HIS B 1 184 ? 1.038 -38.469 -4.082 1 86.12 184 HIS B CA 1
ATOM 5666 C C . HIS B 1 184 ? 1.422 -38.281 -5.551 1 86.12 184 HIS B C 1
ATOM 5668 O O . HIS B 1 184 ? 2.182 -39.094 -6.09 1 86.12 184 HIS B O 1
ATOM 5674 N N . THR B 1 185 ? 0.93 -37.281 -6.062 1 84.44 185 THR B N 1
ATOM 5675 C CA . THR B 1 185 ? 1.217 -37.031 -7.469 1 84.44 185 THR B CA 1
ATOM 5676 C C . THR B 1 185 ? 2.67 -36.594 -7.656 1 84.44 185 THR B C 1
ATOM 5678 O O . THR B 1 185 ? 3.312 -36.969 -8.641 1 84.44 185 THR B O 1
ATOM 5681 N N . LEU B 1 186 ? 3.203 -35.906 -6.746 1 85.12 186 LEU B N 1
ATOM 5682 C CA . LEU B 1 186 ? 4.574 -35.406 -6.828 1 85.12 186 LEU B CA 1
ATOM 5683 C C . LEU B 1 186 ? 5.574 -36.562 -6.688 1 85.12 186 LEU B C 1
ATOM 5685 O O . LEU B 1 186 ? 6.637 -36.531 -7.316 1 85.12 186 LEU B O 1
ATOM 5689 N N . LYS B 1 187 ? 5.215 -37.469 -5.84 1 81.75 187 LYS B N 1
ATOM 5690 C CA . LYS B 1 187 ? 6.117 -38.594 -5.602 1 81.75 187 LYS B CA 1
ATOM 5691 C C . LYS B 1 187 ? 5.957 -39.688 -6.684 1 81.75 187 LYS B C 1
ATOM 5693 O O . LYS B 1 187 ? 6.734 -40.625 -6.734 1 81.75 187 LYS B O 1
ATOM 5698 N N . GLY B 1 188 ? 5.219 -39.375 -7.59 1 71.12 188 GLY B N 1
ATOM 5699 C CA . GLY B 1 188 ? 5.031 -40.312 -8.672 1 71.12 188 GLY B CA 1
ATOM 5700 C C . GLY B 1 188 ? 4.152 -41.5 -8.281 1 71.12 188 GLY B C 1
ATOM 5701 O O . GLY B 1 188 ? 4.023 -42.469 -9.039 1 71.12 188 GLY B O 1
ATOM 5702 N N . ASP B 1 189 ? 3.906 -41.656 -6.902 1 59.16 189 ASP B N 1
ATOM 5703 C CA . ASP B 1 189 ? 3.078 -42.75 -6.422 1 59.16 189 ASP B CA 1
ATOM 5704 C C . ASP B 1 189 ? 1.633 -42.594 -6.895 1 59.16 189 ASP B C 1
ATOM 5706 O O . ASP B 1 189 ? 0.75 -43.344 -6.453 1 59.16 189 ASP B O 1
ATOM 5710 N N . GLY B 1 190 ? 1.432 -41.562 -7.344 1 54.19 190 GLY B N 1
ATOM 5711 C CA . GLY B 1 190 ? 0.066 -41.344 -7.793 1 54.19 190 GLY B CA 1
ATOM 5712 C C . GLY B 1 190 ? -0.453 -42.469 -8.68 1 54.19 190 GLY B C 1
ATOM 5713 O O . GLY B 1 190 ? 0.161 -42.781 -9.703 1 54.19 190 GLY B O 1
ATOM 5714 N N . GLY B 1 191 ? -0.915 -43.438 -8.047 1 46.19 191 GLY B N 1
ATOM 5715 C CA . GLY B 1 191 ? -1.518 -44.625 -8.648 1 46.19 191 GLY B CA 1
ATOM 5716 C C . GLY B 1 191 ? -2.111 -44.344 -10.023 1 46.19 191 GLY B C 1
ATOM 5717 O O . GLY B 1 191 ? -2.258 -43.188 -10.422 1 46.19 191 GLY B O 1
ATOM 5718 N N . SER B 1 192 ? -2.1 -45.438 -10.867 1 50.34 192 SER B N 1
ATOM 5719 C CA . SER B 1 192 ? -2.783 -45.875 -12.086 1 50.34 192 SER B CA 1
ATOM 5720 C C . SER B 1 192 ? -4.152 -45.219 -12.211 1 50.34 192 SER B C 1
ATOM 5722 O O . SER B 1 192 ? -4.801 -45.312 -13.258 1 50.34 192 SER B O 1
ATOM 5724 N N . ALA B 1 193 ? -4.594 -44.594 -11.094 1 59.25 193 ALA B N 1
ATOM 5725 C CA . ALA B 1 193 ? -6.051 -44.5 -11.086 1 59.25 193 ALA B CA 1
ATOM 5726 C C . ALA B 1 193 ? -6.531 -43.188 -11.688 1 59.25 193 ALA B C 1
ATOM 5728 O O . ALA B 1 193 ? -7.715 -43.031 -11.984 1 59.25 193 ALA B O 1
ATOM 5729 N N . MET B 1 194 ? -5.512 -42 -11.742 1 69.69 194 MET B N 1
ATOM 5730 C CA . MET B 1 194 ? -6.156 -40.812 -12.281 1 69.69 194 MET B CA 1
ATOM 5731 C C . MET B 1 194 ? -6.215 -40.875 -13.805 1 69.69 194 MET B C 1
ATOM 5733 O O . MET B 1 194 ? -5.18 -40.969 -14.461 1 69.69 194 MET B O 1
ATOM 5737 N N . HIS B 1 195 ? -7.348 -41.031 -14.297 1 81.19 195 HIS B N 1
ATOM 5738 C CA . HIS B 1 195 ? -7.562 -41.031 -15.742 1 81.19 195 HIS B CA 1
ATOM 5739 C C . HIS B 1 195 ? -7.406 -39.656 -16.328 1 81.19 195 HIS B C 1
ATOM 5741 O O . HIS B 1 195 ? -8.148 -38.719 -15.977 1 81.19 195 HIS B O 1
ATOM 5747 N N . ILE B 1 196 ? -6.258 -39.438 -17.047 1 90.31 196 ILE B N 1
ATOM 5748 C CA . ILE B 1 196 ? -6.012 -38.094 -17.609 1 90.31 196 ILE B CA 1
ATOM 5749 C C . ILE B 1 196 ? -6.168 -38.156 -19.125 1 90.31 196 ILE B C 1
ATOM 5751 O O . ILE B 1 196 ? -6.168 -37.094 -19.781 1 90.31 196 ILE B O 1
ATOM 5755 N N . SER B 1 197 ? -6.27 -39.281 -19.672 1 92.06 197 SER B N 1
ATOM 5756 C CA . SER B 1 197 ? -6.418 -39.375 -21.125 1 92.06 197 SER B CA 1
ATOM 5757 C C . SER B 1 197 ? -7.852 -39.094 -21.562 1 92.06 197 SER B C 1
ATOM 5759 O O . SER B 1 197 ? -8.797 -39.719 -21.062 1 92.06 197 SER B O 1
ATOM 5761 N N . LEU B 1 198 ? -7.988 -38.188 -22.406 1 93.62 198 LEU B N 1
ATOM 5762 C CA . LEU B 1 198 ? -9.297 -37.812 -22.922 1 93.62 198 LEU B CA 1
ATOM 5763 C C . LEU B 1 198 ? -9.438 -38.219 -24.391 1 93.62 198 LEU B C 1
ATOM 5765 O O . LEU B 1 198 ? -8.469 -38.188 -25.141 1 93.62 198 LEU B O 1
ATOM 5769 N N . PRO B 1 199 ? -10.625 -38.594 -24.688 1 92.38 199 PRO B N 1
ATOM 5770 C CA . PRO B 1 199 ? -10.836 -38.938 -26.094 1 92.38 199 PRO B CA 1
ATOM 5771 C C . PRO B 1 199 ? -10.805 -37.75 -27.031 1 92.38 199 PRO B C 1
ATOM 5773 O O . PRO B 1 199 ? -11.266 -36.656 -26.656 1 92.38 199 PRO B O 1
ATOM 5776 N N . GLU B 1 200 ? -10.273 -37.938 -28.188 1 88.56 200 GLU B N 1
ATOM 5777 C CA . GLU B 1 200 ? -10.195 -36.875 -29.172 1 88.56 200 GLU B CA 1
ATOM 5778 C C . GLU B 1 200 ? -11.586 -36.406 -29.578 1 88.56 200 GLU B C 1
ATOM 5780 O O . GLU B 1 200 ? -11.797 -35.219 -29.797 1 88.56 200 GLU B O 1
ATOM 5785 N N . ASN B 1 201 ? -12.523 -37.344 -29.641 1 88.81 201 ASN B N 1
ATOM 5786 C CA . ASN B 1 201 ? -13.867 -37 -30.109 1 88.81 201 ASN B CA 1
ATOM 5787 C C . ASN B 1 201 ? -14.719 -36.406 -28.984 1 88.81 201 ASN B C 1
ATOM 5789 O O . ASN B 1 201 ? -15.906 -36.156 -29.188 1 88.81 201 ASN B O 1
ATOM 5793 N N . GLY B 1 202 ? -14.133 -36.219 -27.938 1 92.38 202 GLY B N 1
ATOM 5794 C CA . GLY B 1 202 ? -14.867 -35.625 -26.844 1 92.38 202 GLY B CA 1
ATOM 5795 C C . GLY B 1 202 ? -15 -34.094 -26.953 1 92.38 202 GLY B C 1
ATOM 5796 O O . GLY B 1 202 ? -15.82 -33.5 -26.266 1 92.38 202 GLY B O 1
ATOM 5797 N N . LEU B 1 203 ? -14.227 -33.469 -27.766 1 93.06 203 LEU B N 1
ATOM 5798 C CA . LEU B 1 203 ? -14.25 -32.031 -28 1 93.06 203 LEU B CA 1
ATOM 5799 C C . LEU B 1 203 ? -14.625 -31.734 -29.453 1 93.06 203 LEU B C 1
ATOM 5801 O O . LEU B 1 203 ? -14.328 -32.5 -30.359 1 93.06 203 LEU B O 1
ATOM 5805 N N . GLU B 1 204 ? -15.297 -30.594 -29.594 1 92.94 204 GLU B N 1
ATOM 5806 C CA . GLU B 1 204 ? -15.672 -30.156 -30.938 1 92.94 204 GLU B CA 1
ATOM 5807 C C . GLU B 1 204 ? -14.586 -29.281 -31.547 1 92.94 204 GLU B C 1
ATOM 5809 O O . GLU B 1 204 ? -14.742 -28.062 -31.625 1 92.94 204 GLU B O 1
ATOM 5814 N N . TRP B 1 205 ? -13.609 -29.938 -32.094 1 90.19 205 TRP B N 1
ATOM 5815 C CA . TRP B 1 205 ? -12.43 -29.25 -32.594 1 90.19 205 TRP B CA 1
ATOM 5816 C C . TRP B 1 205 ? -12.789 -28.344 -33.781 1 90.19 205 TRP B C 1
ATOM 5818 O O . TRP B 1 205 ? -12.125 -27.328 -34 1 90.19 205 TRP B O 1
ATOM 5828 N N . GLU B 1 206 ? -13.852 -28.594 -34.469 1 87.88 206 GLU B N 1
ATOM 5829 C CA . GLU B 1 206 ? -14.25 -27.828 -35.656 1 87.88 206 GLU B CA 1
ATOM 5830 C C . GLU B 1 206 ? -14.789 -26.453 -35.25 1 87.88 206 GLU B C 1
ATOM 5832 O O . GLU B 1 206 ? -14.727 -25.516 -36.031 1 87.88 206 GLU B O 1
ATOM 5837 N N . THR B 1 207 ? -15.305 -26.438 -34.125 1 85.06 207 THR B N 1
ATOM 5838 C CA . THR B 1 207 ? -15.891 -25.172 -33.656 1 85.06 207 THR B CA 1
ATOM 5839 C C . THR B 1 207 ? -14.945 -24.438 -32.719 1 85.06 207 THR B C 1
ATOM 5841 O O . THR B 1 207 ? -15.359 -23.531 -32 1 85.06 207 THR B O 1
ATOM 5844 N N . ALA B 1 208 ? -13.742 -24.812 -32.75 1 90.69 208 ALA B N 1
ATOM 5845 C CA . ALA B 1 208 ? -12.75 -24.188 -31.891 1 90.69 208 ALA B CA 1
ATOM 5846 C C . ALA B 1 208 ? -12.656 -22.688 -32.156 1 90.69 208 ALA B C 1
ATOM 5848 O O . ALA B 1 208 ? -12.664 -22.25 -33.312 1 90.69 208 ALA B O 1
ATOM 5849 N N . ARG B 1 209 ? -12.727 -21.953 -31.094 1 90.62 209 ARG B N 1
ATOM 5850 C CA . ARG B 1 209 ? -12.609 -20.5 -31.188 1 90.62 209 ARG B CA 1
ATOM 5851 C C . ARG B 1 209 ? -11.234 -20.031 -30.734 1 90.62 209 ARG B C 1
ATOM 5853 O O . ARG B 1 209 ? -10.742 -20.438 -29.688 1 90.62 209 ARG B O 1
ATOM 5860 N N . GLU B 1 210 ? -10.641 -19.281 -31.547 1 91.12 210 GLU B N 1
ATOM 5861 C CA . GLU B 1 210 ? -9.344 -18.703 -31.188 1 91.12 210 GLU B CA 1
ATOM 5862 C C . GLU B 1 210 ? -9.5 -17.484 -30.297 1 91.12 210 GLU B C 1
ATOM 5864 O O . GLU B 1 210 ? -10.461 -16.719 -30.453 1 91.12 210 GLU B O 1
ATOM 5869 N N . VAL B 1 211 ? -8.703 -17.328 -29.297 1 92.31 211 VAL B N 1
ATOM 5870 C CA . VAL B 1 211 ? -8.602 -16.109 -28.516 1 92.31 211 VAL B CA 1
ATOM 5871 C C . VAL B 1 211 ? -7.527 -15.195 -29.094 1 92.31 211 VAL B C 1
ATOM 5873 O O . VAL B 1 211 ? -6.379 -15.609 -29.266 1 92.31 211 VAL B O 1
ATOM 5876 N N . GLU B 1 212 ? -7.898 -14 -29.359 1 91.31 212 GLU B N 1
ATOM 5877 C CA . GLU B 1 212 ? -6.98 -13.078 -30.016 1 91.31 212 GLU B CA 1
ATOM 5878 C C . GLU B 1 212 ? -5.688 -12.922 -29.219 1 91.31 212 GLU B C 1
ATOM 5880 O O . GLU B 1 212 ? -5.719 -12.719 -28 1 91.31 212 GLU B O 1
ATOM 5885 N N . TYR B 1 213 ? -4.516 -13.125 -29.922 1 92.31 213 TYR B N 1
ATOM 5886 C CA . TYR B 1 213 ? -3.17 -12.969 -29.391 1 92.31 213 TYR B CA 1
ATOM 5887 C C . TYR B 1 213 ? -2.91 -13.977 -28.266 1 92.31 213 TYR B C 1
ATOM 5889 O O . TYR B 1 213 ? -2.281 -13.641 -27.266 1 92.31 213 TYR B O 1
ATOM 5897 N N . SER B 1 214 ? -3.533 -15.039 -28.297 1 92.5 214 SER B N 1
ATOM 5898 C CA . SER B 1 214 ? -3.283 -16.109 -27.344 1 92.5 214 SER B CA 1
ATOM 5899 C C . SER B 1 214 ? -2.922 -17.422 -28.047 1 92.5 214 SER B C 1
ATOM 5901 O O . SER B 1 214 ? -3.291 -17.625 -29.203 1 92.5 214 SER B O 1
ATOM 5903 N N . THR B 1 215 ? -2.166 -18.188 -27.391 1 88.25 215 THR B N 1
ATOM 5904 C CA . THR B 1 215 ? -1.858 -19.516 -27.906 1 88.25 215 THR B CA 1
ATOM 5905 C C . THR B 1 215 ? -2.93 -20.516 -27.484 1 88.25 215 THR B C 1
ATOM 5907 O O . THR B 1 215 ? -2.977 -21.641 -28 1 88.25 215 THR B O 1
ATOM 5910 N N . THR B 1 216 ? -3.748 -20.109 -26.594 1 93.44 216 THR B N 1
ATOM 5911 C CA . THR B 1 216 ? -4.812 -20.969 -26.078 1 93.44 216 THR B CA 1
ATOM 5912 C C . THR B 1 216 ? -6.078 -20.828 -26.922 1 93.44 216 THR B C 1
ATOM 5914 O O . THR B 1 216 ? -6.43 -19.719 -27.344 1 93.44 216 THR B O 1
ATOM 5917 N N . ILE B 1 217 ? -6.707 -21.969 -27.203 1 93.44 217 ILE B N 1
ATOM 5918 C CA . ILE B 1 217 ? -7.965 -21.938 -27.938 1 93.44 217 ILE B CA 1
ATOM 5919 C C . ILE B 1 217 ? -9.102 -22.422 -27.031 1 93.44 217 ILE B C 1
ATOM 5921 O O . ILE B 1 217 ? -8.867 -23.109 -26.047 1 93.44 217 ILE B O 1
ATOM 5925 N N . LEU B 1 218 ? -10.32 -21.984 -27.375 1 93.56 218 LEU B N 1
ATOM 5926 C CA . LEU B 1 218 ? -11.516 -22.406 -26.672 1 93.56 218 LEU B CA 1
ATOM 5927 C C . LEU B 1 218 ? -12.305 -23.422 -27.484 1 93.56 218 LEU B C 1
ATOM 5929 O O . LEU B 1 218 ? -12.57 -23.203 -28.672 1 93.56 218 LEU B O 1
ATOM 5933 N N . VAL B 1 219 ? -12.562 -24.547 -26.875 1 93.38 219 VAL B N 1
ATOM 5934 C CA . VAL B 1 219 ? -13.25 -25.625 -27.594 1 93.38 219 VAL B CA 1
ATOM 5935 C C . VAL B 1 219 ? -14.438 -26.109 -26.766 1 93.38 219 VAL B C 1
ATOM 5937 O O . VAL B 1 219 ? -14.352 -26.219 -25.531 1 93.38 219 VAL B O 1
ATOM 5940 N N . LYS B 1 220 ? -15.492 -26.375 -27.391 1 91.88 220 LYS B N 1
ATOM 5941 C CA . LYS B 1 220 ? -16.688 -26.875 -26.719 1 91.88 220 LYS B CA 1
ATOM 5942 C C . LYS B 1 220 ? -16.625 -28.391 -26.547 1 91.88 220 LYS B C 1
ATOM 5944 O O . LYS B 1 220 ? -16 -29.078 -27.359 1 91.88 220 LYS B O 1
ATOM 5949 N N . ARG B 1 221 ? -17.25 -28.797 -25.484 1 91.88 221 ARG B N 1
ATOM 5950 C CA . ARG B 1 221 ? -17.438 -30.234 -25.328 1 91.88 221 ARG B CA 1
ATOM 5951 C C . ARG B 1 221 ? -18.469 -30.766 -26.328 1 91.88 221 ARG B C 1
ATOM 5953 O O . ARG B 1 221 ? -19.453 -30.109 -26.609 1 91.88 221 ARG B O 1
ATOM 5960 N N . GLN B 1 222 ? -18.219 -31.938 -26.734 1 91.44 222 GLN B N 1
ATOM 5961 C CA . GLN B 1 222 ? -19.156 -32.562 -27.656 1 91.44 222 GLN B CA 1
ATOM 5962 C C . GLN B 1 222 ? -20.531 -32.719 -27.016 1 91.44 222 GLN B C 1
ATOM 5964 O O . GLN B 1 222 ? -20.641 -33.281 -25.922 1 91.44 222 GLN B O 1
ATOM 5969 N N . GLY B 1 223 ? -21.516 -32.281 -27.609 1 86.88 223 GLY B N 1
ATOM 5970 C CA . GLY B 1 223 ? -22.875 -32.469 -27.141 1 86.88 223 GLY B CA 1
ATOM 5971 C C . GLY B 1 223 ? -23.234 -31.562 -25.984 1 86.88 223 GLY B C 1
ATOM 5972 O O . GLY B 1 223 ? -24.281 -31.75 -25.344 1 86.88 223 GLY B O 1
ATOM 5973 N N . SER B 1 224 ? -22.344 -30.734 -25.562 1 87.56 224 SER B N 1
ATOM 5974 C CA . SER B 1 224 ? -22.594 -29.828 -24.453 1 87.56 224 SER B CA 1
ATOM 5975 C C . SER B 1 224 ? -22.156 -28.406 -24.781 1 87.56 224 SER B C 1
ATOM 5977 O O . SER B 1 224 ? -21.469 -28.172 -25.766 1 87.56 224 SER B O 1
ATOM 5979 N N . ASP B 1 225 ? -22.641 -27.453 -24.047 1 85.81 225 ASP B N 1
ATOM 5980 C CA . ASP B 1 225 ? -22.266 -26.062 -24.25 1 85.81 225 ASP B CA 1
ATOM 5981 C C . ASP B 1 225 ? -21.094 -25.672 -23.359 1 85.81 225 ASP B C 1
ATOM 5983 O O . ASP B 1 225 ? -20.672 -24.516 -23.328 1 85.81 225 ASP B O 1
ATOM 5987 N N . ARG B 1 226 ? -20.594 -26.672 -22.734 1 90.06 226 ARG B N 1
ATOM 5988 C CA . ARG B 1 226 ? -19.453 -26.391 -21.875 1 90.06 226 ARG B CA 1
ATOM 5989 C C . ARG B 1 226 ? -18.188 -26.141 -22.703 1 90.06 226 ARG B C 1
ATOM 5991 O O . ARG B 1 226 ? -17.922 -26.875 -23.656 1 90.06 226 ARG B O 1
ATOM 5998 N N . VAL B 1 227 ? -17.453 -25.047 -22.344 1 92.25 227 VAL B N 1
ATOM 5999 C CA . VAL B 1 227 ? -16.281 -24.656 -23.109 1 92.25 227 VAL B CA 1
ATOM 6000 C C . VAL B 1 227 ? -15.023 -24.922 -22.281 1 92.25 227 VAL B C 1
ATOM 6002 O O . VAL B 1 227 ? -15.016 -24.734 -21.062 1 92.25 227 VAL B O 1
ATOM 6005 N N . PHE B 1 228 ? -13.977 -25.375 -22.953 1 94.19 228 PHE B N 1
ATOM 6006 C CA . PHE B 1 228 ? -12.68 -25.641 -22.328 1 94.19 228 PHE B CA 1
ATOM 6007 C C . PHE B 1 228 ? -11.578 -24.828 -23 1 94.19 228 PHE B C 1
ATOM 6009 O O . PHE B 1 228 ? -11.688 -24.484 -24.188 1 94.19 228 PHE B O 1
ATOM 6016 N N . ALA B 1 229 ? -10.609 -24.422 -22.219 1 95.12 229 ALA B N 1
ATOM 6017 C CA . ALA B 1 229 ? -9.383 -23.859 -22.781 1 95.12 229 ALA B CA 1
ATOM 6018 C C . ALA B 1 229 ? -8.375 -24.953 -23.109 1 95.12 229 ALA B C 1
ATOM 6020 O O . ALA B 1 229 ? -8.133 -25.859 -22.312 1 95.12 229 ALA B O 1
ATOM 6021 N N . VAL B 1 230 ? -7.762 -24.891 -24.297 1 95.25 230 VAL B N 1
ATOM 6022 C CA . VAL B 1 230 ? -6.902 -25.969 -24.75 1 95.25 230 VAL B CA 1
ATOM 6023 C C . VAL B 1 230 ? -5.547 -25.422 -25.172 1 95.25 230 VAL B C 1
ATOM 6025 O O . VAL B 1 230 ? -5.473 -24.5 -25.984 1 95.25 230 VAL B O 1
ATOM 6028 N N . ASP B 1 231 ? -4.5 -25.891 -24.609 1 94.19 231 ASP B N 1
ATOM 6029 C CA . ASP B 1 231 ? -3.127 -25.641 -25.031 1 94.19 231 ASP B CA 1
ATOM 6030 C C . ASP B 1 231 ? -2.555 -26.844 -25.781 1 94.19 231 ASP B C 1
ATOM 6032 O O . ASP B 1 231 ? -2.553 -27.953 -25.25 1 94.19 231 ASP B O 1
ATOM 6036 N N . THR B 1 232 ? -1.974 -26.594 -26.922 1 91.19 232 THR B N 1
ATOM 6037 C CA . THR B 1 232 ? -1.512 -27.688 -27.75 1 91.19 232 THR B CA 1
ATOM 6038 C C . THR B 1 232 ? 0.007 -27.656 -27.906 1 91.19 232 THR B C 1
ATOM 6040 O O . THR B 1 232 ? 0.588 -26.609 -28.188 1 91.19 232 THR B O 1
ATOM 6043 N N . ILE B 1 233 ? 0.549 -28.781 -27.656 1 88.19 233 ILE B N 1
ATOM 6044 C CA . ILE B 1 233 ? 1.973 -29 -27.891 1 88.19 233 ILE B CA 1
ATOM 6045 C C . ILE B 1 233 ? 2.178 -29.75 -29.203 1 88.19 233 ILE B C 1
ATOM 6047 O O . ILE B 1 233 ? 1.682 -30.875 -29.359 1 88.19 233 ILE B O 1
ATOM 6051 N N . SER B 1 234 ? 2.873 -29.156 -30.094 1 84.06 234 SER B N 1
ATOM 6052 C CA . SER B 1 234 ? 3.174 -29.844 -31.344 1 84.06 234 SER B CA 1
ATOM 6053 C C . SER B 1 234 ? 4.352 -30.797 -31.203 1 84.06 234 SER B C 1
ATOM 6055 O O . SER B 1 234 ? 5.406 -30.406 -30.688 1 84.06 234 SER B O 1
ATOM 6057 N N . CYS B 1 235 ? 4.121 -32.031 -31.547 1 82.94 235 CYS B N 1
ATOM 6058 C CA . CYS B 1 235 ? 5.172 -33.031 -31.469 1 82.94 235 CYS B CA 1
ATOM 6059 C C . CYS B 1 235 ? 6.012 -33.031 -32.75 1 82.94 235 CYS B C 1
ATOM 6061 O O . CYS B 1 235 ? 5.652 -33.688 -33.719 1 82.94 235 CYS B O 1
ATOM 6063 N N . ARG B 1 236 ? 7.07 -32.312 -32.719 1 75.38 236 ARG B N 1
ATOM 6064 C CA . ARG B 1 236 ? 7.98 -32.25 -33.875 1 75.38 236 ARG B CA 1
ATOM 6065 C C . ARG B 1 236 ? 9 -33.375 -33.812 1 75.38 236 ARG B C 1
ATOM 6067 O O . ARG B 1 236 ? 9.242 -33.969 -32.75 1 75.38 236 ARG B O 1
ATOM 6074 N N . ALA B 1 237 ? 9.523 -33.625 -34.906 1 65.5 237 ALA B N 1
ATOM 6075 C CA . ALA B 1 237 ? 10.453 -34.75 -35.062 1 65.5 237 ALA B CA 1
ATOM 6076 C C . ALA B 1 237 ? 11.695 -34.562 -34.188 1 65.5 237 ALA B C 1
ATOM 6078 O O . ALA B 1 237 ? 12.32 -35.531 -33.781 1 65.5 237 ALA B O 1
ATOM 6079 N N . GLU B 1 238 ? 11.922 -33.312 -33.875 1 67.56 238 GLU B N 1
ATOM 6080 C CA . GLU B 1 238 ? 13.141 -33.031 -33.125 1 67.56 238 GLU B CA 1
ATOM 6081 C C . GLU B 1 238 ? 12.961 -33.312 -31.641 1 67.56 238 GLU B C 1
ATOM 6083 O O . GLU B 1 238 ? 13.938 -33.406 -30.891 1 67.56 238 GLU B O 1
ATOM 6088 N N . TYR B 1 239 ? 11.719 -33.594 -31.297 1 72.38 239 TYR B N 1
ATOM 6089 C CA . TYR B 1 239 ? 11.438 -33.781 -29.891 1 72.38 239 TYR B CA 1
ATOM 6090 C C . TYR B 1 239 ? 11.508 -35.25 -29.5 1 72.38 239 TYR B C 1
ATOM 6092 O O . TYR B 1 239 ? 11.258 -36.125 -30.328 1 72.38 239 TYR B O 1
ATOM 6100 N N . ASP B 1 240 ? 12.016 -35.406 -28.297 1 79.12 240 ASP B N 1
ATOM 6101 C CA . ASP B 1 240 ? 11.82 -36.719 -27.688 1 79.12 240 ASP B CA 1
ATOM 6102 C C . ASP B 1 240 ? 10.359 -36.938 -27.281 1 79.12 240 ASP B C 1
ATOM 6104 O O . ASP B 1 240 ? 9.938 -36.5 -26.219 1 79.12 240 ASP B O 1
ATOM 6108 N N . ILE B 1 241 ? 9.641 -37.594 -28.109 1 81.5 241 ILE B N 1
ATOM 6109 C CA . ILE B 1 241 ? 8.195 -37.719 -28 1 81.5 241 ILE B CA 1
ATOM 6110 C C . ILE B 1 241 ? 7.82 -38.375 -26.688 1 81.5 241 ILE B C 1
ATOM 6112 O O . ILE B 1 241 ? 6.832 -38.031 -26.047 1 81.5 241 ILE B O 1
ATOM 6116 N N . LEU B 1 242 ? 8.547 -39.375 -26.328 1 83.25 242 LEU B N 1
ATOM 6117 C CA . LEU B 1 242 ? 8.258 -40.094 -25.078 1 83.25 242 LEU B CA 1
ATOM 6118 C C . LEU B 1 242 ? 8.398 -39.156 -23.891 1 83.25 242 LEU B C 1
ATOM 6120 O O . LEU B 1 242 ? 7.574 -39.188 -22.969 1 83.25 242 LEU B O 1
ATOM 6124 N N . ARG B 1 243 ? 9.328 -38.375 -24.031 1 83.62 243 ARG B N 1
ATOM 6125 C CA . ARG B 1 243 ? 9.57 -37.438 -22.938 1 83.62 243 ARG B CA 1
ATOM 6126 C C . ARG B 1 243 ? 8.484 -36.375 -22.875 1 83.62 243 ARG B C 1
ATOM 6128 O O . ARG B 1 243 ? 8 -36.031 -21.797 1 83.62 243 ARG B O 1
ATOM 6135 N N . VAL B 1 244 ? 8.164 -35.906 -24 1 84.19 244 VAL B N 1
ATOM 6136 C CA . VAL B 1 244 ? 7.125 -34.875 -24.094 1 84.19 244 VAL B CA 1
ATOM 6137 C C . VAL B 1 244 ? 5.801 -35.438 -23.562 1 84.19 244 VAL B C 1
ATOM 6139 O O . VAL B 1 244 ? 5.066 -34.75 -22.844 1 84.19 244 VAL B O 1
ATOM 6142 N N . ARG B 1 245 ? 5.582 -36.594 -23.922 1 87.25 245 ARG B N 1
ATOM 6143 C CA . ARG B 1 245 ? 4.355 -37.25 -23.484 1 87.25 245 ARG B CA 1
ATOM 6144 C C . ARG B 1 245 ? 4.34 -37.406 -21.969 1 87.25 245 ARG B C 1
ATOM 6146 O O . ARG B 1 245 ? 3.344 -37.094 -21.312 1 87.25 245 ARG B O 1
ATOM 6153 N N . THR B 1 246 ? 5.391 -37.844 -21.406 1 86.31 246 THR B N 1
ATOM 6154 C CA . THR B 1 246 ? 5.504 -38.062 -19.969 1 86.31 246 THR B CA 1
ATOM 6155 C C . THR B 1 246 ? 5.344 -36.75 -19.219 1 86.31 246 THR B C 1
ATOM 6157 O O . THR 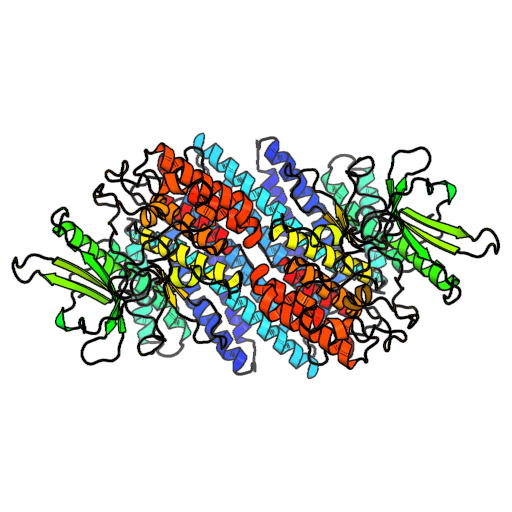B 1 246 ? 4.656 -36.688 -18.188 1 86.31 246 THR B O 1
ATOM 6160 N N . ASP B 1 247 ? 5.98 -35.781 -19.766 1 86.19 247 ASP B N 1
ATOM 6161 C CA . ASP B 1 247 ? 5.91 -34.469 -19.125 1 86.19 247 ASP B CA 1
ATOM 6162 C C . ASP B 1 247 ? 4.492 -33.906 -19.203 1 86.19 247 ASP B C 1
ATOM 6164 O O . ASP B 1 247 ? 3.99 -33.344 -18.219 1 86.19 247 ASP B O 1
ATOM 6168 N N . ALA B 1 248 ? 3.926 -34 -20.344 1 89.31 248 ALA B N 1
ATOM 6169 C CA . ALA B 1 248 ? 2.568 -33.5 -20.516 1 89.31 248 ALA B CA 1
ATOM 6170 C C . ALA B 1 248 ? 1.587 -34.219 -19.594 1 89.31 248 ALA B C 1
ATOM 6172 O O . ALA B 1 248 ? 0.746 -33.562 -18.953 1 89.31 248 ALA B O 1
ATOM 6173 N N . GLU B 1 249 ? 1.68 -35.531 -19.531 1 90.12 249 GLU B N 1
ATOM 6174 C CA . GLU B 1 249 ? 0.805 -36.312 -18.672 1 90.12 249 GLU B CA 1
ATOM 6175 C C . GLU B 1 249 ? 1.065 -36 -17.203 1 90.12 249 GLU B C 1
ATOM 6177 O O . GLU B 1 249 ? 0.128 -35.906 -16.406 1 90.12 249 GLU B O 1
ATOM 6182 N N . GLY B 1 250 ? 2.316 -35.875 -16.844 1 88.19 250 GLY B N 1
ATOM 6183 C CA . GLY B 1 250 ? 2.666 -35.5 -15.492 1 88.19 250 GLY B CA 1
ATOM 6184 C C . GLY B 1 250 ? 2.102 -34.156 -15.078 1 88.19 250 GLY B C 1
ATOM 6185 O O . GLY B 1 250 ? 1.585 -34 -13.969 1 88.19 250 GLY B O 1
ATOM 6186 N N . MET B 1 251 ? 2.207 -33.25 -15.961 1 89.69 251 MET B N 1
ATOM 6187 C CA . MET B 1 251 ? 1.682 -31.922 -15.688 1 89.69 251 MET B CA 1
ATOM 6188 C C . MET B 1 251 ? 0.164 -31.953 -15.547 1 89.69 251 MET B C 1
ATOM 6190 O O . MET B 1 251 ? -0.391 -31.312 -14.648 1 89.69 251 MET B O 1
ATOM 6194 N N . ALA B 1 252 ? -0.454 -32.625 -16.453 1 92.44 252 ALA B N 1
ATOM 6195 C CA . ALA B 1 252 ? -1.909 -32.719 -16.391 1 92.44 252 ALA B CA 1
ATOM 6196 C C . ALA B 1 252 ? -2.371 -33.281 -15.055 1 92.44 252 ALA B C 1
ATOM 6198 O O . ALA B 1 252 ? -3.338 -32.812 -14.469 1 92.44 252 ALA B O 1
ATOM 6199 N N . LYS B 1 253 ? -1.717 -34.312 -14.586 1 90.75 253 LYS B N 1
ATOM 6200 C CA . LYS B 1 253 ? -2.068 -34.938 -13.312 1 90.75 253 LYS B CA 1
ATOM 6201 C C . LYS B 1 253 ? -1.902 -33.969 -12.156 1 90.75 253 LYS B C 1
ATOM 6203 O O . LYS B 1 253 ? -2.742 -33.906 -11.258 1 90.75 253 LYS B O 1
ATOM 6208 N N . LYS B 1 254 ? -0.879 -33.219 -12.227 1 90.19 254 LYS B N 1
ATOM 6209 C CA . LYS B 1 254 ? -0.543 -32.312 -11.133 1 90.19 254 LYS B CA 1
ATOM 6210 C C . LYS B 1 254 ? -1.464 -31.094 -11.133 1 90.19 254 LYS B C 1
ATOM 6212 O O . LYS B 1 254 ? -1.732 -30.516 -10.078 1 90.19 254 LYS B O 1
ATOM 6217 N N . LEU B 1 255 ? -1.938 -30.719 -12.289 1 92.19 255 LEU B N 1
ATOM 6218 C CA . LEU B 1 255 ? -2.797 -29.547 -12.383 1 92.19 255 LEU B CA 1
ATOM 6219 C C . LEU B 1 255 ? -4.266 -29.938 -12.273 1 92.19 255 LEU B C 1
ATOM 6221 O O . LEU B 1 255 ? -5.141 -29.078 -12.242 1 92.19 255 LEU B O 1
ATOM 6225 N N . LYS B 1 256 ? -4.527 -31.219 -12.258 1 92.12 256 LYS B N 1
ATOM 6226 C CA . LYS B 1 256 ? -5.902 -31.688 -12.102 1 92.12 256 LYS B CA 1
ATOM 6227 C C . LYS B 1 256 ? -6.375 -31.531 -10.656 1 92.12 256 LYS B C 1
ATOM 6229 O O . LYS B 1 256 ? -6.484 -32.5 -9.922 1 92.12 256 LYS B O 1
ATOM 6234 N N . ARG B 1 257 ? -6.703 -30.266 -10.328 1 87.56 257 ARG B N 1
ATOM 6235 C CA . ARG B 1 257 ? -7.086 -29.906 -8.969 1 87.56 257 ARG B CA 1
ATOM 6236 C C . ARG B 1 257 ? -8.211 -28.875 -8.961 1 87.56 257 ARG B C 1
ATOM 6238 O O . ARG B 1 257 ? -8.227 -27.969 -9.781 1 87.56 257 ARG B O 1
ATOM 6245 N N . ASP B 1 258 ? -9.094 -29.031 -8 1 78.25 258 ASP B N 1
ATOM 6246 C CA . ASP B 1 258 ? -10.266 -28.156 -7.953 1 78.25 258 ASP B CA 1
ATOM 6247 C C . ASP B 1 258 ? -9.898 -26.797 -7.379 1 78.25 258 ASP B C 1
ATOM 6249 O O . ASP B 1 258 ? -10.484 -25.781 -7.766 1 78.25 258 ASP B O 1
ATOM 6253 N N . ASP B 1 259 ? -9.008 -26.672 -6.434 1 80.19 259 ASP B N 1
ATOM 6254 C CA . ASP B 1 259 ? -8.742 -25.406 -5.746 1 80.19 259 ASP B CA 1
ATOM 6255 C C . ASP B 1 259 ? -7.52 -24.719 -6.332 1 80.19 259 ASP B C 1
ATOM 6257 O O . ASP B 1 259 ? -6.922 -23.859 -5.688 1 80.19 259 ASP B O 1
ATOM 6261 N N . ILE B 1 260 ? -7.227 -24.984 -7.578 1 89.25 260 ILE B N 1
ATOM 6262 C CA . ILE B 1 260 ? -5.988 -24.484 -8.164 1 89.25 260 ILE B CA 1
ATOM 6263 C C . ILE B 1 260 ? -6.176 -23.031 -8.609 1 89.25 260 ILE B C 1
ATOM 6265 O O . ILE B 1 260 ? -5.199 -22.328 -8.867 1 89.25 260 ILE B O 1
ATOM 6269 N N . GLY B 1 261 ? -7.449 -22.625 -8.648 1 88 261 GLY B N 1
ATOM 6270 C CA . GLY B 1 261 ? -7.773 -21.266 -9.055 1 88 261 GLY B CA 1
ATOM 6271 C C . GLY B 1 261 ? -7.152 -20.203 -8.164 1 88 261 GLY B C 1
ATOM 6272 O O . GLY B 1 261 ? -6.883 -19.094 -8.609 1 88 261 GLY B O 1
ATOM 6273 N N . ILE B 1 262 ? -6.883 -20.547 -6.934 1 84.06 262 ILE B N 1
ATOM 6274 C CA . ILE B 1 262 ? -6.328 -19.609 -5.969 1 84.06 262 ILE B CA 1
ATOM 6275 C C . ILE B 1 262 ? -4.902 -19.234 -6.375 1 84.06 262 ILE B C 1
ATOM 6277 O O . ILE B 1 262 ? -4.387 -18.188 -5.965 1 84.06 262 ILE B O 1
ATOM 6281 N N . PHE B 1 263 ? -4.289 -20.047 -7.23 1 91.12 263 PHE B N 1
ATOM 6282 C CA . PHE B 1 263 ? -2.912 -19.797 -7.648 1 91.12 263 PHE B CA 1
ATOM 6283 C C . PHE B 1 263 ? -2.871 -19.125 -9.016 1 91.12 263 PHE B C 1
ATOM 6285 O O . PHE B 1 263 ? -1.792 -18.891 -9.562 1 91.12 263 PHE B O 1
ATOM 6292 N N . GLY B 1 264 ? -4.027 -18.828 -9.547 1 92.62 264 GLY B N 1
ATOM 6293 C CA . GLY B 1 264 ? -4.047 -18.219 -10.867 1 92.62 264 GLY B CA 1
ATOM 6294 C C . GLY B 1 264 ? -3.854 -19.219 -11.984 1 92.62 264 GLY B C 1
ATOM 6295 O O . GLY B 1 264 ? -3.289 -18.891 -13.031 1 92.62 264 GLY B O 1
ATOM 6296 N N . LEU B 1 265 ? -4.23 -20.438 -11.758 1 95.62 265 LEU B N 1
ATOM 6297 C CA . LEU B 1 265 ? -4.164 -21.5 -12.742 1 95.62 265 LEU B CA 1
ATOM 6298 C C . LEU B 1 265 ? -5.531 -22.141 -12.945 1 95.62 265 LEU B C 1
ATOM 6300 O O . LEU B 1 265 ? -6.43 -21.969 -12.117 1 95.62 265 LEU B O 1
ATOM 6304 N N . LEU B 1 266 ? -5.711 -22.75 -14.062 1 95.06 266 LEU B N 1
ATOM 6305 C CA . LEU B 1 266 ? -6.941 -23.484 -14.344 1 95.06 266 LEU B CA 1
ATOM 6306 C C . LEU B 1 266 ? -6.746 -24.969 -14.117 1 95.06 266 LEU B C 1
ATOM 6308 O O . LEU B 1 266 ? -5.652 -25.5 -14.344 1 95.06 266 LEU B O 1
ATOM 6312 N N . SER B 1 267 ? -7.789 -25.562 -13.695 1 94.81 267 SER B N 1
ATOM 6313 C CA . SER B 1 267 ? -7.727 -27.016 -13.477 1 94.81 267 SER B CA 1
ATOM 6314 C C . SER B 1 267 ? -7.648 -27.766 -14.797 1 94.81 267 SER B C 1
ATOM 6316 O O . SER B 1 267 ? -8.414 -27.5 -15.719 1 94.81 267 SER B O 1
ATOM 6318 N N . CYS B 1 268 ? -6.684 -28.625 -14.914 1 95.38 268 CYS B N 1
ATOM 6319 C CA . CYS B 1 268 ? -6.547 -29.453 -16.094 1 95.38 268 CYS B CA 1
ATOM 6320 C C . CYS B 1 268 ? -7.457 -30.672 -16.016 1 95.38 268 CYS B C 1
ATOM 6322 O O . CYS B 1 268 ? -7.488 -31.359 -14.992 1 95.38 268 CYS B O 1
ATOM 6324 N N . LYS B 1 269 ? -8.188 -30.969 -17.047 1 94.25 269 LYS B N 1
ATOM 6325 C CA . LYS B 1 269 ? -9.078 -32.125 -17.062 1 94.25 269 LYS B CA 1
ATOM 6326 C C . LYS B 1 269 ? -8.391 -33.344 -17.656 1 94.25 269 LYS B C 1
ATOM 6328 O O . LYS B 1 269 ? -8.758 -34.5 -17.359 1 94.25 269 LYS B O 1
ATOM 6333 N N . GLY B 1 270 ? -7.41 -33.094 -18.5 1 95.12 270 GLY B N 1
ATOM 6334 C CA . GLY B 1 270 ? -6.688 -34.188 -19.094 1 95.12 270 GLY B CA 1
ATOM 6335 C C . GLY B 1 270 ? -5.93 -33.812 -20.344 1 95.12 270 GLY B C 1
ATOM 6336 O O . GLY B 1 270 ? -5.723 -32.625 -20.609 1 95.12 270 GLY B O 1
ATOM 6337 N N . VAL B 1 271 ? -5.449 -34.875 -21.062 1 95.5 271 VAL B N 1
ATOM 6338 C CA . VAL B 1 271 ? -4.648 -34.688 -22.281 1 95.5 271 VAL B CA 1
ATOM 6339 C C . VAL B 1 271 ? -5.312 -35.406 -23.453 1 95.5 271 VAL B C 1
ATOM 6341 O O . VAL B 1 271 ? -5.785 -36.531 -23.297 1 95.5 271 VAL B O 1
ATOM 6344 N N . VAL B 1 272 ? -5.398 -34.75 -24.516 1 95.38 272 VAL B N 1
ATOM 6345 C CA . VAL B 1 272 ? -5.867 -35.344 -25.766 1 95.38 272 VAL B CA 1
ATOM 6346 C C . VAL B 1 272 ? -4.684 -35.625 -26.688 1 95.38 272 VAL B C 1
ATOM 6348 O O . VAL B 1 272 ? -3.891 -34.719 -26.969 1 95.38 272 VAL B O 1
ATOM 6351 N N . LYS B 1 273 ? -4.586 -36.812 -27.094 1 92.81 273 LYS B N 1
ATOM 6352 C CA . LYS B 1 273 ? -3.543 -37.219 -28.031 1 92.81 273 LYS B CA 1
ATOM 6353 C C . LYS B 1 273 ? -4.09 -37.312 -29.453 1 92.81 273 LYS B C 1
ATOM 6355 O O . LYS B 1 273 ? -5.082 -38 -29.703 1 92.81 273 LYS B O 1
ATOM 6360 N N . ARG B 1 274 ? -3.447 -36.531 -30.219 1 90.25 274 ARG B N 1
ATOM 6361 C CA . ARG B 1 274 ? -3.85 -36.594 -31.609 1 90.25 274 ARG B CA 1
ATOM 6362 C C . ARG B 1 274 ? -2.727 -37.125 -32.5 1 90.25 274 ARG B C 1
ATOM 6364 O O . ARG B 1 274 ? -1.58 -36.688 -32.375 1 90.25 274 ARG B O 1
ATOM 6371 N N . LYS B 1 275 ? -3.082 -38.031 -33.281 1 88.12 275 LYS B N 1
ATOM 6372 C CA . LYS B 1 275 ? -2.125 -38.688 -34.188 1 88.12 275 LYS B CA 1
ATOM 6373 C C . LYS B 1 275 ? -2.289 -38.156 -35.594 1 88.12 275 LYS B C 1
ATOM 6375 O O . LYS B 1 275 ? -3.363 -37.688 -36 1 88.12 275 LYS B O 1
ATOM 6380 N N . ASP B 1 276 ? -1.167 -38.188 -36.188 1 86.19 276 ASP B N 1
ATOM 6381 C CA . ASP B 1 276 ? -1.203 -37.844 -37.625 1 86.19 276 ASP B CA 1
ATOM 6382 C C . ASP B 1 276 ? -1.963 -38.906 -38.406 1 86.19 276 ASP B C 1
ATOM 6384 O O . ASP B 1 276 ? -1.775 -40.094 -38.188 1 86.19 276 ASP B O 1
ATOM 6388 N N . ALA B 1 277 ? -2.77 -38.531 -39.344 1 83.88 277 ALA B N 1
ATOM 6389 C CA . ALA B 1 277 ? -3.609 -39.469 -40.094 1 83.88 277 ALA B CA 1
ATOM 6390 C C . ALA B 1 277 ? -2.762 -40.375 -41 1 83.88 277 ALA B C 1
ATOM 6392 O O . ALA B 1 277 ? -3.086 -41.531 -41.188 1 83.88 277 ALA B O 1
ATOM 6393 N N . ASP B 1 278 ? -1.652 -39.906 -41.5 1 85.62 278 ASP B N 1
ATOM 6394 C CA . ASP B 1 278 ? -0.845 -40.625 -42.469 1 85.62 278 ASP B CA 1
ATOM 6395 C C . ASP B 1 278 ? 0.196 -41.5 -41.781 1 85.62 278 ASP B C 1
ATOM 6397 O O . ASP B 1 278 ? 0.309 -42.688 -42.094 1 85.62 278 ASP B O 1
ATOM 6401 N N . THR B 1 279 ? 0.939 -41 -40.781 1 82.06 279 THR B N 1
ATOM 6402 C CA . THR B 1 279 ? 2.076 -41.688 -40.188 1 82.06 279 THR B CA 1
ATOM 6403 C C . THR B 1 279 ? 1.657 -42.406 -38.938 1 82.06 279 THR B C 1
ATOM 6405 O O . THR B 1 279 ? 2.391 -43.281 -38.438 1 82.06 279 THR B O 1
ATOM 6408 N N . ARG B 1 280 ? 0.476 -42.156 -38.406 1 83 280 ARG B N 1
ATOM 6409 C CA . ARG B 1 280 ? -0.059 -42.719 -37.188 1 83 280 ARG B CA 1
ATOM 6410 C C . ARG B 1 280 ? 0.848 -42.406 -36 1 83 280 ARG B C 1
ATOM 6412 O O . ARG B 1 280 ? 0.745 -43.031 -34.938 1 83 280 ARG B O 1
ATOM 6419 N N . ARG B 1 281 ? 1.759 -41.5 -36.25 1 85.56 281 ARG B N 1
ATOM 6420 C CA . ARG B 1 281 ? 2.609 -41.031 -35.156 1 85.56 281 ARG B CA 1
ATOM 6421 C C . ARG B 1 281 ? 1.943 -39.875 -34.406 1 85.56 281 ARG B C 1
ATOM 6423 O O . ARG B 1 281 ? 1.03 -39.219 -34.906 1 85.56 281 ARG B O 1
ATOM 6430 N N . LEU B 1 282 ? 2.324 -39.719 -33.188 1 88.88 282 LEU B N 1
ATOM 6431 C CA . LEU B 1 282 ? 1.777 -38.656 -32.344 1 88.88 282 LEU B CA 1
ATOM 6432 C C . LEU B 1 282 ? 2.088 -37.281 -32.938 1 88.88 282 LEU B C 1
ATOM 6434 O O . LEU B 1 282 ? 3.256 -36.938 -33.125 1 88.88 282 LEU B O 1
ATOM 6438 N N . ALA B 1 283 ? 1.059 -36.562 -33.281 1 86.94 283 ALA B N 1
ATOM 6439 C CA . ALA B 1 283 ? 1.213 -35.281 -33.938 1 86.94 283 ALA B CA 1
ATOM 6440 C C . ALA B 1 283 ? 1.18 -34.125 -32.906 1 86.94 283 ALA B C 1
ATOM 6442 O O . ALA B 1 283 ? 1.902 -33.156 -33.031 1 86.94 283 ALA B O 1
ATOM 6443 N N . SER B 1 284 ? 0.293 -34.312 -32 1 90.5 284 SER B N 1
ATOM 6444 C CA . SER B 1 284 ? 0.173 -33.25 -31.016 1 90.5 284 SER B CA 1
ATOM 6445 C C . SER B 1 284 ? -0.432 -33.75 -29.703 1 90.5 284 SER B C 1
ATOM 6447 O O . SER B 1 284 ? -1.083 -34.812 -29.688 1 90.5 284 SER B O 1
ATOM 6449 N N . LEU B 1 285 ? -0.122 -33.094 -28.609 1 92.62 285 LEU B N 1
ATOM 6450 C CA . LEU B 1 285 ? -0.708 -33.281 -27.297 1 92.62 285 LEU B CA 1
ATOM 6451 C C . LEU B 1 285 ? -1.433 -32.031 -26.828 1 92.62 285 LEU B C 1
ATOM 6453 O O . LEU B 1 285 ? -0.855 -30.953 -26.828 1 92.62 285 LEU B O 1
ATOM 6457 N N . SER B 1 286 ? -2.67 -32.188 -26.516 1 94 286 SER B N 1
ATOM 6458 C CA . SER B 1 286 ? -3.459 -31.031 -26.125 1 94 286 SER B CA 1
ATOM 6459 C C . SER B 1 286 ? -3.883 -31.141 -24.656 1 94 286 SER B C 1
ATOM 6461 O O . SER B 1 286 ? -4.555 -32.094 -24.266 1 94 286 SER B O 1
ATOM 6463 N N . LEU B 1 287 ? -3.434 -30.203 -23.844 1 95.5 287 LEU B N 1
ATOM 6464 C CA . LEU B 1 287 ? -3.91 -30.094 -22.469 1 95.5 287 LEU B CA 1
ATOM 6465 C C . LEU B 1 287 ? -5.246 -29.359 -22.406 1 95.5 287 LEU B C 1
ATOM 6467 O O . LEU B 1 287 ? -5.391 -28.281 -22.984 1 95.5 287 LEU B O 1
ATOM 6471 N N . VAL B 1 288 ? -6.195 -29.938 -21.719 1 96.25 288 VAL B N 1
ATOM 6472 C CA . VAL B 1 288 ? -7.551 -29.406 -21.656 1 96.25 288 VAL B CA 1
ATOM 6473 C C . VAL B 1 288 ? -7.816 -28.828 -20.266 1 96.25 288 VAL B C 1
ATOM 6475 O O . VAL B 1 288 ? -7.781 -29.547 -19.266 1 96.25 288 VAL B O 1
ATOM 6478 N N . PHE B 1 289 ? -8.148 -27.531 -20.203 1 95.94 289 PHE B N 1
ATOM 6479 C CA . PHE B 1 289 ? -8.352 -26.844 -18.938 1 95.94 289 PHE B CA 1
ATOM 6480 C C . PHE B 1 289 ? -9.805 -26.422 -18.781 1 95.94 289 PHE B C 1
ATOM 6482 O O . PHE B 1 289 ? -10.43 -25.938 -19.734 1 95.94 289 PHE B O 1
ATOM 6489 N N . GLN B 1 290 ? -10.289 -26.594 -17.609 1 93.88 290 GLN B N 1
ATOM 6490 C CA . GLN B 1 290 ? -11.641 -26.172 -17.281 1 93.88 290 GLN B CA 1
ATOM 6491 C C . GLN B 1 290 ? -11.695 -24.672 -16.969 1 93.88 290 GLN B C 1
ATOM 6493 O O . GLN B 1 290 ? -10.883 -24.172 -16.188 1 93.88 290 GLN B O 1
ATOM 6498 N N . LEU B 1 291 ? -12.648 -24.047 -17.562 1 91.38 291 LEU B N 1
ATOM 6499 C CA . LEU B 1 291 ? -12.836 -22.625 -17.25 1 91.38 291 LEU B CA 1
ATOM 6500 C C . LEU B 1 291 ? -13.492 -22.453 -15.891 1 91.38 291 LEU B C 1
ATOM 6502 O O . LEU B 1 291 ? -14.125 -23.391 -15.383 1 91.38 291 LEU B O 1
ATOM 6506 N N . PRO B 1 292 ? -13.273 -21.281 -15.297 1 87.5 292 PRO B N 1
ATOM 6507 C CA . PRO B 1 292 ? -14.016 -21.016 -14.062 1 87.5 292 PRO B CA 1
ATOM 6508 C C . PRO B 1 292 ? -15.523 -21.156 -14.242 1 87.5 292 PRO B C 1
ATOM 6510 O O . PRO B 1 292 ? -16.047 -20.891 -15.328 1 87.5 292 PRO B O 1
ATOM 6513 N N . SER B 1 293 ? -16.188 -21.5 -13.211 1 80.81 293 SER B N 1
ATOM 6514 C CA . SER B 1 293 ? -17.609 -21.859 -13.266 1 80.81 293 SER B CA 1
ATOM 6515 C C . SER B 1 293 ? -18.438 -20.734 -13.867 1 80.81 293 SER B C 1
ATOM 6517 O O . SER B 1 293 ? -19.406 -21 -14.594 1 80.81 293 SER B O 1
ATOM 6519 N N . ALA B 1 294 ? -18.078 -19.578 -13.555 1 75.62 294 ALA B N 1
ATOM 6520 C CA . ALA B 1 294 ? -18.859 -18.438 -14.039 1 75.62 294 ALA B CA 1
ATOM 6521 C C . ALA B 1 294 ? -18.766 -18.344 -15.562 1 75.62 294 ALA B C 1
ATOM 6523 O O . ALA B 1 294 ? -19.578 -17.656 -16.188 1 75.62 294 ALA B O 1
ATOM 6524 N N . PHE B 1 295 ? -17.875 -19.062 -16.172 1 77.25 295 PHE B N 1
ATOM 6525 C CA . PHE B 1 295 ? -17.625 -18.891 -17.594 1 77.25 295 PHE B CA 1
ATOM 6526 C C . PHE B 1 295 ? -17.797 -20.203 -18.328 1 77.25 295 PHE B C 1
ATOM 6528 O O . PHE B 1 295 ? -17.391 -20.344 -19.484 1 77.25 295 PHE B O 1
ATOM 6535 N N . HIS B 1 296 ? -18.422 -21.172 -17.609 1 73.81 296 HIS B N 1
ATOM 6536 C CA . HIS B 1 296 ? -18.578 -22.484 -18.219 1 73.81 296 HIS B CA 1
ATOM 6537 C C . HIS B 1 296 ? -19.406 -22.391 -19.5 1 73.81 296 HIS B C 1
ATOM 6539 O O . HIS B 1 296 ? -19.125 -23.094 -20.484 1 73.81 296 HIS B O 1
ATOM 6545 N N . ASN B 1 297 ? -20.562 -21.594 -19.328 1 65.81 297 ASN B N 1
ATOM 6546 C CA . ASN B 1 297 ? -21.5 -21.594 -20.438 1 65.81 297 ASN B CA 1
ATOM 6547 C C . ASN B 1 297 ? -21.562 -20.234 -21.141 1 65.81 297 ASN B C 1
ATOM 6549 O O . ASN B 1 297 ? -22.438 -20 -21.969 1 65.81 297 ASN B O 1
ATOM 6553 N N . THR B 1 298 ? -20.797 -19.344 -20.594 1 61.34 298 THR B N 1
ATOM 6554 C CA . THR B 1 298 ? -21.109 -17.969 -20.969 1 61.34 298 THR B CA 1
ATOM 6555 C C . THR B 1 298 ? -20.5 -17.625 -22.328 1 61.34 298 THR B C 1
ATOM 6557 O O . THR B 1 298 ? -19.547 -18.266 -22.766 1 61.34 298 THR B O 1
ATOM 6560 N N . ALA B 1 299 ? -21.312 -16.859 -22.922 1 62.75 299 ALA B N 1
ATOM 6561 C CA . ALA B 1 299 ? -20.922 -16.156 -24.141 1 62.75 299 ALA B CA 1
ATOM 6562 C C . ALA B 1 299 ? -19.719 -15.258 -23.906 1 62.75 299 ALA B C 1
ATOM 6564 O O . ALA B 1 299 ? -19.078 -14.805 -24.844 1 62.75 299 ALA B O 1
ATOM 6565 N N . VAL B 1 300 ? -19.438 -15.141 -22.609 1 69.44 300 VAL B N 1
ATOM 6566 C CA . VAL B 1 300 ? -18.344 -14.211 -22.375 1 69.44 300 VAL B CA 1
ATOM 6567 C C . VAL B 1 300 ? -17.016 -14.938 -22.531 1 69.44 300 VAL B C 1
ATOM 6569 O O . VAL B 1 300 ? -16.781 -15.984 -21.922 1 69.44 300 VAL B O 1
ATOM 6572 N N . THR B 1 301 ? -16.234 -14.422 -23.438 1 78.5 301 THR B N 1
ATOM 6573 C CA . THR B 1 301 ? -14.961 -15.023 -23.797 1 78.5 301 THR B CA 1
ATOM 6574 C C . THR B 1 301 ? -13.812 -14.32 -23.062 1 78.5 301 THR B C 1
ATOM 6576 O O . THR B 1 301 ? -13.789 -13.094 -22.984 1 78.5 301 THR B O 1
ATOM 6579 N N . PRO B 1 302 ? -13.016 -15.117 -22.391 1 89.25 302 PRO B N 1
ATOM 6580 C CA . PRO B 1 302 ? -11.789 -14.516 -21.859 1 89.25 302 PRO B CA 1
ATOM 6581 C C . PRO B 1 302 ? -10.938 -13.844 -22.938 1 89.25 302 PRO B C 1
ATOM 6583 O O . PRO B 1 302 ? -11.086 -14.156 -24.125 1 89.25 302 PRO B O 1
ATOM 6586 N N . VAL B 1 303 ? -10.227 -12.891 -22.562 1 91.5 303 VAL B N 1
ATOM 6587 C CA . VAL B 1 303 ? -9.312 -12.203 -23.469 1 91.5 303 VAL B CA 1
ATOM 6588 C C . VAL B 1 303 ? -7.875 -12.367 -22.984 1 91.5 303 VAL B C 1
ATOM 6590 O O . VAL B 1 303 ? -7.637 -12.578 -21.797 1 91.5 303 VAL B O 1
ATOM 6593 N N . SER B 1 304 ? -6.949 -12.344 -23.953 1 94.69 304 SER B N 1
ATOM 6594 C CA . SER B 1 304 ? -5.547 -12.453 -23.562 1 94.69 304 SER B CA 1
ATOM 6595 C C . SER B 1 304 ? -5.066 -11.18 -22.875 1 94.69 304 SER B C 1
ATOM 6597 O O . SER B 1 304 ? -5.625 -10.102 -23.094 1 94.69 304 SER B O 1
ATOM 6599 N N . LEU B 1 305 ? -4.105 -11.281 -22.016 1 95.81 305 LEU B N 1
ATOM 6600 C CA . LEU B 1 305 ? -3.496 -10.102 -21.422 1 95.81 305 LEU B CA 1
ATOM 6601 C C . LEU B 1 305 ? -2.941 -9.164 -22.484 1 95.81 305 LEU B C 1
ATOM 6603 O O . LEU B 1 305 ? -2.992 -7.941 -22.328 1 95.81 305 LEU B O 1
ATOM 6607 N N . ARG B 1 306 ? -2.393 -9.742 -23.562 1 96.19 306 ARG B N 1
ATOM 6608 C CA . ARG B 1 306 ? -1.896 -8.922 -24.672 1 96.19 306 ARG B CA 1
ATOM 6609 C C . ARG B 1 306 ? -3.002 -8.047 -25.25 1 96.19 306 ARG B C 1
ATOM 6611 O O . ARG B 1 306 ? -2.783 -6.867 -25.531 1 96.19 306 ARG B O 1
ATOM 6618 N N . THR B 1 307 ? -4.184 -8.609 -25.406 1 93.5 307 THR B N 1
ATOM 6619 C CA . THR B 1 307 ? -5.312 -7.832 -25.906 1 93.5 307 THR B CA 1
ATOM 6620 C C . THR B 1 307 ? -5.57 -6.621 -25.016 1 93.5 307 THR B C 1
ATOM 6622 O O . THR B 1 307 ? -5.797 -5.516 -25.516 1 93.5 307 THR B O 1
ATOM 6625 N N . HIS B 1 308 ? -5.562 -6.812 -23.734 1 92.5 308 HIS B N 1
ATOM 6626 C CA . HIS B 1 308 ? -5.754 -5.715 -22.797 1 92.5 308 HIS B CA 1
ATOM 6627 C C . HIS B 1 308 ? -4.641 -4.68 -22.938 1 92.5 308 HIS B C 1
ATOM 6629 O O . HIS B 1 308 ? -4.906 -3.475 -22.953 1 92.5 308 HIS B O 1
ATOM 6635 N N . LEU B 1 309 ? -3.398 -5.129 -23.078 1 94.06 309 LEU B N 1
ATOM 6636 C CA . LEU B 1 309 ? -2.236 -4.25 -23.078 1 94.06 309 LEU B CA 1
ATOM 6637 C C . LEU B 1 309 ? -2.215 -3.398 -24.344 1 94.06 309 LEU B C 1
ATOM 6639 O O . LEU B 1 309 ? -1.568 -2.35 -24.391 1 94.06 309 LEU B O 1
ATOM 6643 N N . LEU B 1 310 ? -2.828 -3.902 -25.375 1 93.75 310 LEU B N 1
ATOM 6644 C CA . LEU B 1 310 ? -2.859 -3.178 -26.641 1 93.75 310 LEU B CA 1
ATOM 6645 C C . LEU B 1 310 ? -3.871 -2.039 -26.594 1 93.75 310 LEU B C 1
ATOM 6647 O O . LEU B 1 310 ? -3.869 -1.162 -27.453 1 93.75 310 LEU B O 1
ATOM 6651 N N . GLN B 1 311 ? -4.695 -2.088 -25.547 1 91.19 311 GLN B N 1
ATOM 6652 C CA . GLN B 1 311 ? -5.672 -1.022 -25.359 1 91.19 311 GLN B CA 1
ATOM 6653 C C . GLN B 1 311 ? -5.203 -0.039 -24.281 1 91.19 311 GLN B C 1
ATOM 6655 O O . GLN B 1 311 ? -4.301 -0.346 -23.5 1 91.19 311 GLN B O 1
ATOM 6660 N N . GLU B 1 312 ? -5.805 1.162 -24.312 1 88.38 312 GLU B N 1
ATOM 6661 C CA . GLU B 1 312 ? -5.523 2.111 -23.234 1 88.38 312 GLU B CA 1
ATOM 6662 C C . GLU B 1 312 ? -6.004 1.579 -21.891 1 88.38 312 GLU B C 1
ATOM 6664 O O . GLU B 1 312 ? -7.02 0.887 -21.828 1 88.38 312 GLU B O 1
ATOM 6669 N N . ARG B 1 313 ? -5.242 1.932 -20.922 1 86.06 313 ARG B N 1
ATOM 6670 C CA . ARG B 1 313 ? -5.602 1.423 -19.594 1 86.06 313 ARG B CA 1
ATOM 6671 C C . ARG B 1 313 ? -6.922 2.02 -19.125 1 86.06 313 ARG B C 1
ATOM 6673 O O . ARG B 1 313 ? -7.09 3.24 -19.109 1 86.06 313 ARG B O 1
ATOM 6680 N N . SER B 1 314 ? -7.738 1.149 -18.734 1 85.44 314 SER B N 1
ATOM 6681 C CA . SER B 1 314 ? -9.047 1.564 -18.234 1 85.44 314 SER B CA 1
ATOM 6682 C C . SER B 1 314 ? -9.32 0.969 -16.859 1 85.44 314 SER B C 1
ATOM 6684 O O . SER B 1 314 ? -10.445 1.035 -16.359 1 85.44 314 SER B O 1
ATOM 6686 N N . PHE B 1 315 ? -8.273 0.403 -16.312 1 88.31 315 PHE B N 1
ATOM 6687 C CA . PHE B 1 315 ? -8.445 -0.237 -15.008 1 88.31 315 PHE B CA 1
ATOM 6688 C C . PHE B 1 315 ? -7.574 0.437 -13.953 1 88.31 315 PHE B C 1
ATOM 6690 O O . PHE B 1 315 ? -6.57 1.071 -14.289 1 88.31 315 PHE B O 1
ATOM 6697 N N . SER B 1 316 ? -7.977 0.253 -12.711 1 92.25 316 SER B N 1
ATOM 6698 C CA . SER B 1 316 ? -7.242 0.852 -11.602 1 92.25 316 SER B CA 1
ATOM 6699 C C . SER B 1 316 ? -5.879 0.192 -11.422 1 92.25 316 SER B C 1
ATOM 6701 O O . SER B 1 316 ? -5.688 -0.967 -11.797 1 92.25 316 SER B O 1
ATOM 6703 N N . VAL B 1 317 ? -4.98 0.967 -10.883 1 94.5 317 VAL B N 1
ATOM 6704 C CA . VAL B 1 317 ? -3.662 0.408 -10.594 1 94.5 317 VAL B CA 1
ATOM 6705 C C . VAL B 1 317 ? -3.789 -0.701 -9.555 1 94.5 317 VAL B C 1
ATOM 6707 O O . VAL B 1 317 ? -2.992 -1.642 -9.539 1 94.5 317 VAL B O 1
ATOM 6710 N N . SER B 1 318 ? -4.824 -0.658 -8.68 1 94.12 318 SER B N 1
ATOM 6711 C CA . SER B 1 318 ? -5.09 -1.728 -7.719 1 94.12 318 SER B CA 1
ATOM 6712 C C . SER B 1 318 ? -5.352 -3.051 -8.43 1 94.12 318 SER B C 1
ATOM 6714 O O . SER B 1 318 ? -4.828 -4.094 -8.031 1 94.12 318 SER B O 1
ATOM 6716 N N . ARG B 1 319 ? -6.074 -2.969 -9.445 1 92.81 319 ARG B N 1
ATOM 6717 C CA . ARG B 1 319 ? -6.391 -4.172 -10.203 1 92.81 319 ARG B CA 1
ATOM 6718 C C . ARG B 1 319 ? -5.16 -4.691 -10.945 1 92.81 319 ARG B C 1
ATOM 6720 O O . ARG B 1 319 ? -4.957 -5.902 -11.039 1 92.81 319 ARG B O 1
ATOM 6727 N N . VAL B 1 320 ? -4.441 -3.801 -11.484 1 94.75 320 VAL B N 1
ATOM 6728 C CA . VAL B 1 320 ? -3.193 -4.18 -12.141 1 94.75 320 VAL B CA 1
ATOM 6729 C C . VAL B 1 320 ? -2.299 -4.934 -11.156 1 94.75 320 VAL B C 1
ATOM 6731 O O . VAL B 1 320 ? -1.729 -5.973 -11.5 1 94.75 320 VAL B O 1
ATOM 6734 N N . LEU B 1 321 ? -2.225 -4.402 -9.961 1 95.88 321 LEU B N 1
ATOM 6735 C CA . LEU B 1 321 ? -1.435 -5.051 -8.914 1 95.88 321 LEU B CA 1
ATOM 6736 C C . LEU B 1 321 ? -1.982 -6.441 -8.602 1 95.88 321 LEU B C 1
ATOM 6738 O O . LEU B 1 321 ? -1.215 -7.379 -8.383 1 95.88 321 LEU B O 1
ATOM 6742 N N . ASP B 1 322 ? -3.256 -6.605 -8.617 1 93.5 322 ASP B N 1
ATOM 6743 C CA . ASP B 1 322 ? -3.871 -7.898 -8.336 1 93.5 322 ASP B CA 1
ATOM 6744 C C . ASP B 1 322 ? -3.477 -8.93 -9.391 1 93.5 322 ASP B C 1
ATOM 6746 O O . ASP B 1 322 ? -3.188 -10.086 -9.055 1 93.5 322 ASP B O 1
ATOM 6750 N N . VAL B 1 323 ? -3.482 -8.5 -10.578 1 94.88 323 VAL B N 1
ATOM 6751 C CA . VAL B 1 323 ? -3.072 -9.383 -11.664 1 94.88 323 VAL B CA 1
ATOM 6752 C C . VAL B 1 323 ? -1.609 -9.781 -11.484 1 94.88 323 VAL B C 1
ATOM 6754 O O . VAL B 1 323 ? -1.249 -10.945 -11.664 1 94.88 323 VAL B O 1
ATOM 6757 N N . ALA B 1 324 ? -0.804 -8.836 -11.172 1 96.75 324 ALA B N 1
ATOM 6758 C CA . ALA B 1 324 ? 0.607 -9.117 -10.922 1 96.75 324 ALA B CA 1
ATOM 6759 C C . ALA B 1 324 ? 0.774 -10.164 -9.828 1 96.75 324 ALA B C 1
ATOM 6761 O O . ALA B 1 324 ? 1.565 -11.102 -9.977 1 96.75 324 ALA B O 1
ATOM 6762 N N . LYS B 1 325 ? 0.014 -10 -8.758 1 96.06 325 LYS B N 1
ATOM 6763 C CA . LYS B 1 325 ? 0.066 -10.953 -7.656 1 96.06 325 LYS B CA 1
ATOM 6764 C C . LYS B 1 325 ? -0.384 -12.344 -8.109 1 96.06 325 LYS B C 1
ATOM 6766 O O . LYS B 1 325 ? 0.217 -13.352 -7.727 1 96.06 325 LYS B O 1
ATOM 6771 N N . GLN B 1 326 ? -1.395 -12.383 -8.891 1 94.81 326 GLN B N 1
ATOM 6772 C CA . GLN B 1 326 ? -1.911 -13.648 -9.398 1 94.81 326 GLN B CA 1
ATOM 6773 C C . GLN B 1 326 ? -0.876 -14.359 -10.258 1 94.81 326 GLN B C 1
ATOM 6775 O O . GLN B 1 326 ? -0.665 -15.57 -10.117 1 94.81 326 GLN B O 1
ATOM 6780 N N . LEU B 1 327 ? -0.245 -13.609 -11.078 1 97.25 327 LEU B N 1
ATOM 6781 C CA . LEU B 1 327 ? 0.772 -14.195 -11.945 1 97.25 327 LEU B CA 1
ATOM 6782 C C . LEU B 1 327 ? 1.933 -14.75 -11.125 1 97.25 327 LEU B C 1
ATOM 6784 O O . LEU B 1 327 ? 2.432 -15.836 -11.406 1 97.25 327 LEU B O 1
ATOM 6788 N N . ALA B 1 328 ? 2.344 -13.992 -10.164 1 97.62 328 ALA B N 1
ATOM 6789 C CA . ALA B 1 328 ? 3.434 -14.445 -9.305 1 97.62 328 ALA B CA 1
ATOM 6790 C C . ALA B 1 328 ? 3.055 -15.742 -8.586 1 97.62 328 ALA B C 1
ATOM 6792 O O . ALA B 1 328 ? 3.871 -16.656 -8.469 1 97.62 328 ALA B O 1
ATOM 6793 N N . ARG B 1 329 ? 1.839 -15.844 -8.125 1 96.5 329 ARG B N 1
ATOM 6794 C CA . ARG B 1 329 ? 1.379 -17.047 -7.453 1 96.5 329 ARG B CA 1
ATOM 6795 C C . ARG B 1 329 ? 1.348 -18.234 -8.414 1 96.5 329 ARG B C 1
ATOM 6797 O O . ARG B 1 329 ? 1.7 -19.359 -8.047 1 96.5 329 ARG B O 1
ATOM 6804 N N . ALA B 1 330 ? 0.935 -17.953 -9.602 1 96.94 330 ALA B N 1
ATOM 6805 C CA . ALA B 1 330 ? 0.887 -19.016 -10.602 1 96.94 330 ALA B CA 1
ATOM 6806 C C . ALA B 1 330 ? 2.275 -19.594 -10.859 1 96.94 330 ALA B C 1
ATOM 6808 O O . ALA B 1 330 ? 2.455 -20.812 -10.867 1 96.94 330 ALA B O 1
ATOM 6809 N N . VAL B 1 331 ? 3.223 -18.703 -11.031 1 96.56 331 VAL B N 1
ATOM 6810 C CA . VAL B 1 331 ? 4.594 -19.141 -11.289 1 96.56 331 VAL B CA 1
ATOM 6811 C C . VAL B 1 331 ? 5.121 -19.922 -10.086 1 96.56 331 VAL B C 1
ATOM 6813 O O . VAL B 1 331 ? 5.766 -20.953 -10.25 1 96.56 331 VAL B O 1
ATOM 6816 N N . SER B 1 332 ? 4.777 -19.469 -8.906 1 95.25 332 SER B N 1
ATOM 6817 C CA . SER B 1 332 ? 5.195 -20.156 -7.691 1 95.25 332 SER B CA 1
ATOM 6818 C C . SER B 1 332 ? 4.656 -21.578 -7.652 1 95.25 332 SER B C 1
ATOM 6820 O O . SER B 1 332 ? 5.387 -22.516 -7.32 1 95.25 332 SER B O 1
ATOM 6822 N N . PHE B 1 333 ? 3.453 -21.734 -8.008 1 94.56 333 PHE B N 1
ATOM 6823 C CA . PHE B 1 333 ? 2.838 -23.062 -7.945 1 94.56 333 PHE B CA 1
ATOM 6824 C C . PHE B 1 333 ? 3.436 -23.984 -9 1 94.56 333 PHE B C 1
ATOM 6826 O O . PHE B 1 333 ? 3.715 -25.156 -8.727 1 94.56 333 PHE B O 1
ATOM 6833 N N . VAL B 1 334 ? 3.631 -23.469 -10.18 1 93.88 334 VAL B N 1
ATOM 6834 C CA . VAL B 1 334 ? 4.242 -24.25 -11.25 1 93.88 334 VAL B CA 1
ATOM 6835 C C . VAL B 1 334 ? 5.605 -24.766 -10.797 1 93.88 334 VAL B C 1
ATOM 6837 O O . VAL B 1 334 ? 5.934 -25.938 -11.016 1 93.88 334 VAL B O 1
ATOM 6840 N N . HIS B 1 335 ? 6.348 -23.938 -10.164 1 91.31 335 HIS B N 1
ATOM 6841 C CA . HIS B 1 335 ? 7.648 -24.344 -9.648 1 91.31 335 HIS B CA 1
ATOM 6842 C C . HIS B 1 335 ? 7.504 -25.359 -8.523 1 91.31 335 HIS B C 1
ATOM 6844 O O . HIS B 1 335 ? 8.297 -26.312 -8.43 1 91.31 335 HIS B O 1
ATOM 6850 N N . THR B 1 336 ? 6.512 -25.172 -7.723 1 90.75 336 THR B N 1
ATOM 6851 C CA . THR B 1 336 ? 6.273 -26.062 -6.59 1 90.75 336 THR B CA 1
ATOM 6852 C C . THR B 1 336 ? 5.984 -27.484 -7.066 1 90.75 336 THR B C 1
ATOM 6854 O O . THR B 1 336 ? 6.387 -28.453 -6.426 1 90.75 336 THR B O 1
ATOM 6857 N N . VAL B 1 337 ? 5.328 -27.625 -8.18 1 89.5 337 VAL B N 1
ATOM 6858 C CA . VAL B 1 337 ? 5 -28.953 -8.68 1 89.5 337 VAL B CA 1
ATOM 6859 C C . VAL B 1 337 ? 6.113 -29.438 -9.609 1 89.5 337 VAL B C 1
ATOM 6861 O O . VAL B 1 337 ? 5.898 -30.344 -10.422 1 89.5 337 VAL B O 1
ATOM 6864 N N . ASP B 1 338 ? 7.18 -28.781 -9.617 1 87.31 338 ASP B N 1
ATOM 6865 C CA . ASP B 1 338 ? 8.438 -29.234 -10.203 1 87.31 338 ASP B CA 1
ATOM 6866 C C . ASP B 1 338 ? 8.43 -29.047 -11.719 1 87.31 338 ASP B C 1
ATOM 6868 O O . ASP B 1 338 ? 8.914 -29.922 -12.453 1 87.31 338 ASP B O 1
ATOM 6872 N N . PHE B 1 339 ? 7.855 -27.969 -12.18 1 88.69 339 PHE B N 1
ATOM 6873 C CA . PHE B 1 339 ? 7.879 -27.625 -13.594 1 88.69 339 PHE B CA 1
ATOM 6874 C C . PHE B 1 339 ? 8.422 -26.219 -13.797 1 88.69 339 PHE B C 1
ATOM 6876 O O . PHE B 1 339 ? 8.312 -25.375 -12.906 1 88.69 339 PHE B O 1
ATOM 6883 N N . VAL B 1 340 ? 9.062 -26.016 -14.914 1 90.56 340 VAL B N 1
ATOM 6884 C CA . VAL B 1 340 ? 9.367 -24.688 -15.43 1 90.56 340 VAL B CA 1
ATOM 6885 C C . VAL B 1 340 ? 8.469 -24.375 -16.625 1 90.56 340 VAL B C 1
ATOM 6887 O O . VAL B 1 340 ? 8.227 -25.234 -17.469 1 90.56 340 VAL B O 1
ATOM 6890 N N . HIS B 1 341 ? 7.898 -23.219 -16.703 1 91.38 341 HIS B N 1
ATOM 6891 C CA . HIS B 1 341 ? 6.918 -22.875 -17.719 1 91.38 341 HIS B CA 1
ATOM 6892 C C . HIS B 1 341 ? 7.594 -22.578 -19.047 1 91.38 341 HIS B C 1
ATOM 6894 O O . HIS B 1 341 ? 7.16 -23.062 -20.094 1 91.38 341 HIS B O 1
ATOM 6900 N N . LYS B 1 342 ? 8.578 -21.703 -19.141 1 89.5 342 LYS B N 1
ATOM 6901 C CA . LYS B 1 342 ? 9.477 -21.406 -20.266 1 89.5 342 LYS B CA 1
ATOM 6902 C C . LYS B 1 342 ? 8.812 -20.469 -21.266 1 89.5 342 LYS B C 1
ATOM 6904 O O . LYS B 1 342 ? 9.461 -20 -22.203 1 89.5 342 LYS B O 1
ATOM 6909 N N . ASN B 1 343 ? 7.559 -20.188 -21.031 1 91.06 343 ASN B N 1
ATOM 6910 C CA . ASN B 1 343 ? 6.848 -19.391 -22.031 1 91.06 343 ASN B CA 1
ATOM 6911 C C . ASN B 1 343 ? 5.945 -18.359 -21.375 1 91.06 343 ASN B C 1
ATOM 6913 O O . ASN B 1 343 ? 4.816 -18.141 -21.812 1 91.06 343 ASN B O 1
ATOM 6917 N N . ILE B 1 344 ? 6.348 -17.781 -20.344 1 95.75 344 ILE B N 1
ATOM 6918 C CA . ILE B 1 344 ? 5.551 -16.766 -19.656 1 95.75 344 ILE B CA 1
ATOM 6919 C C . ILE B 1 344 ? 5.582 -15.461 -20.438 1 95.75 344 ILE B C 1
ATOM 6921 O O . ILE B 1 344 ? 6.637 -14.828 -20.562 1 95.75 344 ILE B O 1
ATOM 6925 N N . ARG B 1 345 ? 4.516 -15.047 -20.969 1 96.56 345 ARG B N 1
ATOM 6926 C CA . ARG B 1 345 ? 4.312 -13.828 -21.734 1 96.56 345 ARG B CA 1
ATOM 6927 C C . ARG B 1 345 ? 2.834 -13.445 -21.766 1 96.56 345 ARG B C 1
ATOM 6929 O O . ARG B 1 345 ? 1.969 -14.266 -21.453 1 96.56 345 ARG B O 1
ATOM 6936 N N . PRO B 1 346 ? 2.508 -12.227 -22.109 1 97.19 346 PRO B N 1
ATOM 6937 C CA . PRO B 1 346 ? 1.109 -11.789 -22.094 1 97.19 346 PRO B CA 1
ATOM 6938 C C . PRO B 1 346 ? 0.208 -12.664 -22.969 1 97.19 346 PRO B C 1
ATOM 6940 O O . PRO B 1 346 ? -0.975 -12.836 -22.656 1 97.19 346 PRO B O 1
ATOM 6943 N N . GLU B 1 347 ? 0.746 -13.32 -24.047 1 95.5 347 GLU B N 1
ATOM 6944 C CA . GLU B 1 347 ? -0.02 -14.164 -24.953 1 95.5 347 GLU B CA 1
ATOM 6945 C C . GLU B 1 347 ? -0.429 -15.477 -24.281 1 95.5 347 GLU B C 1
ATOM 6947 O O . GLU B 1 347 ? -1.303 -16.188 -24.781 1 95.5 347 GLU B O 1
ATOM 6952 N N . THR B 1 348 ? 0.209 -15.797 -23.156 1 96.81 348 THR B N 1
ATOM 6953 C CA . THR B 1 348 ? -0.07 -17.062 -22.484 1 96.81 348 THR B CA 1
ATOM 6954 C C . THR B 1 348 ? -0.89 -16.812 -21.219 1 96.81 348 THR B C 1
ATOM 6956 O O . THR B 1 348 ? -0.971 -17.688 -20.359 1 96.81 348 THR B O 1
ATOM 6959 N N . ILE B 1 349 ? -1.409 -15.688 -21.047 1 96.88 349 ILE B N 1
ATOM 6960 C CA . ILE B 1 349 ? -2.217 -15.312 -19.891 1 96.88 349 ILE B CA 1
ATOM 6961 C C . ILE B 1 349 ? -3.623 -14.93 -20.344 1 96.88 349 ILE B C 1
ATOM 6963 O O . ILE B 1 349 ? -3.787 -14.047 -21.188 1 96.88 349 ILE B O 1
ATOM 6967 N N . LEU B 1 350 ? -4.594 -15.586 -19.828 1 95.06 350 LEU B N 1
ATOM 6968 C CA . LEU B 1 350 ? -5.984 -15.234 -20.094 1 95.06 350 LEU B CA 1
ATOM 6969 C C . LEU B 1 350 ? -6.578 -14.438 -18.938 1 95.06 350 LEU B C 1
ATOM 6971 O O . LEU B 1 350 ? -6.324 -14.75 -17.766 1 95.06 350 LEU B O 1
ATOM 6975 N N . VAL B 1 351 ? -7.297 -13.484 -19.281 1 93.31 351 VAL B N 1
ATOM 6976 C CA . VAL B 1 351 ? -7.977 -12.648 -18.297 1 93.31 351 VAL B CA 1
ATOM 6977 C C . VAL B 1 351 ? -9.484 -12.797 -18.453 1 93.31 351 VAL B C 1
ATOM 6979 O O . VAL B 1 351 ? -10.023 -12.641 -19.547 1 93.31 351 VAL B O 1
ATOM 6982 N N . PHE B 1 352 ? -10.07 -13.133 -17.344 1 89.5 352 PHE B N 1
ATOM 6983 C CA . PHE B 1 352 ? -11.523 -13.297 -17.328 1 89.5 352 PHE B CA 1
ATOM 6984 C C . PHE B 1 352 ? -12.203 -12.055 -16.781 1 89.5 352 PHE B C 1
ATOM 6986 O O . PHE B 1 352 ? -11.727 -11.469 -15.797 1 89.5 352 PHE B O 1
ATOM 6993 N N . PRO B 1 353 ? -13.148 -11.617 -17.406 1 79.31 353 PRO B N 1
ATOM 6994 C CA . PRO B 1 353 ? -13.852 -10.438 -16.906 1 79.31 353 PRO B CA 1
ATOM 6995 C C . PRO B 1 353 ? -14.516 -10.664 -15.555 1 79.31 353 PRO B C 1
ATOM 6997 O O . PRO B 1 353 ? -14.836 -11.805 -15.211 1 79.31 353 PRO B O 1
ATOM 7000 N N . ASP B 1 354 ? -14.445 -9.664 -14.602 1 67.06 354 ASP B N 1
ATOM 7001 C CA . ASP B 1 354 ? -15.062 -9.773 -13.281 1 67.06 354 ASP B CA 1
ATOM 7002 C C . ASP B 1 354 ? -16.578 -9.836 -13.383 1 67.06 354 ASP B C 1
ATOM 7004 O O . ASP B 1 354 ? -17.188 -9.062 -14.125 1 67.06 354 ASP B O 1
ATOM 7008 N N . HIS B 1 355 ? -17.234 -10.977 -13.133 1 55.72 355 HIS B N 1
ATOM 7009 C CA . HIS B 1 355 ? -18.688 -11.062 -13.148 1 55.72 355 HIS B CA 1
ATOM 7010 C C . HIS B 1 355 ? -19.312 -10.07 -12.18 1 55.72 355 HIS B C 1
ATOM 7012 O O . HIS B 1 355 ? -20.406 -9.547 -12.43 1 55.72 355 HIS B O 1
ATOM 7018 N N . ASP B 1 356 ? -18.891 -10.141 -10.969 1 48.53 356 ASP B N 1
ATOM 7019 C CA . ASP B 1 356 ? -19.688 -9.469 -9.945 1 48.53 356 ASP B CA 1
ATOM 7020 C C . ASP B 1 356 ? -19.641 -7.949 -10.125 1 48.53 356 ASP B C 1
ATOM 7022 O O . ASP B 1 356 ? -20.219 -7.207 -9.336 1 48.53 356 ASP B O 1
ATOM 7026 N N . SER B 1 357 ? -18.469 -7.492 -10.484 1 43.81 357 SER B N 1
ATOM 7027 C CA . SER B 1 357 ? -18.469 -6.039 -10.375 1 43.81 357 SER B CA 1
ATOM 7028 C C . SER B 1 357 ? -19.359 -5.402 -11.438 1 43.81 357 SER B C 1
ATOM 7030 O O . SER B 1 357 ? -19.406 -5.879 -12.57 1 43.81 357 SER B O 1
ATOM 7032 N N . GLY B 1 358 ? -20.469 -5.117 -11.219 1 39.72 358 GLY B N 1
ATOM 7033 C CA . GLY B 1 358 ? -21.281 -4.27 -12.086 1 39.72 358 GLY B CA 1
ATOM 7034 C C . GLY B 1 358 ? -20.469 -3.514 -13.109 1 39.72 358 GLY B C 1
ATOM 7035 O O . GLY B 1 358 ? -21.016 -2.783 -13.938 1 39.72 358 GLY B O 1
ATOM 7036 N N . SER B 1 359 ? -19.297 -3.145 -12.852 1 40 359 SER B N 1
ATOM 7037 C CA . SER B 1 359 ? -18.656 -2.32 -13.859 1 40 359 SER B CA 1
ATOM 7038 C C . SER B 1 359 ? -17.75 -3.158 -14.758 1 40 359 SER B C 1
ATOM 7040 O O . SER B 1 359 ? -16.875 -3.885 -14.273 1 40 359 SER B O 1
ATOM 7042 N N . PRO B 1 360 ? -18.172 -3.584 -15.953 1 41.22 360 PRO B N 1
ATOM 7043 C CA . PRO B 1 360 ? -17.406 -4.23 -17.016 1 41.22 360 PRO B CA 1
ATOM 7044 C C . PRO B 1 360 ? -15.93 -3.867 -16.984 1 41.22 360 PRO B C 1
ATOM 7046 O O . PRO B 1 360 ? -15.109 -4.512 -17.641 1 41.22 360 PRO B O 1
ATOM 7049 N N . SER B 1 361 ? -15.555 -2.729 -16.625 1 43.09 361 SER B N 1
ATOM 7050 C CA . SER B 1 361 ? -14.258 -2.088 -16.797 1 43.09 361 SER B CA 1
ATOM 7051 C C . SER B 1 361 ? -13.219 -2.711 -15.867 1 43.09 361 SER B C 1
ATOM 7053 O O . SER B 1 361 ? -12.078 -2.246 -15.797 1 43.09 361 SER B O 1
ATOM 7055 N N . GLU B 1 362 ? -13.594 -3.896 -15.117 1 56.53 362 GLU B N 1
ATOM 7056 C CA . GLU B 1 362 ? -12.602 -4.285 -14.117 1 56.53 362 GLU B CA 1
ATOM 7057 C C . GLU B 1 362 ? -11.805 -5.504 -14.586 1 56.53 362 GLU B C 1
ATOM 7059 O O . GLU B 1 362 ? -12.344 -6.387 -15.258 1 56.53 362 GLU B O 1
ATOM 7064 N N . LEU B 1 363 ? -10.523 -5.324 -14.844 1 65.62 363 LEU B N 1
ATOM 7065 C CA . LEU B 1 363 ? -9.586 -6.43 -15.016 1 65.62 363 LEU B CA 1
ATOM 7066 C C . LEU B 1 363 ? -9.898 -7.559 -14.031 1 65.62 363 LEU B C 1
ATOM 7068 O O . LEU B 1 363 ? -9.812 -7.371 -12.82 1 65.62 363 LEU B O 1
ATOM 7072 N N . GLY B 1 364 ? -10.523 -8.648 -14.609 1 79.44 364 GLY B N 1
ATOM 7073 C CA . GLY B 1 364 ? -10.883 -9.758 -13.742 1 79.44 364 GLY B CA 1
ATOM 7074 C C . GLY B 1 364 ? -9.695 -10.633 -13.367 1 79.44 364 GLY B C 1
ATOM 7075 O O . GLY B 1 364 ? -8.586 -10.133 -13.203 1 79.44 364 GLY B O 1
ATOM 7076 N N . SER B 1 365 ? -9.914 -11.891 -13.156 1 87.75 365 SER B N 1
ATOM 7077 C CA . SER B 1 365 ? -8.898 -12.828 -12.711 1 87.75 365 SER B CA 1
ATOM 7078 C C . SER B 1 365 ? -8.008 -13.281 -13.867 1 87.75 365 SER B C 1
ATOM 7080 O O . SER B 1 365 ? -8.5 -13.523 -14.969 1 87.75 365 SER B O 1
ATOM 7082 N N . ALA B 1 366 ? -6.773 -13.297 -13.664 1 93.81 366 ALA B N 1
ATOM 7083 C CA . ALA B 1 366 ? -5.797 -13.742 -14.656 1 93.81 366 ALA B CA 1
ATOM 7084 C C . ALA B 1 366 ? -5.367 -15.188 -14.391 1 93.81 366 ALA B C 1
ATOM 7086 O O . ALA B 1 366 ? -5.195 -15.586 -13.234 1 93.81 366 ALA B O 1
ATOM 7087 N N . PHE B 1 367 ? -5.242 -15.945 -15.461 1 95.81 367 PHE B N 1
ATOM 7088 C CA . PHE B 1 367 ? -4.812 -17.328 -15.367 1 95.81 367 PHE B CA 1
ATOM 7089 C C . PHE B 1 367 ? -3.658 -17.609 -16.328 1 95.81 367 PHE B C 1
ATOM 7091 O O . PHE B 1 367 ? -3.713 -17.234 -17.5 1 95.81 367 PHE B O 1
ATOM 7098 N N . LEU B 1 368 ? -2.629 -18.156 -15.836 1 97.31 368 LEU B N 1
ATOM 7099 C CA . LEU B 1 368 ? -1.472 -18.531 -16.641 1 97.31 368 LEU B CA 1
ATOM 7100 C C . LEU B 1 368 ? -1.729 -19.828 -17.391 1 97.31 368 LEU B C 1
ATOM 7102 O O . LEU B 1 368 ? -2.117 -20.844 -16.781 1 97.31 368 LEU B O 1
ATOM 7106 N N . LEU B 1 369 ? -1.604 -19.797 -18.656 1 96.31 369 LEU B N 1
ATOM 7107 C CA . LEU B 1 369 ? -1.713 -20.938 -19.547 1 96.31 369 LEU B CA 1
ATOM 7108 C C . LEU B 1 369 ? -0.495 -21.031 -20.469 1 96.31 369 LEU B C 1
ATOM 7110 O O . LEU B 1 369 ? 0.626 -20.734 -20.047 1 96.31 369 LEU B O 1
ATOM 7114 N N . GLY B 1 370 ? -0.58 -21.578 -21.578 1 92.19 370 GLY B N 1
ATOM 7115 C CA . GLY B 1 370 ? 0.521 -21.641 -22.531 1 92.19 370 GLY B CA 1
ATOM 7116 C C . GLY B 1 370 ? 1.564 -22.688 -22.172 1 92.19 370 GLY B C 1
ATOM 7117 O O . GLY B 1 370 ? 2.764 -22.453 -22.328 1 92.19 370 GLY B O 1
ATOM 7118 N N . PHE B 1 371 ? 1.158 -23.75 -21.656 1 87.81 371 PHE B N 1
ATOM 7119 C CA . PHE B 1 371 ? 2.045 -24.844 -21.297 1 87.81 371 PHE B CA 1
ATOM 7120 C C . PHE B 1 371 ? 2.469 -25.641 -22.531 1 87.81 371 PHE B C 1
ATOM 7122 O O . PHE B 1 371 ? 2.23 -26.844 -22.609 1 87.81 371 PHE B O 1
ATOM 7129 N N . ASP B 1 372 ? 2.973 -25 -23.531 1 73.5 372 ASP B N 1
ATOM 7130 C CA . ASP B 1 372 ? 3.369 -25.656 -24.766 1 73.5 372 ASP B CA 1
ATOM 7131 C C . ASP B 1 372 ? 4.875 -25.922 -24.797 1 73.5 372 ASP B C 1
ATOM 7133 O O . ASP B 1 372 ? 5.371 -26.641 -25.656 1 73.5 372 ASP B O 1
ATOM 7137 N N . SER B 1 373 ? 5.59 -25.312 -23.859 1 65.88 373 SER B N 1
ATOM 7138 C CA . SER B 1 373 ? 7.035 -25.484 -23.797 1 65.88 373 SER B CA 1
ATOM 7139 C C . SER B 1 373 ? 7.504 -25.797 -22.375 1 65.88 373 SER B C 1
ATOM 7141 O O . SER B 1 373 ? 8.664 -25.547 -22.047 1 65.88 373 SER B O 1
ATOM 7143 N N . PHE B 1 374 ? 6.734 -26.516 -21.672 1 68.38 374 PHE B N 1
ATOM 7144 C CA . PHE B 1 374 ? 7.059 -26.766 -20.266 1 68.38 374 PHE B CA 1
ATOM 7145 C C . PHE B 1 374 ? 7.938 -28.016 -20.125 1 68.38 374 PHE B C 1
ATOM 7147 O O . PHE B 1 374 ? 8.008 -28.828 -21.047 1 68.38 374 PHE B O 1
ATOM 7154 N N . ARG B 1 375 ? 8.781 -27.984 -19.156 1 65.12 375 ARG B N 1
ATOM 7155 C CA . ARG B 1 375 ? 9.609 -29.156 -18.891 1 65.12 375 ARG B CA 1
ATOM 7156 C C . ARG B 1 375 ? 9.703 -29.422 -17.391 1 65.12 375 ARG B C 1
ATOM 7158 O O . ARG B 1 375 ? 9.703 -28.5 -16.578 1 65.12 375 ARG B O 1
ATOM 7165 N N . ASN B 1 376 ? 9.688 -30.734 -17.156 1 62.03 376 ASN B N 1
ATOM 7166 C CA . ASN B 1 376 ? 10.023 -31.125 -15.797 1 62.03 376 ASN B CA 1
ATOM 7167 C C . ASN B 1 376 ? 11.453 -30.734 -15.438 1 62.03 376 ASN B C 1
ATOM 7169 O O . ASN B 1 376 ? 12.367 -30.906 -16.25 1 62.03 376 ASN B O 1
ATOM 7173 N N . ILE B 1 377 ? 11.727 -30.141 -14.414 1 58.22 377 ILE B N 1
ATOM 7174 C CA . ILE B 1 377 ? 13.016 -29.609 -13.992 1 58.22 377 ILE B CA 1
ATOM 7175 C C . ILE B 1 377 ? 14.062 -30.719 -13.977 1 58.22 377 ILE B C 1
ATOM 7177 O O . ILE B 1 377 ? 15.25 -30.469 -14.18 1 58.22 377 ILE B O 1
ATOM 7181 N N . ASN B 1 378 ? 13.594 -31.922 -13.758 1 51.25 378 ASN B N 1
ATOM 7182 C CA . ASN B 1 378 ? 14.5 -33.062 -13.609 1 51.25 378 ASN B CA 1
ATOM 7183 C C . ASN B 1 378 ? 14.945 -33.594 -14.969 1 51.25 378 ASN B C 1
ATOM 7185 O O . ASN B 1 378 ? 15.82 -34.469 -15.039 1 51.25 378 ASN B O 1
ATOM 7189 N N . PHE B 1 379 ? 14.398 -33.031 -16.031 1 53.94 379 PHE B N 1
ATOM 7190 C CA . PHE B 1 379 ? 14.719 -33.594 -17.328 1 53.94 379 PHE B CA 1
ATOM 7191 C C . PHE B 1 379 ? 15.492 -32.625 -18.188 1 53.94 379 PHE B C 1
ATOM 7193 O O . PHE B 1 379 ? 15.375 -31.406 -18 1 53.94 379 PHE B O 1
ATOM 7200 N N . HIS B 1 380 ? 16.438 -33.125 -19.016 1 49.59 380 HIS B N 1
ATOM 7201 C CA . HIS B 1 380 ? 17.375 -32.344 -19.828 1 49.59 380 HIS B CA 1
ATOM 7202 C C . HIS B 1 380 ? 16.625 -31.469 -20.828 1 49.59 380 HIS B C 1
ATOM 7204 O O . HIS B 1 380 ? 15.656 -31.922 -21.453 1 49.59 380 HIS B O 1
ATOM 7210 N N . THR B 1 381 ? 16.828 -30.203 -20.781 1 54.5 381 THR B N 1
ATOM 7211 C CA . THR B 1 381 ? 16.188 -29.172 -21.578 1 54.5 381 THR B CA 1
ATOM 7212 C C . THR B 1 381 ? 16.703 -29.219 -23.016 1 54.5 381 THR B C 1
ATOM 7214 O O . THR B 1 381 ? 17.906 -29.344 -23.25 1 54.5 381 THR B O 1
ATOM 7217 N N . LEU B 1 382 ? 15.812 -29.5 -24.016 1 51.34 382 LEU B N 1
ATOM 7218 C CA . LEU B 1 382 ? 16.219 -29.219 -25.391 1 51.34 382 LEU B CA 1
ATOM 7219 C C . LEU B 1 382 ? 16.609 -27.75 -25.547 1 51.34 382 LEU B C 1
ATOM 7221 O O . LEU B 1 382 ? 15.914 -26.859 -25.078 1 51.34 382 LEU B O 1
ATOM 7225 N N . LYS B 1 383 ? 17.906 -27.516 -25.703 1 53.91 383 LYS B N 1
ATOM 7226 C CA . LYS B 1 383 ? 18.484 -26.203 -26.016 1 53.91 383 LYS B CA 1
ATOM 7227 C C . LYS B 1 383 ? 17.875 -25.625 -27.297 1 53.91 383 LYS B C 1
ATOM 7229 O O . LYS B 1 383 ? 18.594 -25.312 -28.234 1 53.91 383 LYS B O 1
ATOM 7234 N N . MET B 1 384 ? 16.531 -25.922 -27.469 1 52.41 384 MET B N 1
ATOM 7235 C CA . MET B 1 384 ? 15.938 -25.391 -28.688 1 52.41 384 MET B CA 1
ATOM 7236 C C . MET B 1 384 ? 15.359 -24 -28.453 1 52.41 384 MET B C 1
ATOM 7238 O O . MET B 1 384 ? 14.547 -23.797 -27.562 1 52.41 384 MET B O 1
ATOM 7242 N N . GLY B 1 385 ? 16.078 -23 -28.984 1 57.66 385 GLY B N 1
ATOM 7243 C CA . GLY B 1 385 ? 15.625 -21.625 -28.922 1 57.66 385 GLY B CA 1
ATOM 7244 C C . GLY B 1 385 ? 14.57 -21.281 -29.969 1 57.66 385 GLY B C 1
ATOM 7245 O O . GLY B 1 385 ? 14.109 -22.172 -30.688 1 57.66 385 GLY B O 1
ATOM 7246 N N . ASP B 1 386 ? 13.695 -20.234 -29.812 1 65 386 ASP B N 1
ATOM 7247 C CA . ASP B 1 386 ? 12.695 -19.656 -30.703 1 65 386 ASP B CA 1
ATOM 7248 C C . ASP B 1 386 ? 13.273 -18.5 -31.5 1 65 386 ASP B C 1
ATOM 7250 O O . ASP B 1 386 ? 14.141 -17.766 -31.016 1 65 386 ASP B O 1
ATOM 7254 N N . GLU B 1 387 ? 13.023 -18.531 -32.719 1 71.62 387 GLU B N 1
ATOM 7255 C CA . GLU B 1 387 ? 13.539 -17.469 -33.594 1 71.62 387 GLU B CA 1
ATOM 7256 C C . GLU B 1 387 ? 12.664 -16.234 -33.5 1 71.62 387 GLU B C 1
ATOM 7258 O O . GLU B 1 387 ? 13.094 -15.133 -33.875 1 71.62 387 GLU B O 1
ATOM 7263 N N . ALA B 1 388 ? 11.555 -16.375 -32.906 1 81.75 388 ALA B N 1
ATOM 7264 C CA . ALA B 1 388 ? 10.648 -15.234 -32.875 1 81.75 388 ALA B CA 1
ATOM 7265 C C . ALA B 1 388 ? 11.062 -14.227 -31.797 1 81.75 388 ALA B C 1
ATOM 7267 O O . ALA B 1 388 ? 11.039 -14.539 -30.609 1 81.75 388 ALA B O 1
ATOM 7268 N N . TRP B 1 389 ? 11.391 -13 -32.188 1 85.38 389 TRP B N 1
ATOM 7269 C CA . TRP B 1 389 ? 11.922 -11.984 -31.266 1 85.38 389 TRP B CA 1
ATOM 7270 C C . TRP B 1 389 ? 10.914 -11.656 -30.172 1 85.38 389 TRP B C 1
ATOM 7272 O O . TRP B 1 389 ? 11.297 -11.367 -29.031 1 85.38 389 TRP B O 1
ATOM 7282 N N . GLU B 1 390 ? 9.562 -11.625 -30.547 1 89.38 390 GLU B N 1
ATOM 7283 C CA . GLU B 1 390 ? 8.516 -11.234 -29.594 1 89.38 390 GLU B CA 1
ATOM 7284 C C . GLU B 1 390 ? 8.406 -12.234 -28.453 1 89.38 390 GLU B C 1
ATOM 7286 O O . GLU B 1 390 ? 7.91 -11.906 -27.375 1 89.38 390 GLU B O 1
ATOM 7291 N N . ARG B 1 391 ? 8.82 -13.461 -28.703 1 89.69 391 ARG B N 1
ATOM 7292 C CA . ARG B 1 391 ? 8.883 -14.445 -27.625 1 89.69 391 ARG B CA 1
ATOM 7293 C C . ARG B 1 391 ? 10.172 -14.312 -26.828 1 89.69 391 ARG B C 1
ATOM 7295 O O . ARG B 1 391 ? 10.156 -14.398 -25.594 1 89.69 391 ARG B O 1
ATOM 7302 N N . ASN B 1 392 ? 11.258 -14.039 -27.547 1 89 392 ASN B N 1
ATOM 7303 C CA . ASN B 1 392 ? 12.57 -13.945 -26.922 1 89 392 ASN B CA 1
ATOM 7304 C C . ASN B 1 392 ? 12.664 -12.727 -26 1 89 392 ASN B C 1
ATOM 7306 O O . ASN B 1 392 ? 13.453 -12.719 -25.047 1 89 392 ASN B O 1
ATOM 7310 N N . LEU B 1 393 ? 11.867 -11.781 -26.312 1 91.69 393 LEU B N 1
ATOM 7311 C CA . LEU B 1 393 ? 11.828 -10.586 -25.469 1 91.69 393 LEU B CA 1
ATOM 7312 C C . LEU B 1 393 ? 11.547 -10.953 -24.016 1 91.69 393 LEU B C 1
ATOM 7314 O O . LEU B 1 393 ? 12.062 -10.297 -23.094 1 91.69 393 LEU B O 1
ATOM 7318 N N . TYR B 1 394 ? 10.82 -12.016 -23.797 1 95 394 TYR B N 1
ATOM 7319 C CA . TYR B 1 394 ? 10.375 -12.375 -22.453 1 95 394 TYR B CA 1
ATOM 7320 C C . TYR B 1 394 ? 11.266 -13.461 -21.875 1 95 394 TYR B C 1
ATOM 7322 O O . TYR B 1 394 ? 11.039 -13.922 -20.75 1 95 394 TYR B O 1
ATOM 7330 N N . ARG B 1 395 ? 12.258 -13.844 -22.625 1 92.31 395 ARG B N 1
ATOM 7331 C CA . ARG B 1 395 ? 13.227 -14.828 -22.156 1 92.31 395 ARG B CA 1
ATOM 7332 C C . ARG B 1 395 ? 14.547 -14.164 -21.781 1 92.31 395 ARG B C 1
ATOM 7334 O O . ARG B 1 395 ? 14.961 -13.203 -22.422 1 92.31 395 ARG B O 1
ATOM 7341 N N . HIS B 1 396 ? 15.133 -14.758 -20.766 1 91.94 396 HIS B N 1
ATOM 7342 C CA . HIS B 1 396 ? 16.438 -14.242 -20.391 1 91.94 396 HIS B CA 1
ATOM 7343 C C . HIS B 1 396 ? 17.438 -14.375 -21.547 1 91.94 396 HIS B C 1
ATOM 7345 O O . HIS B 1 396 ? 17.391 -15.344 -22.312 1 91.94 396 HIS B O 1
ATOM 7351 N N . PRO B 1 397 ? 18.359 -13.469 -21.656 1 89.5 397 PRO B N 1
ATOM 7352 C CA . PRO B 1 397 ? 19.297 -13.484 -22.781 1 89.5 397 PRO B CA 1
ATOM 7353 C C . PRO B 1 397 ? 20.047 -14.812 -22.906 1 89.5 397 PRO B C 1
ATOM 7355 O O . PRO B 1 397 ? 20.328 -15.273 -24.016 1 89.5 397 PRO B O 1
ATOM 7358 N N . SER B 1 398 ? 20.328 -15.438 -21.844 1 85.69 398 SER B N 1
ATOM 7359 C CA . SER B 1 398 ? 21.078 -16.688 -21.875 1 85.69 398 SER B CA 1
ATOM 7360 C C . SER B 1 398 ? 20.25 -17.812 -22.469 1 85.69 398 SER B C 1
ATOM 7362 O O . SER B 1 398 ? 20.781 -18.859 -22.828 1 85.69 398 SER B O 1
ATOM 7364 N N . ARG B 1 399 ? 18.938 -17.562 -22.625 1 83.88 399 ARG B N 1
ATOM 7365 C CA . ARG B 1 399 ? 18.047 -18.594 -23.125 1 83.88 399 ARG B CA 1
ATOM 7366 C C . ARG B 1 399 ? 17.516 -18.234 -24.5 1 83.88 399 ARG B C 1
ATOM 7368 O O . ARG B 1 399 ? 16.594 -18.891 -25 1 83.88 399 ARG B O 1
ATOM 7375 N N . GLN B 1 400 ? 18.062 -17.219 -24.969 1 80.19 400 GLN B N 1
ATOM 7376 C CA . GLN B 1 400 ? 17.594 -16.781 -26.266 1 80.19 400 GLN B CA 1
ATOM 7377 C C . GLN B 1 400 ? 18.453 -17.375 -27.391 1 80.19 400 GLN B C 1
ATOM 7379 O O . GLN B 1 400 ? 19.609 -17.75 -27.172 1 80.19 400 GLN B O 1
ATOM 7384 N N . GLY B 1 401 ? 17.922 -17.422 -28.578 1 65.62 401 GLY B N 1
ATOM 7385 C CA . GLY B 1 401 ? 18.656 -17.875 -29.766 1 65.62 401 GLY B CA 1
ATOM 7386 C C . GLY B 1 401 ? 18.453 -19.359 -30.047 1 65.62 401 GLY B C 1
ATOM 7387 O O . GLY B 1 401 ? 17.75 -20.047 -29.328 1 65.62 401 GLY B O 1
ATOM 7388 N N . LEU B 1 402 ? 19.031 -19.812 -31.047 1 58.12 402 LEU B N 1
ATOM 7389 C CA . LEU B 1 402 ? 18.844 -21.156 -31.562 1 58.12 402 LEU B CA 1
ATOM 7390 C C . LEU B 1 402 ? 19.5 -22.188 -30.641 1 58.12 402 LEU B C 1
ATOM 7392 O O . LEU B 1 402 ? 19.016 -23.312 -30.531 1 58.12 402 LEU B O 1
ATOM 7396 N N . GLN B 1 403 ? 20.531 -21.703 -30.047 1 56.75 403 GLN B N 1
ATOM 7397 C CA . GLN B 1 403 ? 21.219 -22.594 -29.109 1 56.75 403 GLN B CA 1
ATOM 7398 C C . GLN B 1 403 ? 21.297 -21.969 -27.719 1 56.75 403 GLN B C 1
ATOM 7400 O O . GLN B 1 403 ? 22.141 -21.094 -27.453 1 56.75 403 GLN B O 1
ATOM 7405 N N . ALA B 1 404 ? 20.234 -22.359 -26.953 1 58.16 404 ALA B N 1
ATOM 7406 C CA . ALA B 1 404 ? 20.266 -21.859 -25.578 1 58.16 404 ALA B CA 1
ATOM 7407 C C . ALA B 1 404 ? 21.547 -22.297 -24.875 1 58.16 404 ALA B C 1
ATOM 7409 O O . ALA B 1 404 ? 22 -23.438 -25.031 1 58.16 404 ALA B O 1
ATOM 7410 N N . GLN B 1 405 ? 22.219 -21.391 -24.281 1 57.12 405 GLN B N 1
ATOM 7411 C CA . GLN B 1 405 ? 23.547 -21.594 -23.703 1 57.12 405 GLN B CA 1
ATOM 7412 C C . GLN B 1 405 ? 23.453 -22.359 -22.391 1 57.12 405 GLN B C 1
ATOM 7414 O O . GLN B 1 405 ? 24.391 -23.062 -22 1 57.12 405 GLN B O 1
ATOM 7419 N N . GLU B 1 406 ? 22.312 -22.203 -21.719 1 66.19 406 GLU B N 1
ATOM 7420 C CA . GLU B 1 406 ? 22.203 -22.797 -20.391 1 66.19 406 GLU B CA 1
ATOM 7421 C C . GLU B 1 406 ? 20.922 -23.625 -20.266 1 66.19 406 GLU B C 1
ATOM 7423 O O . GLU B 1 406 ? 19.984 -23.453 -21.031 1 66.19 406 GLU B O 1
ATOM 7428 N N . ALA B 1 407 ? 21.031 -24.594 -19.422 1 73.81 407 ALA B N 1
ATOM 7429 C CA . ALA B 1 407 ? 19.828 -25.359 -19.062 1 73.81 407 ALA B CA 1
ATOM 7430 C C . ALA B 1 407 ? 18.781 -24.453 -18.406 1 73.81 407 ALA B C 1
ATOM 7432 O O . ALA B 1 407 ? 19.125 -23.469 -17.75 1 73.81 407 ALA B O 1
ATOM 7433 N N . TYR B 1 408 ? 17.594 -24.672 -18.812 1 76.25 408 TYR B N 1
ATOM 7434 C CA . TYR B 1 408 ? 16.516 -23.875 -18.25 1 76.25 408 TYR B CA 1
ATOM 7435 C C . TYR B 1 408 ? 16.328 -24.141 -16.766 1 76.25 408 TYR B C 1
ATOM 7437 O O . TYR B 1 408 ? 16.25 -25.297 -16.344 1 76.25 408 TYR B O 1
ATOM 7445 N N . ILE B 1 409 ? 16.344 -23.156 -15.953 1 84.75 409 ILE B N 1
ATOM 7446 C CA . ILE B 1 409 ? 16.141 -23.234 -14.508 1 84.75 409 ILE B CA 1
ATOM 7447 C C . ILE B 1 409 ? 14.992 -22.328 -14.094 1 84.75 409 ILE B C 1
ATOM 7449 O O . ILE B 1 409 ? 14.516 -21.516 -14.883 1 84.75 409 ILE B O 1
ATOM 7453 N N . MET B 1 410 ? 14.484 -22.438 -12.961 1 88.06 410 MET B N 1
ATOM 7454 C CA . MET B 1 410 ? 13.32 -21.734 -12.445 1 88.06 410 MET B CA 1
ATOM 7455 C C . MET B 1 410 ? 13.516 -20.219 -12.523 1 88.06 410 MET B C 1
ATOM 7457 O O . MET B 1 410 ? 12.562 -19.469 -12.742 1 88.06 410 MET B O 1
ATOM 7461 N N . GLN B 1 411 ? 14.773 -19.766 -12.398 1 89.94 411 GLN B N 1
ATOM 7462 C CA . GLN B 1 411 ? 15.078 -18.344 -12.398 1 89.94 411 GLN B CA 1
ATOM 7463 C C . GLN B 1 411 ? 14.766 -17.703 -13.75 1 89.94 411 GLN B C 1
ATOM 7465 O O . GLN B 1 411 ? 14.492 -16.516 -13.836 1 89.94 411 GLN B O 1
ATOM 7470 N N . HIS B 1 412 ? 14.859 -18.531 -14.781 1 91.44 412 HIS B N 1
ATOM 7471 C CA . HIS B 1 412 ? 14.484 -18.016 -16.094 1 91.44 412 HIS B CA 1
ATOM 7472 C C . HIS B 1 412 ? 13.008 -17.641 -16.125 1 91.44 412 HIS B C 1
ATOM 7474 O O . HIS B 1 412 ? 12.633 -16.641 -16.75 1 91.44 412 HIS B O 1
ATOM 7480 N N . ASP B 1 413 ? 12.141 -18.438 -15.492 1 94.31 413 ASP B N 1
ATOM 7481 C CA . ASP B 1 413 ? 10.734 -18.094 -15.352 1 94.31 413 ASP B CA 1
ATOM 7482 C C . ASP B 1 413 ? 10.555 -16.812 -14.562 1 94.31 413 ASP B C 1
ATOM 7484 O O . ASP B 1 413 ? 9.672 -16 -14.867 1 94.31 413 ASP B O 1
ATOM 7488 N N . VAL B 1 414 ? 11.398 -16.656 -13.547 1 95.56 414 VAL B N 1
ATOM 7489 C CA . VAL B 1 414 ? 11.328 -15.461 -12.711 1 95.56 414 VAL B CA 1
ATOM 7490 C C . VAL B 1 414 ? 11.633 -14.227 -13.555 1 95.56 414 VAL B C 1
ATOM 7492 O O . VAL B 1 414 ? 10.961 -13.195 -13.414 1 95.56 414 VAL B O 1
ATOM 7495 N N . TYR B 1 415 ? 12.664 -14.367 -14.43 1 96.31 415 TYR B N 1
ATOM 7496 C CA . TYR B 1 415 ? 12.977 -13.273 -15.344 1 96.31 415 TYR B CA 1
ATOM 7497 C C . TYR B 1 415 ? 11.781 -12.961 -16.234 1 96.31 415 TYR B C 1
ATOM 7499 O O . TYR B 1 415 ? 11.398 -11.797 -16.391 1 96.31 415 TYR B O 1
ATOM 7507 N N . SER B 1 416 ? 11.195 -13.953 -16.828 1 97.31 416 SER B N 1
ATOM 7508 C CA . SER B 1 416 ? 10.047 -13.773 -17.703 1 97.31 416 SER B CA 1
ATOM 7509 C C . SER B 1 416 ? 8.898 -13.086 -16.984 1 97.31 416 SER B C 1
ATOM 7511 O O . SER B 1 416 ? 8.227 -12.211 -17.547 1 97.31 416 SER B O 1
ATOM 7513 N N . LEU B 1 417 ? 8.664 -13.516 -15.742 1 98.31 417 LEU B N 1
ATOM 7514 C CA . LEU B 1 417 ? 7.652 -12.859 -14.914 1 98.31 417 LEU B CA 1
ATOM 7515 C C . LEU B 1 417 ? 7.969 -11.375 -14.75 1 98.31 417 LEU B C 1
ATOM 7517 O O . LEU B 1 417 ? 7.074 -10.531 -14.852 1 98.31 417 LEU B O 1
ATOM 7521 N N . GLY B 1 418 ? 9.242 -11.062 -14.508 1 98.62 418 GLY B N 1
ATOM 7522 C CA . GLY B 1 418 ? 9.664 -9.672 -14.359 1 98.62 418 GLY B CA 1
ATOM 7523 C C . GLY B 1 418 ? 9.328 -8.82 -15.562 1 98.62 418 GLY B C 1
ATOM 7524 O O . GLY B 1 418 ? 8.867 -7.68 -15.414 1 98.62 418 GLY B O 1
ATOM 7525 N N . VAL B 1 419 ? 9.57 -9.367 -16.734 1 98.31 419 VAL B N 1
ATOM 7526 C CA . VAL B 1 419 ? 9.266 -8.625 -17.953 1 98.31 419 VAL B CA 1
ATOM 7527 C C . VAL B 1 419 ? 7.762 -8.383 -18.047 1 98.31 419 VAL B C 1
ATOM 7529 O O . VAL B 1 419 ? 7.328 -7.27 -18.375 1 98.31 419 VAL B O 1
ATOM 7532 N N . CYS B 1 420 ? 6.961 -9.359 -17.734 1 98.5 420 CYS B N 1
ATOM 7533 C CA . CYS B 1 420 ? 5.512 -9.211 -17.766 1 98.5 420 CYS B CA 1
ATOM 7534 C C . CYS B 1 420 ? 5.051 -8.18 -16.734 1 98.5 420 CYS B C 1
ATOM 7536 O O . CYS B 1 420 ? 4.191 -7.348 -17.047 1 98.5 420 CYS B O 1
ATOM 7538 N N . LEU B 1 421 ? 5.641 -8.281 -15.531 1 98.56 421 LEU B N 1
ATOM 7539 C CA . LEU B 1 421 ? 5.266 -7.332 -14.484 1 98.56 421 LEU B CA 1
ATOM 7540 C C . LEU B 1 421 ? 5.621 -5.906 -14.891 1 98.56 421 LEU B C 1
ATOM 7542 O O . LEU B 1 421 ? 4.879 -4.969 -14.594 1 98.56 421 LEU B O 1
ATOM 7546 N N . LEU B 1 422 ? 6.789 -5.77 -15.508 1 98.38 422 LEU B N 1
ATOM 7547 C CA . LEU B 1 422 ? 7.184 -4.465 -16.016 1 98.38 422 LEU B CA 1
ATOM 7548 C C . LEU B 1 422 ? 6.172 -3.941 -17.031 1 98.38 422 LEU B C 1
ATOM 7550 O O . LEU B 1 422 ? 5.715 -2.799 -16.922 1 98.38 422 LEU B O 1
ATOM 7554 N N . GLU B 1 423 ? 5.828 -4.781 -17.922 1 97.38 423 GLU B N 1
ATOM 7555 C CA . GLU B 1 423 ? 4.91 -4.414 -19 1 97.38 423 GLU B CA 1
ATOM 7556 C C . GLU B 1 423 ? 3.529 -4.059 -18.438 1 97.38 423 GLU B C 1
ATOM 7558 O O . GLU B 1 423 ? 2.932 -3.059 -18.844 1 97.38 423 GLU B O 1
ATOM 7563 N N . ILE B 1 424 ? 3.074 -4.859 -17.547 1 96.19 424 ILE B N 1
ATOM 7564 C CA . ILE B 1 424 ? 1.764 -4.645 -16.938 1 96.19 424 ILE B CA 1
ATOM 7565 C C . ILE B 1 424 ? 1.783 -3.365 -16.109 1 96.19 424 ILE B C 1
ATOM 7567 O O . ILE B 1 424 ? 0.808 -2.609 -16.094 1 96.19 424 ILE B O 1
ATOM 7571 N N . GLY B 1 425 ? 2.826 -3.111 -15.414 1 96.44 425 GLY B N 1
ATOM 7572 C CA . GLY B 1 425 ? 2.936 -1.912 -14.594 1 96.44 425 GLY B CA 1
ATOM 7573 C C . GLY B 1 425 ? 2.947 -0.635 -15.414 1 96.44 425 GLY B C 1
ATOM 7574 O O . GLY B 1 425 ? 2.332 0.361 -15.031 1 96.44 425 GLY B O 1
ATOM 7575 N N . LEU B 1 426 ? 3.643 -0.654 -16.516 1 95.75 426 LEU B N 1
ATOM 7576 C CA . LEU B 1 426 ? 3.709 0.498 -17.406 1 95.75 426 LEU B CA 1
ATOM 7577 C C . LEU B 1 426 ? 2.434 0.621 -18.234 1 95.75 426 LEU B C 1
ATOM 7579 O O . LEU B 1 426 ? 2.111 1.702 -18.719 1 95.75 426 LEU B O 1
ATOM 7583 N N . TRP B 1 427 ? 1.755 -0.507 -18.359 1 94.69 427 TRP B N 1
ATOM 7584 C CA . TRP B 1 427 ? 0.595 -0.655 -19.234 1 94.69 427 TRP B CA 1
ATOM 7585 C C . TRP B 1 427 ? 0.897 -0.13 -20.625 1 94.69 427 TRP B C 1
ATOM 7587 O O . TRP B 1 427 ? 0.121 0.649 -21.188 1 94.69 427 TRP B O 1
ATOM 7597 N N . ASP B 1 428 ? 1.973 -0.481 -21.109 1 93 428 ASP B N 1
ATOM 7598 C CA . ASP B 1 428 ? 2.482 -0.194 -22.453 1 93 428 ASP B CA 1
ATOM 7599 C C . ASP B 1 428 ? 3.006 -1.462 -23.109 1 93 428 ASP B C 1
ATOM 7601 O O . ASP B 1 428 ? 4.055 -1.987 -22.734 1 93 428 ASP B O 1
ATOM 7605 N N . SER B 1 429 ? 2.289 -1.887 -24.172 1 95.25 429 SER B N 1
ATOM 7606 C CA . SER B 1 429 ? 2.611 -3.166 -24.797 1 95.25 429 SER B CA 1
ATOM 7607 C C . SER B 1 429 ? 3.992 -3.133 -25.438 1 95.25 429 SER B C 1
ATOM 7609 O O . SER B 1 429 ? 4.289 -2.236 -26.234 1 95.25 429 SER B O 1
ATOM 7611 N N . PHE B 1 430 ? 4.785 -4.043 -25.109 1 94.88 430 PHE B N 1
ATOM 7612 C CA . PHE B 1 430 ? 6.129 -4.129 -25.672 1 94.88 430 PHE B CA 1
ATOM 7613 C C . PHE B 1 430 ? 6.082 -4.699 -27.094 1 94.88 430 PHE B C 1
ATOM 7615 O O . PHE B 1 430 ? 7.031 -4.531 -27.859 1 94.88 430 PHE B O 1
ATOM 7622 N N . VAL B 1 431 ? 5.051 -5.422 -27.375 1 93.44 431 VAL B N 1
ATOM 7623 C CA . VAL B 1 431 ? 4.816 -5.988 -28.703 1 93.44 431 VAL B CA 1
ATOM 7624 C C . VAL B 1 431 ? 3.529 -5.418 -29.281 1 93.44 431 VAL B C 1
ATOM 7626 O O . VAL B 1 431 ? 2.494 -5.391 -28.609 1 93.44 431 VAL B O 1
ATOM 7629 N N . GLN B 1 432 ? 3.617 -4.887 -30.438 1 91.25 432 GLN B N 1
ATOM 7630 C CA . GLN B 1 432 ? 2.451 -4.371 -31.156 1 91.25 432 GLN B CA 1
ATOM 7631 C C . GLN B 1 432 ? 2.168 -5.191 -32.406 1 91.25 432 GLN B C 1
ATOM 7633 O O . GLN B 1 432 ? 3.08 -5.785 -33 1 91.25 432 GLN B O 1
ATOM 7638 N N . TYR B 1 433 ? 0.921 -5.27 -32.688 1 85.5 433 TYR B N 1
ATOM 7639 C CA . TYR B 1 433 ? 0.527 -6.004 -33.875 1 85.5 433 TYR B CA 1
ATOM 7640 C C . TYR B 1 433 ? -0.167 -5.09 -34.875 1 85.5 433 TYR B C 1
ATOM 7642 O O . TYR B 1 433 ? -0.978 -4.242 -34.5 1 85.5 433 TYR B O 1
ATOM 7650 N N . GLY B 1 434 ? 0.494 -4.438 -36 1 66.56 434 GLY B N 1
ATOM 7651 C CA . GLY B 1 434 ? 0.113 -3.516 -37.062 1 66.56 434 GLY B CA 1
ATOM 7652 C C . GLY B 1 434 ? -1.324 -3.691 -37.531 1 66.56 434 GLY B C 1
ATOM 7653 O O . GLY B 1 434 ? -1.967 -4.691 -37.188 1 66.56 434 GLY B O 1
ATOM 7654 N N . SER B 1 435 ? -2.002 -2.473 -37.906 1 51.75 435 SER B N 1
ATOM 7655 C CA . SER B 1 435 ? -3.311 -2.301 -38.531 1 51.75 435 SER B CA 1
ATOM 7656 C C . SER B 1 435 ? -3.498 -3.262 -39.719 1 51.75 435 SER B C 1
ATOM 7658 O O . SER B 1 435 ? -2.535 -3.604 -40.406 1 51.75 435 SER B O 1
ATOM 7660 N N . PRO B 1 436 ? -4.684 -3.789 -39.75 1 44.75 436 PRO B N 1
ATOM 7661 C CA . PRO B 1 436 ? -5.168 -4.465 -40.938 1 44.75 436 PRO B CA 1
ATOM 7662 C C . PRO B 1 436 ? -4.934 -3.645 -42.219 1 44.75 436 PRO B C 1
ATOM 7664 O O . PRO B 1 436 ? -5.438 -3.998 -43.281 1 44.75 436 PRO B O 1
ATOM 7667 N N . LEU B 1 437 ? -4.633 -2.469 -42.156 1 40.84 437 LEU B N 1
ATOM 7668 C CA . LEU B 1 437 ? -4.684 -1.83 -43.469 1 40.84 437 LEU B CA 1
ATOM 7669 C C . LEU B 1 437 ? -3.887 -2.627 -44.5 1 40.84 437 LEU B C 1
ATOM 7671 O O . LEU B 1 437 ? -3.758 -2.207 -45.656 1 40.84 437 LEU B O 1
ATOM 7675 N N . ASP B 1 438 ? -2.814 -3.318 -44.219 1 39.28 438 ASP B N 1
ATOM 7676 C CA . ASP B 1 438 ? -2.373 -3.982 -45.438 1 39.28 438 ASP B CA 1
ATOM 7677 C C . ASP B 1 438 ? -3.449 -4.926 -45.969 1 39.28 438 ASP B C 1
ATOM 7679 O O . ASP B 1 438 ? -4.344 -5.34 -45.219 1 39.28 438 ASP B O 1
ATOM 7683 N N . ASP B 1 439 ? -3.506 -5.504 -47.219 1 38.22 439 ASP B N 1
ATOM 7684 C CA . ASP B 1 439 ? -4.547 -6.191 -47.969 1 38.22 439 ASP B CA 1
ATOM 7685 C C . ASP B 1 439 ? -5.352 -7.129 -47.094 1 38.22 439 ASP B C 1
ATOM 7687 O O . ASP B 1 439 ? -4.809 -7.719 -46.156 1 38.22 439 ASP B O 1
ATOM 7691 N N . GLU B 1 440 ? -6.797 -7.105 -46.969 1 41.62 440 GLU B N 1
ATOM 7692 C CA . GLU B 1 440 ? -7.922 -7.832 -46.406 1 41.62 440 GLU B CA 1
ATOM 7693 C C . GLU B 1 440 ? -7.531 -9.266 -46.031 1 41.62 440 GLU B C 1
ATOM 7695 O O . GLU B 1 440 ? -8.156 -9.891 -45.188 1 41.62 440 GLU B O 1
ATOM 7700 N N . THR B 1 441 ? -7.043 -10.07 -47 1 40.84 441 THR B N 1
ATOM 7701 C CA . THR B 1 441 ? -7.09 -11.523 -47.125 1 40.84 441 THR B CA 1
ATOM 7702 C C . THR B 1 441 ? -6.203 -12.188 -46.062 1 40.84 441 THR B C 1
ATOM 7704 O O . THR B 1 441 ? -6.535 -13.25 -45.531 1 40.84 441 THR B O 1
ATOM 7707 N N . LYS B 1 442 ? -4.816 -12.172 -46.219 1 45 442 LYS B N 1
ATOM 7708 C CA . LYS B 1 442 ? -3.893 -13 -45.438 1 45 442 LYS B CA 1
ATOM 7709 C C . LYS B 1 442 ? -3.357 -12.234 -44.219 1 45 442 LYS B C 1
ATOM 7711 O O . LYS B 1 442 ? -2.201 -11.812 -44.219 1 45 442 LYS B O 1
ATOM 7716 N N . ARG B 1 443 ? -3.867 -11.281 -43.469 1 45.53 443 ARG B N 1
ATOM 7717 C CA . ARG B 1 443 ? -3.33 -10.336 -42.5 1 45.53 443 ARG B CA 1
ATOM 7718 C C . ARG B 1 443 ? -2.568 -11.055 -41.375 1 45.53 443 ARG B C 1
ATOM 7720 O O . ARG B 1 443 ? -3.172 -11.547 -40.438 1 45.53 443 ARG B O 1
ATOM 7727 N N . GLU B 1 444 ? -1.543 -11.734 -41.594 1 53.12 444 GLU B N 1
ATOM 7728 C CA . GLU B 1 444 ? -0.695 -12.289 -40.531 1 53.12 444 GLU B CA 1
ATOM 7729 C C . GLU B 1 444 ? -0.258 -11.203 -39.562 1 53.12 444 GLU B C 1
ATOM 7731 O O . GLU B 1 444 ? 0.273 -10.164 -39.969 1 53.12 444 GLU B O 1
ATOM 7736 N N . LYS B 1 445 ? -0.973 -10.93 -38.406 1 70.44 445 LYS B N 1
ATOM 7737 C CA . LYS B 1 445 ? -0.58 -10.039 -37.312 1 70.44 445 LYS B CA 1
ATOM 7738 C C . LYS B 1 445 ? 0.908 -10.18 -37 1 70.44 445 LYS B C 1
ATOM 7740 O O . LYS B 1 445 ? 1.328 -11.156 -36.375 1 70.44 445 LYS B O 1
ATOM 7745 N N . VAL B 1 446 ? 1.778 -9.391 -37.844 1 78.31 446 VAL B N 1
ATOM 7746 C CA . VAL B 1 446 ? 3.219 -9.414 -37.594 1 78.31 446 VAL B CA 1
ATOM 7747 C C . VAL B 1 446 ? 3.555 -8.57 -36.375 1 78.31 446 VAL B C 1
ATOM 7749 O O . VAL B 1 446 ? 3.148 -7.414 -36.281 1 78.31 446 VAL B O 1
ATOM 7752 N N . PRO B 1 447 ? 4.195 -9.141 -35.469 1 88.69 447 PRO B N 1
ATOM 7753 C CA . PRO B 1 447 ? 4.57 -8.406 -34.25 1 88.69 447 PRO B CA 1
ATOM 7754 C C . PRO B 1 447 ? 5.672 -7.383 -34.5 1 88.69 447 PRO B C 1
ATOM 7756 O O . PRO B 1 447 ? 6.629 -7.664 -35.219 1 88.69 447 PRO B O 1
ATOM 7759 N N . VAL B 1 448 ? 5.562 -6.188 -34.062 1 87.06 448 VAL B N 1
ATOM 7760 C CA . VAL B 1 448 ? 6.57 -5.133 -34.094 1 87.06 448 VAL B CA 1
ATOM 7761 C C . VAL B 1 448 ? 6.801 -4.602 -32.688 1 87.06 448 VAL B C 1
ATOM 7763 O O . VAL B 1 448 ? 5.914 -4.676 -31.828 1 87.06 448 VAL B O 1
ATOM 7766 N N . PRO B 1 449 ? 8.023 -4.164 -32.438 1 89.94 449 PRO B N 1
ATOM 7767 C CA . PRO B 1 449 ? 8.281 -3.627 -31.109 1 89.94 449 PRO B CA 1
ATOM 7768 C C . PRO B 1 449 ? 7.395 -2.428 -30.766 1 89.94 449 PRO B C 1
ATOM 7770 O O . PRO B 1 449 ? 7.109 -1.605 -31.641 1 89.94 449 PRO B O 1
ATOM 7773 N N . GLY B 1 450 ? 6.914 -2.375 -29.578 1 89.38 450 GLY B N 1
ATOM 7774 C CA . GLY B 1 450 ? 6.121 -1.245 -29.125 1 89.38 450 GLY B CA 1
ATOM 7775 C C . GLY B 1 450 ? 6.883 0.064 -29.141 1 89.38 450 GLY B C 1
ATOM 7776 O O . GLY B 1 450 ? 8.102 0.079 -29.359 1 89.38 450 GLY B O 1
ATOM 7777 N N . ARG B 1 451 ? 6.195 1.156 -28.875 1 83.12 451 ARG B N 1
ATOM 7778 C CA . ARG B 1 451 ? 6.734 2.51 -28.969 1 83.12 451 ARG B CA 1
ATOM 7779 C C . ARG B 1 451 ? 7.898 2.701 -28 1 83.12 451 ARG B C 1
ATOM 7781 O O . ARG B 1 451 ? 8.922 3.283 -28.375 1 83.12 451 ARG B O 1
ATOM 7788 N N . ARG B 1 452 ? 7.805 2.199 -26.844 1 82.88 452 ARG B N 1
ATOM 7789 C CA . ARG B 1 452 ? 8.805 2.408 -25.812 1 82.88 452 ARG B CA 1
ATOM 7790 C C . ARG B 1 452 ? 10.102 1.683 -26.141 1 82.88 452 ARG B C 1
ATOM 7792 O O . ARG B 1 452 ? 11.188 2.131 -25.766 1 82.88 452 ARG B O 1
ATOM 7799 N N . LEU B 1 453 ? 9.992 0.545 -26.75 1 83.5 453 LEU B N 1
ATOM 7800 C CA . LEU B 1 453 ? 11.156 -0.26 -27.078 1 83.5 453 LEU B CA 1
ATOM 7801 C C . LEU B 1 453 ? 11.742 0.148 -28.422 1 83.5 453 LEU B C 1
ATOM 7803 O O . LEU B 1 453 ? 12.906 -0.122 -28.703 1 83.5 453 LEU B O 1
ATOM 7807 N N . SER B 1 454 ? 10.961 0.708 -29.266 1 70.69 454 SER B N 1
ATOM 7808 C CA . SER B 1 454 ? 11.375 1.028 -30.625 1 70.69 454 SER B CA 1
ATOM 7809 C C . SER B 1 454 ? 12.461 2.098 -30.641 1 70.69 454 SER B C 1
ATOM 7811 O O . SER B 1 454 ? 13.344 2.082 -31.5 1 70.69 454 SER B O 1
ATOM 7813 N N . ASP B 1 455 ? 12.328 2.867 -29.656 1 66.5 455 ASP B N 1
ATOM 7814 C CA . ASP B 1 455 ? 13.297 3.957 -29.656 1 66.5 455 ASP B CA 1
ATOM 7815 C C . ASP B 1 455 ? 14.688 3.449 -29.281 1 66.5 455 ASP B C 1
ATOM 7817 O O . ASP B 1 455 ? 15.031 3.367 -28.094 1 66.5 455 ASP B O 1
ATOM 7821 N N . GLY B 1 456 ? 15.469 2.68 -30.234 1 64.81 456 GLY B N 1
ATOM 7822 C CA . GLY B 1 456 ? 16.875 2.332 -30.062 1 64.81 456 GLY B CA 1
ATOM 7823 C C . GLY B 1 456 ? 17.109 0.835 -29.984 1 64.81 456 GLY B C 1
ATOM 7824 O O . GLY B 1 456 ? 18.25 0.373 -30.125 1 64.81 456 GLY B O 1
ATOM 7825 N N . LEU B 1 457 ? 15.984 0.091 -29.734 1 76.88 457 LEU B N 1
ATOM 7826 C CA . LEU B 1 457 ? 16.25 -1.326 -29.5 1 76.88 457 LEU B CA 1
ATOM 7827 C C . LEU B 1 457 ? 15.742 -2.168 -30.672 1 76.88 457 LEU B C 1
ATOM 7829 O O . LEU B 1 457 ? 15.945 -3.383 -30.703 1 76.88 457 LEU B O 1
ATOM 7833 N N . GLU B 1 458 ? 15.125 -1.519 -31.625 1 73.88 458 GLU B N 1
ATOM 7834 C CA . GLU B 1 458 ? 14.5 -2.277 -32.719 1 73.88 458 GLU B CA 1
ATOM 7835 C C . GLU B 1 458 ? 15.516 -3.145 -33.438 1 73.88 458 GLU B C 1
ATOM 7837 O O . GLU B 1 458 ? 15.25 -4.312 -33.719 1 73.88 458 GLU B O 1
ATOM 7842 N N . SER B 1 459 ? 16.625 -2.574 -33.656 1 70.81 459 SER B N 1
ATOM 7843 C CA . SER B 1 459 ? 17.641 -3.309 -34.406 1 70.81 459 SER B CA 1
ATOM 7844 C C . SER B 1 459 ? 18.188 -4.484 -33.594 1 70.81 459 SER B C 1
ATOM 7846 O O . SER B 1 459 ? 18.469 -5.551 -34.156 1 70.81 459 SER B O 1
ATOM 7848 N N . VAL B 1 460 ? 18.188 -4.309 -32.344 1 73.56 460 VAL B N 1
ATOM 7849 C CA . VAL B 1 460 ? 18.766 -5.324 -31.469 1 73.56 460 VAL B CA 1
ATOM 7850 C C . VAL B 1 460 ? 17.766 -6.453 -31.266 1 73.56 460 VAL B C 1
ATOM 7852 O O . VAL B 1 460 ? 18.141 -7.621 -31.141 1 73.56 460 VAL B O 1
ATOM 7855 N N . LEU B 1 461 ? 16.562 -6.039 -31.266 1 74.94 461 LEU B N 1
ATOM 7856 C CA . LEU B 1 461 ? 15.5 -7.016 -31.016 1 74.94 461 LEU B CA 1
ATOM 7857 C C . LEU B 1 461 ? 15.312 -7.926 -32.219 1 74.94 461 LEU B C 1
ATOM 7859 O O . LEU B 1 461 ? 15.148 -9.141 -32.062 1 74.94 461 LEU B O 1
ATOM 7863 N N . CYS B 1 462 ? 15.398 -7.367 -33.438 1 65 462 CYS B N 1
ATOM 7864 C CA . CYS B 1 462 ? 14.992 -8.102 -34.625 1 65 462 CYS B CA 1
ATOM 7865 C C . CYS B 1 462 ? 16.188 -8.734 -35.312 1 65 462 CYS B C 1
ATOM 7867 O O . CYS B 1 462 ? 16.031 -9.586 -36.188 1 65 462 CYS B O 1
ATOM 7869 N N . GLU B 1 463 ? 17.344 -8.305 -34.875 1 62.94 463 GLU B N 1
ATOM 7870 C CA . GLU B 1 463 ? 18.5 -8.914 -35.531 1 62.94 463 GLU B CA 1
ATOM 7871 C C . GLU B 1 463 ? 19.047 -10.078 -34.719 1 62.94 463 GLU B C 1
ATOM 7873 O O . GLU B 1 463 ? 18.938 -10.094 -33.5 1 62.94 463 GLU B O 1
ATOM 7878 N N . ASP B 1 464 ? 19.141 -11.227 -35.344 1 59.47 464 ASP B N 1
ATOM 7879 C CA . ASP B 1 464 ? 19.734 -12.422 -34.75 1 59.47 464 ASP B CA 1
ATOM 7880 C C . ASP B 1 464 ? 21.047 -12.086 -34.031 1 59.47 464 ASP B C 1
ATOM 7882 O O . ASP B 1 464 ? 22.062 -11.828 -34.656 1 59.47 464 ASP B O 1
ATOM 7886 N N . GLY B 1 465 ? 20.984 -11.148 -33.125 1 59.75 465 GLY B N 1
ATOM 7887 C CA . GLY B 1 465 ? 22.188 -10.594 -32.562 1 59.75 465 GLY B CA 1
ATOM 7888 C C . GLY B 1 465 ? 22.828 -11.492 -31.5 1 59.75 465 GLY B C 1
ATOM 7889 O O . GLY B 1 465 ? 22.266 -12.531 -31.141 1 59.75 465 GLY B O 1
ATOM 7890 N N . ASP B 1 466 ? 24.125 -11.289 -31.156 1 71 466 ASP B N 1
ATOM 7891 C CA . ASP B 1 466 ? 25 -11.898 -30.156 1 71 466 ASP B CA 1
ATOM 7892 C C . ASP B 1 466 ? 24.516 -11.625 -28.734 1 71 466 ASP B C 1
ATOM 7894 O O . ASP B 1 466 ? 23.562 -10.859 -28.547 1 71 466 ASP B O 1
ATOM 7898 N N . ILE B 1 467 ? 24.844 -12.367 -27.938 1 78.56 467 ILE B N 1
ATOM 7899 C CA . ILE B 1 467 ? 24.531 -12.344 -26.516 1 78.56 467 ILE B CA 1
ATOM 7900 C C . ILE B 1 467 ? 24.656 -10.914 -25.984 1 78.56 467 ILE B C 1
ATOM 7902 O O . ILE B 1 467 ? 23.891 -10.5 -25.125 1 78.56 467 ILE B O 1
ATOM 7906 N N . ALA B 1 468 ? 25.5 -10.18 -26.656 1 80.75 468 ALA B N 1
ATOM 7907 C CA . ALA B 1 468 ? 25.734 -8.805 -26.219 1 80.75 468 ALA B CA 1
ATOM 7908 C C . ALA B 1 468 ? 24.516 -7.926 -26.516 1 80.75 468 ALA B C 1
ATOM 7910 O O . ALA B 1 468 ? 24.141 -7.082 -25.703 1 80.75 468 ALA B O 1
ATOM 7911 N N . GLY B 1 469 ? 23.984 -8.109 -27.625 1 82.62 469 GLY B N 1
ATOM 7912 C CA . GLY B 1 469 ? 22.781 -7.367 -27.984 1 82.62 469 GLY B CA 1
ATOM 7913 C C . GLY B 1 469 ? 21.609 -7.703 -27.094 1 82.62 469 GLY B C 1
ATOM 7914 O O . GLY B 1 469 ? 20.859 -6.812 -26.672 1 82.62 469 GLY B O 1
ATOM 7915 N N . LYS B 1 470 ? 21.5 -8.906 -26.797 1 86.25 470 LYS B N 1
ATOM 7916 C CA . LYS B 1 470 ? 20.406 -9.359 -25.953 1 86.25 470 LYS B CA 1
ATOM 7917 C C . LYS B 1 470 ? 20.562 -8.828 -24.531 1 86.25 470 LYS B C 1
ATOM 7919 O O . LYS B 1 470 ? 19.562 -8.5 -23.875 1 86.25 470 LYS B O 1
ATOM 7924 N N . MET B 1 471 ? 21.781 -8.742 -24.109 1 89.25 471 MET B N 1
ATOM 7925 C CA . MET B 1 471 ? 22.062 -8.195 -22.797 1 89.25 471 MET B CA 1
ATOM 7926 C C . MET B 1 471 ? 21.719 -6.707 -22.734 1 89.25 471 MET B C 1
ATOM 7928 O O . MET B 1 471 ? 21.297 -6.195 -21.703 1 89.25 471 MET B O 1
ATOM 7932 N N . LYS B 1 472 ? 21.875 -6.09 -23.844 1 89.88 472 LYS B N 1
ATOM 7933 C CA . LYS B 1 472 ? 21.516 -4.676 -23.922 1 89.88 472 LYS B CA 1
ATOM 7934 C C . LYS B 1 472 ? 20.016 -4.48 -23.734 1 89.88 472 LYS B C 1
ATOM 7936 O O . LYS B 1 472 ? 19.594 -3.512 -23.109 1 89.88 472 LYS B O 1
ATOM 7941 N N . VAL B 1 473 ? 19.234 -5.359 -24.312 1 91.06 473 VAL B N 1
ATOM 7942 C CA . VAL B 1 473 ? 17.781 -5.293 -24.156 1 91.06 473 VAL B CA 1
ATOM 7943 C C . VAL B 1 473 ? 17.406 -5.465 -22.688 1 91.06 473 VAL B C 1
ATOM 7945 O O . VAL B 1 473 ? 16.578 -4.715 -22.172 1 91.06 473 VAL B O 1
ATOM 7948 N N . LYS B 1 474 ? 18 -6.418 -22.078 1 94.06 474 LYS B N 1
ATOM 7949 C CA . LYS B 1 474 ? 17.75 -6.633 -20.641 1 94.06 474 LYS B CA 1
ATOM 7950 C C . LYS B 1 474 ? 18.078 -5.379 -19.844 1 94.06 474 LYS B C 1
ATOM 7952 O O . LYS B 1 474 ? 17.312 -4.98 -18.969 1 94.06 474 LYS B O 1
ATOM 7957 N N . ASP B 1 475 ? 19.203 -4.789 -20.125 1 93.81 475 ASP B N 1
ATOM 7958 C CA . ASP B 1 475 ? 19.625 -3.588 -19.406 1 93.81 475 ASP B CA 1
ATOM 7959 C C . ASP B 1 475 ? 18.625 -2.451 -19.609 1 93.81 475 ASP B C 1
ATOM 7961 O O . ASP B 1 475 ? 18.375 -1.671 -18.688 1 93.81 475 ASP B O 1
ATOM 7965 N N . GLU B 1 476 ? 18.141 -2.385 -20.766 1 94 476 GLU B N 1
ATOM 7966 C CA . GLU B 1 476 ? 17.125 -1.365 -21.031 1 94 476 GLU B CA 1
ATOM 7967 C C . GLU B 1 476 ? 15.859 -1.62 -20.234 1 94 476 GLU B C 1
ATOM 7969 O O . GLU B 1 476 ? 15.234 -0.682 -19.719 1 94 476 GLU B O 1
ATOM 7974 N N . LEU B 1 477 ? 15.461 -2.834 -20.172 1 96.12 477 LEU B N 1
ATOM 7975 C CA . LEU B 1 477 ? 14.281 -3.172 -19.375 1 96.12 477 LEU B CA 1
ATOM 7976 C C . LEU B 1 477 ? 14.492 -2.826 -17.906 1 96.12 477 LEU B C 1
ATOM 7978 O O . LEU B 1 477 ? 13.594 -2.303 -17.25 1 96.12 477 LEU B O 1
ATOM 7982 N N . VAL B 1 478 ? 15.703 -3.121 -17.406 1 96.88 478 VAL B N 1
ATOM 7983 C CA . VAL B 1 478 ? 16.031 -2.775 -16.031 1 96.88 478 VAL B CA 1
ATOM 7984 C C . VAL B 1 478 ? 16 -1.259 -15.859 1 96.88 478 VAL B C 1
ATOM 7986 O O . VAL B 1 478 ? 15.492 -0.759 -14.852 1 96.88 478 VAL B O 1
ATOM 7989 N N . SER B 1 479 ? 16.484 -0.558 -16.828 1 95.5 479 SER B N 1
ATOM 7990 C CA . SER B 1 479 ? 16.469 0.901 -16.781 1 95.5 479 SER B CA 1
ATOM 7991 C C . SER B 1 479 ? 15.039 1.435 -16.75 1 95.5 479 SER B C 1
ATOM 7993 O O . SER B 1 479 ? 14.734 2.352 -15.984 1 95.5 479 SER B O 1
ATOM 7995 N N . LEU B 1 480 ? 14.188 0.894 -17.562 1 95.12 480 LEU B N 1
ATOM 7996 C CA . LEU B 1 480 ? 12.781 1.282 -17.562 1 95.12 480 LEU B CA 1
ATOM 7997 C C . LEU B 1 480 ? 12.133 1.011 -16.219 1 95.12 480 LEU B C 1
ATOM 7999 O O . LEU B 1 480 ? 11.336 1.822 -15.727 1 95.12 480 LEU B O 1
ATOM 8003 N N . ALA B 1 481 ? 12.461 -0.125 -15.633 1 97.31 481 ALA B N 1
ATOM 8004 C CA . ALA B 1 481 ? 11.906 -0.498 -14.336 1 97.31 481 ALA B CA 1
ATOM 8005 C C . ALA B 1 481 ? 12.344 0.487 -13.25 1 97.31 481 ALA B C 1
ATOM 8007 O O . ALA B 1 481 ? 11.555 0.827 -12.359 1 97.31 481 ALA B O 1
ATOM 8008 N N . ARG B 1 482 ? 13.523 0.978 -13.336 1 96.12 482 ARG B N 1
ATOM 8009 C CA . ARG B 1 482 ? 14.078 1.864 -12.312 1 96.12 482 ARG B CA 1
ATOM 8010 C C . ARG B 1 482 ? 13.594 3.297 -12.516 1 96.12 482 ARG B C 1
ATOM 8012 O O . ARG B 1 482 ? 13.32 4.012 -11.547 1 96.12 482 ARG B O 1
ATOM 8019 N N . SER B 1 483 ? 13.414 3.684 -13.758 1 93.31 483 SER B N 1
ATOM 8020 C CA . SER B 1 483 ? 13.219 5.105 -14.016 1 93.31 483 SER B CA 1
ATOM 8021 C C . SER B 1 483 ? 11.75 5.418 -14.297 1 93.31 483 SER B C 1
ATOM 8023 O O . SER B 1 483 ? 11.242 6.461 -13.883 1 93.31 483 SER B O 1
ATOM 8025 N N . ARG B 1 484 ? 11.039 4.59 -14.938 1 94.5 484 ARG B N 1
ATOM 8026 C CA . ARG B 1 484 ? 9.695 4.918 -15.398 1 94.5 484 ARG B CA 1
ATOM 8027 C C . ARG B 1 484 ? 8.641 4.207 -14.555 1 94.5 484 ARG B C 1
ATOM 8029 O O . ARG B 1 484 ? 7.598 4.781 -14.234 1 94.5 484 ARG B O 1
ATOM 8036 N N . LEU B 1 485 ? 8.945 2.977 -14.188 1 96.5 485 LEU B N 1
ATOM 8037 C CA . LEU B 1 485 ? 7.945 2.152 -13.516 1 96.5 485 LEU B CA 1
ATOM 8038 C C . LEU B 1 485 ? 7.52 2.775 -12.195 1 96.5 485 LEU B C 1
ATOM 8040 O O . LEU B 1 485 ? 6.34 2.744 -11.836 1 96.5 485 LEU B O 1
ATOM 8044 N N . PRO B 1 486 ? 8.438 3.416 -11.398 1 95.88 486 PRO B N 1
ATOM 8045 C CA . PRO B 1 486 ? 8.023 4.031 -10.141 1 95.88 486 PRO B CA 1
ATOM 8046 C C . PRO B 1 486 ? 6.992 5.141 -10.336 1 95.88 486 PRO B C 1
ATOM 8048 O O . PRO B 1 486 ? 6.18 5.398 -9.445 1 95.88 486 PRO B O 1
ATOM 8051 N N . LEU B 1 487 ? 6.98 5.746 -11.523 1 93.69 487 LEU B N 1
ATOM 8052 C CA . LEU B 1 487 ? 6.043 6.824 -11.812 1 93.69 487 LEU B CA 1
ATOM 8053 C C . LEU B 1 487 ? 4.621 6.289 -11.945 1 93.69 487 LEU B C 1
ATOM 8055 O O . LEU B 1 487 ? 3.654 7.023 -11.75 1 93.69 487 LEU B O 1
ATOM 8059 N N . CYS B 1 488 ? 4.574 4.953 -12.18 1 94.12 488 CYS B N 1
ATOM 8060 C CA . CYS B 1 488 ? 3.264 4.391 -12.492 1 94.12 488 CYS B CA 1
ATOM 8061 C C . CYS B 1 488 ? 2.77 3.506 -11.352 1 94.12 488 CYS B C 1
ATOM 8063 O O . CYS B 1 488 ? 1.582 3.51 -11.023 1 94.12 488 CYS B O 1
ATOM 8065 N N . MET B 1 489 ? 3.701 2.73 -10.789 1 96.12 489 MET B N 1
ATOM 8066 C CA . MET B 1 489 ? 3.264 1.708 -9.844 1 96.12 489 MET B CA 1
ATOM 8067 C C . MET B 1 489 ? 3.93 1.901 -8.484 1 96.12 489 MET B C 1
ATOM 8069 O O . MET B 1 489 ? 3.641 1.169 -7.539 1 96.12 489 MET B O 1
ATOM 8073 N N . GLY B 1 490 ? 4.801 2.863 -8.367 1 95.62 490 GLY B N 1
ATOM 8074 C CA . GLY B 1 490 ? 5.48 3.113 -7.105 1 95.62 490 GLY B CA 1
ATOM 8075 C C . GLY B 1 490 ? 6.824 2.422 -7.004 1 95.62 490 GLY B C 1
ATOM 8076 O O . GLY B 1 490 ? 7.152 1.562 -7.828 1 95.62 490 GLY B O 1
ATOM 8077 N N . SER B 1 491 ? 7.566 2.707 -6 1 95.19 491 SER B N 1
ATOM 8078 C CA . SER B 1 491 ? 8.945 2.246 -5.859 1 95.19 491 SER B CA 1
ATOM 8079 C C . SER B 1 491 ? 9 0.794 -5.395 1 95.19 491 SER B C 1
ATOM 8081 O O . SER B 1 491 ? 9.898 0.048 -5.777 1 95.19 491 SER B O 1
ATOM 8083 N N . ARG B 1 492 ? 8.086 0.406 -4.59 1 95.25 492 ARG B N 1
ATOM 8084 C CA . ARG B 1 492 ? 8.117 -0.96 -4.074 1 95.25 492 ARG B CA 1
ATOM 8085 C C . ARG B 1 492 ? 7.844 -1.968 -5.188 1 95.25 492 ARG B C 1
ATOM 8087 O O . ARG B 1 492 ? 8.531 -2.984 -5.293 1 95.25 492 ARG B O 1
ATOM 8094 N N . TYR B 1 493 ? 6.793 -1.672 -5.992 1 98.06 493 TYR B N 1
ATOM 8095 C CA . TYR B 1 493 ? 6.512 -2.529 -7.137 1 98.06 493 TYR B CA 1
ATOM 8096 C C . TYR B 1 493 ? 7.703 -2.584 -8.086 1 98.06 493 TYR B C 1
ATOM 8098 O O . TYR B 1 493 ? 8.086 -3.66 -8.547 1 98.06 493 TYR B O 1
ATOM 8106 N N . ALA B 1 494 ? 8.305 -1.426 -8.32 1 98.25 494 ALA B N 1
ATOM 8107 C CA . ALA B 1 494 ? 9.453 -1.338 -9.211 1 98.25 494 ALA B CA 1
ATOM 8108 C C . ALA B 1 494 ? 10.625 -2.158 -8.68 1 98.25 494 ALA B C 1
ATOM 8110 O O . ALA B 1 494 ? 11.328 -2.818 -9.445 1 98.25 494 ALA B O 1
ATOM 8111 N N . ALA B 1 495 ? 10.805 -2.086 -7.402 1 96.38 495 ALA B N 1
ATOM 8112 C CA . ALA B 1 495 ? 11.898 -2.836 -6.797 1 96.38 495 ALA B CA 1
ATOM 8113 C C . ALA B 1 495 ? 11.719 -4.336 -7.012 1 96.38 495 ALA B C 1
ATOM 8115 O O . ALA B 1 495 ? 12.695 -5.051 -7.273 1 96.38 495 ALA B O 1
ATOM 8116 N N . VAL B 1 496 ? 10.523 -4.836 -6.871 1 97.5 496 VAL B N 1
ATOM 8117 C CA . VAL B 1 496 ? 10.242 -6.246 -7.102 1 97.5 496 VAL B CA 1
ATOM 8118 C C . VAL B 1 496 ? 10.578 -6.613 -8.547 1 97.5 496 VAL B C 1
ATOM 8120 O O . VAL B 1 496 ? 11.195 -7.648 -8.805 1 97.5 496 VAL B O 1
ATOM 8123 N N . VAL B 1 497 ? 10.164 -5.77 -9.469 1 98.56 497 VAL B N 1
ATOM 8124 C CA . VAL B 1 497 ? 10.406 -6.023 -10.883 1 98.56 497 VAL B CA 1
ATOM 8125 C C . VAL B 1 497 ? 11.906 -6.055 -11.156 1 98.56 497 VAL B C 1
ATOM 8127 O O . VAL B 1 497 ? 12.398 -6.941 -11.859 1 98.56 497 VAL B O 1
ATOM 8130 N N . VAL B 1 498 ? 12.617 -5.148 -10.586 1 97.75 498 VAL B N 1
ATOM 8131 C CA . VAL B 1 498 ? 14.07 -5.117 -10.766 1 97.75 498 VAL B CA 1
ATOM 8132 C C . VAL B 1 498 ? 14.68 -6.406 -10.219 1 97.75 498 VAL B C 1
ATOM 8134 O O . VAL B 1 498 ? 15.578 -6.98 -10.836 1 97.75 498 VAL B O 1
ATOM 8137 N N . THR B 1 499 ? 14.195 -6.816 -9.07 1 95.62 499 THR B N 1
ATOM 8138 C CA . THR B 1 499 ? 14.672 -8.062 -8.477 1 95.62 499 THR B CA 1
ATOM 8139 C C . THR B 1 499 ? 14.453 -9.234 -9.438 1 95.62 499 THR B C 1
ATOM 8141 O O . THR B 1 499 ? 15.344 -10.062 -9.609 1 95.62 499 THR B O 1
ATOM 8144 N N . CYS B 1 500 ? 13.32 -9.297 -10.086 1 97.38 500 CYS B N 1
ATOM 8145 C CA . CYS B 1 500 ? 13.023 -10.367 -11.039 1 97.38 500 CYS B CA 1
ATOM 8146 C C . CYS B 1 500 ? 13.938 -10.289 -12.25 1 97.38 500 CYS B C 1
ATOM 8148 O O . CYS B 1 500 ? 14.508 -11.297 -12.672 1 97.38 500 CYS B O 1
ATOM 8150 N N . LEU B 1 501 ? 14.164 -9.094 -12.773 1 97.38 501 LEU B N 1
ATOM 8151 C CA . LEU B 1 501 ? 14.93 -8.906 -14 1 97.38 501 LEU B CA 1
ATOM 8152 C C . LEU B 1 501 ? 16.422 -9.172 -13.758 1 97.38 501 LEU B C 1
ATOM 8154 O O . LEU B 1 501 ? 17.141 -9.547 -14.68 1 97.38 501 LEU B O 1
ATOM 8158 N N . THR B 1 502 ? 16.828 -9.008 -12.5 1 95.31 502 THR B N 1
ATOM 8159 C CA . THR B 1 502 ? 18.25 -9.148 -12.219 1 95.31 502 THR B CA 1
ATOM 8160 C C . THR B 1 502 ? 18.531 -10.414 -11.414 1 95.31 502 THR B C 1
ATOM 8162 O O . THR B 1 502 ? 19.594 -10.562 -10.82 1 95.31 502 THR B O 1
ATOM 8165 N N . CYS B 1 503 ? 17.625 -11.32 -11.289 1 90.56 503 CYS B N 1
ATOM 8166 C CA . CYS B 1 503 ? 17.719 -12.492 -10.43 1 90.56 503 CYS B CA 1
ATOM 8167 C C . CYS B 1 503 ? 18.859 -13.406 -10.867 1 90.56 503 CYS B C 1
ATOM 8169 O O . CYS B 1 503 ? 19.375 -14.195 -10.07 1 90.56 503 CYS B O 1
ATOM 8171 N N . LEU B 1 504 ? 19.391 -13.266 -12.125 1 86.69 504 LEU B N 1
ATOM 8172 C CA . LEU B 1 504 ? 20.453 -14.133 -12.633 1 86.69 504 LEU B CA 1
ATOM 8173 C C . LEU B 1 504 ? 21.766 -13.359 -12.766 1 86.69 504 LEU B C 1
ATOM 8175 O O . LEU B 1 504 ? 22.75 -13.898 -13.258 1 86.69 504 LEU B O 1
ATOM 8179 N N . ASP B 1 505 ? 21.703 -12.156 -12.312 1 87.75 505 ASP B N 1
ATOM 8180 C CA . ASP B 1 505 ? 22.922 -11.359 -12.383 1 87.75 505 ASP B CA 1
ATOM 8181 C C . ASP B 1 505 ? 23.922 -11.797 -11.32 1 87.75 505 ASP B C 1
ATOM 8183 O O . ASP B 1 505 ? 23.547 -12.25 -10.242 1 87.75 505 ASP B O 1
ATOM 8187 N N . GLU B 1 506 ? 25.109 -11.703 -11.516 1 77.81 506 GLU B N 1
ATOM 8188 C CA . GLU B 1 506 ? 26.172 -12.164 -10.641 1 77.81 506 GLU B CA 1
ATOM 8189 C C . GLU B 1 506 ? 26.219 -11.352 -9.352 1 77.81 506 GLU B C 1
ATOM 8191 O O . GLU B 1 506 ? 26.531 -11.891 -8.281 1 77.81 506 GLU B O 1
ATOM 8196 N N . ASP B 1 507 ? 25.875 -10.172 -9.391 1 69.25 507 ASP B N 1
ATOM 8197 C CA . ASP B 1 507 ? 26.031 -9.289 -8.242 1 69.25 507 ASP B CA 1
ATOM 8198 C C . ASP B 1 507 ? 24.797 -9.312 -7.355 1 69.25 507 ASP B C 1
ATOM 8200 O O . ASP B 1 507 ? 24.75 -8.648 -6.312 1 69.25 507 ASP B O 1
ATOM 8204 N N . THR B 1 508 ? 23.906 -10.148 -7.809 1 66.56 508 THR B N 1
ATOM 8205 C CA . THR B 1 508 ? 22.688 -10.086 -7.016 1 66.56 508 THR B CA 1
ATOM 8206 C C . THR B 1 508 ? 22.703 -11.133 -5.902 1 66.56 508 THR B C 1
ATOM 8208 O O . THR B 1 508 ? 23.016 -12.305 -6.152 1 66.56 508 THR B O 1
ATOM 8211 N N . GLU B 1 509 ? 22.703 -10.664 -4.742 1 61.5 509 GLU B N 1
ATOM 8212 C CA . GLU B 1 509 ? 22.781 -11.5 -3.549 1 61.5 509 GLU B CA 1
ATOM 8213 C C . GLU B 1 509 ? 21.469 -12.25 -3.32 1 61.5 509 GLU B C 1
ATOM 8215 O O . GLU B 1 509 ? 21.453 -13.297 -2.67 1 61.5 509 GLU B O 1
ATOM 8220 N N . GLU B 1 510 ? 20.453 -11.867 -3.979 1 61.5 510 GLU B N 1
ATOM 8221 C CA . GLU B 1 510 ? 19.141 -12.375 -3.588 1 61.5 510 GLU B CA 1
ATOM 8222 C C . GLU B 1 510 ? 18.906 -13.789 -4.113 1 61.5 510 GLU B C 1
ATOM 8224 O O . GLU B 1 510 ? 18.297 -14.617 -3.434 1 61.5 510 GLU B O 1
ATOM 8229 N N . PHE B 1 511 ? 19.266 -14.094 -5.289 1 58.44 511 PHE B N 1
ATOM 8230 C CA . PHE B 1 511 ? 18.984 -15.398 -5.875 1 58.44 511 PHE B CA 1
ATOM 8231 C C . PHE B 1 511 ? 20.281 -16.156 -6.164 1 58.44 511 PHE B C 1
ATOM 8233 O O . PHE B 1 511 ? 20.297 -17.094 -6.953 1 58.44 511 PHE B O 1
ATOM 8240 N N . ARG B 1 512 ? 21.516 -15.477 -5.742 1 55.09 512 ARG B N 1
ATOM 8241 C CA . ARG B 1 512 ? 22.812 -16.094 -6.066 1 55.09 512 ARG B CA 1
ATOM 8242 C C . ARG B 1 512 ? 23.406 -16.781 -4.844 1 55.09 512 ARG B C 1
ATOM 8244 O O . ARG B 1 512 ? 23.062 -16.453 -3.707 1 55.09 512 ARG B O 1
ATOM 8251 N N . GLY B 1 513 ? 23.969 -18 -4.902 1 51.62 513 GLY B N 1
ATOM 8252 C CA . GLY B 1 513 ? 24.812 -18.766 -3.996 1 51.62 513 GLY B CA 1
ATOM 8253 C C . GLY B 1 513 ? 24.938 -20.234 -4.391 1 51.62 513 GLY B C 1
ATOM 8254 O O . GLY B 1 513 ? 24.109 -20.75 -5.125 1 51.62 513 GLY B O 1
ATOM 8255 N N . GLU B 1 514 ? 26.031 -20.594 -4.422 1 47.59 514 GLU B N 1
ATOM 8256 C CA . GLU B 1 514 ? 26.344 -21.984 -4.715 1 47.59 514 GLU B CA 1
ATOM 8257 C C . GLU B 1 514 ? 25.203 -22.906 -4.289 1 47.59 514 GLU B C 1
ATOM 8259 O O . GLU B 1 514 ? 24.969 -23.953 -4.898 1 47.59 514 GLU B O 1
ATOM 8264 N N . ASP B 1 515 ? 24.375 -22.359 -3.363 1 48.56 515 ASP B N 1
ATOM 8265 C CA . ASP B 1 515 ? 23.391 -23.203 -2.688 1 48.56 515 ASP B CA 1
ATOM 8266 C C . ASP B 1 515 ? 22.031 -23.141 -3.377 1 48.56 515 ASP B C 1
ATOM 8268 O O . ASP B 1 515 ? 21.109 -23.844 -3.002 1 48.56 515 ASP B O 1
ATOM 8272 N N . MET B 1 516 ? 21.844 -22.172 -4.281 1 55.19 516 MET B N 1
ATOM 8273 C CA . MET B 1 516 ? 20.516 -22.062 -4.887 1 55.19 516 MET B CA 1
ATOM 8274 C C . MET B 1 516 ? 20.25 -23.234 -5.836 1 55.19 516 MET B C 1
ATOM 8276 O O . MET B 1 516 ? 19.172 -23.312 -6.434 1 55.19 516 MET B O 1
ATOM 8280 N N . GLN B 1 517 ? 21.203 -23.969 -6.051 1 55.09 517 GLN B N 1
ATOM 8281 C CA . GLN B 1 517 ? 20.969 -25.172 -6.844 1 55.09 517 GLN B CA 1
ATOM 8282 C C . GLN B 1 517 ? 20.703 -26.375 -5.949 1 55.09 517 GLN B C 1
ATOM 8284 O O . GLN B 1 517 ? 21.312 -27.438 -6.121 1 55.09 517 GLN B O 1
ATOM 8289 N N . ASP B 1 518 ? 19.859 -26.078 -4.953 1 58.5 518 ASP B N 1
ATOM 8290 C CA . ASP B 1 518 ? 19.531 -27.266 -4.164 1 58.5 518 ASP B CA 1
ATOM 8291 C C . ASP B 1 518 ? 18.797 -28.297 -5.012 1 58.5 518 ASP B C 1
ATOM 8293 O O . ASP B 1 518 ? 18.188 -27.953 -6.031 1 58.5 518 ASP B O 1
ATOM 8297 N N . GLU B 1 519 ? 19.078 -29.422 -4.844 1 58.31 519 GLU B N 1
ATOM 8298 C CA . GLU B 1 519 ? 18.594 -30.578 -5.598 1 58.31 519 GLU B CA 1
ATOM 8299 C C . GLU B 1 519 ? 17.062 -30.547 -5.719 1 58.31 519 GLU B C 1
ATOM 8301 O O . GLU B 1 519 ? 16.516 -30.875 -6.766 1 58.31 519 GLU B O 1
ATOM 8306 N N . ASP B 1 520 ? 16.438 -29.953 -4.668 1 66.19 520 ASP B N 1
ATOM 8307 C CA . ASP B 1 520 ? 14.977 -30.094 -4.68 1 66.19 520 ASP B CA 1
ATOM 8308 C C . ASP B 1 520 ? 14.305 -28.766 -5.039 1 66.19 520 ASP B C 1
ATOM 8310 O O . ASP B 1 520 ? 13.086 -28.719 -5.211 1 66.19 520 ASP B O 1
ATOM 8314 N N . GLY B 1 521 ? 14.992 -27.719 -5.383 1 76.38 521 GLY B N 1
ATOM 8315 C CA . GLY B 1 521 ? 14.414 -26.453 -5.82 1 76.38 521 GLY B CA 1
ATOM 8316 C C . GLY B 1 521 ? 13.688 -25.719 -4.715 1 76.38 521 GLY B C 1
ATOM 8317 O O . GLY B 1 521 ? 12.984 -24.734 -4.973 1 76.38 521 GLY B O 1
ATOM 8318 N N . ILE B 1 522 ? 13.758 -26.219 -3.498 1 83 522 ILE B N 1
ATOM 8319 C CA . ILE B 1 522 ? 13.031 -25.656 -2.367 1 83 522 ILE B CA 1
ATOM 8320 C C . ILE B 1 522 ? 13.617 -24.297 -2.006 1 83 522 ILE B C 1
ATOM 8322 O O . ILE B 1 522 ? 12.883 -23.344 -1.73 1 83 522 ILE B O 1
ATOM 8326 N N . LEU B 1 523 ? 14.898 -24.188 -2.1 1 85.38 523 LEU B N 1
ATOM 8327 C CA . LEU B 1 523 ? 15.539 -22.938 -1.722 1 85.38 523 LEU B CA 1
ATOM 8328 C C . LEU B 1 523 ? 15.156 -21.812 -2.684 1 85.38 523 LEU B C 1
ATOM 8330 O O . LEU B 1 523 ? 14.891 -20.688 -2.258 1 85.38 523 LEU B O 1
ATOM 8334 N N . VAL B 1 524 ? 15.102 -22.125 -3.971 1 86.81 524 VAL B N 1
ATOM 8335 C CA . VAL B 1 524 ? 14.688 -21.141 -4.957 1 86.81 524 VAL B CA 1
ATOM 8336 C C . VAL B 1 524 ? 13.242 -20.719 -4.707 1 86.81 524 VAL B C 1
ATOM 8338 O O . VAL B 1 524 ? 12.891 -19.547 -4.84 1 86.81 524 VAL B O 1
ATOM 8341 N N . GLY B 1 525 ? 12.43 -21.734 -4.391 1 90.75 525 GLY B N 1
ATOM 8342 C CA . GLY B 1 525 ? 11.039 -21.453 -4.066 1 90.75 525 GLY B CA 1
ATOM 8343 C C . GLY B 1 525 ? 10.883 -20.531 -2.875 1 90.75 525 GLY B C 1
ATOM 8344 O O . GLY B 1 525 ? 10.086 -19.594 -2.91 1 90.75 525 GLY B O 1
ATOM 8345 N N . VAL B 1 526 ? 11.711 -20.797 -1.826 1 90.56 526 VAL B N 1
ATOM 8346 C CA . VAL B 1 526 ? 11.648 -19.984 -0.614 1 90.56 526 VAL B CA 1
ATOM 8347 C C . VAL B 1 526 ? 12.086 -18.547 -0.923 1 90.56 526 VAL B C 1
ATOM 8349 O O . VAL B 1 526 ? 11.461 -17.594 -0.471 1 90.56 526 VAL B O 1
ATOM 8352 N N . ARG B 1 527 ? 13.109 -18.406 -1.685 1 89.5 527 ARG B N 1
ATOM 8353 C CA . ARG B 1 527 ? 13.609 -17.094 -2.045 1 89.5 527 ARG B CA 1
ATOM 8354 C C . ARG B 1 527 ? 12.586 -16.328 -2.895 1 89.5 527 ARG B C 1
ATOM 8356 O O . ARG B 1 527 ? 12.414 -15.125 -2.736 1 89.5 527 ARG B O 1
ATOM 8363 N N . PHE B 1 528 ? 12.047 -17.047 -3.828 1 93.81 528 PHE B N 1
ATOM 8364 C CA . PHE B 1 528 ? 11.016 -16.453 -4.66 1 93.81 528 PHE B CA 1
ATOM 8365 C C . PHE B 1 528 ? 9.867 -15.922 -3.801 1 93.81 528 PHE B C 1
ATOM 8367 O O . PHE B 1 528 ? 9.391 -14.805 -4.008 1 93.81 528 PHE B O 1
ATOM 8374 N N . ILE B 1 529 ? 9.438 -16.688 -2.861 1 93.69 529 ILE B N 1
ATOM 8375 C CA . ILE B 1 529 ? 8.336 -16.297 -1.982 1 93.69 529 ILE B CA 1
ATOM 8376 C C . ILE B 1 529 ? 8.75 -15.078 -1.162 1 93.69 529 ILE B C 1
ATOM 8378 O O . ILE B 1 529 ? 8.008 -14.102 -1.071 1 93.69 529 ILE B O 1
ATOM 8382 N N . GLU B 1 530 ? 9.906 -15.102 -0.661 1 90.62 530 GLU B N 1
ATOM 8383 C CA . GLU B 1 530 ? 10.398 -14.039 0.218 1 90.62 530 GLU B CA 1
ATOM 8384 C C . GLU B 1 530 ? 10.578 -12.734 -0.544 1 90.62 530 GLU B C 1
ATOM 8386 O O . GLU B 1 530 ? 10.195 -11.664 -0.06 1 90.62 530 GLU B O 1
ATOM 8391 N N . LYS B 1 531 ? 11.141 -12.805 -1.756 1 92.06 531 LYS B N 1
ATOM 8392 C CA . LYS B 1 531 ? 11.609 -11.602 -2.434 1 92.06 531 LYS B CA 1
ATOM 8393 C C . LYS B 1 531 ? 10.57 -11.102 -3.439 1 92.06 531 LYS B C 1
ATOM 8395 O O . LYS B 1 531 ? 10.633 -9.953 -3.885 1 92.06 531 LYS B O 1
ATOM 8400 N N . VAL B 1 532 ? 9.641 -11.938 -3.801 1 95.69 532 VAL B N 1
ATOM 8401 C CA . VAL B 1 532 ? 8.695 -11.531 -4.828 1 95.69 532 VAL B CA 1
ATOM 8402 C C . VAL B 1 532 ? 7.277 -11.555 -4.262 1 95.69 532 VAL B C 1
ATOM 8404 O O . VAL B 1 532 ? 6.648 -10.5 -4.102 1 95.69 532 VAL B O 1
ATOM 8407 N N . LEU B 1 533 ? 6.824 -12.719 -3.783 1 95.94 533 LEU B N 1
ATOM 8408 C CA . LEU B 1 533 ? 5.43 -12.859 -3.371 1 95.94 533 LEU B CA 1
ATOM 8409 C C . LEU B 1 533 ? 5.145 -12.023 -2.127 1 95.94 533 LEU B C 1
ATOM 8411 O O . LEU B 1 533 ? 4.148 -11.297 -2.082 1 95.94 533 LEU B O 1
ATOM 8415 N N . VAL B 1 534 ? 6.008 -12.148 -1.134 1 93.81 534 VAL B N 1
ATOM 8416 C CA . VAL B 1 534 ? 5.801 -11.406 0.105 1 93.81 534 VAL B CA 1
ATOM 8417 C C . VAL B 1 534 ? 5.895 -9.906 -0.171 1 93.81 534 VAL B C 1
ATOM 8419 O O . VAL B 1 534 ? 5.07 -9.125 0.313 1 93.81 534 VAL B O 1
ATOM 8422 N N . ARG B 1 535 ? 6.863 -9.492 -0.946 1 94.19 535 ARG B N 1
ATOM 8423 C CA . ARG B 1 535 ? 7.059 -8.078 -1.248 1 94.19 535 ARG B CA 1
ATOM 8424 C C . ARG B 1 535 ? 5.879 -7.516 -2.035 1 94.19 535 ARG B C 1
ATOM 8426 O O . ARG B 1 535 ? 5.418 -6.406 -1.768 1 94.19 535 ARG B O 1
ATOM 8433 N N . LEU B 1 536 ? 5.359 -8.266 -3.004 1 96.19 536 LEU B N 1
ATOM 8434 C CA . LEU B 1 536 ? 4.164 -7.848 -3.727 1 96.19 536 LEU B CA 1
ATOM 8435 C C . LEU B 1 536 ? 2.963 -7.77 -2.791 1 96.19 536 LEU B C 1
ATOM 8437 O O . LEU B 1 536 ? 2.135 -6.863 -2.912 1 96.19 536 LEU B O 1
ATOM 8441 N N . GLY B 1 537 ? 2.908 -8.727 -1.896 1 93.56 537 GLY B N 1
ATOM 8442 C CA . GLY B 1 537 ? 1.802 -8.781 -0.954 1 93.56 537 GLY B CA 1
ATOM 8443 C C . GLY B 1 537 ? 1.773 -7.613 0.007 1 93.56 537 GLY B C 1
ATOM 8444 O O . GLY B 1 537 ? 0.716 -7.258 0.534 1 93.56 537 GLY B O 1
ATOM 8445 N N . GLU B 1 538 ? 2.904 -6.992 0.245 1 91.62 538 GLU B N 1
ATOM 8446 C CA . GLU B 1 538 ? 3.014 -5.867 1.171 1 91.62 538 GLU B CA 1
ATOM 8447 C C . GLU B 1 538 ? 2.479 -4.582 0.546 1 91.62 538 GLU B C 1
ATOM 8449 O O . GLU B 1 538 ? 2.213 -3.607 1.252 1 91.62 538 GLU B O 1
ATOM 8454 N N . ILE B 1 539 ? 2.406 -4.566 -0.752 1 94.88 539 ILE B N 1
ATOM 8455 C CA . ILE B 1 539 ? 1.9 -3.379 -1.432 1 94.88 539 ILE B CA 1
ATOM 8456 C C . ILE B 1 539 ? 0.381 -3.312 -1.294 1 94.88 539 ILE B C 1
ATOM 8458 O O . ILE B 1 539 ? -0.317 -4.289 -1.578 1 94.88 539 ILE B O 1
ATOM 8462 N N . VAL B 1 540 ? -0.1 -2.238 -0.764 1 92.69 540 VAL B N 1
ATOM 8463 C CA . VAL B 1 540 ? -1.526 -1.987 -0.584 1 92.69 540 VAL B CA 1
ATOM 8464 C C . VAL B 1 540 ? -1.904 -0.661 -1.238 1 92.69 540 VAL B C 1
ATOM 8466 O O . VAL B 1 540 ? -1.419 0.399 -0.833 1 92.69 540 VAL B O 1
ATOM 8469 N N . ILE B 1 541 ? -2.686 -0.688 -2.303 1 93.38 541 ILE B N 1
ATOM 8470 C CA . ILE B 1 541 ? -3.021 0.534 -3.027 1 93.38 541 ILE B CA 1
ATOM 8471 C C . ILE B 1 541 ? -4.504 0.521 -3.4 1 93.38 541 ILE B C 1
ATOM 8473 O O . ILE B 1 541 ? -5.086 -0.543 -3.621 1 93.38 541 ILE B O 1
#